Protein AF-A0A0J6TCC1-F1 (afdb_monomer_lite)

Foldseek 3Di:
DDDDLVVVLVCLVPDFLKEWEKEKDQFADDAPPDDVCNRNVPGIDIATAWMAALVRAIEGAFAFDCQVLLVQQLLLLLLCQQQQAPSVSYHYDYNKPSHHDRPFFPDLLCCQVPRSLLSSLSSLVLNVVLLVLFCVVQVHDSVQWDDHNQWIARVVGRVDIDHSSRSSPRGYHYHYRDNPRDTDDLVSGDQFLAADDRPPVVCVVVVHQQFQVSDDDPQEWAKEWQADLQFQALLQFFQFFDDKDQVQLPPQPQWQDWDAFFQTTMTIGRDHVSRVVSSVRIDTHTHDGFFADAQVQCVVVLVPFDWDKDWQDFFDDFVVLLVQFPFKDKDKFKAHKFFQPQVFFFKKKKAWAQDPVGIAIEIEWQDSTSLNLLVLLCLLVVHDSSRYIYHHTHGSGCQFFFLRSLNRSVQHSVNVVRNGMYMYTDDLLNRLRHTAIQWMKMKIWIWHAHPQLATSATAIEMRTADACFGRSSCRSNVSDPSDFDWDPQLQWCQPPQFADNGYIGMYITGGDSGRHHDGFLRNLQVSQLCRFLVLLVSQLVSQWFSLVSRLVGRPDVVLNVQSVVLCVVVVPDGGNAACPQDADDQKFKFKFKGKDFGFDDDPVGDTFKIKMKIWIWIAGLQQLDIARAEIRMEIEFARGRHPVSLVVLLLVLQQQLVFSQAFAHFDADRSGTPQRHCVSGPGDDPVRRHHYHYHYDYHNVGRGGRSNRNSNRGNNSRRQRRVCNRQVDGDRYDRSYSVVSNCRSPPPPDPPDPDPPPPDDDPPVVVVVVVVVVVVLVVLLFQFDAAAFFDAQDDLVVDDPVLLVLLVVLCVLLVVQVQQQDPVRRGQQWQDWDQDPFATDTGFRDALARPGHCVRPDLVQQLCCLQVQAHNNTHGHDCVSVNLQQLQPDPSNSSSNNSNRSNDDDDDHHYDHTDGDPPVVVRSCVSVVCVVARDRDHQDDPVDDPVVSVVCCSCRHSNVVQLVPFDADPVGHGPDDDDDD

Structure (mmCIF, N/CA/C/O backbone):
data_AF-A0A0J6TCC1-F1
#
_entry.id   AF-A0A0J6TCC1-F1
#
loop_
_atom_site.group_PDB
_atom_site.id
_atom_site.type_symbol
_atom_site.label_atom_id
_atom_site.label_alt_id
_atom_site.label_comp_id
_atom_site.label_asym_id
_atom_site.label_entity_id
_atom_site.label_seq_id
_atom_site.pdbx_PDB_ins_code
_atom_site.Cartn_x
_atom_site.Cartn_y
_atom_site.Cartn_z
_atom_site.occupancy
_atom_site.B_iso_or_equiv
_atom_site.auth_seq_id
_atom_site.auth_comp_id
_atom_site.auth_asym_id
_atom_site.auth_atom_id
_atom_site.pdbx_PDB_model_num
ATOM 1 N N . MET A 1 1 ? -27.637 1.706 13.430 1.00 41.28 1 MET A N 1
ATOM 2 C CA . MET A 1 1 ? -27.552 2.374 14.745 1.00 41.28 1 MET A CA 1
ATOM 3 C C . MET A 1 1 ? -26.106 2.303 15.192 1.00 41.28 1 MET A C 1
ATOM 5 O O . MET A 1 1 ? -25.616 1.206 15.419 1.00 41.28 1 MET A O 1
ATOM 9 N N . THR A 1 2 ? -25.408 3.433 15.210 1.00 54.50 2 THR A N 1
ATOM 10 C CA . THR A 1 2 ? -24.053 3.556 15.767 1.00 54.50 2 THR A CA 1
ATOM 11 C C . THR A 1 2 ? -24.119 3.305 17.270 1.00 54.50 2 THR A C 1
ATOM 13 O O . THR A 1 2 ? -24.909 3.953 17.958 1.00 54.50 2 THR A O 1
ATOM 16 N N . ARG A 1 3 ? -23.364 2.325 17.771 1.00 58.88 3 ARG A N 1
ATOM 17 C CA . ARG A 1 3 ? -23.286 2.043 19.210 1.00 58.88 3 ARG A CA 1
ATOM 18 C C . ARG A 1 3 ? -22.487 3.152 19.898 1.00 58.88 3 ARG A C 1
ATOM 20 O O . ARG A 1 3 ? -21.574 3.707 19.296 1.00 58.88 3 ARG A O 1
ATOM 27 N N . ASP A 1 4 ? -22.876 3.504 21.121 1.00 67.50 4 ASP A N 1
ATOM 28 C CA . ASP A 1 4 ? -22.172 4.499 21.936 1.00 67.50 4 ASP A CA 1
ATOM 29 C C . ASP A 1 4 ? -20.947 3.844 22.606 1.00 67.50 4 ASP A C 1
ATOM 31 O O . ASP A 1 4 ? -21.140 2.944 23.430 1.00 67.50 4 ASP A O 1
ATOM 35 N N . PRO A 1 5 ? -19.710 4.286 22.315 1.00 64.06 5 PRO A N 1
ATOM 36 C CA . PRO A 1 5 ? -18.477 3.679 22.841 1.00 64.06 5 PRO A CA 1
ATOM 37 C C . PRO A 1 5 ? -18.417 3.624 24.365 1.00 64.06 5 PRO A C 1
ATOM 39 O O . PRO A 1 5 ? -17.901 2.679 24.964 1.00 64.06 5 PRO A O 1
ATOM 42 N N . ALA A 1 6 ? -18.998 4.631 25.021 1.00 61.28 6 ALA A N 1
ATOM 43 C CA . ALA A 1 6 ? -19.055 4.680 26.473 1.00 61.28 6 ALA A CA 1
ATOM 44 C C . ALA A 1 6 ? -19.907 3.536 27.050 1.00 61.28 6 ALA A C 1
ATOM 46 O O . ALA A 1 6 ? -19.663 3.087 28.168 1.00 61.28 6 ALA A O 1
ATOM 47 N N . THR A 1 7 ? -20.891 3.047 26.295 1.00 65.44 7 THR A N 1
ATOM 48 C CA . THR A 1 7 ? -21.750 1.930 26.696 1.00 65.44 7 THR A CA 1
ATOM 49 C C . THR A 1 7 ? -21.034 0.585 26.544 1.00 65.44 7 THR A C 1
ATOM 51 O O . THR A 1 7 ? -21.161 -0.258 27.429 1.00 65.44 7 THR A O 1
ATOM 54 N N . GLU A 1 8 ? -20.214 0.398 25.504 1.00 68.19 8 GLU A N 1
ATOM 55 C CA . GLU A 1 8 ? -19.410 -0.826 25.338 1.00 68.19 8 GLU A CA 1
ATOM 56 C C . GLU A 1 8 ? -18.283 -0.919 26.377 1.00 68.19 8 GLU A C 1
ATOM 58 O O . GLU A 1 8 ? -18.103 -1.968 26.997 1.00 68.19 8 GLU A O 1
ATOM 63 N N . ARG A 1 9 ? -17.603 0.197 26.681 1.00 65.62 9 ARG A N 1
ATOM 64 C CA . ARG A 1 9 ? -16.607 0.242 27.767 1.00 65.62 9 ARG A CA 1
ATOM 65 C C . ARG A 1 9 ? -17.221 -0.123 29.127 1.00 65.62 9 ARG A C 1
ATOM 67 O O . ARG A 1 9 ? -16.615 -0.882 29.881 1.00 65.62 9 ARG A O 1
ATOM 74 N N . ARG A 1 10 ? -18.429 0.374 29.431 1.00 68.19 10 ARG A N 1
ATOM 75 C CA . ARG A 1 10 ? -19.148 0.052 30.681 1.00 68.19 10 ARG A CA 1
ATOM 76 C C . ARG A 1 10 ? -19.578 -1.412 30.761 1.00 68.19 10 ARG A C 1
ATOM 78 O O . ARG A 1 10 ? -19.518 -1.993 31.839 1.00 68.19 10 ARG A O 1
ATOM 85 N N . HIS A 1 11 ? -19.944 -2.033 29.638 1.00 80.94 11 HIS A N 1
ATOM 86 C CA . HIS A 1 11 ? -20.431 -3.414 29.620 1.00 80.94 11 HIS A CA 1
ATOM 87 C C . HIS A 1 11 ? -19.461 -4.399 30.294 1.00 80.94 11 HIS A C 1
ATOM 89 O O . HIS A 1 11 ? -19.846 -5.108 31.224 1.00 80.94 11 HIS A O 1
ATOM 95 N N . TRP A 1 12 ? -18.188 -4.407 29.886 1.00 84.25 12 TRP A N 1
ATOM 96 C CA . TRP A 1 12 ? -17.191 -5.329 30.450 1.00 84.25 12 TRP A CA 1
ATOM 97 C C . TRP A 1 12 ? -16.731 -4.939 31.860 1.00 84.25 12 TRP A C 1
ATOM 99 O O . TRP A 1 12 ? -16.284 -5.791 32.633 1.00 84.25 12 TRP A O 1
ATOM 109 N N . GLN A 1 13 ? -16.870 -3.665 32.230 1.00 77.38 13 GLN A N 1
ATOM 110 C CA . GLN A 1 13 ? -16.584 -3.183 33.583 1.00 77.38 13 GLN A CA 1
ATOM 111 C C . GLN A 1 13 ? -17.648 -3.634 34.594 1.00 77.38 13 GLN A C 1
ATOM 113 O O . GLN A 1 13 ? -17.307 -3.922 35.737 1.00 77.38 13 GLN A O 1
ATOM 118 N N . GLU A 1 14 ? -18.908 -3.746 34.173 1.00 83.31 14 GLU A N 1
ATOM 119 C CA . GLU A 1 14 ? -20.051 -4.021 35.057 1.00 83.31 14 GLU A CA 1
ATOM 120 C C . GLU A 1 14 ? -20.539 -5.484 35.009 1.00 83.31 14 GLU A C 1
ATOM 122 O O . GLU A 1 14 ? -21.315 -5.905 35.866 1.00 83.31 14 GLU A O 1
ATOM 127 N N . ALA A 1 15 ? -20.089 -6.285 34.036 1.00 83.19 15 ALA A N 1
ATOM 128 C CA . ALA A 1 15 ? -20.508 -7.681 33.887 1.00 83.19 15 ALA A CA 1
ATOM 129 C C . ALA A 1 15 ? -20.148 -8.556 35.113 1.00 83.19 15 ALA A C 1
ATOM 131 O O . ALA A 1 15 ? -18.995 -8.580 35.557 1.00 83.19 15 ALA A O 1
ATOM 132 N N . GLY A 1 16 ? -21.144 -9.287 35.640 1.00 83.50 16 GLY A N 1
ATOM 133 C CA . GLY A 1 16 ? -21.035 -10.108 36.857 1.00 83.50 16 GLY A CA 1
ATOM 134 C C . GLY A 1 16 ? -20.854 -11.619 36.646 1.00 83.50 16 GLY A C 1
ATOM 135 O O . GLY A 1 16 ? -20.278 -12.259 37.515 1.00 83.50 16 GLY A O 1
ATOM 136 N N . ASP A 1 17 ? -21.297 -12.178 35.513 1.00 92.06 17 ASP A N 1
ATOM 137 C CA . ASP A 1 17 ? -21.123 -13.596 35.146 1.00 92.06 17 ASP A CA 1
ATOM 138 C C . ASP A 1 17 ? -20.143 -13.704 33.966 1.00 92.06 17 ASP A C 1
ATOM 140 O O . ASP A 1 17 ? -20.551 -13.863 32.809 1.00 92.06 17 ASP A O 1
ATOM 144 N N . VAL A 1 18 ? -18.852 -13.500 34.234 1.00 95.38 18 VAL A N 1
ATOM 145 C CA . VAL A 1 18 ? -17.854 -13.323 33.172 1.00 95.38 18 VAL A CA 1
ATOM 146 C C . VAL A 1 18 ? -16.457 -13.753 33.608 1.00 95.38 18 VAL A C 1
ATOM 148 O O . VAL A 1 18 ? -16.025 -13.491 34.733 1.00 95.38 18 VAL A O 1
ATOM 151 N N . LEU A 1 19 ? -15.725 -14.366 32.681 1.00 97.38 19 LEU A N 1
ATOM 152 C CA . LEU A 1 19 ? -14.278 -14.545 32.763 1.00 97.38 19 LEU A CA 1
ATOM 153 C C . LEU A 1 19 ? -13.593 -13.510 31.869 1.00 97.38 19 LEU A C 1
ATOM 155 O O . LEU A 1 19 ? -13.881 -13.451 30.678 1.00 97.38 19 LEU A O 1
ATOM 159 N N . LEU A 1 20 ? -12.668 -12.734 32.426 1.00 97.12 20 LEU A N 1
ATOM 160 C CA . LEU A 1 20 ? -11.914 -11.692 31.731 1.00 97.12 20 LEU A CA 1
ATOM 161 C C . LEU A 1 20 ? -10.418 -11.979 31.835 1.00 97.12 20 LEU A C 1
ATOM 163 O O . LEU A 1 20 ? -9.921 -12.268 32.922 1.00 97.12 20 LEU A O 1
ATOM 167 N N . VAL A 1 21 ? -9.689 -11.858 30.726 1.00 97.69 21 VAL A N 1
ATOM 168 C CA . VAL A 1 21 ? -8.226 -11.987 30.705 1.00 97.69 21 VAL A CA 1
ATOM 169 C C . VAL A 1 21 ? -7.600 -10.657 30.316 1.00 97.69 21 VAL A C 1
ATOM 171 O O . VAL A 1 21 ? -7.777 -10.170 29.195 1.00 97.69 21 VAL A O 1
ATOM 174 N N . TYR A 1 22 ? -6.850 -10.087 31.252 1.00 96.12 22 TYR A N 1
ATOM 175 C CA . TYR A 1 22 ? -6.143 -8.825 31.100 1.00 96.12 22 TYR A CA 1
ATOM 176 C C . TYR A 1 22 ? -4.651 -9.048 30.916 1.00 96.12 22 TYR A C 1
ATOM 178 O O . TYR A 1 22 ? -4.068 -9.952 31.506 1.00 96.12 22 TYR A O 1
ATOM 186 N N . ARG A 1 23 ? -4.002 -8.170 30.160 1.00 94.00 23 ARG A N 1
ATOM 187 C CA . ARG A 1 23 ? -2.545 -8.067 30.127 1.00 94.00 23 ARG A CA 1
ATOM 188 C C . ARG A 1 23 ? -2.129 -6.733 30.719 1.00 94.00 23 ARG A C 1
ATOM 190 O O . ARG A 1 23 ? -2.688 -5.698 30.355 1.00 94.00 23 ARG A O 1
ATOM 197 N N . GLU A 1 24 ? -1.124 -6.774 31.581 1.00 89.19 24 GLU A N 1
ATOM 198 C CA . GLU A 1 24 ? -0.413 -5.583 32.028 1.00 89.19 24 GLU A CA 1
ATOM 199 C C . GLU A 1 24 ? 0.846 -5.405 31.176 1.00 89.19 24 GLU A C 1
ATOM 201 O O . GLU A 1 24 ? 1.632 -6.338 30.993 1.00 89.19 24 GLU A O 1
ATOM 206 N N . THR A 1 25 ? 1.020 -4.220 30.601 1.00 81.38 25 THR A N 1
ATOM 207 C CA . THR A 1 25 ? 2.207 -3.856 29.822 1.00 81.38 25 THR A CA 1
ATOM 208 C C . THR A 1 25 ? 2.820 -2.586 30.373 1.00 81.38 25 THR A C 1
ATOM 210 O O . THR A 1 25 ? 2.106 -1.657 30.724 1.00 81.38 25 THR A O 1
ATOM 213 N N . MET A 1 26 ? 4.148 -2.524 30.432 1.00 77.50 26 MET A N 1
ATOM 214 C CA . MET A 1 26 ? 4.849 -1.295 30.793 1.00 77.50 26 MET A CA 1
ATOM 215 C C . MET A 1 26 ? 4.997 -0.393 29.570 1.00 77.50 26 MET A C 1
ATOM 217 O O . MET A 1 26 ? 5.546 -0.816 28.552 1.00 77.50 26 MET A O 1
ATOM 221 N N . GLY A 1 27 ? 4.544 0.851 29.699 1.00 77.31 27 GLY A N 1
ATOM 222 C CA . GLY A 1 27 ? 4.609 1.850 28.643 1.00 77.31 27 GLY A CA 1
ATOM 223 C C . GLY A 1 27 ? 3.559 1.656 27.549 1.00 77.31 27 GLY A C 1
ATOM 224 O O . GLY A 1 27 ? 2.615 0.877 27.679 1.00 77.31 27 GLY A O 1
ATOM 225 N N . ARG A 1 28 ? 3.739 2.406 26.461 1.00 83.25 28 ARG A N 1
ATOM 226 C CA . ARG A 1 28 ? 2.866 2.438 25.281 1.00 83.25 28 ARG A CA 1
ATOM 227 C C . ARG A 1 28 ? 3.676 2.575 23.987 1.00 83.25 28 ARG A C 1
ATOM 229 O O . ARG A 1 28 ? 4.865 2.892 24.061 1.00 83.25 28 ARG A O 1
ATOM 236 N N . PRO A 1 29 ? 3.070 2.394 22.802 1.00 81.00 29 PRO A N 1
ATOM 237 C CA . PRO A 1 29 ? 3.702 2.764 21.541 1.00 81.00 29 PRO A CA 1
ATOM 238 C C . PRO A 1 29 ? 4.091 4.259 21.485 1.00 81.00 29 PRO A C 1
ATOM 240 O O . PRO A 1 29 ? 3.405 5.097 22.089 1.00 81.00 29 PRO A O 1
ATOM 243 N N . PRO A 1 30 ? 5.179 4.623 20.773 1.00 75.75 30 PRO A N 1
ATOM 244 C CA . PRO A 1 30 ? 5.575 6.018 20.586 1.00 75.75 30 PRO A CA 1
ATOM 245 C C . PRO A 1 30 ? 4.521 6.836 19.832 1.00 75.75 30 PRO A C 1
ATOM 247 O O . PRO A 1 30 ? 3.916 6.355 18.874 1.00 75.75 30 PRO A O 1
ATOM 250 N N . ARG A 1 31 ? 4.351 8.095 20.236 1.00 80.62 31 ARG A N 1
ATOM 251 C CA . ARG A 1 31 ? 3.450 9.085 19.630 1.00 80.62 31 ARG A CA 1
ATOM 252 C C . ARG A 1 31 ? 4.228 10.235 19.011 1.00 80.62 31 ARG A C 1
ATOM 254 O O . ARG A 1 31 ? 5.400 10.460 19.322 1.00 80.62 31 ARG A O 1
ATOM 261 N N . LEU A 1 32 ? 3.563 10.979 18.130 1.00 70.00 32 LEU A N 1
ATOM 262 C CA . LEU A 1 32 ? 4.126 12.186 17.539 1.00 70.00 32 LEU A CA 1
ATOM 263 C C . LEU A 1 32 ? 4.502 13.186 18.648 1.00 70.00 32 LEU A C 1
ATOM 265 O O . LEU A 1 32 ? 3.672 13.543 19.477 1.00 70.00 32 LEU A O 1
ATOM 269 N N . GLY A 1 33 ? 5.760 13.633 18.656 1.00 64.94 33 GLY A N 1
ATOM 270 C CA . GLY A 1 33 ? 6.278 14.580 19.651 1.00 64.94 33 GLY A CA 1
ATOM 271 C C . GLY A 1 33 ? 6.803 13.951 20.948 1.00 64.94 33 GLY A C 1
ATOM 272 O O . GLY A 1 33 ? 7.322 14.687 21.786 1.00 64.94 33 GLY A O 1
ATOM 273 N N . ASP A 1 34 ? 6.733 12.624 21.112 1.00 70.62 34 ASP A N 1
ATOM 274 C CA . ASP A 1 34 ? 7.340 11.954 22.265 1.00 70.62 34 ASP A CA 1
ATOM 275 C C . ASP A 1 34 ? 8.857 12.206 22.311 1.00 70.62 34 ASP A C 1
ATOM 277 O O . ASP A 1 34 ? 9.584 11.988 21.335 1.00 70.62 34 ASP A O 1
ATOM 281 N N . ALA A 1 35 ? 9.357 12.604 23.483 1.00 65.31 35 ALA A N 1
ATOM 282 C CA . ALA A 1 35 ? 10.787 12.576 23.758 1.00 65.31 35 ALA A CA 1
ATOM 283 C C . ALA A 1 35 ? 11.291 11.116 23.815 1.00 65.31 35 ALA A C 1
ATOM 285 O O . ALA A 1 35 ? 10.527 10.213 24.181 1.00 65.31 35 ALA A O 1
ATOM 286 N N . PRO A 1 36 ? 12.577 10.851 23.518 1.00 63.78 36 PRO A N 1
ATOM 287 C CA . PRO A 1 36 ? 13.152 9.518 23.676 1.00 63.78 36 PRO A CA 1
ATOM 288 C C . PRO A 1 36 ? 12.871 8.939 25.073 1.00 63.78 36 PRO A C 1
ATOM 290 O O . PRO A 1 36 ? 13.160 9.571 26.085 1.00 63.78 36 PRO A O 1
ATOM 293 N N . GLY A 1 37 ? 12.283 7.741 25.129 1.00 61.97 37 GLY A N 1
ATOM 294 C CA . GLY A 1 37 ? 11.936 7.056 26.382 1.00 61.97 37 GLY A CA 1
ATOM 295 C C . GLY A 1 37 ? 10.597 7.456 27.021 1.00 61.97 37 GLY A C 1
ATOM 296 O O . GLY A 1 37 ? 10.142 6.747 27.917 1.00 61.97 37 GLY A O 1
ATOM 297 N N . ALA A 1 38 ? 9.914 8.505 26.545 1.00 73.56 38 ALA A N 1
ATOM 298 C CA . ALA A 1 38 ? 8.627 8.946 27.103 1.00 73.56 38 ALA A CA 1
ATOM 299 C C . ALA A 1 38 ? 7.544 7.856 27.027 1.00 73.56 38 ALA A C 1
ATOM 301 O O . ALA A 1 38 ? 6.799 7.638 27.980 1.00 73.56 38 ALA A O 1
ATOM 302 N N . ALA A 1 39 ? 7.513 7.115 25.920 1.00 73.56 39 ALA A N 1
ATOM 303 C CA . ALA A 1 39 ? 6.567 6.028 25.707 1.00 73.56 39 ALA A CA 1
ATOM 304 C C . ALA A 1 39 ? 6.746 4.879 26.726 1.00 73.56 39 ALA A C 1
ATOM 306 O O . ALA A 1 39 ? 5.765 4.317 27.204 1.00 73.56 39 ALA A O 1
ATOM 307 N N . LEU A 1 40 ? 7.991 4.585 27.127 1.00 71.75 40 LEU A N 1
ATOM 308 C CA . LEU A 1 40 ? 8.317 3.605 28.176 1.00 71.75 40 LEU A CA 1
ATOM 309 C C . LEU A 1 40 ? 7.986 4.129 29.584 1.00 71.75 40 LEU A C 1
ATOM 311 O O . LEU A 1 40 ? 7.643 3.349 30.467 1.00 71.75 40 LEU A O 1
ATOM 315 N N . ALA A 1 41 ? 8.065 5.446 29.789 1.00 70.69 41 ALA A N 1
ATOM 316 C CA . ALA A 1 41 ? 7.792 6.105 31.065 1.00 70.69 41 ALA A CA 1
ATOM 317 C C . ALA A 1 41 ? 6.292 6.309 31.363 1.00 70.69 41 ALA A C 1
ATOM 319 O O . ALA A 1 41 ? 5.952 6.707 32.474 1.00 70.69 41 ALA A O 1
ATOM 320 N N . ALA A 1 42 ? 5.393 6.012 30.415 1.00 68.69 42 ALA A N 1
ATOM 321 C CA . ALA A 1 42 ? 3.944 6.217 30.543 1.00 68.69 42 ALA A CA 1
ATOM 322 C C . ALA A 1 42 ? 3.245 5.333 31.605 1.00 68.69 42 ALA A C 1
ATOM 324 O O . ALA A 1 42 ? 2.034 5.438 31.787 1.00 68.69 42 ALA A O 1
ATOM 325 N N . GLY A 1 43 ? 3.993 4.486 32.320 1.00 69.44 43 GLY A N 1
ATOM 326 C CA . GLY A 1 43 ? 3.471 3.620 33.376 1.00 69.44 43 GLY A CA 1
ATOM 327 C C . GLY A 1 43 ? 2.782 2.355 32.847 1.00 69.44 43 GLY A C 1
ATOM 328 O O . GLY A 1 43 ? 2.815 2.082 31.645 1.00 69.44 43 GLY A O 1
ATOM 329 N N . PRO A 1 44 ? 2.214 1.531 33.742 1.00 72.12 44 PRO A N 1
ATOM 330 C CA . PRO A 1 44 ? 1.549 0.293 33.362 1.00 72.12 44 PRO A CA 1
ATOM 331 C C . PRO A 1 44 ? 0.203 0.563 32.677 1.00 72.12 44 PRO A C 1
ATOM 333 O O . PRO A 1 44 ? -0.629 1.317 33.178 1.00 72.12 44 PRO A O 1
ATOM 336 N N . GLN A 1 45 ? -0.034 -0.106 31.553 1.00 79.50 45 GLN A N 1
ATOM 337 C CA . GLN A 1 45 ? -1.331 -0.202 30.897 1.00 79.50 45 GLN A CA 1
ATOM 338 C C . GLN A 1 45 ? -1.956 -1.560 31.195 1.00 79.50 45 GLN A C 1
ATOM 340 O O . GLN A 1 45 ? -1.313 -2.593 31.018 1.00 79.50 45 GLN A O 1
ATOM 345 N N . ARG A 1 46 ? -3.225 -1.563 31.608 1.00 88.25 46 ARG A N 1
ATOM 346 C CA . ARG A 1 46 ? -4.027 -2.776 31.787 1.00 88.25 46 ARG A CA 1
ATOM 347 C C . ARG A 1 46 ? -5.051 -2.855 30.662 1.00 88.25 46 ARG A C 1
ATOM 349 O O . ARG A 1 46 ? -5.936 -2.007 30.589 1.00 88.25 46 ARG A O 1
ATOM 356 N N . ALA A 1 47 ? -4.947 -3.867 29.807 1.00 91.00 47 ALA A N 1
ATOM 357 C CA . ALA A 1 47 ? -5.823 -4.012 28.647 1.00 91.00 47 ALA A CA 1
ATOM 358 C C . ALA A 1 47 ? -6.504 -5.381 28.605 1.00 91.00 47 ALA A C 1
ATOM 360 O O . ALA A 1 47 ? -5.893 -6.397 28.941 1.00 91.00 47 ALA A O 1
ATOM 361 N N . LEU A 1 48 ? -7.774 -5.401 28.199 1.00 93.19 48 LEU A N 1
ATOM 362 C CA . LEU A 1 48 ? -8.563 -6.620 28.034 1.00 93.19 48 LEU A CA 1
ATOM 363 C C . LEU A 1 48 ? -8.191 -7.297 26.709 1.00 93.19 48 LEU A C 1
ATOM 365 O O . LEU A 1 48 ? -8.091 -6.626 25.687 1.00 93.19 48 LEU A O 1
ATOM 369 N N . TYR A 1 49 ? -7.988 -8.615 26.725 1.00 96.31 49 TYR A N 1
ATOM 370 C CA . TYR A 1 49 ? -7.676 -9.407 25.525 1.00 96.31 49 TYR A CA 1
ATOM 371 C C . TYR A 1 49 ? -8.742 -10.458 25.215 1.00 96.31 49 TYR A C 1
ATOM 373 O O . TYR A 1 49 ? -8.952 -10.791 24.048 1.00 96.31 49 TYR A O 1
ATOM 381 N N . LEU A 1 50 ? -9.432 -10.965 26.238 1.00 97.75 50 LEU A N 1
ATOM 382 C CA . LEU A 1 50 ? -10.435 -12.013 26.091 1.00 97.75 50 LEU A CA 1
ATOM 383 C C . LEU A 1 50 ? -11.529 -11.875 27.152 1.00 97.75 50 LEU A C 1
ATOM 385 O O . LEU A 1 50 ? -11.229 -11.595 28.313 1.00 97.75 50 LEU A O 1
ATOM 389 N N . ALA A 1 51 ? -12.768 -12.145 26.760 1.00 97.12 51 ALA A N 1
ATOM 390 C CA . ALA A 1 51 ? -13.909 -12.307 27.643 1.00 97.12 51 ALA A CA 1
ATOM 391 C C . ALA A 1 51 ? -14.706 -13.571 27.277 1.00 97.12 51 ALA A C 1
ATOM 393 O O . ALA A 1 51 ? -14.892 -13.860 26.094 1.00 97.12 51 ALA A O 1
ATOM 394 N N . VAL A 1 52 ? -15.196 -14.300 28.283 1.00 97.19 52 VAL A N 1
ATOM 395 C CA . VAL A 1 52 ? -16.140 -15.419 28.126 1.00 97.19 52 VAL A CA 1
ATOM 396 C C . VAL A 1 52 ? -17.369 -15.150 28.990 1.00 97.19 52 VAL A C 1
ATOM 398 O O . VAL A 1 52 ? -17.234 -14.976 30.202 1.00 97.19 52 VAL A O 1
ATOM 401 N N . ASP A 1 53 ? -18.550 -15.087 28.369 1.00 94.12 53 ASP A N 1
ATOM 402 C CA . ASP A 1 53 ? -19.818 -14.793 29.054 1.00 94.12 53 ASP A CA 1
ATOM 403 C C . ASP A 1 53 ? -20.529 -16.054 29.589 1.00 94.12 53 ASP A C 1
ATOM 405 O O . ASP A 1 53 ? -20.133 -17.194 29.328 1.00 94.12 53 ASP A O 1
ATOM 409 N N . ARG A 1 54 ? -21.617 -15.852 30.342 1.00 93.25 54 ARG A N 1
ATOM 410 C CA . ARG A 1 54 ? -22.459 -16.917 30.926 1.00 93.25 54 ARG A CA 1
ATOM 411 C C . ARG A 1 54 ? -23.121 -17.854 29.910 1.00 93.25 54 ARG A C 1
ATOM 413 O O . ARG A 1 54 ? -23.616 -18.916 30.295 1.00 93.25 54 ARG A O 1
ATOM 420 N N . GLU A 1 55 ? -23.200 -17.458 28.642 1.00 91.62 55 GLU A N 1
ATOM 421 C CA . GLU A 1 55 ? -23.663 -18.297 27.538 1.00 91.62 55 GLU A CA 1
ATOM 422 C C . GLU A 1 55 ? -22.514 -19.085 26.890 1.00 91.62 55 GLU A C 1
ATOM 424 O O . GLU A 1 55 ? -22.759 -19.918 26.019 1.00 91.62 55 GLU A O 1
ATOM 429 N N . GLY A 1 56 ? -21.270 -18.862 27.324 1.00 91.75 56 GLY A N 1
ATOM 430 C CA . GLY A 1 56 ? -20.070 -19.453 26.743 1.00 91.75 56 GLY A CA 1
ATOM 431 C C . GLY A 1 56 ? -19.627 -18.772 25.448 1.00 91.75 56 GLY A C 1
ATOM 432 O O . GLY A 1 56 ? -18.806 -19.337 24.727 1.00 91.75 56 GLY A O 1
ATOM 433 N N . ARG A 1 57 ? -20.160 -17.584 25.125 1.00 93.50 57 ARG A N 1
ATOM 434 C CA . ARG A 1 57 ? -19.699 -16.799 23.975 1.00 93.50 57 ARG A CA 1
ATOM 435 C C . ARG A 1 57 ? -18.374 -16.140 24.307 1.00 93.50 57 ARG A C 1
ATOM 437 O O . ARG A 1 57 ? -18.172 -15.646 25.417 1.00 93.50 57 ARG A O 1
ATOM 444 N N . VAL A 1 58 ? -17.491 -16.115 23.317 1.00 97.81 58 VAL A N 1
ATOM 445 C CA . VAL A 1 58 ? -16.146 -15.568 23.452 1.00 97.81 58 VAL A CA 1
ATOM 446 C C . VAL A 1 58 ? -16.065 -14.245 22.704 1.00 97.81 58 VAL A C 1
ATOM 448 O O . VAL A 1 58 ? -16.359 -14.192 21.511 1.00 97.81 58 VAL A O 1
ATOM 451 N N . THR A 1 59 ? -15.599 -13.200 23.381 1.00 97.38 59 THR A N 1
ATOM 452 C CA . THR A 1 59 ? -15.216 -11.930 22.754 1.00 97.38 59 THR A CA 1
ATOM 453 C C . THR A 1 59 ? -13.719 -11.726 22.923 1.00 97.38 59 THR A C 1
ATOM 455 O O . THR A 1 59 ? -13.188 -11.835 24.026 1.00 97.38 59 THR A O 1
ATOM 458 N N . ALA A 1 60 ? -13.024 -11.441 21.831 1.00 97.62 60 ALA A N 1
ATOM 459 C CA . ALA A 1 60 ? -11.584 -11.229 21.798 1.00 97.62 60 ALA A CA 1
ATOM 460 C C . ALA A 1 60 ? -11.255 -9.831 21.268 1.00 97.62 60 ALA A C 1
ATOM 462 O O . ALA A 1 60 ? -11.889 -9.353 20.327 1.00 97.62 60 ALA A O 1
ATOM 463 N N . PHE A 1 61 ? -10.239 -9.195 21.849 1.00 96.19 61 PHE A N 1
ATOM 464 C CA . PHE A 1 61 ? -9.920 -7.784 21.617 1.00 96.19 61 PHE A CA 1
ATOM 465 C C . PHE A 1 61 ? -8.528 -7.641 21.009 1.00 96.19 61 PHE A C 1
ATOM 467 O O . PHE A 1 61 ? -7.562 -8.246 21.480 1.00 96.19 61 PHE A O 1
ATOM 474 N N . ASN A 1 62 ? -8.412 -6.833 19.958 1.00 95.25 62 ASN A N 1
ATOM 475 C CA . ASN A 1 62 ? -7.132 -6.544 19.317 1.00 95.25 62 ASN A CA 1
ATOM 476 C C . ASN A 1 62 ? -7.105 -5.095 18.810 1.00 95.25 62 ASN A C 1
ATOM 478 O O . ASN A 1 62 ? -8.078 -4.620 18.228 1.00 95.25 62 ASN A O 1
ATOM 482 N N . GLY A 1 63 ? -5.996 -4.393 19.041 1.00 92.94 63 GLY A N 1
ATOM 483 C CA . GLY A 1 63 ? -5.839 -2.992 18.641 1.00 92.94 63 GLY A CA 1
ATOM 484 C C . GLY A 1 63 ? -5.662 -2.806 17.134 1.00 92.94 63 GLY A C 1
ATOM 485 O O . GLY A 1 63 ? -5.966 -1.741 16.597 1.00 92.94 63 GLY A O 1
ATOM 486 N N . HIS A 1 64 ? -5.201 -3.843 16.424 1.00 94.25 64 HIS A N 1
ATOM 487 C CA . HIS A 1 64 ? -5.089 -3.806 14.969 1.00 94.25 64 HIS A CA 1
ATOM 488 C C . HIS A 1 64 ? -6.463 -3.957 14.305 1.00 94.25 64 HIS A C 1
ATOM 490 O O . HIS A 1 64 ? -7.384 -4.586 14.824 1.00 94.25 64 HIS A O 1
ATOM 496 N N . VAL A 1 65 ? -6.590 -3.406 13.101 1.00 93.81 65 VAL A N 1
ATOM 497 C CA . VAL A 1 65 ? -7.843 -3.292 12.355 1.00 93.81 65 VAL A CA 1
ATOM 498 C C . VAL A 1 65 ? -7.762 -3.993 11.011 1.00 93.81 65 VAL A C 1
ATOM 500 O O . VAL A 1 65 ? -6.710 -4.059 10.380 1.00 93.81 65 VAL A O 1
ATOM 503 N N . ASP A 1 66 ? -8.885 -4.546 10.552 1.00 92.19 66 ASP A N 1
ATOM 504 C CA . ASP A 1 66 ? -8.911 -5.289 9.294 1.00 92.19 66 ASP A CA 1
ATOM 505 C C . ASP A 1 66 ? -9.002 -4.350 8.092 1.00 92.19 66 ASP A C 1
ATOM 507 O O . ASP A 1 66 ? -10.050 -3.782 7.804 1.00 92.19 66 ASP A O 1
ATOM 511 N N . LEU A 1 67 ? -7.900 -4.206 7.363 1.00 90.19 67 LEU A N 1
ATOM 512 C CA . LEU A 1 67 ? -7.781 -3.320 6.201 1.00 90.19 67 LEU A CA 1
ATOM 513 C C . LEU A 1 67 ? -8.229 -3.990 4.890 1.00 90.19 67 LEU A C 1
ATOM 515 O O . LEU A 1 67 ? -7.806 -3.598 3.804 1.00 90.19 67 LEU A O 1
ATOM 519 N N . GLY A 1 68 ? -9.057 -5.033 4.987 1.00 88.19 68 GLY A N 1
ATOM 520 C CA . GLY A 1 68 ? -9.432 -5.888 3.866 1.00 88.19 68 GLY A CA 1
ATOM 521 C C . GLY A 1 68 ? -8.542 -7.124 3.722 1.00 88.19 68 GLY A C 1
ATOM 522 O O . GLY A 1 68 ? -8.702 -7.858 2.747 1.00 88.19 68 GLY A O 1
ATOM 523 N N . THR A 1 69 ? -7.667 -7.387 4.695 1.00 89.06 69 THR A N 1
ATOM 524 C CA . THR A 1 69 ? -6.703 -8.495 4.695 1.00 89.06 69 THR A CA 1
ATOM 525 C C . THR A 1 69 ? -7.266 -9.791 5.279 1.00 89.06 69 THR A C 1
ATOM 527 O O . THR A 1 69 ? -6.669 -10.854 5.115 1.00 89.06 69 THR A O 1
ATOM 530 N N . GLY A 1 70 ? -8.430 -9.730 5.936 1.00 93.12 70 GLY A N 1
ATOM 531 C CA . GLY A 1 70 ? -9.086 -10.889 6.544 1.00 93.12 70 GLY A CA 1
ATOM 532 C C . GLY A 1 70 ? -8.543 -11.249 7.928 1.00 93.12 70 GLY A C 1
ATOM 533 O O . GLY A 1 70 ? -8.837 -12.335 8.437 1.00 93.12 70 GLY A O 1
ATOM 534 N N . ILE A 1 71 ? -7.775 -10.358 8.565 1.00 94.00 71 ILE A N 1
ATOM 535 C CA . ILE A 1 71 ? -7.228 -10.594 9.906 1.00 94.00 71 ILE A CA 1
ATOM 536 C C . ILE A 1 71 ? -8.313 -10.787 10.964 1.00 94.00 71 ILE A C 1
ATOM 538 O O . ILE A 1 71 ? -8.074 -11.529 11.909 1.00 94.00 71 ILE A O 1
ATOM 542 N N . ARG A 1 72 ? -9.516 -10.211 10.807 1.00 95.81 72 ARG A N 1
ATOM 543 C CA . ARG A 1 72 ? -10.632 -10.469 11.733 1.00 95.81 72 ARG A CA 1
ATOM 544 C C . ARG A 1 72 ? -10.944 -11.963 11.800 1.00 95.81 72 ARG A C 1
ATOM 546 O O . ARG A 1 72 ? -11.158 -12.506 12.876 1.00 95.81 72 ARG A O 1
ATOM 553 N N . THR A 1 73 ? -10.927 -12.622 10.644 1.00 97.19 73 THR A N 1
ATOM 554 C CA . THR A 1 73 ? -11.174 -14.063 10.530 1.00 97.19 73 THR A CA 1
ATOM 555 C C . THR A 1 73 ? -9.997 -14.859 11.094 1.00 97.19 73 THR A C 1
ATOM 557 O O . THR A 1 73 ? -10.203 -15.770 11.887 1.00 97.19 73 THR A O 1
ATOM 560 N N . ALA A 1 74 ? -8.761 -14.487 10.747 1.00 97.62 74 ALA A N 1
ATOM 561 C CA . ALA A 1 74 ? -7.567 -15.186 11.225 1.00 97.62 74 ALA A CA 1
ATOM 562 C C . ALA A 1 74 ? -7.391 -15.091 12.755 1.00 97.62 74 ALA A C 1
ATOM 564 O O . ALA A 1 74 ? -7.108 -16.094 13.404 1.00 97.62 74 ALA A O 1
ATOM 565 N N . LEU A 1 75 ? -7.608 -13.915 13.352 1.00 98.12 75 LEU A N 1
ATOM 566 C CA . LEU A 1 75 ? -7.570 -13.733 14.808 1.00 98.12 75 LEU A CA 1
ATOM 567 C C . LEU A 1 75 ? -8.664 -14.559 15.501 1.00 98.12 75 LEU A C 1
ATOM 569 O O . LEU A 1 75 ? -8.382 -15.221 16.497 1.00 98.12 75 LEU A O 1
ATOM 573 N N . ALA A 1 76 ? -9.876 -14.598 14.933 1.00 98.31 76 ALA A N 1
ATOM 574 C CA . ALA A 1 76 ? -10.950 -15.447 15.441 1.00 98.31 76 ALA A CA 1
ATOM 575 C C . ALA A 1 76 ? -10.590 -16.942 15.373 1.00 98.31 76 ALA A C 1
ATOM 577 O O . ALA A 1 76 ? -10.875 -17.668 16.318 1.00 98.31 76 ALA A O 1
ATOM 578 N N . GLN A 1 77 ? -9.917 -17.403 14.309 1.00 98.31 77 GLN A N 1
ATOM 579 C CA . GLN A 1 77 ? -9.428 -18.788 14.218 1.00 98.31 77 GLN A CA 1
ATOM 580 C C . GLN A 1 77 ? -8.402 -19.113 15.302 1.00 98.31 77 GLN A C 1
ATOM 582 O O . GLN A 1 77 ? -8.490 -20.183 15.889 1.00 98.31 77 GLN A O 1
ATOM 587 N N . ILE A 1 78 ? -7.464 -18.205 15.595 1.00 98.50 78 ILE A N 1
ATOM 588 C CA . ILE A 1 78 ? -6.472 -18.399 16.667 1.00 98.50 78 ILE A CA 1
ATOM 589 C C . ILE A 1 78 ? -7.172 -18.582 18.017 1.00 98.50 78 ILE A C 1
ATOM 591 O O . ILE A 1 78 ? -6.853 -19.510 18.756 1.00 98.50 78 ILE A O 1
ATOM 595 N N . VAL A 1 79 ? -8.141 -17.719 18.326 1.00 98.62 79 VAL A N 1
ATOM 596 C CA . VAL A 1 79 ? -8.898 -17.784 19.584 1.00 98.62 79 VAL A CA 1
ATOM 597 C C . VAL A 1 79 ? -9.768 -19.041 19.640 1.00 98.62 79 VAL A C 1
ATOM 599 O O . VAL A 1 79 ? -9.770 -19.730 20.655 1.00 98.62 79 VAL A O 1
ATOM 602 N N . ALA A 1 80 ? -10.470 -19.365 18.552 1.00 98.38 80 ALA A N 1
ATOM 603 C CA . ALA A 1 80 ? -11.329 -20.542 18.464 1.00 98.38 80 ALA A CA 1
ATOM 604 C C . ALA A 1 80 ? -10.540 -21.847 18.626 1.00 98.38 80 ALA A C 1
ATOM 606 O O . ALA A 1 80 ? -10.953 -22.727 19.377 1.00 98.38 80 ALA A O 1
ATOM 607 N N . GLU A 1 81 ? -9.390 -21.943 17.954 1.00 98.19 81 GLU A N 1
ATOM 608 C CA . GLU A 1 81 ? -8.476 -23.078 18.050 1.00 98.19 81 GLU A CA 1
ATOM 609 C C . GLU A 1 81 ? -7.974 -23.264 19.477 1.00 98.19 81 GLU A C 1
ATOM 611 O O . GLU A 1 81 ? -8.028 -24.365 20.015 1.00 98.19 81 GLU A O 1
ATOM 616 N N . GLU A 1 82 ? -7.502 -22.188 20.103 1.00 98.19 82 GLU A N 1
ATOM 617 C CA . GLU A 1 82 ? -6.908 -22.257 21.433 1.00 98.19 82 GLU A CA 1
ATOM 618 C C . GLU A 1 82 ? -7.968 -22.457 22.535 1.00 98.19 82 GLU A C 1
ATOM 620 O O . GLU A 1 82 ? -7.648 -22.975 23.595 1.00 98.19 82 GLU A O 1
ATOM 625 N N . LEU A 1 83 ? -9.241 -22.128 22.321 1.00 97.94 83 LEU A N 1
ATOM 626 C CA . LEU A 1 83 ? -10.314 -22.403 23.294 1.00 97.94 83 LEU A CA 1
ATOM 627 C C . LEU A 1 83 ? -11.126 -23.668 22.988 1.00 97.94 83 LEU A C 1
ATOM 629 O O . LEU A 1 83 ? -12.035 -23.989 23.747 1.00 97.94 83 LEU A O 1
ATOM 633 N N . ASP A 1 84 ? -10.839 -24.365 21.885 1.00 97.50 84 ASP A N 1
ATOM 634 C CA . ASP A 1 84 ? -11.645 -25.491 21.392 1.00 97.50 84 ASP A CA 1
ATOM 635 C C . ASP A 1 84 ? -13.147 -25.147 21.280 1.00 97.50 84 ASP A C 1
ATOM 637 O O . ASP A 1 84 ? -14.026 -25.960 21.582 1.00 97.50 84 ASP A O 1
ATOM 641 N N . VAL A 1 85 ? -13.456 -23.929 20.822 1.00 97.50 85 VAL A N 1
ATOM 642 C CA . VAL A 1 85 ? -14.827 -23.450 20.569 1.00 97.50 85 VAL A CA 1
ATOM 643 C C . VAL A 1 85 ? -15.116 -23.388 19.066 1.00 97.50 85 VAL A C 1
ATOM 645 O O . VAL A 1 85 ? -14.197 -23.214 18.261 1.00 97.50 85 VAL A O 1
ATOM 648 N N . PRO A 1 86 ? -16.386 -23.488 18.633 1.00 96.12 86 PRO A N 1
ATOM 649 C CA . PRO A 1 86 ? -16.733 -23.241 17.238 1.00 96.12 86 PRO A CA 1
ATOM 650 C C . PRO A 1 86 ? -16.343 -21.816 16.826 1.00 96.12 86 PRO A C 1
ATOM 652 O O . PRO A 1 86 ? -16.579 -20.874 17.579 1.00 96.12 86 PRO A O 1
ATOM 655 N N . LEU A 1 87 ? -15.833 -21.632 15.602 1.00 95.81 87 LEU A N 1
ATOM 656 C CA . LEU A 1 87 ? -15.436 -20.308 15.094 1.00 95.81 87 LEU A CA 1
ATOM 657 C C . LEU A 1 87 ? -16.575 -19.274 15.178 1.00 95.81 87 LEU A C 1
ATOM 659 O O . LEU A 1 87 ? -16.338 -18.119 15.511 1.00 95.81 87 LEU A O 1
ATOM 663 N N . ALA A 1 88 ? -17.819 -19.699 14.933 1.00 94.12 88 ALA A N 1
ATOM 664 C CA . ALA A 1 88 ? -19.005 -18.847 15.044 1.00 94.12 88 ALA A CA 1
ATOM 665 C C . ALA A 1 88 ? -19.311 -18.382 16.485 1.00 94.12 88 ALA A C 1
ATOM 667 O O . ALA A 1 88 ? -20.089 -17.451 16.671 1.00 94.12 88 ALA A O 1
ATOM 668 N N . GLY A 1 89 ? -18.717 -19.025 17.495 1.00 93.75 89 GLY A N 1
ATOM 669 C CA . GLY A 1 89 ? -18.808 -18.639 18.904 1.00 93.75 89 GLY A CA 1
ATOM 670 C C . GLY A 1 89 ? -17.804 -17.561 19.324 1.00 93.75 89 GLY A C 1
ATOM 671 O O . GLY A 1 89 ? -17.831 -17.152 20.485 1.00 93.75 89 GLY A O 1
ATOM 672 N N . VAL A 1 90 ? -16.935 -17.105 18.410 1.00 97.56 90 VAL A N 1
ATOM 673 C CA . VAL A 1 90 ? -15.929 -16.065 18.664 1.00 97.56 90 VAL A CA 1
ATOM 674 C C . VAL A 1 90 ? -16.307 -14.767 17.955 1.00 97.56 90 VAL A C 1
ATOM 676 O O . VAL A 1 90 ? -16.371 -14.698 16.727 1.00 97.56 90 VAL A O 1
ATOM 679 N N . ALA A 1 91 ? -16.494 -13.706 18.734 1.00 96.12 91 ALA A N 1
ATOM 680 C CA . ALA A 1 91 ? -16.606 -12.339 18.252 1.00 96.12 91 ALA A CA 1
ATOM 681 C C . ALA A 1 91 ? -15.265 -11.611 18.416 1.00 96.12 91 ALA A C 1
ATOM 683 O O . ALA A 1 91 ? -14.630 -11.680 19.465 1.00 96.12 91 ALA A O 1
ATOM 684 N N . MET A 1 92 ? -14.844 -10.883 17.382 1.00 96.31 92 MET A N 1
ATOM 685 C CA . MET A 1 92 ? -13.655 -10.028 17.445 1.00 96.31 92 MET A CA 1
ATOM 686 C C . MET A 1 92 ? -14.057 -8.562 17.564 1.00 96.31 92 MET A C 1
ATOM 688 O O . MET A 1 92 ? -14.835 -8.067 16.744 1.00 96.31 92 MET A O 1
ATOM 692 N N . GLU A 1 93 ? -13.445 -7.850 18.497 1.00 93.81 93 GLU A N 1
ATOM 693 C CA . GLU A 1 93 ? -13.528 -6.401 18.633 1.00 93.81 93 GLU A CA 1
ATOM 694 C C . GLU A 1 93 ? -12.190 -5.778 18.230 1.00 93.81 93 GLU A C 1
ATOM 696 O O . GLU A 1 93 ? -11.142 -6.129 18.774 1.00 93.81 93 GLU A O 1
ATOM 701 N N . LEU A 1 94 ? -12.226 -4.913 17.209 1.00 93.75 94 LEU A N 1
ATOM 702 C CA . LEU A 1 94 ? -11.035 -4.380 16.547 1.00 93.75 94 LEU A CA 1
ATOM 703 C C . LEU A 1 94 ? -11.105 -2.856 16.462 1.00 93.75 94 LEU A C 1
ATOM 705 O O . LEU A 1 94 ? -12.067 -2.326 15.907 1.00 93.75 94 LEU A O 1
ATOM 709 N N . GLY A 1 95 ? -10.052 -2.177 16.914 1.00 86.50 95 GLY A N 1
ATOM 710 C CA . GLY A 1 95 ? -9.813 -0.762 16.625 1.00 86.50 95 GLY A CA 1
ATOM 711 C C . GLY A 1 95 ? -10.665 0.269 17.358 1.00 86.50 95 GLY A C 1
ATOM 712 O O . GLY A 1 95 ? -10.624 1.430 16.954 1.00 86.50 95 GLY A O 1
ATOM 713 N N . SER A 1 96 ? -11.418 -0.117 18.393 1.00 91.75 96 SER A N 1
ATOM 714 C CA . SER A 1 96 ? -11.998 0.858 19.322 1.00 91.75 96 SER A CA 1
ATOM 715 C C . SER A 1 96 ? -10.966 1.223 20.383 1.00 91.75 96 SER A C 1
ATOM 717 O O . SER A 1 96 ? -10.504 0.356 21.132 1.00 91.75 96 SER A O 1
ATOM 719 N N . THR A 1 97 ? -10.629 2.506 20.513 1.00 92.38 97 THR A N 1
ATOM 720 C CA . THR A 1 97 ? -9.734 2.959 21.597 1.00 92.38 97 THR A CA 1
ATOM 721 C C . THR A 1 97 ? -10.410 2.903 22.970 1.00 92.38 97 THR A C 1
ATOM 723 O O . THR A 1 97 ? -9.767 3.110 24.003 1.00 92.38 97 THR A O 1
ATOM 726 N N . ALA A 1 98 ? -11.718 2.620 23.008 1.00 88.06 98 ALA A N 1
ATOM 727 C CA . ALA A 1 98 ? -12.466 2.480 24.243 1.00 88.06 98 ALA A CA 1
ATOM 728 C C . ALA A 1 98 ? -12.227 1.133 24.939 1.00 88.06 98 ALA A C 1
ATOM 730 O O . ALA A 1 98 ? -12.270 1.082 26.172 1.00 88.06 98 ALA A O 1
ATOM 731 N N . THR A 1 99 ? -11.974 0.078 24.168 1.00 87.62 99 THR A N 1
ATOM 732 C CA . THR A 1 99 ? -12.054 -1.318 24.626 1.00 87.62 99 THR A CA 1
ATOM 733 C C . THR A 1 99 ? -10.862 -2.174 24.206 1.00 87.62 99 THR A C 1
ATOM 735 O O . THR A 1 99 ? -10.549 -3.145 24.895 1.00 87.62 99 THR A O 1
ATOM 738 N N . THR A 1 100 ? -10.186 -1.834 23.105 1.00 91.88 100 THR A N 1
ATOM 739 C CA . THR A 1 100 ? -9.085 -2.641 22.563 1.00 91.88 100 THR A CA 1
ATOM 740 C C . THR A 1 100 ? -7.719 -2.197 23.103 1.00 91.88 100 THR A C 1
ATOM 742 O O . THR A 1 100 ? -7.552 -1.038 23.492 1.00 91.88 100 THR A O 1
ATOM 745 N N . PRO A 1 101 ? -6.737 -3.118 23.196 1.00 92.00 101 PRO A N 1
ATOM 746 C CA . PRO A 1 101 ? -5.389 -2.785 23.652 1.00 92.00 101 PRO A CA 1
ATOM 747 C C . PRO A 1 101 ? -4.667 -1.847 22.677 1.00 92.00 101 PRO A C 1
ATOM 749 O O . PRO A 1 101 ? -4.734 -2.051 21.466 1.00 92.00 101 PRO A O 1
ATOM 752 N N . ASP A 1 102 ? -3.865 -0.916 23.203 1.00 91.00 102 ASP A N 1
ATOM 753 C CA . ASP A 1 102 ? -2.957 -0.106 22.383 1.00 91.00 102 ASP A CA 1
ATOM 754 C C . ASP A 1 102 ? -1.772 -0.961 21.906 1.00 91.00 102 ASP A C 1
ATOM 756 O O . ASP A 1 102 ? -0.794 -1.197 22.618 1.00 91.00 102 ASP A O 1
ATOM 760 N N . GLN A 1 103 ? -1.902 -1.486 20.689 1.00 89.69 103 GLN A N 1
ATOM 761 C CA . GLN A 1 103 ? -0.885 -2.302 20.021 1.00 89.69 103 GLN A CA 1
ATOM 762 C C . GLN A 1 103 ? -0.178 -1.533 18.893 1.00 89.69 103 GLN A C 1
ATOM 764 O O . GLN A 1 103 ? 0.635 -2.114 18.180 1.00 89.69 103 GLN A O 1
ATOM 769 N N . GLY A 1 104 ? -0.453 -0.231 18.751 1.00 89.25 104 GLY A N 1
ATOM 770 C CA . GLY A 1 104 ? -0.009 0.578 17.620 1.00 89.25 104 GLY A CA 1
ATOM 771 C C . GLY A 1 104 ? -0.869 0.395 16.362 1.00 89.25 104 GLY A C 1
ATOM 772 O O . GLY A 1 104 ? -1.978 -0.140 16.396 1.00 89.25 104 GLY A O 1
ATOM 773 N N . GLY A 1 105 ? -0.364 0.900 15.233 1.00 89.50 105 GLY A N 1
ATOM 774 C CA . GLY A 1 105 ? -1.063 0.846 13.949 1.00 89.50 105 GLY A CA 1
ATOM 775 C C . GLY A 1 105 ? -0.967 -0.520 13.270 1.00 89.50 105 GLY A C 1
ATOM 776 O O . GLY A 1 105 ? -0.008 -1.261 13.453 1.00 89.50 105 GLY A O 1
ATOM 777 N N . THR A 1 106 ? -1.924 -0.832 12.393 1.00 92.19 106 THR A N 1
ATOM 778 C CA . THR A 1 106 ? -1.838 -2.044 11.558 1.00 92.19 106 THR A CA 1
ATOM 779 C C . THR A 1 106 ? -0.832 -1.842 10.425 1.00 92.19 106 THR A C 1
ATOM 781 O O . THR A 1 106 ? -1.184 -1.344 9.357 1.00 92.19 106 THR A O 1
ATOM 784 N N . ILE A 1 107 ? 0.428 -2.208 10.662 1.00 88.00 107 ILE A N 1
ATOM 785 C CA . ILE A 1 107 ? 1.556 -1.963 9.748 1.00 88.00 107 ILE A CA 1
ATOM 786 C C . ILE A 1 107 ? 2.496 -3.172 9.664 1.00 88.00 107 ILE A C 1
ATOM 788 O O . ILE A 1 107 ? 2.354 -4.130 10.425 1.00 88.00 107 ILE A O 1
ATOM 792 N N . ALA A 1 108 ? 3.459 -3.127 8.732 1.00 81.31 108 ALA A N 1
ATOM 793 C CA . ALA A 1 108 ? 4.637 -4.005 8.696 1.00 81.31 108 ALA A CA 1
ATOM 794 C C . ALA A 1 108 ? 4.339 -5.519 8.664 1.00 81.31 108 ALA A C 1
ATOM 796 O O . ALA A 1 108 ? 5.202 -6.354 8.915 1.00 81.31 108 ALA A O 1
ATOM 797 N N . SER A 1 109 ? 3.103 -5.894 8.329 1.00 84.94 109 SER A N 1
ATOM 798 C CA . SER A 1 109 ? 2.598 -7.264 8.448 1.00 84.94 109 SER A CA 1
ATOM 799 C C . SER A 1 109 ? 2.688 -7.854 9.876 1.00 84.94 109 SER A C 1
ATOM 801 O O . SER A 1 109 ? 2.762 -9.072 10.042 1.00 84.94 109 SER A O 1
ATOM 803 N N . GLU A 1 110 ? 2.618 -7.010 10.913 1.00 90.44 110 GLU A N 1
ATOM 804 C CA . GLU A 1 110 ? 2.838 -7.390 12.317 1.00 90.44 110 GLU A CA 1
ATOM 805 C C . GLU A 1 110 ? 1.637 -8.053 13.008 1.00 90.44 110 GLU A C 1
ATOM 807 O O . GLU A 1 110 ? 1.825 -8.704 14.033 1.00 90.44 110 GLU A O 1
ATOM 812 N N . THR A 1 111 ? 0.408 -7.941 12.484 1.00 94.12 111 THR A N 1
ATOM 813 C CA . THR A 1 111 ? -0.794 -8.424 13.199 1.00 94.12 111 THR A CA 1
ATOM 814 C C . THR A 1 111 ? -0.674 -9.886 13.628 1.00 94.12 111 THR A C 1
ATOM 816 O O . THR A 1 111 ? -0.835 -10.196 14.803 1.00 94.12 111 THR A O 1
ATOM 819 N N . ILE A 1 112 ? -0.373 -10.792 12.694 1.00 95.06 112 ILE A N 1
ATOM 820 C CA . ILE A 1 112 ? -0.272 -12.226 13.000 1.00 95.06 112 ILE A CA 1
ATOM 821 C C . ILE A 1 112 ? 1.062 -12.557 13.678 1.00 95.06 112 ILE A C 1
ATOM 823 O O . ILE A 1 112 ? 1.089 -13.340 14.621 1.00 95.06 112 ILE A O 1
ATOM 827 N N . GLN A 1 113 ? 2.155 -11.939 13.228 1.00 93.12 113 GLN A N 1
ATOM 828 C CA . GLN A 1 113 ? 3.500 -12.255 13.708 1.00 93.12 113 GLN A CA 1
ATOM 829 C C . GLN A 1 113 ? 3.765 -11.746 15.138 1.00 93.12 113 GLN A C 1
ATOM 831 O O . GLN A 1 113 ? 4.544 -12.354 15.868 1.00 93.12 113 GLN A O 1
ATOM 836 N N . ILE A 1 114 ? 3.146 -10.629 15.535 1.00 91.88 114 ILE A N 1
ATOM 837 C CA . ILE A 1 114 ? 3.427 -9.908 16.785 1.00 91.88 114 ILE A CA 1
ATOM 838 C C . ILE A 1 114 ? 2.154 -9.741 17.625 1.00 91.88 114 ILE A C 1
ATOM 840 O O . ILE A 1 114 ? 2.097 -10.232 18.752 1.00 91.88 114 ILE A O 1
ATOM 844 N N . ALA A 1 115 ? 1.120 -9.076 17.096 1.00 92.19 115 ALA A N 1
ATOM 845 C CA . ALA A 1 115 ? -0.046 -8.668 17.893 1.00 92.19 115 ALA A CA 1
ATOM 846 C C . ALA A 1 115 ? -0.967 -9.838 18.294 1.00 92.19 115 ALA A C 1
ATOM 848 O O . ALA A 1 115 ? -1.673 -9.752 19.301 1.00 92.19 115 ALA A O 1
ATOM 849 N N . ALA A 1 116 ? -0.948 -10.938 17.536 1.00 95.62 116 ALA A N 1
ATOM 850 C CA . ALA A 1 116 ? -1.739 -12.136 17.807 1.00 95.62 116 ALA A CA 1
ATOM 851 C C . ALA A 1 116 ? -1.125 -13.050 18.882 1.00 95.62 116 ALA A C 1
ATOM 853 O O . ALA A 1 116 ? -1.848 -13.838 19.486 1.00 95.62 116 ALA A O 1
ATOM 854 N N . VAL A 1 117 ? 0.180 -12.940 19.158 1.00 95.31 117 VAL A N 1
ATOM 855 C CA . VAL A 1 117 ? 0.872 -13.758 20.171 1.00 95.31 117 VAL A CA 1
ATOM 856 C C . VAL A 1 117 ? 0.255 -13.597 21.570 1.00 95.31 117 VAL A C 1
ATOM 858 O O . VAL A 1 117 ? -0.159 -14.606 22.144 1.00 95.31 117 VAL A O 1
ATOM 861 N N . PRO A 1 118 ? 0.112 -12.375 22.131 1.00 95.50 118 PRO A N 1
ATOM 862 C CA . PRO A 1 118 ? -0.549 -12.206 23.425 1.00 95.50 118 PRO A CA 1
ATOM 863 C C . PRO A 1 118 ? -2.033 -12.595 23.386 1.00 95.50 118 PRO A C 1
ATOM 865 O O . PRO A 1 118 ? -2.547 -13.110 24.371 1.00 95.50 118 PRO A O 1
ATOM 868 N N . LEU A 1 119 ? -2.722 -12.418 22.253 1.00 97.19 119 LEU A N 1
ATOM 869 C CA . LEU A 1 119 ? -4.117 -12.846 22.118 1.00 97.19 119 LEU A CA 1
ATOM 870 C C . LEU A 1 119 ? -4.256 -14.371 22.244 1.00 97.19 119 LEU A C 1
ATOM 872 O O . LEU A 1 119 ? -5.117 -14.858 22.976 1.00 97.19 119 LEU A O 1
ATOM 876 N N . ARG A 1 120 ? -3.371 -15.123 21.580 1.00 97.75 120 ARG A N 1
ATOM 877 C CA . ARG A 1 120 ? -3.298 -16.580 21.712 1.00 97.75 120 ARG A CA 1
ATOM 878 C C . ARG A 1 120 ? -3.007 -16.993 23.154 1.00 97.75 120 ARG A C 1
ATOM 880 O O . ARG A 1 120 ? -3.665 -17.892 23.667 1.00 97.75 120 ARG A O 1
ATOM 887 N N . GLN A 1 121 ? -2.079 -16.313 23.830 1.00 97.88 121 GLN A N 1
ATOM 888 C CA . GLN A 1 121 ? -1.782 -16.629 25.229 1.00 97.88 121 GLN A CA 1
ATOM 889 C C . GLN A 1 121 ? -2.928 -16.311 26.191 1.00 97.88 121 GLN A C 1
ATOM 891 O O . GLN A 1 121 ? -3.164 -17.062 27.139 1.00 97.88 121 GLN A O 1
ATOM 896 N N . ALA A 1 122 ? -3.703 -15.256 25.932 1.00 98.19 122 ALA A N 1
ATOM 897 C CA . ALA A 1 122 ? -4.915 -14.981 26.697 1.00 98.19 122 ALA A CA 1
ATOM 898 C C . ALA A 1 122 ? -5.941 -16.122 26.561 1.00 98.19 122 ALA A C 1
ATOM 900 O O . ALA A 1 122 ? -6.521 -16.554 27.558 1.00 98.19 122 ALA A O 1
ATOM 901 N N . ALA A 1 123 ? -6.113 -16.655 25.347 1.00 98.50 123 ALA A N 1
ATOM 902 C CA . ALA A 1 123 ? -6.970 -17.809 25.086 1.00 98.50 123 ALA A CA 1
ATOM 903 C C . ALA A 1 123 ? -6.472 -19.083 25.801 1.00 98.50 123 ALA A C 1
ATOM 905 O O . ALA A 1 123 ? -7.263 -19.760 26.459 1.00 98.50 123 ALA A O 1
ATOM 906 N N . ALA A 1 124 ? -5.165 -19.365 25.778 1.00 98.44 124 ALA A N 1
ATOM 907 C CA . ALA A 1 124 ? -4.577 -20.496 26.504 1.00 98.44 124 ALA A CA 1
ATOM 908 C C . ALA A 1 124 ? -4.733 -20.362 28.033 1.00 98.44 124 ALA A C 1
ATOM 910 O O . ALA A 1 124 ? -5.098 -21.326 28.713 1.00 98.44 124 ALA A O 1
ATOM 911 N N . THR A 1 125 ? -4.532 -19.152 28.570 1.00 98.56 125 THR A N 1
ATOM 912 C CA . THR A 1 125 ? -4.741 -18.829 29.994 1.00 98.56 125 THR A CA 1
ATOM 913 C C . THR A 1 125 ? -6.187 -19.109 30.412 1.00 98.56 125 THR A C 1
ATOM 915 O O . THR A 1 125 ? -6.426 -19.778 31.421 1.00 98.56 125 THR A O 1
ATOM 918 N N . ALA A 1 126 ? -7.158 -18.649 29.614 1.00 98.38 126 ALA A N 1
ATOM 919 C CA . ALA A 1 126 ? -8.574 -18.900 29.863 1.00 98.38 126 ALA A CA 1
ATOM 920 C C . ALA A 1 126 ? -8.922 -20.391 29.775 1.00 98.38 126 ALA A C 1
ATOM 922 O O . ALA A 1 126 ? -9.585 -20.901 30.679 1.00 98.38 126 ALA A O 1
ATOM 923 N N . ARG A 1 127 ? -8.437 -21.115 28.751 1.00 98.00 127 ARG A N 1
ATOM 924 C CA . ARG A 1 127 ? -8.667 -22.566 28.625 1.00 98.00 127 ARG A CA 1
ATOM 925 C C . ARG A 1 127 ? -8.187 -23.301 29.871 1.00 98.00 127 ARG A C 1
ATOM 927 O O . ARG A 1 127 ? -8.942 -24.094 30.429 1.00 98.00 127 ARG A O 1
ATOM 934 N N . ARG A 1 128 ? -6.959 -23.029 30.328 1.00 97.56 128 ARG A N 1
ATOM 935 C CA . ARG A 1 128 ? -6.397 -23.666 31.528 1.00 97.56 128 ARG A CA 1
ATOM 936 C C . ARG A 1 128 ? -7.290 -23.435 32.747 1.00 97.56 128 ARG A C 1
ATOM 938 O O . ARG A 1 128 ? -7.663 -24.398 33.411 1.00 97.56 128 ARG A O 1
ATOM 945 N N . HIS A 1 129 ? -7.695 -22.188 32.988 1.00 97.56 129 HIS A N 1
ATOM 946 C CA . HIS A 1 129 ? -8.578 -21.849 34.104 1.00 97.56 129 HIS A CA 1
ATOM 947 C C . HIS A 1 129 ? -9.930 -22.578 34.033 1.00 97.56 129 HIS A C 1
ATOM 949 O O . HIS A 1 129 ? -10.405 -23.113 35.036 1.00 97.56 129 HIS A O 1
ATOM 955 N N . LEU A 1 130 ? -10.543 -22.635 32.847 1.00 97.62 130 LEU A N 1
ATOM 956 C CA . LEU A 1 130 ? -11.824 -23.313 32.634 1.00 97.62 130 LEU A CA 1
ATOM 957 C C . LEU A 1 130 ? -11.701 -24.832 32.838 1.00 97.62 130 LEU A C 1
ATOM 959 O O . LEU A 1 130 ? -12.552 -25.432 33.492 1.00 97.62 130 LEU A O 1
ATOM 963 N N . VAL A 1 131 ? -10.624 -25.457 32.359 1.00 97.62 131 VAL A N 1
ATOM 964 C CA . VAL A 1 131 ? -10.358 -26.890 32.582 1.00 97.62 131 VAL A CA 1
ATOM 965 C C . VAL A 1 131 ? -10.130 -27.190 34.067 1.00 97.62 131 VAL A C 1
ATOM 967 O O . VAL A 1 131 ? -10.665 -28.168 34.585 1.00 97.62 131 VAL A O 1
ATOM 970 N N . GLU A 1 132 ? -9.410 -26.334 34.792 1.00 97.00 132 GLU A N 1
ATOM 971 C CA . GLU A 1 132 ? -9.232 -26.466 36.244 1.00 97.00 132 GLU A CA 1
ATOM 972 C C . GLU A 1 132 ? -10.551 -26.295 37.015 1.00 97.00 132 GLU A C 1
ATOM 974 O O . GLU A 1 132 ? -10.819 -27.026 37.973 1.00 97.00 132 GLU A O 1
ATOM 979 N N . ALA A 1 133 ? -11.402 -25.350 36.603 1.00 96.62 133 ALA A N 1
ATOM 980 C CA . ALA A 1 133 ? -12.732 -25.172 37.181 1.00 96.62 133 ALA A CA 1
ATOM 981 C C . ALA A 1 133 ? -13.625 -26.400 36.936 1.00 96.62 133 ALA A C 1
ATOM 983 O O . ALA A 1 133 ? -14.288 -26.878 37.861 1.00 96.62 133 ALA A O 1
ATOM 984 N N . ALA A 1 134 ? -13.593 -26.958 35.724 1.00 97.31 134 ALA A N 1
ATOM 985 C CA . ALA A 1 134 ? -14.309 -28.183 35.387 1.00 97.31 134 ALA A CA 1
ATOM 986 C C . ALA A 1 134 ? -13.777 -29.401 36.154 1.00 97.31 134 ALA A C 1
ATOM 988 O O . ALA A 1 134 ? -14.578 -30.186 36.652 1.00 97.31 134 ALA A O 1
ATOM 989 N N . SER A 1 135 ? -12.459 -29.525 36.331 1.00 97.75 135 SER A N 1
ATOM 990 C CA . SER A 1 135 ? -11.827 -30.579 37.139 1.00 97.75 135 SER A CA 1
ATOM 991 C C . SER A 1 135 ? -12.367 -30.607 38.567 1.00 97.75 135 SER A C 1
ATOM 993 O O . SER A 1 135 ? -12.775 -31.667 39.048 1.00 97.75 135 SER A O 1
ATOM 995 N N . ARG A 1 136 ? -12.489 -29.437 39.211 1.00 96.31 136 ARG A N 1
ATOM 996 C CA . ARG A 1 136 ? -13.103 -29.322 40.545 1.00 96.31 136 ARG A CA 1
ATOM 997 C C . ARG A 1 136 ? -14.584 -29.706 40.545 1.00 96.31 136 ARG A C 1
ATOM 999 O O . ARG A 1 136 ? -15.036 -30.363 41.476 1.00 96.31 136 ARG A O 1
ATOM 1006 N N . ARG A 1 137 ? -15.341 -29.314 39.515 1.00 95.19 137 ARG A N 1
ATOM 1007 C CA . ARG A 1 137 ? -16.789 -29.577 39.426 1.00 95.19 137 ARG A CA 1
ATOM 1008 C C . ARG A 1 137 ? -17.124 -31.035 39.093 1.00 95.19 137 ARG A C 1
ATOM 1010 O O . ARG A 1 137 ? -18.122 -31.549 39.586 1.00 95.19 137 ARG A O 1
ATOM 1017 N N . LEU A 1 138 ? -16.305 -31.686 38.271 1.00 95.38 138 LEU A N 1
ATOM 1018 C CA . LEU A 1 138 ? -16.473 -33.076 37.832 1.00 95.38 138 LEU A CA 1
ATOM 1019 C C . LEU A 1 138 ? -15.762 -34.086 38.745 1.00 95.38 138 LEU A C 1
ATOM 1021 O O . LEU A 1 138 ? -15.981 -35.287 38.607 1.00 95.38 138 LEU A O 1
ATOM 1025 N N . ASN A 1 139 ? -14.922 -33.611 39.674 1.00 95.19 139 ASN A N 1
ATOM 1026 C CA . ASN A 1 139 ? -14.081 -34.437 40.539 1.00 95.19 139 ASN A CA 1
ATOM 1027 C C . ASN A 1 139 ? -13.245 -35.452 39.727 1.00 95.19 139 ASN A C 1
ATOM 1029 O O . ASN A 1 139 ? -13.320 -36.667 39.935 1.00 95.19 139 ASN A O 1
ATOM 1033 N N . ARG A 1 140 ? -12.501 -34.933 38.742 1.00 96.62 140 ARG A N 1
ATOM 1034 C CA . ARG A 1 140 ? -11.581 -35.666 37.848 1.00 96.62 140 ARG A CA 1
ATOM 1035 C C . ARG A 1 140 ? -10.286 -34.881 37.676 1.00 96.62 140 ARG A C 1
ATOM 1037 O O . ARG A 1 140 ? -10.317 -33.652 37.757 1.00 96.62 140 ARG A O 1
ATOM 1044 N N . GLY A 1 141 ? -9.161 -35.550 37.433 1.00 96.19 141 GLY A N 1
ATOM 1045 C CA . GLY A 1 141 ? -7.891 -34.876 37.155 1.00 96.19 141 GLY A CA 1
ATOM 1046 C C . GLY A 1 141 ? -7.930 -34.117 35.826 1.00 96.19 141 GLY A C 1
ATOM 1047 O O . GLY A 1 141 ? -8.599 -34.536 34.888 1.00 96.19 141 GLY A O 1
ATOM 1048 N N . THR A 1 142 ? -7.192 -33.010 35.706 1.00 95.25 142 THR A N 1
ATOM 1049 C CA . THR A 1 142 ? -7.150 -32.210 34.463 1.00 95.25 142 THR A CA 1
ATOM 1050 C C . THR A 1 142 ? -6.648 -33.004 33.253 1.00 95.25 142 THR A C 1
ATOM 1052 O O . THR A 1 142 ? -7.082 -32.736 32.140 1.00 95.25 142 THR A O 1
ATOM 1055 N N . ALA A 1 143 ? -5.796 -34.014 33.464 1.00 95.25 143 ALA A N 1
ATOM 1056 C CA . ALA A 1 143 ? -5.314 -34.920 32.418 1.00 95.25 143 ALA A CA 1
ATOM 1057 C C . ALA A 1 143 ? -6.391 -35.888 31.880 1.00 95.25 143 ALA A C 1
ATOM 1059 O O . ALA A 1 143 ? -6.205 -36.474 30.819 1.00 95.25 143 ALA A O 1
ATOM 1060 N N . GLU A 1 144 ? -7.505 -36.064 32.598 1.00 95.94 144 GLU A N 1
ATOM 1061 C CA . GLU A 1 144 ? -8.647 -36.885 32.164 1.00 95.94 144 GLU A CA 1
ATOM 1062 C C . GLU A 1 144 ? -9.674 -36.072 31.361 1.00 95.94 144 GLU A C 1
ATOM 1064 O O . GLU A 1 144 ? -10.660 -36.627 30.869 1.00 95.94 144 GLU A O 1
ATOM 1069 N N . LEU A 1 145 ? -9.476 -34.753 31.261 1.00 96.81 145 LEU A N 1
ATOM 1070 C CA . LEU A 1 145 ? -10.418 -33.831 30.646 1.00 96.81 145 LEU A CA 1
ATOM 1071 C C . LEU A 1 145 ? -9.977 -33.436 29.241 1.00 96.81 145 LEU A C 1
ATOM 1073 O O . LEU A 1 145 ? -8.810 -33.146 28.987 1.00 96.81 145 LEU A O 1
ATOM 1077 N N . ILE A 1 146 ? -10.952 -33.348 28.347 1.00 95.44 146 ILE A N 1
ATOM 1078 C CA . ILE A 1 146 ? -10.802 -32.809 26.996 1.00 95.44 146 ILE A CA 1
ATOM 1079 C C . ILE A 1 146 ? -11.795 -31.670 26.797 1.00 95.44 146 ILE A C 1
ATOM 1081 O O . ILE A 1 146 ? -12.828 -31.613 27.465 1.00 95.44 146 ILE A O 1
ATOM 1085 N N . VAL A 1 147 ? -11.495 -30.755 25.879 1.00 96.25 147 VAL A N 1
ATOM 1086 C CA . VAL A 1 147 ? -12.427 -29.691 25.499 1.00 96.25 147 VAL A CA 1
ATOM 1087 C C . VAL A 1 147 ? -12.918 -29.946 24.085 1.00 96.25 147 VAL A C 1
ATOM 1089 O O . VAL A 1 147 ? -12.129 -30.113 23.156 1.00 96.25 147 VAL A O 1
ATOM 1092 N N . GLU A 1 148 ? -14.235 -29.960 23.917 1.00 94.19 148 GLU A N 1
ATOM 1093 C CA . GLU A 1 148 ? -14.872 -30.102 22.614 1.00 94.19 148 GLU A CA 1
ATOM 1094 C C . GLU A 1 148 ? -16.029 -29.117 22.484 1.00 94.19 148 GLU A C 1
ATOM 1096 O O . GLU A 1 148 ? -16.990 -29.158 23.253 1.00 94.19 148 GLU A O 1
ATOM 1101 N N . ALA A 1 149 ? -15.935 -28.227 21.495 1.00 94.56 149 ALA A N 1
ATOM 1102 C CA . ALA A 1 149 ? -16.944 -27.216 21.187 1.00 94.56 149 ALA A CA 1
ATOM 1103 C C . ALA A 1 149 ? -17.347 -26.348 22.402 1.00 94.56 149 ALA A C 1
ATOM 1105 O O . ALA A 1 149 ? -18.525 -26.053 22.599 1.00 94.56 149 ALA A O 1
ATOM 1106 N N . GLY A 1 150 ? -16.371 -25.938 23.219 1.00 96.06 150 GLY A N 1
ATOM 1107 C CA . GLY A 1 150 ? -16.595 -25.139 24.431 1.00 96.06 150 GLY A CA 1
ATOM 1108 C C . GLY A 1 150 ? -17.196 -25.911 25.609 1.00 96.06 150 GLY A C 1
ATOM 1109 O O . GLY A 1 150 ? -17.717 -25.300 26.545 1.00 96.06 150 GLY A O 1
ATOM 1110 N N . ILE A 1 151 ? -17.152 -27.246 25.571 1.00 97.38 151 ILE A N 1
ATOM 1111 C CA . ILE A 1 151 ? -17.605 -28.132 26.646 1.00 97.38 151 ILE A CA 1
ATOM 1112 C C . ILE A 1 151 ? -16.404 -28.920 27.160 1.00 97.38 151 ILE A C 1
ATOM 1114 O O . ILE A 1 151 ? -15.762 -29.636 26.393 1.00 97.38 151 ILE A O 1
ATOM 1118 N N . VAL A 1 152 ? -16.110 -28.811 28.457 1.00 97.69 152 VAL A N 1
ATOM 1119 C CA . VAL A 1 152 ? -15.091 -29.648 29.101 1.00 97.69 152 VAL A CA 1
ATOM 1120 C C . VAL A 1 152 ? -15.722 -30.993 29.442 1.00 97.69 152 VAL A C 1
ATOM 1122 O O . VAL A 1 152 ? -16.690 -31.027 30.201 1.00 97.69 152 VAL A O 1
ATOM 1125 N N . ARG A 1 153 ? -15.203 -32.085 28.883 1.00 97.38 153 ARG A N 1
ATOM 1126 C CA . ARG A 1 153 ? -15.715 -33.456 29.030 1.00 97.38 153 ARG A CA 1
ATOM 1127 C C . ARG A 1 153 ? -14.677 -34.364 29.668 1.00 97.38 153 ARG A C 1
ATOM 1129 O O . ARG A 1 153 ? -13.480 -34.119 29.536 1.00 97.38 153 ARG A O 1
ATOM 1136 N N . VAL A 1 154 ? -15.130 -35.437 30.305 1.00 96.38 154 VAL A N 1
ATOM 1137 C CA . VAL A 1 154 ? -14.255 -36.535 30.735 1.00 96.38 154 VAL A CA 1
ATOM 1138 C C . VAL A 1 154 ? -13.998 -37.452 29.540 1.00 96.38 154 VAL A C 1
ATOM 1140 O O . VAL A 1 154 ? -14.942 -37.974 28.955 1.00 96.38 154 VAL A O 1
ATOM 1143 N N . ALA A 1 155 ? -12.736 -37.677 29.173 1.00 93.56 155 ALA A N 1
ATOM 1144 C CA . ALA A 1 155 ? -12.383 -38.428 27.962 1.00 93.56 155 ALA A CA 1
ATOM 1145 C C . ALA A 1 155 ? -12.945 -39.864 27.954 1.00 93.56 155 ALA A C 1
ATOM 1147 O O . ALA A 1 155 ? -13.381 -40.358 26.917 1.00 93.56 155 ALA A O 1
ATOM 1148 N N . ALA A 1 156 ? -12.958 -40.521 29.117 1.00 94.06 156 ALA A N 1
ATOM 1149 C CA . ALA A 1 156 ? -13.495 -41.872 29.283 1.00 94.06 156 ALA A CA 1
ATOM 1150 C C . ALA A 1 156 ? -15.031 -41.917 29.421 1.00 94.06 156 ALA A C 1
ATOM 1152 O O . ALA A 1 156 ? -15.624 -42.978 29.239 1.00 94.06 156 ALA A O 1
ATOM 1153 N N . GLU A 1 157 ? -15.674 -40.786 29.730 1.00 93.25 157 GLU A N 1
ATOM 1154 C CA . GLU A 1 157 ? -17.121 -40.668 29.961 1.00 93.25 157 GLU A CA 1
ATOM 1155 C C . GLU A 1 157 ? -17.672 -39.442 29.198 1.00 93.25 157 GLU A C 1
ATOM 1157 O O . GLU A 1 157 ? -17.990 -38.425 29.818 1.00 93.25 157 GLU A O 1
ATOM 1162 N N . PRO A 1 158 ? -17.783 -39.488 27.854 1.00 84.00 158 PRO A N 1
ATOM 1163 C CA . PRO A 1 158 ? -18.044 -38.296 27.039 1.00 84.00 158 PRO A CA 1
ATOM 1164 C C . PRO A 1 158 ? -19.362 -37.579 27.352 1.00 84.00 158 PRO A C 1
ATOM 1166 O O . PRO A 1 158 ? -19.460 -36.371 27.136 1.00 84.00 158 PRO A O 1
ATOM 1169 N N . ASP A 1 159 ? -20.365 -38.288 27.878 1.00 91.12 159 ASP A N 1
ATOM 1170 C CA . ASP A 1 159 ? -21.652 -37.712 28.296 1.00 91.12 159 ASP A CA 1
ATOM 1171 C C . ASP A 1 159 ? -21.526 -36.812 29.537 1.00 91.12 159 ASP A C 1
ATOM 1173 O O . ASP A 1 159 ? -22.364 -35.936 29.765 1.00 91.12 159 ASP A O 1
ATOM 1177 N N . LEU A 1 160 ? -20.456 -36.982 30.320 1.00 93.62 160 LEU A N 1
ATOM 1178 C CA . LEU A 1 160 ? -20.158 -36.173 31.492 1.00 93.62 160 LEU A CA 1
ATOM 1179 C C . LEU A 1 160 ? -19.314 -34.956 31.089 1.00 93.62 160 LEU A C 1
ATOM 1181 O O . LEU A 1 160 ? -18.101 -35.048 30.886 1.00 93.62 160 LEU A O 1
ATOM 1185 N N . GLY A 1 161 ? -19.954 -33.788 30.999 1.00 94.50 161 GLY A N 1
ATOM 1186 C CA . GLY A 1 161 ? -19.266 -32.542 30.676 1.00 94.50 161 GLY A CA 1
ATOM 1187 C C . GLY A 1 161 ? -19.962 -31.280 31.172 1.00 94.50 161 GLY A C 1
ATOM 1188 O O . GLY A 1 161 ? -21.137 -31.292 31.537 1.00 94.50 161 GLY A O 1
ATOM 1189 N N . VAL A 1 162 ? -19.215 -30.176 31.187 1.00 97.00 162 VAL A N 1
ATOM 1190 C CA . VAL A 1 162 ? -19.679 -28.857 31.635 1.00 97.00 162 VAL A CA 1
ATOM 1191 C C . VAL A 1 162 ? -19.329 -27.807 30.573 1.00 97.00 162 VAL A C 1
ATOM 1193 O O . VAL A 1 162 ? -18.152 -27.671 30.226 1.00 97.00 162 VAL A O 1
ATOM 1196 N N . PRO A 1 163 ? -20.308 -27.057 30.032 1.00 97.06 163 PRO A N 1
ATOM 1197 C CA . PRO A 1 163 ? -20.038 -25.978 29.085 1.00 97.06 163 PRO A CA 1
ATOM 1198 C C . PRO A 1 163 ? -19.352 -24.794 29.775 1.00 97.06 163 PRO A C 1
ATOM 1200 O O . PRO A 1 163 ? -19.606 -24.518 30.947 1.00 97.06 163 PRO A O 1
ATOM 1203 N N . TYR A 1 164 ? -18.543 -24.035 29.034 1.00 97.38 164 TYR A N 1
ATOM 1204 C CA . TYR A 1 164 ? -17.849 -22.850 29.554 1.00 97.38 164 TYR A CA 1
ATOM 1205 C C . TYR A 1 164 ? -18.774 -21.852 30.258 1.00 97.38 164 TYR A C 1
ATOM 1207 O O . TYR A 1 164 ? -18.440 -21.374 31.339 1.00 97.38 164 TYR A O 1
ATOM 1215 N N . GLY A 1 165 ? -19.972 -21.615 29.716 1.00 95.50 165 GLY A N 1
ATOM 1216 C CA . GLY A 1 165 ? -20.960 -20.719 30.325 1.00 95.50 165 GLY A CA 1
ATOM 1217 C C . GLY A 1 165 ? -21.397 -21.128 31.743 1.00 95.50 165 GLY A C 1
ATOM 1218 O O . GLY A 1 165 ? -21.627 -20.271 32.592 1.00 95.50 165 GLY A O 1
ATOM 1219 N N . GLU A 1 166 ? -21.464 -22.432 32.041 1.00 96.00 166 GLU A N 1
ATOM 1220 C CA . GLU A 1 166 ? -21.771 -22.940 33.391 1.00 96.00 166 GLU A CA 1
ATOM 1221 C C . GLU A 1 166 ? -20.592 -22.757 34.361 1.00 96.00 166 GLU A C 1
ATOM 1223 O O . GLU A 1 166 ? -20.810 -22.625 35.564 1.00 96.00 166 GLU A O 1
ATOM 1228 N N . LEU A 1 167 ? -19.352 -22.744 33.856 1.00 95.69 167 LEU A N 1
ATOM 1229 C CA . LEU A 1 167 ? -18.138 -22.583 34.665 1.00 95.69 167 LEU A CA 1
ATOM 1230 C C . LEU A 1 167 ? -17.898 -21.131 35.095 1.00 95.69 167 LEU A C 1
ATOM 1232 O O . LEU A 1 167 ? -17.246 -20.911 36.112 1.00 95.69 167 LEU A O 1
ATOM 1236 N N . VAL A 1 168 ? -18.426 -20.160 34.345 1.00 95.00 168 VAL A N 1
ATOM 1237 C CA . VAL A 1 168 ? -18.300 -18.721 34.650 1.00 95.00 168 VAL A CA 1
ATOM 1238 C C . VAL A 1 168 ? -19.533 -18.136 35.350 1.00 95.00 168 VAL A C 1
ATOM 1240 O O . VAL A 1 168 ? -19.527 -16.979 35.759 1.00 95.00 168 VAL A O 1
ATOM 1243 N N . ARG A 1 169 ? -20.613 -18.913 35.489 1.00 92.50 169 ARG A N 1
ATOM 1244 C CA . ARG A 1 169 ? -21.868 -18.439 36.085 1.00 92.50 169 ARG A CA 1
ATOM 1245 C C . ARG A 1 169 ? -21.710 -18.176 37.586 1.00 92.50 169 ARG A C 1
ATOM 1247 O O . ARG A 1 169 ? -21.208 -19.023 38.319 1.00 92.50 169 ARG A O 1
ATOM 1254 N N . GLY A 1 170 ? -22.232 -17.043 38.050 1.00 87.00 170 GLY A N 1
ATOM 1255 C CA . GLY A 1 170 ? -22.271 -16.647 39.456 1.00 87.00 170 GLY A CA 1
ATOM 1256 C C . GLY A 1 170 ? -21.006 -15.950 39.960 1.00 87.00 170 GLY A C 1
ATOM 1257 O O . GLY A 1 170 ? -20.914 -15.706 41.163 1.00 87.00 170 GLY A O 1
ATOM 1258 N N . ALA A 1 171 ? -20.034 -15.648 39.090 1.00 87.62 171 ALA A N 1
ATOM 1259 C CA . ALA A 1 171 ? -18.791 -14.990 39.480 1.00 87.62 171 ALA A CA 1
ATOM 1260 C C . ALA A 1 171 ? -18.191 -14.117 38.366 1.00 87.62 171 ALA A C 1
ATOM 1262 O O . ALA A 1 171 ? -18.141 -14.500 37.196 1.00 87.62 171 ALA A O 1
ATOM 1263 N N . ARG A 1 172 ? -17.626 -12.972 38.770 1.00 94.69 172 ARG A N 1
ATOM 1264 C CA . ARG A 1 172 ? -16.718 -12.167 37.949 1.00 94.69 172 ARG A CA 1
ATOM 1265 C C . ARG A 1 172 ? -15.295 -12.630 38.229 1.00 94.69 172 ARG A C 1
ATOM 1267 O O . ARG A 1 172 ? -14.777 -12.398 39.320 1.00 94.69 172 ARG A O 1
ATOM 1274 N N . THR A 1 173 ? -14.669 -13.268 37.248 1.00 96.25 173 THR A N 1
ATOM 1275 C CA . THR A 1 173 ? -13.283 -13.735 37.350 1.00 96.25 173 THR A CA 1
ATOM 1276 C C . THR A 1 173 ? -12.389 -12.897 36.451 1.00 96.25 173 THR A C 1
ATOM 1278 O O . THR A 1 173 ? -12.586 -12.859 35.240 1.00 96.25 173 THR A O 1
ATOM 1281 N N . GLU A 1 174 ? -11.384 -12.246 37.032 1.00 96.31 174 GLU A N 1
ATOM 1282 C CA . GLU A 1 174 ? -10.358 -11.515 36.288 1.00 96.31 174 GLU A CA 1
ATOM 1283 C C . GLU A 1 174 ? -9.022 -12.246 36.415 1.00 96.31 174 GLU A C 1
ATOM 1285 O O . GLU A 1 174 ? -8.518 -12.451 37.518 1.00 96.31 174 GLU A O 1
ATOM 1290 N N . LEU A 1 175 ? -8.451 -12.639 35.281 1.00 97.06 175 LEU A N 1
ATOM 1291 C CA . LEU A 1 175 ? -7.134 -13.252 35.196 1.00 97.06 175 LEU A CA 1
ATOM 1292 C C . LEU A 1 175 ? -6.135 -12.261 34.613 1.00 97.06 175 LEU A C 1
ATOM 1294 O O . LEU A 1 175 ? -6.450 -11.512 33.685 1.00 97.06 175 LEU A O 1
ATOM 1298 N N . THR A 1 176 ? -4.905 -12.324 35.105 1.00 97.00 176 THR A N 1
ATOM 1299 C CA . THR A 1 176 ? -3.751 -11.784 34.388 1.00 97.00 176 THR A CA 1
ATOM 1300 C C . THR A 1 176 ? -3.278 -12.833 33.388 1.00 97.00 176 THR A C 1
ATOM 1302 O O . THR A 1 176 ? -3.179 -14.013 33.724 1.00 97.00 176 THR A O 1
ATOM 1305 N N . LEU A 1 177 ? -3.014 -12.405 32.154 1.00 96.06 177 LEU A N 1
ATOM 1306 C CA . LEU A 1 177 ? -2.450 -13.222 31.086 1.00 96.06 177 LEU A CA 1
ATOM 1307 C C . LEU A 1 177 ? -1.169 -13.885 31.589 1.00 96.06 177 LEU A C 1
ATOM 1309 O O . LEU A 1 177 ? -0.224 -13.196 31.976 1.00 96.06 177 LEU A O 1
ATOM 1313 N N . ASP A 1 178 ? -1.142 -15.213 31.538 1.00 95.00 178 ASP A N 1
ATOM 1314 C CA . ASP A 1 178 ? 0.046 -15.991 31.848 1.00 95.00 178 ASP A CA 1
ATOM 1315 C C . ASP A 1 178 ? 0.839 -16.244 30.562 1.00 95.00 178 ASP A C 1
ATOM 1317 O O . ASP A 1 178 ? 0.363 -16.903 29.635 1.00 95.00 178 ASP A O 1
ATOM 1321 N N . ALA A 1 179 ? 2.044 -15.678 30.490 1.00 91.50 179 ALA A N 1
ATOM 1322 C CA . ALA A 1 179 ? 2.920 -15.823 29.332 1.00 91.50 179 ALA A CA 1
ATOM 1323 C C . ALA A 1 179 ? 3.434 -17.264 29.158 1.00 91.50 179 ALA A C 1
ATOM 1325 O O . ALA A 1 179 ? 3.806 -17.629 28.041 1.00 91.50 179 ALA A O 1
ATOM 1326 N N . ASP A 1 180 ? 3.394 -18.063 30.229 1.00 93.81 180 ASP A N 1
ATOM 1327 C CA . ASP A 1 180 ? 3.849 -19.451 30.291 1.00 93.81 180 ASP A CA 1
ATOM 1328 C C . ASP A 1 180 ? 2.687 -20.456 30.182 1.00 93.81 180 ASP A C 1
ATOM 1330 O O . ASP A 1 180 ? 2.889 -21.670 30.288 1.00 93.81 180 ASP A O 1
ATOM 1334 N N . ALA A 1 181 ? 1.454 -19.985 29.944 1.00 94.56 181 ALA A N 1
ATOM 1335 C CA . ALA A 1 181 ? 0.338 -20.871 29.642 1.00 94.56 181 ALA A CA 1
ATOM 1336 C C . ALA A 1 181 ? 0.679 -21.748 28.423 1.00 94.56 181 ALA A C 1
ATOM 1338 O O . ALA A 1 181 ? 1.073 -21.260 27.362 1.00 94.56 181 ALA A O 1
ATOM 1339 N N . ALA A 1 182 ? 0.538 -23.067 28.582 1.00 94.88 182 ALA A N 1
ATOM 1340 C CA . ALA A 1 182 ? 0.838 -24.011 27.517 1.00 94.88 182 ALA A CA 1
ATOM 1341 C C . ALA A 1 182 ? -0.157 -23.837 26.362 1.00 94.88 182 ALA A C 1
ATOM 1343 O O . ALA A 1 182 ? -1.362 -24.055 26.526 1.00 94.88 182 ALA A O 1
ATOM 1344 N N . VAL A 1 183 ? 0.358 -23.463 25.193 1.00 96.06 183 VAL A N 1
ATOM 1345 C CA . VAL A 1 183 ? -0.431 -23.349 23.966 1.00 96.06 183 VAL A CA 1
ATOM 1346 C C . VAL A 1 183 ? -0.579 -24.706 23.275 1.00 96.06 183 VAL A C 1
ATOM 1348 O O . VAL A 1 183 ? 0.282 -25.576 23.420 1.00 96.06 183 VAL A O 1
ATOM 1351 N N . LYS A 1 184 ? -1.650 -24.899 22.499 1.00 95.31 184 LYS A N 1
ATOM 1352 C CA . LYS A 1 184 ? -1.874 -26.157 21.766 1.00 95.31 184 LYS A CA 1
ATOM 1353 C C . LYS A 1 184 ? -0.735 -26.456 20.781 1.00 95.31 184 LYS A C 1
ATOM 1355 O O . LYS A 1 184 ? -0.308 -25.546 20.057 1.00 95.31 184 LYS A O 1
ATOM 1360 N N . PRO A 1 185 ? -0.260 -27.712 20.701 1.00 95.12 185 PRO A N 1
ATOM 1361 C CA . PRO A 1 185 ? 0.661 -28.112 19.650 1.00 95.12 185 PRO A CA 1
ATOM 1362 C C . PRO A 1 185 ? -0.060 -28.102 18.296 1.00 95.12 185 PRO A C 1
ATOM 1364 O O . PRO A 1 185 ? -1.259 -28.356 18.207 1.00 95.12 185 PRO A O 1
ATOM 1367 N N . VAL A 1 186 ? 0.685 -27.833 17.222 1.00 94.75 186 VAL A N 1
ATOM 1368 C CA . VAL A 1 186 ? 0.128 -27.717 15.860 1.00 94.75 186 VAL A CA 1
ATOM 1369 C C . VAL A 1 186 ? -0.555 -29.010 15.399 1.00 94.75 186 VAL A C 1
ATOM 1371 O O . VAL A 1 186 ? -1.534 -28.955 14.660 1.00 94.75 186 VAL A O 1
ATOM 1374 N N . ALA A 1 187 ? -0.088 -30.169 15.875 1.00 95.19 187 ALA A N 1
ATOM 1375 C CA . ALA A 1 187 ? -0.686 -31.473 15.582 1.00 95.19 187 ALA A CA 1
ATOM 1376 C C . ALA A 1 187 ? -2.155 -31.594 16.034 1.00 95.19 187 ALA A C 1
ATOM 1378 O O . ALA A 1 187 ? -2.910 -32.362 15.440 1.00 95.19 187 ALA A O 1
ATOM 1379 N N . ASP A 1 188 ? -2.567 -30.800 17.028 1.00 94.75 188 ASP A N 1
ATOM 1380 C CA . ASP A 1 188 ? -3.924 -30.815 17.578 1.00 94.75 188 ASP A CA 1
ATOM 1381 C C . ASP A 1 188 ? -4.839 -29.770 16.919 1.00 94.75 188 ASP A C 1
ATOM 1383 O O . ASP A 1 188 ? -5.997 -29.617 17.320 1.00 94.75 188 ASP A O 1
ATOM 1387 N N . TYR A 1 189 ? -4.341 -29.023 15.925 1.00 96.50 189 TYR A N 1
ATOM 1388 C CA . TYR A 1 189 ? -5.125 -27.975 15.283 1.00 96.50 189 TYR A CA 1
ATOM 1389 C C . TYR A 1 189 ? -6.258 -28.523 14.416 1.00 96.50 189 TYR A C 1
ATOM 1391 O O . TYR A 1 189 ? -6.078 -29.413 13.580 1.00 96.50 189 TYR A O 1
ATOM 1399 N N . ARG A 1 190 ? -7.443 -27.930 14.572 1.00 95.56 190 ARG A N 1
ATOM 1400 C CA . ARG A 1 190 ? -8.670 -28.305 13.849 1.00 95.56 190 ARG A CA 1
ATOM 1401 C C . ARG A 1 190 ? -9.184 -27.192 12.930 1.00 95.56 190 ARG A C 1
ATOM 1403 O O . ARG A 1 190 ? -9.785 -27.481 11.896 1.00 95.56 190 ARG A O 1
ATOM 1410 N N . VAL A 1 191 ? -8.936 -25.935 13.285 1.00 96.25 191 VAL A N 1
ATOM 1411 C CA . VAL A 1 191 ? -9.436 -24.708 12.650 1.00 96.25 191 VAL A CA 1
ATOM 1412 C C . VAL A 1 191 ? -8.298 -23.886 12.036 1.00 96.25 191 VAL A C 1
ATOM 1414 O O . VAL A 1 191 ? -8.433 -23.405 10.909 1.00 96.25 191 VAL A O 1
ATOM 1417 N N . VAL A 1 192 ? -7.179 -23.707 12.742 1.00 97.69 192 VAL A N 1
ATOM 1418 C CA . VAL A 1 192 ? -5.979 -23.031 12.217 1.00 97.69 192 VAL A CA 1
ATOM 1419 C C . VAL A 1 192 ? -5.336 -23.899 11.131 1.00 97.69 192 VAL A C 1
ATOM 1421 O O . VAL A 1 192 ? -5.276 -25.120 11.247 1.00 97.69 192 VAL A O 1
ATOM 1424 N N . GLY A 1 193 ? -4.880 -23.280 10.039 1.00 96.19 193 GLY A N 1
ATOM 1425 C CA . GLY A 1 193 ? -4.341 -24.005 8.881 1.00 96.19 193 GLY A CA 1
ATOM 1426 C C . GLY A 1 193 ? -5.405 -24.502 7.902 1.00 96.19 193 GLY A C 1
ATOM 1427 O O . GLY A 1 193 ? -5.061 -25.081 6.871 1.00 96.19 193 GLY A O 1
ATOM 1428 N N . ARG A 1 194 ? -6.694 -24.255 8.174 1.00 96.25 194 ARG A N 1
ATOM 1429 C CA . ARG A 1 194 ? -7.805 -24.584 7.270 1.00 96.25 194 ARG A CA 1
ATOM 1430 C C . ARG A 1 194 ? -8.351 -23.332 6.576 1.00 96.25 194 ARG A C 1
ATOM 1432 O O . ARG A 1 194 ? -8.414 -22.268 7.201 1.00 96.25 194 ARG A O 1
ATOM 1439 N N . PRO A 1 195 ? -8.746 -23.434 5.293 1.00 96.25 195 PRO A N 1
ATOM 1440 C CA . PRO A 1 195 ? -9.447 -22.352 4.618 1.00 96.25 195 PRO A CA 1
ATOM 1441 C C . PRO A 1 195 ? -10.834 -22.189 5.243 1.00 96.25 195 PRO A C 1
ATOM 1443 O O . PRO A 1 195 ? -11.617 -23.138 5.293 1.00 96.25 195 PRO A O 1
ATOM 1446 N N . VAL A 1 196 ? -11.135 -20.985 5.728 1.00 95.81 196 VAL A N 1
ATOM 1447 C CA . VAL A 1 196 ? -12.476 -20.628 6.208 1.00 95.81 196 VAL A CA 1
ATOM 1448 C C . VAL A 1 196 ? -12.943 -19.341 5.528 1.00 95.81 196 VAL A C 1
ATOM 1450 O O . VAL A 1 196 ? -12.129 -18.423 5.349 1.00 95.81 196 VAL A O 1
ATOM 1453 N N . PRO A 1 197 ? -14.236 -19.236 5.161 1.00 95.25 197 PRO A N 1
ATOM 1454 C CA . PRO A 1 197 ? -14.785 -18.016 4.592 1.00 95.25 197 PRO A CA 1
ATOM 1455 C C . PRO A 1 197 ? -14.603 -16.827 5.530 1.00 95.25 197 PRO A C 1
ATOM 1457 O O . PRO A 1 197 ? -14.757 -16.931 6.748 1.00 95.25 197 PRO A O 1
ATOM 1460 N N . ARG A 1 198 ? -14.306 -15.672 4.945 1.00 94.50 198 ARG A N 1
ATOM 1461 C CA . ARG A 1 198 ? -14.145 -14.433 5.697 1.00 94.50 198 ARG A CA 1
ATOM 1462 C C . ARG A 1 198 ? -15.468 -13.966 6.291 1.00 94.50 198 ARG A C 1
ATOM 1464 O O . ARG A 1 198 ? -16.450 -13.796 5.570 1.00 94.50 198 ARG A O 1
ATOM 1471 N N . VAL A 1 199 ? -15.453 -13.672 7.589 1.00 92.56 199 VAL A N 1
ATOM 1472 C CA . VAL A 1 199 ? -16.650 -13.257 8.340 1.00 92.56 199 VAL A CA 1
ATOM 1473 C C . VAL A 1 199 ? -17.179 -11.879 7.924 1.00 92.56 199 VAL A C 1
ATOM 1475 O O . VAL A 1 199 ? -18.342 -11.571 8.156 1.00 92.56 199 VAL A O 1
ATOM 1478 N N . ASP A 1 200 ? -16.345 -11.048 7.293 1.00 90.50 200 ASP A N 1
ATOM 1479 C CA . ASP A 1 200 ? -16.695 -9.687 6.879 1.00 90.50 200 ASP A CA 1
ATOM 1480 C C . ASP A 1 200 ? -17.265 -9.590 5.450 1.00 90.50 200 ASP A C 1
ATOM 1482 O O . ASP A 1 200 ? -17.881 -8.582 5.106 1.00 90.50 200 ASP A O 1
ATOM 1486 N N . ILE A 1 201 ? -17.097 -10.622 4.610 1.00 92.81 201 ILE A N 1
ATOM 1487 C CA . ILE A 1 201 ? -17.544 -10.594 3.205 1.00 92.81 201 ILE A CA 1
ATOM 1488 C C . ILE A 1 201 ? -19.072 -10.556 3.052 1.00 92.81 201 ILE A C 1
ATOM 1490 O O . ILE A 1 201 ? -19.530 -9.749 2.244 1.00 92.81 201 ILE A O 1
ATOM 1494 N N . PRO A 1 202 ? -19.883 -11.365 3.770 1.00 92.94 202 PRO A N 1
ATOM 1495 C CA . PRO A 1 202 ? -21.327 -11.404 3.534 1.00 92.94 202 PRO A CA 1
ATOM 1496 C C . PRO A 1 202 ? -21.994 -10.027 3.624 1.00 92.94 202 PRO A C 1
ATOM 1498 O O . PRO A 1 202 ? -22.712 -9.638 2.708 1.00 92.94 202 PRO A O 1
ATOM 1501 N N . ALA A 1 203 ? -21.677 -9.249 4.664 1.00 90.69 203 ALA A N 1
ATOM 1502 C CA . ALA A 1 203 ? -22.208 -7.897 4.842 1.00 90.69 203 ALA A CA 1
ATOM 1503 C C . ALA A 1 203 ? -21.798 -6.950 3.696 1.00 90.69 203 ALA A C 1
ATOM 1505 O O . ALA A 1 203 ? -22.624 -6.183 3.204 1.00 90.69 203 ALA A O 1
ATOM 1506 N N . LYS A 1 204 ? -20.547 -7.044 3.223 1.00 90.94 204 LYS A N 1
ATOM 1507 C CA . LYS A 1 204 ? -20.043 -6.255 2.086 1.00 90.94 204 LYS A CA 1
ATOM 1508 C C . LYS A 1 204 ? -20.746 -6.632 0.781 1.00 90.94 204 LYS A C 1
ATOM 1510 O O . LYS A 1 204 ? -21.157 -5.754 0.030 1.00 90.94 204 LYS A O 1
ATOM 1515 N N . ALA A 1 205 ? -20.925 -7.928 0.533 1.00 91.88 205 ALA A N 1
ATOM 1516 C CA . ALA A 1 205 ? -21.556 -8.444 -0.679 1.00 91.88 205 ALA A CA 1
ATOM 1517 C C . ALA A 1 205 ? -23.042 -8.064 -0.788 1.00 91.88 205 ALA A C 1
ATOM 1519 O O . ALA A 1 205 ? -23.532 -7.836 -1.891 1.00 91.88 205 ALA A O 1
ATOM 152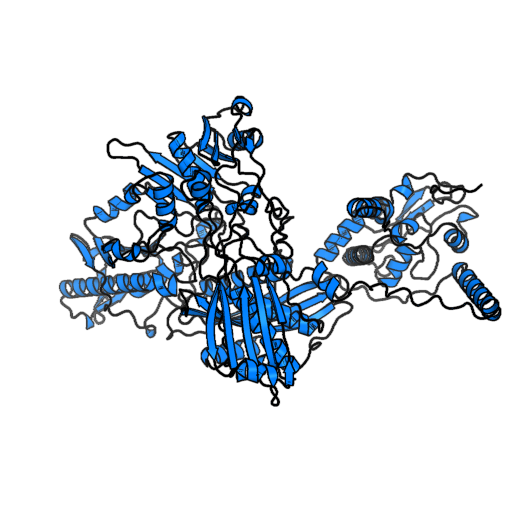0 N N . THR A 1 206 ? -23.756 -7.956 0.337 1.00 93.50 206 THR A N 1
ATOM 1521 C CA . THR A 1 206 ? -25.169 -7.538 0.357 1.00 93.50 206 THR A CA 1
ATOM 1522 C C . THR A 1 206 ? -25.368 -6.023 0.446 1.00 93.50 206 THR A C 1
ATOM 1524 O O . THR A 1 206 ? -26.508 -5.576 0.537 1.00 93.50 206 THR A O 1
ATOM 1527 N N . GLY A 1 207 ? -24.293 -5.225 0.474 1.00 88.81 207 GLY A N 1
ATOM 1528 C CA . GLY A 1 207 ? -24.384 -3.772 0.645 1.00 88.81 207 GLY A CA 1
ATOM 1529 C C . GLY A 1 207 ? -24.908 -3.346 2.021 1.00 88.81 207 GLY A C 1
ATOM 1530 O O . GLY A 1 207 ? -25.577 -2.319 2.138 1.00 88.81 207 GLY A O 1
ATOM 1531 N N . ALA A 1 208 ? -24.645 -4.137 3.066 1.00 88.12 208 ALA A N 1
ATOM 1532 C CA . ALA A 1 208 ? -24.945 -3.720 4.430 1.00 88.12 208 ALA A CA 1
ATOM 1533 C C . ALA A 1 208 ? -24.066 -2.517 4.822 1.00 88.12 208 ALA A C 1
ATOM 1535 O O . ALA A 1 208 ? -22.915 -2.410 4.401 1.00 88.12 208 ALA A O 1
ATOM 1536 N N . TRP A 1 209 ? -24.606 -1.618 5.649 1.00 83.38 209 TRP A N 1
ATOM 1537 C CA . TRP A 1 209 ? -23.958 -0.366 6.060 1.00 83.38 209 TRP A CA 1
ATOM 1538 C C . TRP A 1 209 ? -22.795 -0.602 7.035 1.00 83.38 209 TRP A C 1
ATOM 1540 O O . TRP A 1 209 ? -22.940 -0.439 8.248 1.00 83.38 209 TRP A O 1
ATOM 1550 N N . THR A 1 210 ? -21.646 -1.031 6.509 1.00 86.69 210 THR A N 1
ATOM 1551 C CA . THR A 1 210 ? -20.430 -1.321 7.290 1.00 86.69 210 THR A CA 1
ATOM 1552 C C . THR A 1 210 ? -19.318 -0.292 7.100 1.00 86.69 210 THR A C 1
ATOM 1554 O O . THR A 1 210 ? -18.388 -0.253 7.910 1.00 86.69 210 THR A O 1
ATOM 1557 N N . TYR A 1 211 ? -19.383 0.523 6.042 1.00 92.94 211 TYR A N 1
ATOM 1558 C CA . TYR A 1 211 ? -18.341 1.493 5.712 1.00 92.94 211 TYR A CA 1
ATOM 1559 C C . TYR A 1 211 ? -18.527 2.800 6.478 1.00 92.94 211 TYR A C 1
ATOM 1561 O O . TYR A 1 211 ? -19.645 3.197 6.808 1.00 92.94 211 TYR A O 1
ATOM 1569 N N . ILE A 1 212 ? -17.426 3.516 6.719 1.00 94.75 212 ILE A N 1
ATOM 1570 C CA . ILE A 1 212 ? -17.463 4.824 7.390 1.00 94.75 212 ILE A CA 1
ATOM 1571 C C . ILE A 1 212 ? -18.387 5.832 6.675 1.00 94.75 212 ILE A C 1
ATOM 1573 O O . ILE A 1 212 ? -19.024 6.671 7.309 1.00 94.75 212 ILE A O 1
ATOM 1577 N N . HIS A 1 213 ? -18.547 5.714 5.354 1.00 94.06 213 HIS A N 1
ATOM 1578 C CA . HIS A 1 213 ? -19.441 6.560 4.557 1.00 94.06 213 HIS A CA 1
ATOM 1579 C C . HIS A 1 213 ? -20.922 6.412 4.926 1.00 94.06 213 HIS A C 1
ATOM 1581 O O . HIS A 1 213 ? -21.691 7.361 4.724 1.00 94.06 213 HIS A O 1
ATOM 1587 N N . ASP A 1 214 ? -21.307 5.268 5.494 1.00 92.88 214 ASP A N 1
ATOM 1588 C CA . ASP A 1 214 ? -22.687 4.922 5.846 1.00 92.88 214 ASP A CA 1
ATOM 1589 C C . ASP A 1 214 ? -23.066 5.345 7.269 1.00 92.88 214 ASP A C 1
ATOM 1591 O O . ASP A 1 214 ? -24.239 5.311 7.638 1.00 92.88 214 ASP A O 1
ATOM 1595 N N . VAL A 1 215 ? -22.097 5.785 8.076 1.00 93.62 215 VAL A N 1
ATOM 1596 C CA . VAL A 1 215 ? -22.335 6.224 9.455 1.00 93.62 215 VAL A CA 1
ATOM 1597 C C . VAL A 1 215 ? -23.323 7.395 9.475 1.00 93.62 215 VAL A C 1
ATOM 1599 O O . VAL A 1 215 ? -23.177 8.381 8.746 1.00 93.62 215 VAL A O 1
ATOM 1602 N N . ARG A 1 216 ? -24.366 7.274 10.302 1.00 92.38 216 ARG A N 1
ATOM 1603 C CA . ARG A 1 216 ? -25.398 8.295 10.532 1.00 92.38 216 ARG A CA 1
ATOM 1604 C C . ARG A 1 216 ? -25.642 8.426 12.029 1.00 92.38 216 ARG A C 1
ATOM 1606 O O . ARG A 1 216 ? -25.905 7.422 12.689 1.00 92.38 216 ARG A O 1
ATOM 1613 N N . VAL A 1 217 ? -25.611 9.660 12.526 1.00 94.44 217 VAL A N 1
ATOM 1614 C CA . VAL A 1 217 ? -25.881 10.001 13.929 1.00 94.44 217 VAL A CA 1
ATOM 1615 C C . VAL A 1 217 ? -26.966 11.087 14.023 1.00 94.44 217 VAL A C 1
ATOM 1617 O O . VAL A 1 217 ? -27.124 11.867 13.078 1.00 94.44 217 VAL A O 1
ATOM 1620 N N . PRO A 1 218 ? -27.761 11.147 15.107 1.00 94.31 218 PRO A N 1
ATOM 1621 C CA . PRO A 1 218 ? -28.805 12.163 15.257 1.00 94.31 218 PRO A CA 1
ATOM 1622 C C . PRO A 1 218 ? -28.257 13.595 15.189 1.00 94.31 218 PRO A C 1
ATOM 1624 O O . PRO A 1 218 ? -27.225 13.901 15.774 1.00 94.31 218 PRO A O 1
ATOM 1627 N N . GLY A 1 219 ? -28.954 14.488 14.479 1.00 95.56 219 GLY A N 1
ATOM 1628 C CA . GLY A 1 219 ? -28.579 15.908 14.381 1.00 95.56 219 GLY A CA 1
ATOM 1629 C C . GLY A 1 219 ? -27.345 16.216 13.518 1.00 95.56 219 GLY A C 1
ATOM 1630 O O . GLY A 1 219 ? -26.924 17.378 13.482 1.00 95.56 219 GLY A O 1
ATOM 1631 N N . MET A 1 220 ? -26.800 15.207 12.825 1.00 97.88 220 MET A N 1
ATOM 1632 C CA . MET A 1 220 ? -25.607 15.305 11.980 1.00 97.88 220 MET A CA 1
ATOM 1633 C C . MET A 1 220 ? -25.739 16.374 10.890 1.00 97.88 220 MET A C 1
ATOM 1635 O O . MET A 1 220 ? -26.745 16.436 10.186 1.00 97.88 220 MET A O 1
ATOM 1639 N N . VAL A 1 221 ? -24.689 17.177 10.735 1.00 98.69 221 VAL A N 1
ATOM 1640 C CA . VAL A 1 221 ? -24.496 18.131 9.632 1.00 98.69 221 VAL A CA 1
ATOM 1641 C C . VAL A 1 221 ? -23.284 17.740 8.793 1.00 98.69 221 VAL A C 1
ATOM 1643 O O . VAL A 1 221 ? -22.528 16.831 9.143 1.00 98.69 221 VAL A O 1
ATOM 1646 N N . HIS A 1 222 ? -23.089 18.420 7.669 1.00 98.75 222 HIS A N 1
ATOM 1647 C CA . HIS A 1 222 ? -22.084 18.070 6.677 1.00 98.75 222 HIS A CA 1
ATOM 1648 C C . HIS A 1 222 ? -21.018 19.153 6.560 1.00 98.75 222 HIS A C 1
ATOM 1650 O O . HIS A 1 222 ? -21.328 20.326 6.362 1.00 98.75 222 HIS A O 1
ATOM 1656 N N . GLY A 1 223 ? -19.759 18.741 6.672 1.00 98.56 223 GLY A N 1
ATOM 1657 C CA . GLY A 1 223 ? -18.590 19.596 6.549 1.00 98.56 223 GLY A CA 1
ATOM 1658 C C . GLY A 1 223 ? -17.821 19.366 5.247 1.00 98.56 223 GLY A C 1
ATOM 1659 O O . GLY A 1 223 ? -17.740 18.245 4.737 1.00 98.56 223 GLY A O 1
ATOM 1660 N N . ARG A 1 224 ? -17.215 20.433 4.727 1.00 98.44 224 ARG A N 1
ATOM 1661 C CA . ARG A 1 224 ? -16.217 20.400 3.649 1.00 98.44 224 ARG A CA 1
ATOM 1662 C C . ARG A 1 224 ? -15.052 21.307 4.010 1.00 98.44 224 ARG A C 1
ATOM 1664 O O . ARG A 1 224 ? -15.241 22.317 4.678 1.00 98.44 224 ARG A O 1
ATOM 1671 N N . VAL A 1 225 ? -13.859 20.962 3.547 1.00 98.12 225 VAL A N 1
ATOM 1672 C CA . VAL A 1 225 ? -12.637 21.738 3.796 1.00 98.12 225 VAL A CA 1
ATOM 1673 C C . VAL A 1 225 ? -12.156 22.402 2.516 1.00 98.12 225 VAL A C 1
ATOM 1675 O O . VAL A 1 225 ? -12.213 21.798 1.444 1.00 98.12 225 VAL A O 1
ATOM 1678 N N . VAL A 1 226 ? -11.678 23.638 2.624 1.00 98.12 226 VAL A N 1
ATOM 1679 C CA . VAL A 1 226 ? -10.999 24.361 1.544 1.00 98.12 226 VAL A CA 1
ATOM 1680 C C . VAL A 1 226 ? -9.506 24.288 1.832 1.00 98.12 226 VAL A C 1
ATOM 1682 O O . VAL A 1 226 ? -9.035 24.786 2.850 1.00 98.12 226 VAL A O 1
ATOM 1685 N N . ARG A 1 227 ? -8.765 23.593 0.967 1.00 96.56 227 ARG A N 1
ATOM 1686 C CA . ARG A 1 227 ? -7.341 23.314 1.182 1.00 96.56 227 ARG A CA 1
ATOM 1687 C C . ARG A 1 227 ? -6.447 24.441 0.628 1.00 96.56 227 ARG A C 1
ATOM 1689 O O . ARG A 1 227 ? -6.848 25.084 -0.345 1.00 96.56 227 ARG A O 1
ATOM 1696 N N . PRO A 1 228 ? -5.241 24.647 1.193 1.00 95.81 228 PRO A N 1
ATOM 1697 C CA . PRO A 1 228 ? -4.247 25.583 0.656 1.00 95.81 228 PRO A CA 1
ATOM 1698 C C . PRO A 1 228 ? -3.811 25.258 -0.791 1.00 95.81 228 PRO A C 1
ATOM 1700 O O . PRO A 1 228 ? -3.978 24.125 -1.246 1.00 95.81 228 PRO A O 1
ATOM 1703 N N . PRO A 1 229 ? -3.208 26.206 -1.535 1.00 93.31 229 PRO A N 1
ATOM 1704 C CA . PRO A 1 229 ? -2.793 26.026 -2.930 1.00 93.31 229 PRO A CA 1
ATOM 1705 C C . PRO A 1 229 ? -1.406 25.362 -3.073 1.00 93.31 229 PRO A C 1
ATOM 1707 O O . PRO A 1 229 ? -0.675 25.646 -4.019 1.00 93.31 229 PRO A O 1
ATOM 1710 N N . SER A 1 230 ? -1.035 24.496 -2.129 1.00 93.31 230 SER A N 1
ATOM 1711 C CA . SER A 1 230 ? 0.233 23.749 -2.074 1.00 93.31 230 SER A CA 1
ATOM 1712 C C . SER A 1 230 ? -0.017 22.240 -1.887 1.00 93.31 230 SER A C 1
ATOM 1714 O O . SER A 1 230 ? 0.434 21.638 -0.907 1.00 93.31 230 SER A O 1
ATOM 1716 N N . PRO A 1 231 ? -0.809 21.604 -2.774 1.00 94.94 231 PRO A N 1
ATOM 1717 C CA . PRO A 1 231 ? -1.274 20.236 -2.576 1.00 94.94 231 PRO A CA 1
ATOM 1718 C C . PRO A 1 231 ? -0.120 19.249 -2.410 1.00 94.94 231 PRO A C 1
ATOM 1720 O O . PRO A 1 231 ? 0.716 19.099 -3.303 1.00 94.94 231 PRO A O 1
ATOM 1723 N N . GLY A 1 232 ? -0.118 18.553 -1.271 1.00 94.06 232 GLY A N 1
ATOM 1724 C CA . GLY A 1 232 ? 0.856 17.510 -0.967 1.00 94.06 232 GLY A CA 1
ATOM 1725 C C . GLY A 1 232 ? 2.230 18.030 -0.540 1.00 94.06 232 GLY A C 1
ATOM 1726 O O . GLY A 1 232 ? 3.204 17.295 -0.689 1.00 94.06 232 GLY A O 1
ATOM 1727 N N . VAL A 1 233 ? 2.336 19.259 -0.017 1.00 94.06 233 VAL A N 1
ATOM 1728 C CA . VAL A 1 233 ? 3.612 19.836 0.444 1.00 94.06 233 VAL A CA 1
ATOM 1729 C C . VAL A 1 233 ? 3.494 20.400 1.859 1.00 94.06 233 VAL A C 1
ATOM 1731 O O . VAL A 1 233 ? 3.071 21.534 2.061 1.00 94.06 233 VAL A O 1
ATOM 1734 N N . ASP A 1 234 ? 3.910 19.615 2.854 1.00 93.69 234 ASP A N 1
ATOM 1735 C CA . ASP A 1 234 ? 3.776 19.986 4.272 1.00 93.69 234 ASP A CA 1
ATOM 1736 C C . ASP A 1 234 ? 4.632 21.201 4.666 1.00 93.69 234 ASP A C 1
ATOM 1738 O O . ASP A 1 234 ? 4.205 22.022 5.473 1.00 93.69 2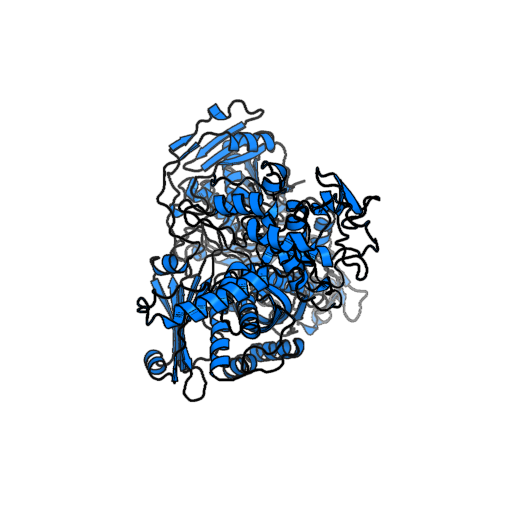34 ASP A O 1
ATOM 1742 N N . SER A 1 235 ? 5.827 21.344 4.083 1.00 91.06 235 SER A N 1
ATOM 1743 C CA . SER A 1 235 ? 6.766 22.439 4.378 1.00 91.06 235 SER A CA 1
ATOM 1744 C C . SER A 1 235 ? 6.310 23.809 3.874 1.00 91.06 235 SER A C 1
ATOM 1746 O O . SER A 1 235 ? 6.858 24.826 4.295 1.00 91.06 235 SER A O 1
ATOM 1748 N N . ALA A 1 236 ? 5.323 23.843 2.976 1.00 90.69 236 ALA A N 1
ATOM 1749 C CA . ALA A 1 236 ? 4.739 25.071 2.447 1.00 90.69 236 ALA A CA 1
ATOM 1750 C C . ALA A 1 236 ? 3.727 25.716 3.405 1.00 90.69 236 ALA A C 1
ATOM 1752 O O . ALA A 1 236 ? 3.386 26.886 3.245 1.00 90.69 236 ALA A O 1
ATOM 1753 N N . LEU A 1 237 ? 3.199 24.929 4.345 1.00 93.00 237 LEU A N 1
ATOM 1754 C CA . LEU A 1 237 ? 2.079 25.289 5.212 1.00 93.00 237 LEU A CA 1
ATOM 1755 C C . LEU A 1 237 ? 2.540 26.110 6.424 1.00 93.00 237 LEU A C 1
ATOM 1757 O O . LEU A 1 237 ? 3.733 26.294 6.640 1.00 93.00 237 LEU A O 1
ATOM 1761 N N . GLY A 1 238 ? 1.595 26.568 7.250 1.00 86.62 238 GLY A N 1
ATOM 1762 C CA . GLY A 1 238 ? 1.878 27.207 8.537 1.00 86.62 238 GLY A CA 1
ATOM 1763 C C . GLY A 1 238 ? 1.936 28.733 8.455 1.00 86.62 238 GLY A C 1
ATOM 1764 O O . GLY A 1 238 ? 2.949 29.343 8.792 1.00 86.62 238 GLY A O 1
ATOM 1765 N N . GLY A 1 239 ? 0.834 29.351 8.027 1.00 91.00 239 GLY A N 1
ATOM 1766 C CA . GLY A 1 239 ? 0.670 30.802 7.892 1.00 91.00 239 GLY A CA 1
ATOM 1767 C C . GLY A 1 239 ? 0.439 31.264 6.452 1.00 91.00 239 GLY A C 1
ATOM 1768 O O . GLY A 1 239 ? 0.724 32.418 6.120 1.00 91.00 239 GLY A O 1
ATOM 1769 N N . MET A 1 240 ? -0.045 30.373 5.585 1.00 94.25 240 MET A N 1
ATOM 1770 C CA . MET A 1 240 ? -0.412 30.693 4.209 1.00 94.25 240 MET A CA 1
ATOM 1771 C C . MET A 1 240 ? -1.703 31.506 4.115 1.00 94.25 240 MET A C 1
ATOM 1773 O O . MET A 1 240 ? -1.868 32.256 3.153 1.00 94.25 240 MET A O 1
ATOM 1777 N N . LEU A 1 241 ? -2.643 31.354 5.046 1.00 97.25 241 LEU A N 1
ATOM 1778 C CA . LEU A 1 241 ? -3.937 32.020 4.952 1.00 97.25 241 LEU A CA 1
ATOM 1779 C C . LEU A 1 241 ? -3.783 33.535 5.127 1.00 97.25 241 LEU A C 1
ATOM 1781 O O . LEU A 1 241 ? -3.242 34.017 6.123 1.00 97.25 241 LEU A O 1
ATOM 1785 N N . ALA A 1 242 ? -4.259 34.302 4.145 1.00 97.69 242 ALA A N 1
ATOM 1786 C CA . ALA A 1 242 ? -4.251 35.762 4.194 1.00 97.69 242 ALA A CA 1
ATOM 1787 C C . ALA A 1 242 ? -5.634 36.334 4.527 1.00 97.69 242 ALA A C 1
ATOM 1789 O O . ALA A 1 242 ? -5.727 37.254 5.335 1.00 97.69 242 ALA A O 1
ATOM 1790 N N . ALA A 1 243 ? -6.697 35.810 3.907 1.00 97.88 243 ALA A N 1
ATOM 1791 C CA . ALA A 1 243 ? -8.068 36.258 4.150 1.00 97.88 243 ALA A CA 1
ATOM 1792 C C . ALA A 1 243 ? -9.105 35.198 3.749 1.00 97.88 243 ALA A C 1
ATOM 1794 O O . ALA A 1 243 ? -8.882 34.428 2.814 1.00 97.88 243 ALA A O 1
ATOM 1795 N N . VAL A 1 244 ? -10.264 35.226 4.411 1.00 98.44 244 VAL A N 1
ATOM 1796 C CA . VAL A 1 244 ? -11.470 34.460 4.063 1.00 98.44 244 VAL A CA 1
ATOM 1797 C C . VAL A 1 244 ? -12.633 35.444 3.938 1.00 98.44 244 VAL A C 1
ATOM 1799 O O . VAL A 1 244 ? -12.896 36.203 4.867 1.00 98.44 244 VAL A O 1
ATOM 1802 N N . ASP A 1 245 ? -13.321 35.453 2.797 1.00 98.12 245 ASP A N 1
ATOM 1803 C CA . ASP A 1 245 ? -14.534 36.253 2.582 1.00 98.12 245 ASP A CA 1
ATOM 1804 C C . ASP A 1 245 ? -15.771 35.376 2.817 1.00 98.12 245 ASP A C 1
ATOM 1806 O O . ASP A 1 245 ? -16.292 34.738 1.900 1.00 98.12 245 ASP A O 1
ATOM 1810 N N . GLU A 1 246 ? -16.239 35.322 4.064 1.00 97.38 246 GLU A N 1
ATOM 1811 C CA . GLU A 1 246 ? -17.410 34.522 4.455 1.00 97.38 246 GLU A CA 1
ATOM 1812 C C . GLU A 1 246 ? -18.709 34.993 3.779 1.00 97.38 246 GLU A C 1
ATOM 1814 O O . GLU A 1 246 ? -19.604 34.188 3.508 1.00 97.38 246 GLU A O 1
ATOM 1819 N N . ALA A 1 247 ? -18.810 36.281 3.428 1.00 97.38 247 ALA A N 1
ATOM 1820 C CA . ALA A 1 247 ? -19.991 36.826 2.763 1.00 97.38 247 ALA A CA 1
ATOM 1821 C C . ALA A 1 247 ? -20.199 36.215 1.366 1.00 97.38 247 ALA A C 1
ATOM 1823 O O . ALA A 1 247 ? -21.337 36.121 0.899 1.00 97.38 247 ALA A O 1
ATOM 1824 N N . SER A 1 248 ? -19.131 35.714 0.731 1.00 98.31 248 SER A N 1
ATOM 1825 C CA . SER A 1 248 ? -19.197 35.025 -0.566 1.00 98.31 248 SER A CA 1
ATOM 1826 C C . SER A 1 248 ? -20.071 33.760 -0.573 1.00 98.31 248 SER A C 1
ATOM 1828 O O . SER A 1 248 ? -20.498 33.320 -1.644 1.00 98.31 248 SER A O 1
ATOM 1830 N N . VAL A 1 249 ? -20.389 33.198 0.602 1.00 98.25 249 VAL A N 1
ATOM 1831 C CA . VAL A 1 249 ? -21.233 31.997 0.750 1.00 98.25 249 VAL A CA 1
ATOM 1832 C C . VAL A 1 249 ? -22.499 32.219 1.577 1.00 98.25 249 VAL A C 1
ATOM 1834 O O . VAL A 1 249 ? -23.291 31.291 1.713 1.00 98.25 249 VAL A O 1
ATOM 1837 N N . ALA A 1 250 ? -22.758 33.436 2.064 1.00 94.88 250 ALA A N 1
ATOM 1838 C CA . ALA A 1 250 ? -23.900 33.733 2.939 1.00 94.88 250 ALA A CA 1
ATOM 1839 C C . ALA A 1 250 ? -25.275 33.395 2.320 1.00 94.88 250 ALA A C 1
ATOM 1841 O O . ALA A 1 250 ? -26.237 33.145 3.039 1.00 94.88 250 ALA A O 1
ATOM 1842 N N . GLY A 1 251 ? -25.374 33.360 0.986 1.00 96.31 251 GLY A N 1
ATOM 1843 C CA . GLY A 1 251 ? -26.593 32.979 0.264 1.00 96.31 251 GLY A CA 1
ATOM 1844 C C . GLY A 1 251 ? -26.831 31.469 0.118 1.00 96.31 251 GLY A C 1
ATOM 1845 O O . GLY A 1 251 ? -27.809 31.082 -0.520 1.00 96.31 251 GLY A O 1
ATOM 1846 N N . ILE A 1 252 ? -25.948 30.605 0.634 1.00 98.06 252 ILE A N 1
ATOM 1847 C CA . ILE A 1 252 ? -26.112 29.147 0.551 1.00 98.06 252 ILE A CA 1
ATOM 1848 C C . ILE A 1 252 ? -27.157 28.670 1.578 1.00 98.06 252 ILE A C 1
ATOM 1850 O O . ILE A 1 252 ? -26.978 28.899 2.776 1.00 98.06 252 ILE A O 1
ATOM 1854 N N . PRO A 1 253 ? -28.232 27.971 1.158 1.00 97.94 253 PRO A N 1
ATOM 1855 C CA . PRO A 1 253 ? -29.256 27.487 2.081 1.00 97.94 253 PRO A CA 1
ATOM 1856 C C . PRO A 1 253 ? -28.699 26.532 3.142 1.00 97.94 253 PRO A C 1
ATOM 1858 O O . PRO A 1 253 ? -27.934 25.618 2.830 1.00 97.94 253 PRO A O 1
ATOM 1861 N N . GLY A 1 254 ? -29.124 26.701 4.395 1.00 97.81 254 GLY A N 1
ATOM 1862 C CA . GLY A 1 254 ? -28.715 25.821 5.494 1.00 97.81 254 GLY A CA 1
ATOM 1863 C C . GLY A 1 254 ? -27.215 25.865 5.804 1.00 97.81 254 GLY A C 1
ATOM 1864 O O . GLY A 1 254 ? -26.696 24.906 6.373 1.00 97.81 254 GLY A O 1
ATOM 1865 N N . LEU A 1 255 ? -26.502 26.929 5.408 1.00 98.50 255 LEU A N 1
ATOM 1866 C CA . LEU A 1 255 ? -25.142 27.189 5.879 1.00 98.50 255 LEU A CA 1
ATOM 1867 C C . LEU A 1 255 ? -25.170 27.380 7.403 1.00 98.50 255 LEU A C 1
ATOM 1869 O O . LEU A 1 255 ? -25.920 28.206 7.914 1.00 98.50 255 LEU A O 1
ATOM 1873 N N . VAL A 1 256 ? -24.355 26.607 8.116 1.00 98.44 256 VAL A N 1
ATOM 1874 C CA . VAL A 1 256 ? -24.249 26.639 9.581 1.00 98.44 256 VAL A CA 1
ATOM 1875 C C . VAL A 1 256 ? -23.078 27.514 10.014 1.00 98.44 256 VAL A C 1
ATOM 1877 O O . VAL A 1 256 ? -23.244 28.356 10.889 1.00 98.44 256 VAL A O 1
ATOM 1880 N N . ALA A 1 257 ? -21.895 27.311 9.424 1.00 98.44 257 ALA A N 1
ATOM 1881 C CA . ALA A 1 257 ? -20.693 28.064 9.777 1.00 98.44 257 ALA A CA 1
ATOM 1882 C C . ALA A 1 257 ? -19.622 28.002 8.680 1.00 98.44 257 ALA A C 1
ATOM 1884 O O . ALA A 1 257 ? -19.507 27.000 7.968 1.00 98.44 257 ALA A O 1
ATOM 1885 N N . VAL A 1 258 ? -18.790 29.042 8.616 1.00 98.69 258 VAL A N 1
ATOM 1886 C CA . VAL A 1 258 ? -17.426 28.976 8.077 1.00 98.69 258 VAL A CA 1
ATOM 1887 C C . VAL A 1 258 ? -16.483 28.971 9.282 1.00 98.69 258 VAL A C 1
ATOM 1889 O O . VAL A 1 258 ? -16.653 29.755 10.209 1.00 98.69 258 VAL A O 1
ATOM 1892 N N . VAL A 1 259 ? -15.537 28.039 9.320 1.00 98.62 259 VAL A N 1
ATOM 1893 C CA . VAL A 1 259 ? -14.632 27.818 10.453 1.00 98.62 259 VAL A CA 1
ATOM 1894 C C . VAL A 1 259 ? -13.203 28.006 9.973 1.00 98.62 259 VAL A C 1
ATOM 1896 O O . VAL A 1 259 ? -12.771 27.316 9.050 1.00 98.62 259 VAL A O 1
ATOM 1899 N N . THR A 1 260 ? -12.471 28.904 10.630 1.00 98.25 260 THR A N 1
ATOM 1900 C CA . THR A 1 260 ? -11.078 29.220 10.299 1.00 98.25 260 THR A CA 1
ATOM 1901 C C . THR A 1 260 ? -10.191 29.083 11.534 1.00 98.25 260 THR A C 1
ATOM 1903 O O . THR A 1 260 ? -10.472 29.696 12.563 1.00 98.25 260 THR A O 1
ATOM 1906 N N . VAL A 1 261 ? -9.116 28.293 11.445 1.00 97.69 261 VAL A N 1
ATOM 1907 C CA . VAL A 1 261 ? -8.103 28.130 12.505 1.00 97.69 261 VAL A CA 1
ATOM 1908 C C . VAL A 1 261 ? -6.718 28.022 11.866 1.00 97.69 261 VAL A C 1
ATOM 1910 O O . VAL A 1 261 ? -6.370 26.983 11.313 1.00 97.69 261 VAL A O 1
ATOM 1913 N N . GLY A 1 262 ? -5.908 29.081 11.937 1.00 96.50 262 GLY A N 1
ATOM 1914 C CA . GLY A 1 262 ? -4.648 29.128 11.186 1.00 96.50 262 GLY A CA 1
ATOM 1915 C C . GLY A 1 262 ? -4.916 29.024 9.681 1.00 96.50 262 GLY A C 1
ATOM 1916 O O . GLY A 1 262 ? -5.724 29.780 9.155 1.00 96.50 262 GLY A O 1
ATOM 1917 N N . ASP A 1 263 ? -4.290 28.059 9.015 1.00 97.44 263 ASP A N 1
ATOM 1918 C CA . ASP A 1 263 ? -4.517 27.722 7.605 1.00 97.44 263 ASP A CA 1
ATOM 1919 C C . ASP A 1 263 ? -5.679 26.739 7.388 1.00 97.44 263 ASP A C 1
ATOM 1921 O O . ASP A 1 263 ? -6.013 26.416 6.248 1.00 97.44 263 ASP A O 1
ATOM 1925 N N . PHE A 1 264 ? -6.301 26.223 8.451 1.00 98.56 264 PHE A N 1
ATOM 1926 C CA . PHE A 1 264 ? -7.485 25.381 8.315 1.00 98.56 264 PHE A CA 1
ATOM 1927 C C . PHE A 1 264 ? -8.702 26.248 7.989 1.00 98.56 264 PHE A C 1
ATOM 1929 O O . PHE A 1 264 ? -9.061 27.122 8.777 1.00 98.56 264 PHE A O 1
ATOM 1936 N N . VAL A 1 265 ? -9.364 25.961 6.865 1.00 98.75 265 VAL A N 1
ATOM 1937 C CA . VAL A 1 265 ? -10.635 26.578 6.469 1.00 98.75 265 VAL A CA 1
ATOM 1938 C C . VAL A 1 265 ? -11.642 25.477 6.156 1.00 98.75 265 VAL A C 1
ATOM 1940 O O . VAL A 1 265 ? -11.410 24.628 5.292 1.00 98.75 265 VAL A O 1
ATOM 1943 N N . GLY A 1 266 ? -12.786 25.496 6.832 1.00 98.50 266 GLY A N 1
ATOM 1944 C CA . GLY A 1 266 ? -13.885 24.576 6.569 1.00 98.50 266 GLY A CA 1
ATOM 1945 C C . GLY A 1 266 ? -15.241 25.262 6.570 1.00 98.50 266 GLY A C 1
ATOM 1946 O O . GLY A 1 266 ? -15.418 26.343 7.119 1.00 98.50 266 GLY A O 1
ATOM 1947 N N . VAL A 1 267 ? -16.212 24.624 5.933 1.00 98.62 267 VAL A N 1
ATOM 1948 C CA . VAL A 1 267 ? -17.606 25.063 5.869 1.00 98.62 267 VAL A CA 1
ATOM 1949 C C . VAL A 1 267 ? -18.497 23.945 6.376 1.00 98.62 267 VAL A C 1
ATOM 1951 O O . VAL A 1 267 ? -18.224 22.771 6.124 1.00 98.62 267 VAL A O 1
ATOM 1954 N N . VAL A 1 268 ? -19.566 24.301 7.078 1.00 98.81 268 VAL A N 1
ATOM 1955 C CA . VAL A 1 268 ? -20.550 23.361 7.615 1.00 98.81 268 VAL A CA 1
ATOM 1956 C C . VAL A 1 268 ? -21.933 23.776 7.140 1.00 98.81 268 VAL A C 1
ATOM 1958 O O . VAL A 1 268 ? -22.294 24.946 7.248 1.00 98.81 268 VAL A O 1
ATOM 1961 N N . ALA A 1 269 ? -22.716 22.828 6.636 1.00 98.75 269 ALA A N 1
ATOM 1962 C CA . ALA A 1 269 ? -24.102 23.041 6.234 1.00 98.75 269 ALA A CA 1
ATOM 1963 C C . ALA A 1 269 ? -24.989 21.857 6.640 1.00 98.75 269 ALA A C 1
ATOM 1965 O O . ALA A 1 269 ? -24.516 20.743 6.854 1.00 98.75 269 ALA A O 1
ATOM 1966 N N . GLU A 1 270 ? -26.298 22.082 6.713 1.00 98.38 270 GLU A N 1
ATOM 1967 C CA . GLU A 1 270 ? -27.281 21.044 7.055 1.00 98.38 270 GLU A CA 1
ATOM 1968 C C . GLU A 1 270 ? -27.361 19.920 6.015 1.00 98.38 270 GLU A C 1
ATOM 1970 O O . GLU A 1 270 ? -27.711 18.792 6.351 1.00 98.38 270 GLU A O 1
ATOM 1975 N N . ARG A 1 271 ? -27.017 20.220 4.758 1.00 97.62 271 ARG A N 1
ATOM 1976 C CA . ARG A 1 271 ? -27.026 19.284 3.627 1.00 97.62 271 ARG A CA 1
ATOM 1977 C C . ARG A 1 271 ? -25.649 19.191 2.981 1.00 97.62 271 ARG A C 1
ATOM 1979 O O . ARG A 1 271 ? -24.928 20.186 2.883 1.00 97.62 271 ARG A O 1
ATOM 1986 N N . GLU A 1 272 ? -25.305 18.003 2.498 1.00 96.75 272 GLU A N 1
ATOM 1987 C CA . GLU A 1 272 ? -23.986 17.701 1.938 1.00 96.75 272 GLU A CA 1
ATOM 1988 C C . GLU A 1 272 ? -23.665 18.508 0.674 1.00 96.75 272 GLU A C 1
ATOM 1990 O O . GLU A 1 272 ? -22.575 19.066 0.538 1.00 96.75 272 GLU A O 1
ATOM 1995 N N . GLU A 1 273 ? -24.621 18.606 -0.240 1.00 97.88 273 GLU A N 1
ATOM 1996 C CA . GLU A 1 273 ? -24.521 19.366 -1.481 1.00 97.88 273 GLU A CA 1
ATOM 1997 C C . GLU A 1 273 ? -24.352 20.871 -1.233 1.00 97.88 273 GLU A C 1
ATOM 1999 O O . GLU A 1 273 ? -23.626 21.531 -1.973 1.00 97.88 273 GLU A O 1
ATOM 2004 N N . ASN A 1 274 ? -24.934 21.404 -0.154 1.00 98.62 274 ASN A N 1
ATOM 2005 C CA . ASN A 1 274 ? -24.797 22.813 0.213 1.00 98.62 274 ASN A CA 1
ATOM 2006 C C . ASN A 1 274 ? -23.412 23.090 0.808 1.00 98.62 274 ASN A C 1
ATOM 2008 O O . ASN A 1 274 ? -22.796 24.096 0.465 1.00 98.62 274 ASN A O 1
ATOM 2012 N N . ALA A 1 275 ? -22.877 22.177 1.627 1.00 98.38 275 ALA A N 1
ATOM 2013 C CA . ALA A 1 275 ? -21.495 22.269 2.101 1.00 98.38 275 ALA A CA 1
ATOM 2014 C C . ALA A 1 275 ? -20.497 22.190 0.930 1.00 98.38 275 ALA A C 1
ATOM 2016 O O . ALA A 1 275 ? -19.527 22.946 0.885 1.00 98.38 275 ALA A O 1
ATOM 2017 N N . ALA A 1 276 ? -20.748 21.313 -0.051 1.00 97.88 276 ALA A N 1
ATOM 2018 C CA . ALA A 1 276 ? -19.936 21.213 -1.267 1.00 97.88 276 ALA A CA 1
ATOM 2019 C C . ALA A 1 276 ? -20.007 22.483 -2.129 1.00 97.88 276 ALA A C 1
ATOM 2021 O O . ALA A 1 276 ? -18.980 22.951 -2.621 1.00 97.88 276 ALA A O 1
ATOM 2022 N N . GLU A 1 277 ? -21.198 23.063 -2.288 1.00 98.38 277 GLU A N 1
ATOM 2023 C CA . GLU A 1 277 ? -21.382 24.333 -2.990 1.00 98.38 277 GLU A CA 1
ATOM 2024 C C . GLU A 1 277 ? -20.660 25.484 -2.284 1.00 98.38 277 GLU A C 1
ATOM 2026 O O . GLU A 1 277 ? -19.933 26.239 -2.931 1.00 98.38 277 GLU A O 1
ATOM 2031 N N . ALA A 1 278 ? -20.815 25.591 -0.961 1.00 98.50 278 ALA A N 1
ATOM 2032 C CA . ALA A 1 278 ? -20.158 26.609 -0.152 1.00 98.50 278 ALA A CA 1
ATOM 2033 C C . ALA A 1 278 ? -18.631 26.507 -0.266 1.00 98.50 278 ALA A C 1
ATOM 2035 O O . ALA A 1 278 ? -17.985 27.505 -0.562 1.00 98.50 278 ALA A O 1
ATOM 2036 N N . ALA A 1 279 ? -18.051 25.309 -0.140 1.00 98.12 279 ALA A N 1
ATOM 2037 C CA . ALA A 1 279 ? -16.603 25.123 -0.248 1.00 98.12 279 ALA A CA 1
ATOM 2038 C C . ALA A 1 279 ? -16.045 25.552 -1.615 1.00 98.12 279 ALA A C 1
ATOM 2040 O O . ALA A 1 279 ? -14.939 26.077 -1.691 1.00 98.12 279 ALA A O 1
ATOM 2041 N N . ARG A 1 280 ? -16.811 25.361 -2.698 1.00 97.31 280 ARG A N 1
ATOM 2042 C CA . ARG A 1 280 ? -16.401 25.772 -4.049 1.00 97.31 280 ARG A CA 1
ATOM 2043 C C . ARG A 1 280 ? -16.530 27.279 -4.283 1.00 97.31 280 ARG A C 1
ATOM 2045 O O . ARG A 1 280 ? -15.774 27.832 -5.074 1.00 97.31 280 ARG A O 1
ATOM 2052 N N . ARG A 1 281 ? -17.523 27.926 -3.661 1.00 98.25 281 ARG A N 1
ATOM 2053 C CA . ARG A 1 281 ? -17.787 29.369 -3.817 1.00 98.25 281 ARG A CA 1
ATOM 2054 C C . ARG A 1 281 ? -16.985 30.242 -2.861 1.00 98.25 281 ARG A C 1
ATOM 2056 O O . ARG A 1 281 ? -16.775 31.410 -3.186 1.00 98.25 281 ARG A O 1
ATOM 2063 N N . LEU A 1 282 ? -16.577 29.700 -1.712 1.00 98.69 282 LEU A N 1
ATOM 2064 C CA . LEU A 1 282 ? -15.866 30.445 -0.682 1.00 98.69 282 LEU A CA 1
ATOM 2065 C C . LEU A 1 282 ? -14.594 31.057 -1.264 1.00 98.69 282 LEU A C 1
ATOM 2067 O O . LEU A 1 282 ? -13.708 30.360 -1.759 1.00 98.69 282 LEU A O 1
ATOM 2071 N N . ARG A 1 283 ? -14.506 32.381 -1.191 1.00 98.56 283 ARG A N 1
ATOM 2072 C CA . ARG A 1 283 ? -13.325 33.117 -1.629 1.00 98.56 283 ARG A CA 1
ATOM 2073 C C . ARG A 1 283 ? -12.297 33.120 -0.509 1.00 98.56 283 ARG A C 1
ATOM 2075 O O . ARG A 1 283 ? -12.515 33.713 0.547 1.00 98.56 283 ARG A O 1
ATOM 2082 N N . VAL A 1 284 ? -11.174 32.458 -0.762 1.00 98.44 284 VAL A N 1
ATOM 2083 C CA . VAL A 1 284 ? -10.046 32.369 0.165 1.00 98.44 284 VAL A CA 1
ATOM 2084 C C . VAL A 1 284 ? -8.793 32.892 -0.522 1.00 98.44 284 VAL A C 1
ATOM 2086 O O . VAL A 1 284 ? -8.450 32.458 -1.622 1.00 98.44 284 VAL A O 1
ATOM 2089 N N . THR A 1 285 ? -8.110 33.823 0.135 1.00 98.19 285 THR A N 1
ATOM 2090 C CA . THR A 1 285 ? -6.850 34.393 -0.337 1.00 98.19 285 THR A CA 1
ATOM 2091 C C . THR A 1 285 ? -5.704 33.750 0.424 1.00 98.19 285 THR A C 1
ATOM 2093 O O . THR A 1 285 ? -5.635 33.832 1.653 1.00 98.19 285 THR A O 1
ATOM 2096 N N . TRP A 1 286 ? -4.776 33.159 -0.320 1.00 96.81 286 TRP A N 1
ATOM 2097 C CA . TRP A 1 286 ? -3.576 32.520 0.207 1.00 96.81 286 TRP A CA 1
ATOM 2098 C C . TRP A 1 286 ? -2.333 33.307 -0.196 1.00 96.81 286 TRP A C 1
ATOM 2100 O O . TRP A 1 286 ? -2.284 33.923 -1.262 1.00 96.81 286 TRP A O 1
ATOM 2110 N N . ARG A 1 287 ? -1.310 33.267 0.651 1.00 94.75 287 ARG A N 1
ATOM 2111 C CA . ARG A 1 287 ? 0.020 33.780 0.336 1.00 94.75 287 ARG A CA 1
ATOM 2112 C C . ARG A 1 287 ? 0.696 32.864 -0.694 1.00 94.75 287 ARG A C 1
ATOM 2114 O O . ARG A 1 287 ? 0.477 31.651 -0.660 1.00 94.75 287 ARG A O 1
ATOM 2121 N N . PRO A 1 288 ? 1.517 33.419 -1.601 1.00 88.50 288 PRO A N 1
ATOM 2122 C CA . PRO A 1 288 ? 2.334 32.609 -2.495 1.00 88.50 288 PRO A CA 1
ATOM 2123 C C . PRO A 1 288 ? 3.383 31.834 -1.692 1.00 88.50 288 PRO A C 1
ATOM 2125 O O . PRO A 1 288 ? 3.801 32.270 -0.618 1.00 88.50 288 PRO A O 1
ATOM 2128 N N . TRP A 1 289 ? 3.842 30.711 -2.236 1.00 88.81 289 TRP A N 1
ATOM 2129 C CA . TRP A 1 289 ? 4.889 29.894 -1.632 1.00 88.81 289 TRP A CA 1
ATOM 2130 C C . TRP A 1 289 ? 5.955 29.528 -2.673 1.00 88.81 289 TRP A C 1
ATOM 2132 O O . TRP A 1 289 ? 5.709 29.608 -3.880 1.00 88.81 289 TRP A O 1
ATOM 2142 N N . ALA A 1 290 ? 7.161 29.208 -2.204 1.00 76.50 290 ALA A N 1
ATOM 2143 C CA . ALA A 1 290 ? 8.289 28.863 -3.064 1.00 76.50 290 ALA A CA 1
ATOM 2144 C C . ALA A 1 290 ? 8.096 27.454 -3.629 1.00 76.50 290 ALA A C 1
ATOM 2146 O O . ALA A 1 290 ? 7.979 26.519 -2.856 1.00 76.50 290 ALA A O 1
ATOM 2147 N N . GLY A 1 291 ? 8.048 27.310 -4.950 1.00 82.62 291 GLY A N 1
ATOM 2148 C CA . GLY A 1 291 ? 7.637 26.055 -5.574 1.00 82.62 291 GLY A CA 1
ATOM 2149 C C . GLY A 1 291 ? 8.541 24.836 -5.335 1.00 82.62 291 GLY A C 1
ATOM 2150 O O . GLY A 1 291 ? 9.650 24.946 -4.814 1.00 82.62 291 GLY A O 1
ATOM 2151 N N . LEU A 1 292 ? 8.060 23.662 -5.753 1.00 90.00 292 LEU A N 1
ATOM 2152 C CA . LEU A 1 292 ? 8.793 22.393 -5.694 1.00 90.00 292 LEU A CA 1
ATOM 2153 C C . LEU A 1 292 ? 9.906 22.291 -6.755 1.00 90.00 292 LEU A C 1
ATOM 2155 O O . LEU A 1 292 ? 9.762 22.846 -7.849 1.00 90.00 292 LEU A O 1
ATOM 2159 N N . PRO A 1 293 ? 10.974 21.510 -6.488 1.00 93.44 293 PRO A N 1
ATOM 2160 C CA . PRO A 1 293 ? 11.829 20.986 -7.552 1.00 93.44 293 PRO A CA 1
ATOM 2161 C C . PRO A 1 293 ? 11.043 20.026 -8.467 1.00 93.44 293 PRO A C 1
ATOM 2163 O O . PRO A 1 293 ? 9.945 19.584 -8.126 1.00 93.44 293 PRO A O 1
ATOM 2166 N N . ASP A 1 294 ? 11.607 19.663 -9.623 1.00 94.06 294 ASP A N 1
ATOM 2167 C CA . ASP A 1 294 ? 10.968 18.685 -10.514 1.00 94.06 294 ASP A CA 1
ATOM 2168 C C . ASP A 1 294 ? 10.975 17.281 -9.888 1.00 94.06 294 ASP A C 1
ATOM 2170 O O . ASP A 1 294 ? 12.002 16.605 -9.830 1.00 94.06 294 ASP A O 1
ATOM 2174 N N . LEU A 1 295 ? 9.806 16.840 -9.424 1.00 96.44 295 LEU A N 1
ATOM 2175 C CA . LEU A 1 295 ? 9.603 15.508 -8.852 1.00 96.44 295 LEU A CA 1
ATOM 2176 C C . LEU A 1 295 ? 9.068 14.487 -9.863 1.00 96.44 295 LEU A C 1
ATOM 2178 O O . LEU A 1 295 ? 8.948 13.312 -9.516 1.00 96.44 295 LEU A O 1
ATOM 2182 N N . ASN A 1 296 ? 8.793 14.894 -11.109 1.00 94.44 296 ASN A N 1
ATOM 2183 C CA . ASN A 1 296 ? 8.475 13.949 -12.184 1.00 94.44 296 ASN A CA 1
ATOM 2184 C C . ASN A 1 296 ? 9.730 13.182 -12.630 1.00 94.44 296 ASN A C 1
ATOM 2186 O O . ASN A 1 296 ? 9.621 12.083 -13.167 1.00 94.44 296 ASN A O 1
ATOM 2190 N N . ARG A 1 297 ? 10.920 13.753 -12.389 1.00 94.88 297 ARG A N 1
ATOM 2191 C CA . ARG A 1 297 ? 12.236 13.121 -12.577 1.00 94.88 297 ARG A CA 1
ATOM 2192 C C . ARG A 1 297 ? 13.038 13.237 -11.277 1.00 94.88 297 ARG A C 1
ATOM 2194 O O . ARG A 1 297 ? 13.930 14.078 -11.168 1.00 94.88 297 ARG A O 1
ATOM 2201 N N . PRO A 1 298 ? 12.710 12.424 -10.259 1.00 96.56 298 PRO A N 1
ATOM 2202 C CA . PRO A 1 298 ? 13.083 12.706 -8.876 1.00 96.56 298 PRO A CA 1
ATOM 2203 C C . PRO A 1 298 ? 14.581 12.562 -8.579 1.00 96.56 298 PRO A C 1
ATOM 2205 O O . PRO A 1 298 ? 15.010 12.966 -7.504 1.00 96.56 298 PRO A O 1
ATOM 2208 N N . GLU A 1 299 ? 15.389 12.006 -9.489 1.00 97.31 299 GLU A N 1
ATOM 2209 C CA . GLU A 1 299 ? 16.793 11.692 -9.212 1.00 97.31 299 GLU A CA 1
ATOM 2210 C C . GLU A 1 299 ? 17.600 12.903 -8.728 1.00 97.31 299 GLU A C 1
ATOM 2212 O O . GLU A 1 299 ? 18.208 12.842 -7.659 1.00 97.31 299 GLU A O 1
ATOM 2217 N N . ALA A 1 300 ? 17.587 14.006 -9.482 1.00 97.38 300 ALA A N 1
ATOM 2218 C CA . ALA A 1 300 ? 18.343 15.204 -9.119 1.00 97.38 300 ALA A CA 1
ATOM 2219 C C . ALA A 1 300 ? 17.855 15.781 -7.782 1.00 97.38 300 ALA A C 1
ATOM 2221 O O . ALA A 1 300 ? 18.651 15.993 -6.871 1.00 97.38 300 ALA A O 1
ATOM 2222 N N . ALA A 1 301 ? 16.534 15.915 -7.616 1.00 96.94 301 ALA A N 1
ATOM 2223 C CA . ALA A 1 301 ? 15.931 16.424 -6.387 1.00 96.94 301 ALA A CA 1
ATOM 2224 C C . ALA A 1 301 ? 16.296 15.582 -5.150 1.00 96.94 301 ALA A C 1
ATOM 2226 O O . ALA A 1 301 ? 16.506 16.130 -4.072 1.00 96.94 301 ALA A O 1
ATOM 2227 N N . LEU A 1 302 ? 16.395 14.256 -5.295 1.00 97.75 302 LEU A N 1
ATOM 2228 C CA . LEU A 1 302 ? 16.779 13.344 -4.216 1.00 97.75 302 LEU A CA 1
ATOM 2229 C C . LEU A 1 302 ? 18.273 13.403 -3.884 1.00 97.75 302 LEU A C 1
ATOM 2231 O O . LEU A 1 302 ? 18.644 13.242 -2.722 1.00 97.75 302 LEU A O 1
ATOM 2235 N N . ARG A 1 303 ? 19.134 13.613 -4.884 1.00 97.69 303 ARG A N 1
ATOM 2236 C CA . ARG A 1 303 ? 20.582 13.767 -4.680 1.00 97.69 303 ARG A CA 1
ATOM 2237 C C . ARG A 1 303 ? 20.932 15.109 -4.039 1.00 97.69 303 ARG A C 1
ATOM 2239 O O . ARG A 1 303 ? 21.828 15.142 -3.199 1.00 97.69 303 ARG A O 1
ATOM 2246 N N . ASP A 1 304 ? 20.204 16.162 -4.399 1.00 96.88 304 ASP A N 1
ATOM 2247 C CA . ASP A 1 304 ? 20.403 17.521 -3.885 1.00 96.88 304 ASP A CA 1
ATOM 2248 C C . ASP A 1 304 ? 19.776 17.733 -2.493 1.00 96.88 304 ASP A C 1
ATOM 2250 O O . ASP A 1 304 ? 20.087 18.711 -1.808 1.00 96.88 304 ASP A O 1
ATOM 2254 N N . ASN A 1 305 ? 18.897 16.826 -2.050 1.00 96.38 305 ASN A N 1
ATOM 2255 C CA . ASN A 1 305 ? 18.250 16.913 -0.743 1.00 96.38 305 ASN A CA 1
ATOM 2256 C C . ASN A 1 305 ? 19.274 16.711 0.396 1.00 96.38 305 ASN A C 1
ATOM 2258 O O . ASN A 1 305 ? 20.036 15.738 0.363 1.00 96.38 305 ASN A O 1
ATOM 2262 N N . PRO A 1 306 ? 19.286 17.561 1.443 1.00 95.69 306 PRO A N 1
ATOM 2263 C CA . PRO A 1 306 ? 20.182 17.383 2.581 1.00 95.69 306 PRO A CA 1
ATOM 2264 C C . PRO A 1 306 ? 19.995 16.019 3.247 1.00 95.69 306 PRO A C 1
ATOM 2266 O O . PRO A 1 306 ? 18.878 15.645 3.602 1.00 95.69 306 PRO A O 1
ATOM 2269 N N . ALA A 1 307 ? 21.088 15.289 3.461 1.00 97.19 307 ALA A N 1
ATOM 2270 C CA . ALA A 1 307 ? 21.029 13.934 3.992 1.00 97.19 307 ALA A CA 1
ATOM 2271 C C . ALA A 1 307 ? 22.185 13.621 4.944 1.00 97.19 307 ALA A C 1
ATOM 2273 O O . ALA A 1 307 ? 23.273 14.188 4.840 1.00 97.19 307 ALA A O 1
ATOM 2274 N N . THR A 1 308 ? 21.947 12.677 5.853 1.00 97.25 308 THR A N 1
ATOM 2275 C CA . THR A 1 308 ? 22.978 12.090 6.714 1.00 97.25 308 THR A CA 1
ATOM 2276 C C . THR A 1 308 ? 23.232 10.650 6.286 1.00 97.25 308 THR A C 1
ATOM 2278 O O . THR A 1 308 ? 22.317 9.827 6.285 1.00 97.25 308 THR A O 1
ATOM 2281 N N . ALA A 1 309 ? 24.477 10.335 5.928 1.00 97.38 309 ALA A N 1
ATOM 2282 C CA . ALA A 1 309 ? 24.868 8.980 5.562 1.00 97.38 309 ALA A CA 1
ATOM 2283 C C . ALA A 1 309 ? 24.973 8.085 6.807 1.00 97.38 309 ALA A C 1
ATOM 2285 O O . ALA A 1 309 ? 25.687 8.402 7.760 1.00 97.38 309 ALA A O 1
ATOM 2286 N N . ARG A 1 310 ? 24.310 6.931 6.768 1.00 96.81 310 ARG A N 1
ATOM 2287 C CA . ARG A 1 310 ? 24.345 5.893 7.796 1.00 96.81 310 ARG A CA 1
ATOM 2288 C C . ARG A 1 310 ? 24.785 4.573 7.174 1.00 96.81 310 ARG A C 1
ATOM 2290 O O . ARG A 1 310 ? 24.124 4.015 6.298 1.00 96.81 310 ARG A O 1
ATOM 2297 N N . ARG A 1 311 ? 25.932 4.072 7.633 1.00 97.19 311 ARG A N 1
ATOM 2298 C CA . ARG A 1 311 ? 26.518 2.799 7.194 1.00 97.19 311 ARG A CA 1
ATOM 2299 C C . ARG A 1 311 ? 25.833 1.643 7.927 1.00 97.19 311 ARG A C 1
ATOM 2301 O O . ARG A 1 311 ? 25.871 1.596 9.152 1.00 97.19 311 ARG A O 1
ATOM 2308 N N . LEU A 1 312 ? 25.209 0.731 7.180 1.00 96.94 312 LEU A N 1
ATOM 2309 C CA . LEU A 1 312 ? 24.491 -0.435 7.724 1.00 96.94 312 LEU A CA 1
ATOM 2310 C C . LEU A 1 312 ? 25.310 -1.723 7.665 1.00 96.94 312 LEU A C 1
ATOM 2312 O O . LEU A 1 312 ? 25.177 -2.586 8.529 1.00 96.94 312 LEU A O 1
ATOM 2316 N N . LEU A 1 313 ? 26.138 -1.855 6.631 1.00 97.50 313 LEU A N 1
ATOM 2317 C CA . LEU A 1 313 ? 27.019 -2.996 6.412 1.00 97.50 313 LEU A CA 1
ATOM 2318 C C . LEU A 1 313 ? 28.345 -2.495 5.852 1.00 97.50 313 LEU A C 1
ATOM 2320 O O . LEU A 1 313 ? 28.345 -1.676 4.934 1.00 97.50 313 LEU A O 1
ATOM 2324 N N . ASP A 1 314 ? 29.448 -3.014 6.382 1.00 97.38 314 ASP A N 1
ATOM 2325 C CA . ASP A 1 314 ? 30.796 -2.813 5.854 1.00 97.38 314 ASP A CA 1
ATOM 2326 C C . ASP A 1 314 ? 31.587 -4.114 6.038 1.00 97.38 314 ASP A C 1
ATOM 2328 O O . ASP A 1 314 ? 31.812 -4.562 7.165 1.00 97.38 314 ASP A O 1
ATOM 2332 N N . ARG A 1 315 ? 31.902 -4.794 4.936 1.00 97.62 315 ARG A N 1
ATOM 2333 C CA . ARG A 1 315 ? 32.504 -6.130 4.923 1.00 97.62 315 ARG A CA 1
ATOM 2334 C C . ARG A 1 315 ? 33.541 -6.224 3.811 1.00 97.62 315 ARG A C 1
ATOM 2336 O O . ARG A 1 315 ? 33.255 -5.872 2.670 1.00 97.62 315 ARG A O 1
ATOM 2343 N N . GLY A 1 316 ? 34.695 -6.808 4.127 1.00 97.31 316 GLY A N 1
ATOM 2344 C CA . GLY A 1 316 ? 35.780 -6.997 3.164 1.00 97.31 316 GLY A CA 1
ATOM 2345 C C . GLY A 1 316 ? 36.469 -5.681 2.793 1.00 97.31 316 GLY A C 1
ATOM 2346 O O . GLY A 1 316 ? 36.383 -4.702 3.529 1.00 97.31 316 GLY A O 1
ATOM 2347 N N . ASP A 1 317 ? 37.165 -5.669 1.656 1.00 96.94 317 ASP A N 1
ATOM 2348 C CA . ASP A 1 317 ? 37.846 -4.483 1.120 1.00 96.94 317 ASP A CA 1
ATOM 2349 C C . ASP A 1 317 ? 37.191 -4.079 -0.205 1.00 96.94 317 ASP A C 1
ATOM 2351 O O . ASP A 1 317 ? 37.580 -4.522 -1.289 1.00 96.94 317 ASP A O 1
ATOM 2355 N N . VAL A 1 318 ? 36.134 -3.271 -0.092 1.00 97.56 318 VAL A N 1
ATOM 2356 C CA . VAL A 1 318 ? 35.273 -2.871 -1.214 1.00 97.56 318 VAL A CA 1
ATOM 2357 C C . VAL A 1 318 ? 36.038 -2.057 -2.257 1.00 97.56 318 VAL A C 1
ATOM 2359 O O . VAL A 1 318 ? 35.902 -2.328 -3.445 1.00 97.56 318 VAL A O 1
ATOM 2362 N N . GLU A 1 319 ? 36.876 -1.101 -1.848 1.00 97.56 319 GLU A N 1
ATOM 2363 C CA . GLU A 1 319 ? 37.618 -0.249 -2.791 1.00 97.56 319 GLU A CA 1
ATOM 2364 C C . GLU A 1 319 ? 38.672 -1.049 -3.562 1.00 97.56 319 GLU A C 1
ATOM 2366 O O . GLU A 1 319 ? 38.797 -0.916 -4.786 1.00 97.56 319 GLU A O 1
ATOM 2371 N N . ARG A 1 320 ? 39.401 -1.938 -2.873 1.00 97.12 320 ARG A N 1
ATOM 2372 C CA . ARG A 1 320 ? 40.356 -2.826 -3.539 1.00 97.12 320 ARG A CA 1
ATOM 2373 C C . ARG A 1 320 ? 39.644 -3.772 -4.495 1.00 97.12 320 ARG A C 1
ATOM 2375 O O . ARG A 1 320 ? 40.114 -3.936 -5.617 1.00 97.12 320 ARG A O 1
ATOM 2382 N N . ALA A 1 321 ? 38.527 -4.366 -4.083 1.00 96.75 321 ALA A N 1
ATOM 2383 C CA . ALA A 1 321 ? 37.761 -5.274 -4.929 1.00 96.75 321 ALA A CA 1
ATOM 2384 C C . ALA A 1 321 ? 37.171 -4.572 -6.165 1.00 96.75 321 ALA A C 1
ATOM 2386 O O . ALA A 1 321 ? 37.260 -5.114 -7.260 1.00 96.75 321 ALA A O 1
ATOM 2387 N N . LEU A 1 322 ? 36.665 -3.340 -6.030 1.00 96.44 322 LEU A N 1
ATOM 2388 C CA . LEU A 1 322 ? 36.214 -2.522 -7.165 1.00 96.44 322 LEU A CA 1
ATOM 2389 C C . LEU A 1 322 ? 37.355 -2.186 -8.134 1.00 96.44 322 LEU A C 1
ATOM 2391 O O . LEU A 1 322 ? 37.150 -2.175 -9.345 1.00 96.44 322 LEU A O 1
ATOM 2395 N N . THR A 1 323 ? 38.556 -1.923 -7.611 1.00 95.88 323 THR A N 1
ATOM 2396 C CA . THR A 1 323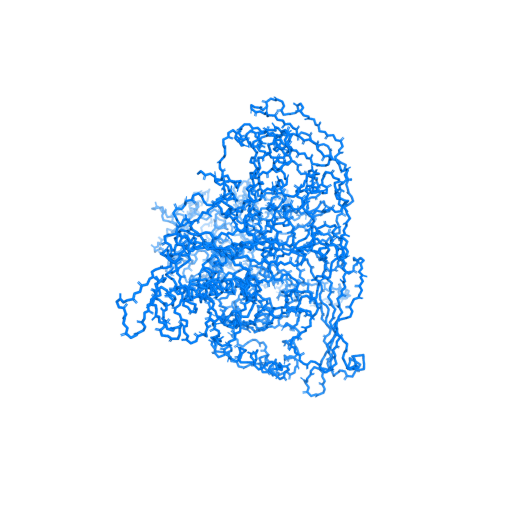 ? 39.745 -1.616 -8.427 1.00 95.88 323 THR A CA 1
ATOM 2397 C C . THR A 1 323 ? 40.220 -2.825 -9.240 1.00 95.88 323 THR A C 1
ATOM 2399 O O . THR A 1 323 ? 40.746 -2.648 -10.335 1.00 95.88 323 THR A O 1
ATOM 2402 N N . HIS A 1 324 ? 40.032 -4.040 -8.717 1.00 94.38 324 HIS A N 1
ATOM 2403 C CA . HIS A 1 324 ? 40.476 -5.293 -9.342 1.00 94.38 324 HIS A CA 1
ATOM 2404 C C . HIS A 1 324 ? 39.338 -6.080 -10.014 1.00 94.38 324 HIS A C 1
ATOM 2406 O O . HIS A 1 324 ? 39.559 -7.218 -10.422 1.00 94.38 324 HIS A O 1
ATOM 2412 N N . ALA A 1 325 ? 38.133 -5.512 -10.118 1.00 94.81 325 ALA A N 1
ATOM 2413 C CA . ALA A 1 325 ? 37.025 -6.153 -10.820 1.00 94.81 325 ALA A CA 1
ATOM 2414 C C . ALA A 1 325 ? 37.363 -6.298 -12.314 1.00 94.81 325 ALA A C 1
ATOM 2416 O O . ALA A 1 325 ? 37.780 -5.328 -12.949 1.00 94.81 325 ALA A O 1
ATOM 2417 N N . GLU A 1 326 ? 37.154 -7.487 -12.882 1.00 93.75 326 GLU A N 1
ATOM 2418 C CA . GLU A 1 326 ? 37.402 -7.743 -14.306 1.00 93.75 326 GLU A CA 1
ATOM 2419 C C . GLU A 1 326 ? 36.399 -6.978 -15.178 1.00 93.75 326 GLU A C 1
ATOM 2421 O O . GLU A 1 326 ? 36.763 -6.355 -16.177 1.00 93.75 326 GLU A O 1
ATOM 2426 N N . ALA A 1 327 ? 35.133 -6.967 -14.758 1.00 93.44 327 ALA A N 1
ATOM 2427 C CA . ALA A 1 327 ? 34.071 -6.214 -15.405 1.00 93.44 327 ALA A CA 1
ATOM 2428 C C . ALA A 1 327 ? 33.360 -5.335 -14.379 1.00 93.44 327 ALA A C 1
ATOM 2430 O O . ALA A 1 327 ? 32.709 -5.846 -13.470 1.00 93.44 327 ALA A O 1
ATOM 2431 N N . ARG A 1 328 ? 33.446 -4.009 -14.536 1.00 95.50 328 ARG A N 1
ATOM 2432 C CA . ARG A 1 328 ? 32.745 -3.045 -13.676 1.00 95.50 328 ARG A CA 1
ATOM 2433 C C . ARG A 1 328 ? 31.325 -2.783 -14.177 1.00 95.50 328 ARG A C 1
ATOM 2435 O O . ARG A 1 328 ? 31.115 -2.473 -15.350 1.00 95.50 328 ARG A O 1
ATOM 2442 N N . LEU A 1 329 ? 30.350 -2.874 -13.276 1.00 96.38 329 LEU A N 1
ATOM 2443 C CA . LEU A 1 329 ? 28.929 -2.677 -13.547 1.00 96.38 329 LEU A CA 1
ATOM 2444 C C . LEU A 1 329 ? 28.344 -1.631 -12.589 1.00 96.38 329 LEU A C 1
ATOM 2446 O O . LEU A 1 329 ? 27.549 -1.960 -11.730 1.00 96.38 329 LEU A O 1
ATOM 2450 N N . ASP A 1 330 ? 28.674 -0.352 -12.735 1.00 97.75 330 ASP A N 1
ATOM 2451 C CA . ASP A 1 330 ? 28.024 0.680 -11.911 1.00 97.75 330 ASP A CA 1
ATOM 2452 C C . ASP A 1 330 ? 26.613 0.974 -12.446 1.00 97.75 330 ASP A C 1
ATOM 2454 O O . ASP A 1 330 ? 26.441 1.154 -13.658 1.00 97.75 330 ASP A O 1
ATOM 2458 N N . ARG A 1 331 ? 25.600 0.984 -11.570 1.00 98.06 331 ARG A N 1
ATOM 2459 C CA . ARG A 1 331 ? 24.179 1.128 -11.922 1.00 98.06 331 ARG A CA 1
ATOM 2460 C C . ARG A 1 331 ? 23.449 2.089 -10.999 1.00 98.06 331 ARG A C 1
ATOM 2462 O O . ARG A 1 331 ? 23.659 2.072 -9.793 1.00 98.06 331 ARG A O 1
ATOM 2469 N N . THR A 1 332 ? 22.513 2.826 -11.582 1.00 98.69 332 THR A N 1
ATOM 2470 C CA . THR A 1 332 ? 21.533 3.641 -10.864 1.00 98.69 332 THR A CA 1
ATOM 2471 C C . THR A 1 332 ? 20.138 3.142 -11.212 1.00 98.69 332 THR A C 1
ATOM 2473 O O . THR A 1 332 ? 19.846 2.866 -12.379 1.00 98.69 332 THR A O 1
ATOM 2476 N N . TYR A 1 333 ? 19.296 3.022 -10.191 1.00 98.75 333 TYR A N 1
ATOM 2477 C CA . TYR A 1 333 ? 17.896 2.635 -10.281 1.00 98.75 333 TYR A CA 1
ATOM 2478 C C . TYR A 1 333 ? 17.025 3.734 -9.671 1.00 98.75 333 TYR A C 1
ATOM 2480 O O . TYR A 1 333 ? 17.358 4.272 -8.612 1.00 98.75 333 TYR A O 1
ATOM 2488 N N . VAL A 1 334 ? 15.906 4.055 -10.322 1.00 98.62 334 VAL A N 1
ATOM 2489 C CA . VAL A 1 334 ? 15.032 5.178 -9.952 1.00 98.62 334 VAL A CA 1
ATOM 2490 C C . VAL A 1 334 ? 13.594 4.699 -9.765 1.00 98.62 334 VAL A C 1
ATOM 2492 O O . VAL A 1 334 ? 13.010 4.062 -10.644 1.00 98.62 334 VAL A O 1
ATOM 2495 N N . TRP A 1 335 ? 13.022 5.027 -8.607 1.00 98.50 335 TRP A N 1
ATOM 2496 C CA . TRP A 1 335 ? 11.643 4.729 -8.227 1.00 98.50 335 TRP A CA 1
ATOM 2497 C C . TRP A 1 335 ? 10.818 6.022 -8.120 1.00 98.50 335 TRP A C 1
ATOM 2499 O O . TRP A 1 335 ? 11.265 6.955 -7.445 1.00 98.50 335 TRP A O 1
ATOM 2509 N N . PRO A 1 336 ? 9.627 6.108 -8.742 1.00 98.00 336 PRO A N 1
ATOM 2510 C CA . PRO A 1 336 ? 8.826 7.330 -8.775 1.00 98.00 336 PRO A CA 1
ATOM 2511 C C . PRO A 1 336 ? 8.018 7.537 -7.486 1.00 98.00 336 PRO A C 1
ATOM 2513 O O . PRO A 1 336 ? 7.808 6.613 -6.700 1.00 98.00 336 PRO A O 1
ATOM 2516 N N . TYR A 1 337 ? 7.482 8.746 -7.297 1.00 98.19 337 TYR A N 1
ATOM 2517 C CA . TYR A 1 337 ? 6.427 8.967 -6.304 1.00 98.19 337 TYR A CA 1
ATOM 2518 C C . TYR A 1 337 ? 5.135 8.271 -6.739 1.00 98.19 337 TYR A C 1
ATOM 2520 O O . TYR A 1 337 ? 4.732 8.350 -7.901 1.00 98.19 337 TYR A O 1
ATOM 2528 N N . GLN A 1 338 ? 4.458 7.630 -5.793 1.00 97.75 338 GLN A N 1
ATOM 2529 C CA . GLN A 1 338 ? 3.198 6.910 -6.008 1.00 97.75 338 GLN A CA 1
ATOM 2530 C C . GLN A 1 338 ? 2.172 7.324 -4.944 1.00 97.75 338 GLN A C 1
ATOM 2532 O O . GLN A 1 338 ? 2.526 7.974 -3.964 1.00 97.75 338 GLN A O 1
ATOM 2537 N N . MET A 1 339 ? 0.895 7.004 -5.122 1.00 96.31 339 MET A N 1
ATOM 2538 C CA . MET A 1 339 ? -0.154 7.304 -4.141 1.00 96.31 339 MET A CA 1
ATOM 2539 C C . MET A 1 339 ? -0.925 6.036 -3.789 1.00 96.31 339 MET A C 1
ATOM 2541 O O . MET A 1 339 ? -0.951 5.088 -4.571 1.00 96.31 339 MET A O 1
ATOM 2545 N N . HIS A 1 340 ? -1.554 5.992 -2.615 1.00 95.69 340 HIS A N 1
ATOM 2546 C CA . HIS A 1 340 ? -2.300 4.807 -2.201 1.00 95.69 340 HIS A CA 1
ATOM 2547 C C . HIS A 1 340 ? -3.499 4.560 -3.111 1.00 95.69 340 HIS A C 1
ATOM 2549 O O . HIS A 1 340 ? -3.816 3.398 -3.369 1.00 95.69 340 HIS A O 1
ATOM 2555 N N . GLY A 1 341 ? -4.146 5.626 -3.604 1.00 93.81 341 GLY A N 1
ATOM 2556 C CA . GLY A 1 341 ? -5.213 5.515 -4.596 1.00 93.81 341 GLY A CA 1
ATOM 2557 C C . GLY A 1 341 ? -6.401 4.726 -4.044 1.00 93.81 341 GLY A C 1
ATOM 2558 O O . GLY A 1 341 ? -6.852 3.740 -4.626 1.00 93.81 341 GLY A O 1
ATOM 2559 N N . SER A 1 342 ? -6.903 5.106 -2.868 1.00 92.56 342 SER A N 1
ATOM 2560 C CA . SER A 1 342 ? -8.060 4.418 -2.268 1.00 92.56 342 SER A CA 1
ATOM 2561 C C . SER A 1 342 ? -9.300 4.595 -3.155 1.00 92.56 342 SER A C 1
ATOM 2563 O O . SER A 1 342 ? -9.538 5.691 -3.666 1.00 92.56 342 SER A O 1
ATOM 2565 N N . ILE A 1 343 ? -10.103 3.543 -3.370 1.00 92.12 343 ILE A N 1
ATOM 2566 C CA . ILE A 1 343 ? -11.225 3.568 -4.336 1.00 92.12 343 ILE A CA 1
ATOM 2567 C C . ILE A 1 343 ? -12.329 4.532 -3.892 1.00 92.12 343 ILE A C 1
ATOM 2569 O O . ILE A 1 343 ? -12.865 5.285 -4.709 1.00 92.12 343 ILE A O 1
ATOM 2573 N N . GLY A 1 344 ? -12.642 4.555 -2.598 1.00 91.50 344 GLY A N 1
ATOM 2574 C CA . GLY A 1 344 ? -13.503 5.572 -1.998 1.00 91.50 344 GLY A CA 1
ATOM 2575 C C . GLY A 1 344 ? -12.658 6.672 -1.346 1.00 91.50 344 GLY A C 1
ATOM 2576 O O . GLY A 1 344 ? -11.695 6.331 -0.661 1.00 91.50 344 GLY A O 1
ATOM 2577 N N . PRO A 1 345 ? -12.995 7.965 -1.521 1.00 95.12 345 PRO A N 1
ATOM 2578 C CA . PRO A 1 345 ? -12.344 9.052 -0.790 1.00 95.12 345 PRO A CA 1
ATOM 2579 C C . PRO A 1 345 ? -12.527 8.909 0.721 1.00 95.12 345 PRO A C 1
ATOM 2581 O O . PRO A 1 345 ? -13.552 8.393 1.173 1.00 95.12 345 PRO A O 1
ATOM 2584 N N . SER A 1 346 ? -11.583 9.416 1.503 1.00 97.38 346 SER A N 1
ATOM 2585 C CA . SER A 1 346 ? -11.624 9.353 2.961 1.00 97.38 346 SER A CA 1
ATOM 2586 C C . SER A 1 346 ? -12.848 10.092 3.527 1.00 97.38 346 SER A C 1
ATOM 2588 O O . SER A 1 346 ? -13.255 11.151 3.037 1.00 97.38 346 SER A O 1
ATOM 2590 N N . CYS A 1 347 ? -13.456 9.515 4.565 1.00 97.56 347 CYS A N 1
ATOM 2591 C CA . CYS A 1 347 ? -14.625 10.047 5.264 1.00 97.56 347 CYS A CA 1
ATOM 2592 C C . CYS A 1 347 ? -14.482 9.809 6.771 1.00 97.56 347 CYS A C 1
ATOM 2594 O O . CYS A 1 347 ? -13.928 8.789 7.179 1.00 97.56 347 CYS A O 1
ATOM 2596 N N . ALA A 1 348 ? -15.015 10.720 7.581 1.00 98.38 348 ALA A N 1
ATOM 2597 C CA . ALA A 1 348 ? -15.134 10.571 9.027 1.00 98.38 348 ALA A CA 1
ATOM 2598 C C . ALA A 1 348 ? -16.377 11.295 9.559 1.00 98.38 348 ALA A C 1
ATOM 2600 O O . ALA A 1 348 ? -16.911 12.211 8.924 1.00 98.38 348 ALA A O 1
ATOM 2601 N N . VAL A 1 349 ? -16.825 10.884 10.742 1.00 98.62 349 VAL A N 1
ATOM 2602 C CA . VAL A 1 349 ? -17.873 11.566 11.509 1.00 98.62 349 VAL A CA 1
ATOM 2603 C C . VAL A 1 349 ? -17.323 11.839 12.898 1.00 98.62 349 VAL A C 1
ATOM 2605 O O . VAL A 1 349 ? -16.761 10.939 13.512 1.00 98.62 349 VAL A O 1
ATOM 2608 N N . ALA A 1 350 ? -17.489 13.056 13.401 1.00 98.62 350 ALA A N 1
ATOM 2609 C CA . ALA A 1 350 ? -17.088 13.411 14.756 1.00 98.62 350 ALA A CA 1
ATOM 2610 C C . ALA A 1 350 ? -18.258 14.022 15.522 1.00 98.62 350 ALA A C 1
ATOM 2612 O O . ALA A 1 350 ? -19.032 14.802 14.969 1.00 98.62 350 ALA A O 1
ATOM 2613 N N . GLU A 1 351 ? -18.364 13.691 16.803 1.00 97.75 351 GLU A N 1
ATOM 2614 C CA . GLU A 1 351 ? -19.314 14.270 17.742 1.00 97.75 351 GLU A CA 1
ATOM 2615 C C . GLU A 1 351 ? -18.557 14.809 18.956 1.00 97.75 351 GLU A C 1
ATOM 2617 O O . GLU A 1 351 ? -17.953 14.052 19.715 1.00 97.75 351 GLU A O 1
ATOM 2622 N N . PHE A 1 352 ? -18.612 16.128 19.136 1.00 97.06 352 PHE A N 1
ATOM 2623 C CA . PHE A 1 352 ? -18.016 16.820 20.270 1.00 97.06 352 PHE A CA 1
ATOM 2624 C C . PHE A 1 352 ? -19.102 17.173 21.287 1.00 97.06 352 PHE A C 1
ATOM 2626 O O . PHE A 1 352 ? -20.063 17.871 20.953 1.00 97.06 352 PHE A O 1
ATOM 2633 N N . ARG A 1 353 ? -18.951 16.712 22.528 1.00 93.88 353 ARG A N 1
ATOM 2634 C CA . ARG A 1 353 ? -19.913 16.919 23.615 1.00 93.88 353 ARG A CA 1
ATOM 2635 C C . ARG A 1 353 ? -19.266 17.772 24.697 1.00 93.88 353 ARG A C 1
ATOM 2637 O O . ARG A 1 353 ? -18.243 17.393 25.259 1.00 93.88 353 ARG A O 1
ATOM 2644 N N . ARG A 1 354 ? -19.884 18.910 25.011 1.00 92.00 354 ARG A N 1
ATOM 2645 C CA . ARG A 1 354 ? -19.492 19.722 26.171 1.00 92.00 354 ARG A CA 1
ATOM 2646 C C . ARG A 1 354 ? -20.130 19.158 27.431 1.00 92.00 354 ARG A C 1
ATOM 2648 O O . ARG A 1 354 ? -21.320 18.841 27.416 1.00 92.00 354 ARG A O 1
ATOM 2655 N N . GLY A 1 355 ? -19.362 19.056 28.509 1.00 85.25 355 GLY A N 1
ATOM 2656 C CA . GLY A 1 355 ? -19.833 18.483 29.768 1.00 85.25 355 GLY A CA 1
ATOM 2657 C C . GLY A 1 355 ? -19.305 19.222 30.992 1.00 85.25 355 GLY A C 1
ATOM 2658 O O . GLY A 1 355 ? -18.198 19.749 30.990 1.00 85.25 355 GLY A O 1
ATOM 2659 N N . GLU A 1 356 ? -20.081 19.210 32.080 1.00 80.75 356 GLU A N 1
ATOM 2660 C CA . GLU A 1 356 ? -19.681 19.812 33.367 1.00 80.75 356 GLU A CA 1
ATOM 2661 C C . GLU A 1 356 ? -18.411 19.171 33.952 1.00 80.75 356 GLU A C 1
ATOM 2663 O O . GLU A 1 356 ? -17.657 19.814 34.676 1.00 80.75 356 GLU A O 1
ATOM 2668 N N . ARG A 1 357 ? -18.160 17.897 33.617 1.00 78.31 357 ARG A N 1
ATOM 2669 C CA . ARG A 1 357 ? -16.986 17.117 34.048 1.00 78.31 357 ARG A CA 1
ATOM 2670 C C . ARG A 1 357 ? -15.843 17.119 33.023 1.00 78.31 357 ARG A C 1
ATOM 2672 O O . ARG A 1 357 ? -14.923 16.317 33.147 1.00 78.31 357 ARG A O 1
ATOM 2679 N N . GLY A 1 358 ? -15.917 17.995 32.022 1.00 84.81 358 GLY A N 1
ATOM 2680 C CA . GLY A 1 358 ? -14.981 18.086 30.905 1.00 84.81 358 GLY A CA 1
ATOM 2681 C C . GLY A 1 358 ? -15.625 17.711 29.574 1.00 84.81 358 GLY A C 1
ATOM 2682 O O . GLY A 1 358 ? -16.680 17.077 29.524 1.00 84.81 358 GLY A O 1
ATOM 2683 N N . ASP A 1 359 ? -14.963 18.081 28.487 1.00 93.50 359 ASP A N 1
ATOM 2684 C CA . ASP A 1 359 ? -15.422 17.784 27.133 1.00 93.50 359 ASP A CA 1
ATOM 2685 C C . ASP A 1 359 ? -15.127 16.323 26.754 1.00 93.50 359 ASP A C 1
ATOM 2687 O O . ASP A 1 359 ? -14.186 15.719 27.273 1.00 93.50 359 ASP A O 1
ATOM 2691 N N . ASP A 1 360 ? -15.946 15.753 25.872 1.00 94.44 360 ASP A N 1
ATOM 2692 C CA . ASP A 1 360 ? -15.791 14.409 25.305 1.00 94.44 360 ASP A CA 1
ATOM 2693 C C . ASP A 1 360 ? -15.849 14.475 23.774 1.00 94.44 360 ASP A C 1
ATOM 2695 O O . ASP A 1 360 ? -16.627 15.242 23.198 1.00 94.44 360 ASP A O 1
ATOM 2699 N N . LEU A 1 361 ? -15.063 13.632 23.106 1.00 96.50 361 LEU A N 1
ATOM 2700 C CA . LEU A 1 361 ? -15.066 13.496 21.652 1.00 96.50 361 LEU A CA 1
ATOM 2701 C C . LEU A 1 361 ? -15.220 12.029 21.254 1.00 96.50 361 LEU A C 1
ATOM 2703 O O . LEU A 1 361 ? -14.453 11.173 21.689 1.00 96.50 361 LEU A O 1
ATOM 2707 N N . VAL A 1 362 ? -16.167 11.756 20.361 1.00 96.69 362 VAL A N 1
ATOM 2708 C CA . VAL A 1 362 ? -16.270 10.473 19.658 1.00 96.69 362 VAL A CA 1
ATOM 2709 C C . VAL A 1 362 ? -16.005 10.707 18.178 1.00 96.69 362 VAL A C 1
ATOM 2711 O O . VAL A 1 362 ? -16.604 11.601 17.578 1.00 96.69 362 VAL A O 1
ATOM 2714 N N . VAL A 1 363 ? -15.122 9.909 17.579 1.00 97.94 363 VAL A N 1
ATOM 2715 C CA . VAL A 1 363 ? -14.828 9.962 16.143 1.00 97.94 363 VAL A CA 1
ATOM 2716 C C . VAL A 1 363 ? -14.995 8.585 15.523 1.00 97.94 363 VAL A C 1
ATOM 2718 O O . VAL A 1 363 ? -14.268 7.653 15.852 1.00 97.94 363 VAL A O 1
ATOM 2721 N N . TRP A 1 364 ? -15.911 8.473 14.566 1.00 97.44 364 TRP A N 1
ATOM 2722 C CA . TRP A 1 364 ? -15.991 7.327 13.670 1.00 97.44 364 TRP A CA 1
ATOM 2723 C C . TRP A 1 364 ? -15.046 7.563 12.494 1.00 97.44 364 TRP A C 1
ATOM 2725 O O . TRP A 1 364 ? -15.135 8.592 11.815 1.00 97.44 364 TRP A O 1
ATOM 2735 N N . SER A 1 365 ? -14.132 6.626 12.249 1.00 95.94 365 SER A N 1
ATOM 2736 C CA . SER A 1 365 ? -13.053 6.798 11.271 1.00 95.94 365 SER A CA 1
ATOM 2737 C C . SER A 1 365 ? -12.747 5.516 10.496 1.00 95.94 365 SER A C 1
ATOM 2739 O O . SER A 1 365 ? -12.945 4.405 10.985 1.00 95.94 365 SER A O 1
ATOM 2741 N N . GLY A 1 366 ? -12.228 5.677 9.277 1.00 94.75 366 GLY A N 1
ATOM 2742 C CA . GLY A 1 366 ? -11.618 4.604 8.486 1.00 94.75 366 GLY A CA 1
ATOM 2743 C C . GLY A 1 366 ? -10.125 4.384 8.777 1.00 94.75 366 GLY A C 1
ATOM 2744 O O . GLY A 1 366 ? -9.463 3.692 8.006 1.00 94.75 366 GLY A O 1
ATOM 2745 N N . THR A 1 367 ? -9.581 5.006 9.830 1.00 95.19 367 THR A N 1
ATOM 2746 C CA . THR A 1 367 ? -8.152 4.962 10.175 1.00 95.19 367 THR A CA 1
ATOM 2747 C C . THR A 1 367 ? -7.607 3.539 10.316 1.00 95.19 367 THR A C 1
ATOM 2749 O O . THR A 1 367 ? -8.283 2.620 10.782 1.00 95.19 367 THR A O 1
ATOM 2752 N N . GLN A 1 368 ? -6.339 3.374 9.941 1.00 93.06 368 GLN A N 1
ATOM 2753 C CA . GLN A 1 368 ? -5.563 2.158 10.196 1.00 93.06 368 GLN A CA 1
ATOM 2754 C C . GLN A 1 368 ? -4.807 2.179 11.538 1.00 93.06 368 GLN A C 1
ATOM 2756 O O . GLN A 1 368 ? -4.197 1.173 11.908 1.00 93.06 368 GLN A O 1
ATOM 2761 N N . ASN A 1 369 ? -4.788 3.322 12.236 1.00 93.00 369 ASN A N 1
ATOM 2762 C CA . ASN A 1 369 ? -4.077 3.519 13.500 1.00 93.00 369 ASN A CA 1
ATOM 2763 C C . ASN A 1 369 ? -4.947 4.293 14.515 1.00 93.00 369 ASN A C 1
ATOM 2765 O O . ASN A 1 369 ? -4.690 5.472 14.768 1.00 93.00 369 ASN A O 1
ATOM 2769 N N . PRO A 1 370 ? -5.973 3.648 15.105 1.00 95.00 370 PRO A N 1
ATOM 2770 C CA . PRO A 1 370 ? -6.929 4.319 15.988 1.00 95.00 370 PRO A CA 1
ATOM 2771 C C . PRO A 1 370 ? -6.290 5.019 17.194 1.00 95.00 370 PRO A C 1
ATOM 2773 O O . PRO A 1 370 ? -6.602 6.177 17.457 1.00 95.00 370 PRO A O 1
ATOM 2776 N N . HIS A 1 371 ? -5.361 4.361 17.896 1.00 93.06 371 HIS A N 1
ATOM 2777 C CA . HIS A 1 371 ? -4.689 4.950 19.060 1.00 93.06 371 HIS A CA 1
ATOM 2778 C C . HIS A 1 371 ? -3.740 6.092 18.672 1.00 93.06 371 HIS A C 1
ATOM 2780 O O . HIS A 1 371 ? -3.688 7.103 19.364 1.00 93.06 371 HIS A O 1
ATOM 2786 N N . GLY A 1 372 ? -3.044 5.991 17.533 1.00 93.06 372 GLY A N 1
ATOM 2787 C CA . GLY A 1 372 ? -2.258 7.113 17.012 1.00 93.06 372 GLY A CA 1
ATOM 2788 C C . GLY A 1 372 ? -3.127 8.325 16.664 1.00 93.06 372 GLY A C 1
ATOM 2789 O O . GLY A 1 372 ? -2.789 9.448 17.030 1.00 93.06 372 GLY A O 1
ATOM 2790 N N . LEU A 1 373 ? -4.282 8.101 16.027 1.00 96.19 373 LEU A N 1
ATOM 2791 C CA . LEU A 1 373 ? -5.244 9.165 15.736 1.00 96.19 373 LEU A CA 1
ATOM 2792 C C . LEU A 1 373 ? -5.805 9.796 17.021 1.00 96.19 373 LEU A C 1
ATOM 2794 O O . LEU A 1 373 ? -5.920 11.015 17.093 1.00 96.19 373 LEU A O 1
ATOM 2798 N N . GLN A 1 374 ? -6.124 8.997 18.044 1.00 96.19 374 GLN A N 1
ATOM 2799 C CA . GLN A 1 374 ? -6.569 9.495 19.354 1.00 96.19 374 GLN A CA 1
ATOM 2800 C C . GLN A 1 374 ? -5.572 10.506 19.936 1.00 96.19 374 GLN A C 1
ATOM 2802 O O . GLN A 1 374 ? -5.971 11.577 20.393 1.00 96.19 374 GLN A O 1
ATOM 2807 N N . SER A 1 375 ? -4.281 10.190 19.863 1.00 94.50 375 SER A N 1
ATOM 2808 C CA . SER A 1 375 ? -3.197 11.051 20.333 1.00 94.50 375 SER A CA 1
ATOM 2809 C C . SER A 1 375 ? -3.025 12.322 19.513 1.00 94.50 375 SER A C 1
ATOM 2811 O O . SER A 1 375 ? -2.881 13.407 20.078 1.00 94.50 375 SER A O 1
ATOM 2813 N N . ASP A 1 376 ? -3.092 12.217 18.187 1.00 96.50 376 ASP A N 1
ATOM 2814 C CA . ASP A 1 376 ? -3.035 13.386 17.310 1.00 96.50 376 ASP A CA 1
ATOM 2815 C C . ASP A 1 376 ? -4.222 14.331 17.568 1.00 96.50 376 ASP A C 1
ATOM 2817 O O . ASP A 1 376 ? -4.053 15.551 17.579 1.00 96.50 376 ASP A O 1
ATOM 2821 N N . LEU A 1 377 ? -5.417 13.793 17.837 1.00 98.12 377 LEU A N 1
ATOM 2822 C CA . LEU A 1 377 ? -6.600 14.592 18.172 1.00 98.12 377 LEU A CA 1
ATOM 2823 C C . LEU A 1 377 ? -6.519 15.217 19.569 1.00 98.12 377 LEU A C 1
ATOM 2825 O O . LEU A 1 377 ? -6.948 16.360 19.736 1.00 98.12 377 LEU A O 1
ATOM 2829 N N . ALA A 1 378 ? -5.941 14.517 20.548 1.00 96.19 378 ALA A N 1
ATOM 2830 C CA . ALA A 1 378 ? -5.659 15.071 21.872 1.00 96.19 378 ALA A CA 1
ATOM 2831 C C . ALA A 1 378 ? -4.757 16.305 21.773 1.00 96.19 378 ALA A C 1
ATOM 2833 O O . ALA A 1 378 ? -5.088 17.361 22.315 1.00 96.19 378 ALA A O 1
ATOM 2834 N N . LEU A 1 379 ? -3.670 16.203 21.001 1.00 96.56 379 LEU A N 1
ATOM 2835 C CA . LEU A 1 379 ? -2.769 17.322 20.729 1.00 96.56 379 LEU A CA 1
ATOM 2836 C C . LEU A 1 379 ? -3.463 18.450 19.949 1.00 96.56 379 LEU A C 1
ATOM 2838 O O . LEU A 1 379 ? -3.291 19.626 20.264 1.00 96.56 379 LEU A O 1
ATOM 2842 N N . LEU A 1 380 ? -4.253 18.107 18.928 1.00 98.00 380 LEU A N 1
ATOM 2843 C CA . LEU A 1 380 ? -4.950 19.086 18.091 1.00 98.00 380 LEU A CA 1
ATOM 2844 C C . LEU A 1 380 ? -5.949 19.928 18.891 1.00 98.00 380 LEU A C 1
ATOM 2846 O O . LEU A 1 380 ? -6.089 21.131 18.648 1.00 98.00 380 LEU A O 1
ATOM 2850 N N . LEU A 1 381 ? -6.666 19.289 19.817 1.00 97.06 381 LEU A N 1
ATOM 2851 C CA . LEU A 1 381 ? -7.781 19.891 20.541 1.00 97.06 381 LEU A CA 1
ATOM 2852 C C . LEU A 1 381 ? -7.431 20.349 21.961 1.00 97.06 381 LEU A C 1
ATOM 2854 O O . LEU A 1 381 ? -8.297 20.953 22.591 1.00 97.06 381 LEU A O 1
ATOM 2858 N N . ASP A 1 382 ? -6.200 20.106 22.422 1.00 95.25 382 ASP A N 1
ATOM 2859 C CA . ASP A 1 382 ? -5.750 20.301 23.808 1.00 95.25 382 ASP A CA 1
ATOM 2860 C C . ASP A 1 382 ? -6.623 19.538 24.818 1.00 95.25 382 ASP A C 1
ATOM 2862 O O . ASP A 1 382 ? -7.064 20.080 25.832 1.00 95.25 382 ASP A O 1
ATOM 2866 N N . MET A 1 383 ? -6.909 18.270 24.518 1.00 93.75 383 MET A N 1
ATOM 2867 C CA . MET A 1 383 ? -7.778 17.410 25.326 1.00 93.75 383 MET A CA 1
ATOM 2868 C C . MET A 1 383 ? -7.021 16.200 25.880 1.00 93.75 383 MET A C 1
ATOM 2870 O O . MET A 1 383 ? -6.116 15.699 25.215 1.00 93.75 383 MET A O 1
ATOM 2874 N N . PRO A 1 384 ? -7.414 15.668 27.051 1.00 91.69 384 PRO A N 1
ATOM 2875 C CA . PRO A 1 384 ? -6.923 14.375 27.514 1.00 91.69 384 PRO A CA 1
ATOM 2876 C C . PRO A 1 384 ? -7.374 13.249 26.573 1.00 91.69 384 PRO A C 1
ATOM 2878 O O . PRO A 1 384 ? -8.528 13.214 26.141 1.00 91.69 384 PRO A O 1
ATOM 2881 N N . GLU A 1 385 ? -6.487 12.303 26.274 1.00 90.31 385 GLU A N 1
ATOM 2882 C CA . GLU A 1 385 ? -6.781 11.201 25.349 1.00 90.31 385 GLU A CA 1
ATOM 2883 C C . GLU A 1 385 ? -7.904 10.290 25.837 1.00 90.31 385 GLU A C 1
ATOM 2885 O O . GLU A 1 385 ? -8.698 9.796 25.040 1.00 90.31 385 GLU A O 1
ATOM 2890 N N . GLU A 1 386 ? -8.014 10.086 27.147 1.00 88.12 386 GLU A N 1
ATOM 2891 C CA . GLU A 1 386 ? -9.048 9.263 27.768 1.00 88.12 386 GLU A CA 1
ATOM 2892 C C . GLU A 1 386 ? -10.473 9.803 27.553 1.00 88.12 386 GLU A C 1
ATOM 2894 O O . GLU A 1 386 ? -11.438 9.051 27.724 1.00 88.12 386 GLU A O 1
ATOM 2899 N N . ARG A 1 387 ? -10.594 11.079 27.152 1.00 92.38 387 ARG A N 1
ATOM 2900 C CA . ARG A 1 387 ? -11.840 11.768 26.770 1.00 92.38 387 ARG A CA 1
ATOM 2901 C C . ARG A 1 387 ? -12.130 11.693 25.266 1.00 92.38 387 ARG A C 1
ATOM 2903 O O . ARG A 1 387 ? -13.122 12.252 24.800 1.00 92.38 387 ARG A O 1
ATOM 2910 N N . ILE A 1 388 ? -11.270 11.025 24.498 1.00 94.94 388 ILE A N 1
ATOM 2911 C CA . ILE A 1 388 ? -11.399 10.844 23.052 1.00 94.94 388 ILE A CA 1
ATOM 2912 C C . ILE A 1 388 ? -11.571 9.354 22.757 1.00 94.94 388 ILE A C 1
ATOM 2914 O O . ILE A 1 388 ? -10.699 8.547 23.067 1.00 94.94 388 ILE A O 1
ATOM 2918 N N . ALA A 1 389 ? -12.678 8.983 22.120 1.00 95.12 389 ALA A N 1
ATOM 2919 C CA . ALA A 1 389 ? -12.921 7.629 21.631 1.00 95.12 389 ALA A CA 1
ATOM 2920 C C . ALA A 1 389 ? -12.866 7.602 20.101 1.00 95.12 389 ALA A C 1
ATOM 2922 O O . ALA A 1 389 ? -13.567 8.370 19.437 1.00 95.12 389 ALA A O 1
ATOM 2923 N N . ILE A 1 390 ? -12.051 6.705 19.545 1.00 96.38 390 ILE A N 1
ATOM 2924 C CA . ILE A 1 390 ? -12.012 6.429 18.109 1.00 96.38 390 ILE A CA 1
ATOM 2925 C C . ILE A 1 390 ? -12.703 5.099 17.865 1.00 96.38 390 ILE A C 1
ATOM 2927 O O . ILE A 1 390 ? -12.288 4.081 18.412 1.00 96.38 390 ILE A O 1
ATOM 2931 N N . GLU A 1 391 ? -13.722 5.123 17.014 1.00 94.06 391 GLU A N 1
ATOM 2932 C CA . GLU A 1 391 ? -14.448 3.946 16.559 1.00 94.06 391 GLU A CA 1
ATOM 2933 C C . GLU A 1 391 ? -14.119 3.658 15.104 1.00 94.06 391 GLU A C 1
ATOM 2935 O O . GLU A 1 391 ? -14.486 4.407 14.187 1.00 94.06 391 GLU A O 1
ATOM 2940 N N . ARG A 1 392 ? -13.407 2.556 14.874 1.00 92.62 392 ARG A N 1
ATOM 2941 C CA . ARG A 1 392 ? -12.991 2.188 13.528 1.00 92.62 392 ARG A CA 1
ATOM 2942 C C . ARG A 1 392 ? -14.118 1.489 12.763 1.00 92.62 392 ARG A C 1
ATOM 2944 O O . ARG A 1 392 ? -14.628 0.451 13.177 1.00 92.62 392 ARG A O 1
ATOM 2951 N N . HIS A 1 393 ? -14.397 1.981 11.559 1.00 93.12 393 HIS A N 1
ATOM 2952 C CA . HIS A 1 393 ? -15.280 1.360 10.565 1.00 93.12 393 HIS A CA 1
ATOM 2953 C C . HIS A 1 393 ? -14.511 0.894 9.323 1.00 93.12 393 HIS A C 1
ATOM 2955 O O . HIS A 1 393 ? -13.355 1.263 9.116 1.00 93.12 393 HIS A O 1
ATOM 2961 N N . GLU A 1 394 ? -15.147 0.076 8.478 1.00 92.12 394 GLU A N 1
ATOM 2962 C CA . GLU A 1 394 ? -14.544 -0.339 7.207 1.00 92.12 394 GLU A CA 1
ATOM 2963 C C . GLU A 1 394 ? -14.230 0.883 6.325 1.00 92.12 394 GLU A C 1
ATOM 2965 O O . GLU A 1 394 ? -15.046 1.798 6.178 1.00 92.12 394 GLU A O 1
ATOM 2970 N N . ALA A 1 395 ? -13.043 0.877 5.718 1.00 90.69 395 ALA A N 1
ATOM 2971 C CA . ALA A 1 395 ? -12.584 1.894 4.776 1.00 90.69 395 ALA A CA 1
ATOM 2972 C C . ALA A 1 395 ? -12.507 1.318 3.356 1.00 90.69 395 ALA A C 1
ATOM 2974 O O . ALA A 1 395 ? -12.298 0.119 3.162 1.00 90.69 395 ALA A O 1
ATOM 2975 N N . ALA A 1 396 ? -12.645 2.174 2.344 1.00 87.94 396 ALA A N 1
ATOM 2976 C CA . ALA A 1 396 ? -12.628 1.789 0.930 1.00 87.94 396 ALA A CA 1
ATOM 2977 C C . ALA A 1 396 ? -11.195 1.644 0.365 1.00 87.94 396 ALA A C 1
ATOM 2979 O O . ALA A 1 396 ? -10.871 2.172 -0.703 1.00 87.94 396 ALA A O 1
ATOM 2980 N N . GLY A 1 397 ? -10.349 0.919 1.102 1.00 84.94 397 GLY A N 1
ATOM 2981 C CA . GLY A 1 397 ? -8.909 0.804 0.874 1.00 84.94 397 GLY A CA 1
ATOM 2982 C C . GLY A 1 397 ? -8.099 1.806 1.701 1.00 84.94 397 GLY A C 1
ATOM 2983 O O . GLY A 1 397 ? -8.598 2.863 2.082 1.00 84.94 397 GLY A O 1
ATOM 2984 N N . CYS A 1 398 ? -6.853 1.442 1.999 1.00 85.94 398 CYS A N 1
ATOM 2985 C CA . CYS A 1 398 ? -5.869 2.343 2.606 1.00 85.94 398 CYS A CA 1
ATOM 2986 C C . CYS A 1 398 ? -4.451 2.059 2.095 1.00 85.94 398 CYS A C 1
ATOM 2988 O O . CYS A 1 398 ? -3.736 2.988 1.758 1.00 85.94 398 CYS A O 1
ATOM 2990 N N . TYR A 1 399 ? -4.060 0.782 1.963 1.00 89.75 399 TYR A N 1
ATOM 2991 C CA . TYR A 1 399 ? -2.766 0.331 1.419 1.00 89.75 399 TYR A CA 1
ATOM 2992 C C . TYR A 1 399 ? -1.536 0.975 2.085 1.00 89.75 399 TYR A C 1
ATOM 2994 O O . TYR A 1 399 ? -0.484 1.113 1.455 1.00 89.75 399 TYR A O 1
ATOM 3002 N N . GLY A 1 400 ? -1.690 1.402 3.339 1.00 90.12 400 GLY A N 1
ATOM 3003 C CA . GLY A 1 400 ? -0.818 2.356 4.010 1.00 90.12 400 GLY A CA 1
ATOM 3004 C C . GLY A 1 400 ? -1.619 3.531 4.582 1.00 90.12 400 GLY A C 1
ATOM 3005 O O . GLY A 1 400 ? -2.845 3.466 4.683 1.00 90.12 400 GLY A O 1
ATOM 3006 N N . ARG A 1 401 ? -0.936 4.603 5.003 1.00 92.44 401 ARG A N 1
ATOM 3007 C CA . ARG A 1 401 ? -1.608 5.778 5.588 1.00 92.44 401 ARG A CA 1
ATOM 3008 C C . ARG A 1 401 ? -2.041 6.781 4.513 1.00 92.44 401 ARG A C 1
ATOM 3010 O O . ARG A 1 401 ? -1.226 7.584 4.064 1.00 92.44 401 ARG A O 1
ATOM 3017 N N . ASN A 1 402 ? -3.323 6.737 4.157 1.00 94.44 402 ASN A N 1
ATOM 3018 C CA . ASN A 1 402 ? -4.009 7.719 3.310 1.00 94.44 402 ASN A CA 1
ATOM 3019 C C . ASN A 1 402 ? -4.599 8.881 4.153 1.00 94.44 402 ASN A C 1
ATOM 3021 O O . ASN A 1 402 ? -4.213 9.078 5.307 1.00 94.44 402 ASN A O 1
ATOM 3025 N N . CYS A 1 403 ? -5.559 9.639 3.608 1.00 96.69 403 CYS A N 1
ATOM 3026 C CA . CYS A 1 403 ? -6.196 10.776 4.288 1.00 96.69 403 CYS A CA 1
ATOM 3027 C C . CYS A 1 403 ? -7.200 10.420 5.406 1.00 96.69 403 CYS A C 1
ATOM 3029 O O . CYS A 1 403 ? -7.869 11.324 5.912 1.00 96.69 403 CYS A O 1
ATOM 3031 N N . ALA A 1 404 ? -7.340 9.154 5.817 1.00 97.00 404 ALA A N 1
ATOM 3032 C CA . ALA A 1 404 ? -8.318 8.764 6.838 1.00 97.00 404 ALA A CA 1
ATOM 3033 C C . ALA A 1 404 ? -8.127 9.500 8.180 1.00 97.00 404 ALA A C 1
ATOM 3035 O O . ALA A 1 404 ? -9.108 9.880 8.820 1.00 97.00 404 ALA A O 1
ATOM 3036 N N . ASP A 1 405 ? -6.878 9.747 8.580 1.00 97.31 405 ASP A N 1
ATOM 3037 C CA . ASP A 1 405 ? -6.564 10.502 9.801 1.00 97.31 405 ASP A CA 1
ATOM 3038 C C . ASP A 1 405 ? -6.797 12.008 9.601 1.00 97.31 405 ASP A C 1
ATOM 3040 O O . ASP A 1 405 ? -7.345 12.685 10.472 1.00 97.31 405 ASP A O 1
ATOM 3044 N N . ASP A 1 406 ? -6.451 12.523 8.417 1.00 98.06 406 ASP A N 1
ATOM 3045 C CA . ASP A 1 406 ? -6.603 13.936 8.059 1.00 98.06 406 ASP A CA 1
ATOM 3046 C C . ASP A 1 406 ? -8.082 14.355 8.081 1.00 98.06 406 ASP A C 1
ATOM 3048 O O . ASP A 1 406 ? -8.440 15.352 8.708 1.00 98.06 406 ASP A O 1
ATOM 3052 N N . VAL A 1 407 ? -8.964 13.559 7.465 1.00 98.44 407 VAL A N 1
ATOM 3053 C CA . VAL A 1 407 ? -10.408 13.847 7.425 1.00 98.44 407 VAL A CA 1
ATOM 3054 C C . VAL A 1 407 ? -11.081 13.671 8.791 1.00 98.44 407 VAL A C 1
ATOM 3056 O O . VAL A 1 407 ? -12.065 14.349 9.090 1.00 98.44 407 VAL A O 1
ATOM 3059 N N . ALA A 1 408 ? -10.552 12.787 9.642 1.00 98.69 408 ALA A N 1
ATOM 3060 C CA . ALA A 1 408 ? -11.024 12.625 11.013 1.00 98.69 408 ALA A CA 1
ATOM 3061 C C . ALA A 1 408 ? -10.718 13.864 11.863 1.00 98.69 408 ALA A C 1
ATOM 3063 O O . ALA A 1 408 ? -11.588 14.342 12.595 1.00 98.69 408 ALA A O 1
ATOM 3064 N N . ALA A 1 409 ? -9.524 14.435 11.704 1.00 98.75 409 ALA A N 1
ATOM 3065 C CA . ALA A 1 409 ? -9.162 15.696 12.335 1.00 98.75 409 ALA A CA 1
ATOM 3066 C C . ALA A 1 409 ? -9.975 16.884 11.803 1.00 98.75 409 ALA A C 1
ATOM 3068 O O . ALA A 1 409 ? -10.426 17.716 12.594 1.00 98.75 409 ALA A O 1
ATOM 3069 N N . ASP A 1 410 ? -10.242 16.927 10.493 1.00 98.81 410 ASP A N 1
ATOM 3070 C CA . ASP A 1 410 ? -11.139 17.926 9.906 1.00 98.81 410 ASP A CA 1
ATOM 3071 C C . ASP A 1 410 ? -12.541 17.852 10.544 1.00 98.81 410 ASP A C 1
ATOM 3073 O O . ASP A 1 410 ? -13.095 18.869 10.967 1.00 98.81 410 ASP A O 1
ATOM 3077 N N . ALA A 1 411 ? -13.112 16.645 10.661 1.00 98.88 411 ALA A N 1
ATOM 3078 C CA . ALA A 1 411 ? -14.421 16.438 11.279 1.00 98.88 411 ALA A CA 1
ATOM 3079 C C . ALA A 1 411 ? -14.437 16.863 12.754 1.00 98.88 411 ALA A C 1
ATOM 3081 O O . ALA A 1 411 ? -15.379 17.531 13.180 1.00 98.88 411 ALA A O 1
ATOM 3082 N N . ALA A 1 412 ? -13.393 16.532 13.518 1.00 98.81 412 ALA A N 1
ATOM 3083 C CA . ALA A 1 412 ? -13.288 16.885 14.930 1.00 98.81 412 ALA A CA 1
ATOM 3084 C C . ALA A 1 412 ? -13.227 18.407 15.157 1.00 98.81 412 ALA A C 1
ATOM 3086 O O . ALA A 1 412 ? -13.941 18.929 16.019 1.00 98.81 412 ALA A O 1
ATOM 3087 N N . LEU A 1 413 ? -12.441 19.137 14.353 1.00 98.81 413 LEU A N 1
ATOM 3088 C CA . LEU A 1 413 ? -12.370 20.602 14.416 1.00 98.81 413 LEU A CA 1
ATOM 3089 C C . LEU A 1 413 ? -13.725 21.251 14.121 1.00 98.81 413 LEU A C 1
ATOM 3091 O O . LEU A 1 413 ? -14.159 22.138 14.862 1.00 98.81 413 LEU A O 1
ATOM 3095 N N . LEU A 1 414 ? -14.406 20.793 13.067 1.00 98.88 414 LEU A N 1
ATOM 3096 C CA . LEU A 1 414 ? -15.714 21.326 12.690 1.00 98.88 414 LEU A CA 1
ATOM 3097 C C . LEU A 1 414 ? -16.782 20.990 13.736 1.00 98.88 414 LEU A C 1
ATOM 3099 O O . LEU A 1 414 ? -17.543 21.878 14.115 1.00 98.88 414 LEU A O 1
ATOM 3103 N N . ALA A 1 415 ? -16.810 19.757 14.253 1.00 98.75 415 ALA A N 1
ATOM 3104 C CA . ALA A 1 415 ? -17.756 19.340 15.288 1.00 98.75 415 ALA A CA 1
ATOM 3105 C C . ALA A 1 415 ? -17.595 20.154 16.576 1.00 98.75 415 ALA A C 1
ATOM 3107 O O . ALA A 1 415 ? -18.591 20.619 17.134 1.00 98.75 415 ALA A O 1
ATOM 3108 N N . ARG A 1 416 ? -16.352 20.412 17.007 1.00 98.25 416 ARG A N 1
ATOM 3109 C CA . ARG A 1 416 ? -16.071 21.289 18.154 1.00 98.25 416 ARG A CA 1
ATOM 3110 C C . ARG A 1 416 ? -16.567 22.717 17.925 1.00 98.25 416 ARG A C 1
ATOM 3112 O O . ARG A 1 416 ? -17.103 23.328 18.850 1.00 98.25 416 ARG A O 1
ATOM 3119 N N . ALA A 1 417 ? -16.385 23.246 16.715 1.00 98.25 417 ALA A N 1
ATOM 3120 C CA . ALA A 1 417 ? -16.778 24.611 16.378 1.00 98.25 417 ALA A CA 1
ATOM 3121 C C . ALA A 1 417 ? -18.303 24.806 16.395 1.00 98.25 417 ALA A C 1
ATOM 3123 O O . ALA A 1 417 ? -18.776 25.814 16.917 1.00 98.25 417 ALA A O 1
ATOM 3124 N N . VAL A 1 418 ? -19.073 23.844 15.869 1.00 98.06 418 VAL A N 1
ATOM 3125 C CA . VAL A 1 418 ? -20.539 23.980 15.751 1.00 98.06 418 VAL A CA 1
ATOM 3126 C C . VAL A 1 418 ? -21.331 23.330 16.889 1.00 98.06 418 VAL A C 1
ATOM 3128 O O . VAL A 1 418 ? -22.535 23.555 16.985 1.00 98.06 418 VAL A O 1
ATOM 3131 N N . GLY A 1 419 ? -20.699 22.512 17.739 1.00 96.75 419 GLY A N 1
ATOM 3132 C CA . GLY A 1 419 ? -21.373 21.811 18.842 1.00 96.75 419 GLY A CA 1
ATOM 3133 C C . GLY A 1 419 ? -22.426 20.793 18.383 1.00 96.75 419 GLY A C 1
ATOM 3134 O O . GLY A 1 419 ? -23.382 20.517 19.104 1.00 96.75 419 GLY A O 1
ATOM 3135 N N . ARG A 1 420 ? -22.284 20.271 17.161 1.00 97.69 420 ARG A N 1
ATOM 3136 C CA . ARG A 1 420 ? -23.158 19.269 16.530 1.00 97.69 420 ARG A CA 1
ATOM 3137 C C . ARG A 1 420 ? -22.284 18.178 15.910 1.00 97.69 420 ARG A C 1
ATOM 3139 O O . ARG A 1 420 ? -21.145 18.478 15.552 1.00 97.69 420 ARG A O 1
ATOM 3146 N N . PRO A 1 421 ? -22.788 16.948 15.719 1.00 98.38 421 PRO A N 1
ATOM 3147 C CA . PRO A 1 421 ? -22.039 15.948 14.974 1.00 98.38 421 PRO A CA 1
ATOM 3148 C C . PRO A 1 421 ? -21.801 16.394 13.527 1.00 98.38 421 PRO A C 1
ATOM 3150 O O . PRO A 1 421 ? -22.738 16.827 12.853 1.00 98.38 421 PRO A O 1
ATOM 3153 N N . VAL A 1 422 ? -20.569 16.272 13.033 1.00 98.88 422 VAL A N 1
ATOM 3154 C CA . VAL A 1 422 ? -20.193 16.679 11.671 1.00 98.88 422 VAL A CA 1
ATOM 3155 C C . VAL A 1 422 ? -19.633 15.488 10.911 1.00 98.88 422 VAL A C 1
ATOM 3157 O O . VAL A 1 422 ? -18.691 14.839 11.360 1.00 98.88 422 VAL A O 1
ATOM 3160 N N . ARG A 1 423 ? -20.187 15.234 9.724 1.00 98.75 423 ARG A N 1
ATOM 3161 C CA . ARG A 1 423 ? -19.622 14.319 8.729 1.00 98.75 423 ARG A CA 1
ATOM 3162 C C . ARG A 1 423 ? -18.777 15.091 7.729 1.00 98.75 423 ARG A C 1
ATOM 3164 O O . ARG A 1 423 ? -19.293 15.997 7.076 1.00 98.75 423 ARG A O 1
ATOM 3171 N N . VAL A 1 424 ? -17.529 14.679 7.536 1.00 98.69 424 VAL A N 1
ATOM 3172 C CA . VAL A 1 424 ? -16.640 15.210 6.494 1.00 98.69 424 VAL A CA 1
ATOM 3173 C C . VAL A 1 424 ? -16.245 14.079 5.559 1.00 98.69 424 VAL A C 1
ATOM 3175 O O . VAL A 1 424 ? -15.854 13.002 5.997 1.00 98.69 424 VAL A O 1
ATOM 3178 N N . GLN A 1 425 ? -16.346 14.331 4.259 1.00 97.19 425 GLN A N 1
ATOM 3179 C CA . GLN A 1 425 ? -15.830 13.450 3.214 1.00 97.19 425 GLN A CA 1
ATOM 3180 C C . GLN A 1 425 ? -15.021 14.292 2.228 1.00 97.19 425 GLN A C 1
ATOM 3182 O O . GLN A 1 425 ? -15.472 15.370 1.826 1.00 97.19 425 GLN A O 1
ATOM 3187 N N . LEU A 1 426 ? -13.847 13.803 1.839 1.00 97.12 426 LEU A N 1
ATOM 3188 C CA . LEU A 1 426 ? -13.020 14.449 0.824 1.00 97.12 426 LEU A CA 1
ATOM 3189 C C . LEU A 1 426 ? -13.589 14.212 -0.580 1.00 97.12 426 LEU A C 1
ATOM 3191 O O . LEU A 1 426 ? -14.239 13.197 -0.847 1.00 97.12 426 LEU A O 1
ATOM 3195 N N . THR A 1 427 ? -13.341 15.143 -1.500 1.00 96.62 427 THR A N 1
ATOM 3196 C CA . THR A 1 427 ? -13.540 14.860 -2.930 1.00 96.62 427 THR A CA 1
ATOM 3197 C C . THR A 1 427 ? -12.411 13.969 -3.456 1.00 96.62 427 THR A C 1
ATOM 3199 O O . THR A 1 427 ? -11.373 13.828 -2.807 1.00 96.62 427 THR A O 1
ATOM 3202 N N . ARG A 1 428 ? -12.577 13.372 -4.644 1.00 95.94 428 ARG A N 1
ATOM 3203 C CA . ARG A 1 428 ? -11.500 12.603 -5.297 1.00 95.94 428 ARG A CA 1
ATOM 3204 C C . ARG A 1 428 ? -10.257 13.469 -5.515 1.00 95.94 428 ARG A C 1
ATOM 3206 O O . ARG A 1 428 ? -9.150 13.030 -5.224 1.00 95.94 428 ARG A O 1
ATOM 3213 N N . GLU A 1 429 ? -10.462 14.706 -5.951 1.00 96.38 429 GLU A N 1
ATOM 3214 C CA . GLU A 1 429 ? -9.398 15.681 -6.182 1.00 96.38 429 GLU A CA 1
ATOM 3215 C C . GLU A 1 429 ? -8.649 16.007 -4.898 1.00 96.38 429 GLU A C 1
ATOM 3217 O O . GLU A 1 429 ? -7.427 16.109 -4.920 1.00 96.38 429 GLU A O 1
ATOM 3222 N N . GLN A 1 430 ? -9.360 16.138 -3.776 1.00 96.88 430 GLN A N 1
ATOM 3223 C CA . GLN A 1 430 ? -8.738 16.375 -2.477 1.00 96.88 430 GLN A CA 1
ATOM 3224 C C . GLN A 1 430 ? -7.986 15.151 -1.961 1.00 96.88 430 GLN A C 1
ATOM 3226 O O . GLN A 1 430 ? -6.871 15.322 -1.478 1.00 96.88 430 GLN A O 1
ATOM 3231 N N . GLU A 1 431 ? -8.555 13.948 -2.090 1.00 96.94 431 GLU A N 1
ATOM 3232 C CA . GLU A 1 431 ? -7.889 12.699 -1.702 1.00 96.94 431 GLU A CA 1
ATOM 3233 C C . GLU A 1 431 ? -6.560 12.550 -2.450 1.00 96.94 431 GLU A C 1
ATOM 3235 O O . GLU A 1 431 ? -5.506 12.514 -1.826 1.00 96.94 431 GLU A O 1
ATOM 3240 N N . HIS A 1 432 ? -6.580 12.571 -3.786 1.00 97.31 432 HIS A N 1
ATOM 3241 C CA . HIS A 1 432 ? -5.359 12.414 -4.581 1.00 97.31 432 HIS A CA 1
ATOM 3242 C C . HIS A 1 432 ? -4.376 13.572 -4.393 1.00 97.31 432 HIS A C 1
ATOM 3244 O O . HIS A 1 432 ? -3.166 13.359 -4.403 1.00 97.31 432 HIS A O 1
ATOM 3250 N N . ALA A 1 433 ? -4.852 14.804 -4.197 1.00 96.94 433 ALA A N 1
ATOM 3251 C CA . ALA A 1 433 ? -3.965 15.936 -3.950 1.00 96.94 433 ALA A CA 1
ATOM 3252 C C . ALA A 1 433 ? -3.241 15.824 -2.597 1.00 96.94 433 ALA A C 1
ATOM 3254 O O . ALA A 1 433 ? -2.043 16.097 -2.531 1.00 96.94 433 ALA A O 1
ATOM 3255 N N . TRP A 1 434 ? -3.939 15.402 -1.537 1.00 96.88 434 TRP A N 1
ATOM 3256 C CA . TRP A 1 434 ? -3.467 15.538 -0.153 1.00 96.88 434 TRP A CA 1
ATOM 3257 C C . TRP A 1 434 ? -3.104 14.240 0.557 1.00 96.88 434 TRP A C 1
ATOM 3259 O O . TRP A 1 434 ? -2.450 14.318 1.600 1.00 96.88 434 TRP A O 1
ATOM 3269 N N . GLU A 1 435 ? -3.447 13.070 0.010 1.00 96.25 435 GLU A N 1
ATOM 3270 C CA . GLU A 1 435 ? -2.991 11.817 0.610 1.00 96.25 435 GLU A CA 1
ATOM 3271 C C . GLU A 1 435 ? -1.460 11.811 0.657 1.00 96.25 435 GLU A C 1
ATOM 3273 O O . GLU A 1 435 ? -0.813 12.242 -0.305 1.00 96.25 435 GLU A O 1
ATOM 3278 N N . PRO A 1 436 ? -0.837 11.392 1.763 1.00 96.25 436 PRO A N 1
ATOM 3279 C CA . PRO A 1 436 ? 0.605 11.229 1.775 1.00 96.25 436 PRO A CA 1
ATOM 3280 C C . PRO A 1 436 ? 1.043 10.263 0.666 1.00 96.25 436 PRO A C 1
ATOM 3282 O O . PRO A 1 436 ? 0.423 9.232 0.456 1.00 96.25 436 PRO A O 1
ATOM 3285 N N . LYS A 1 437 ? 2.107 10.584 -0.066 1.00 96.88 437 LYS A N 1
ATOM 3286 C CA . LYS A 1 437 ? 2.611 9.767 -1.178 1.00 96.88 437 LYS A CA 1
ATOM 3287 C C . LYS A 1 437 ? 3.513 8.632 -0.688 1.00 96.88 437 LYS A C 1
ATOM 3289 O O . LYS A 1 437 ? 4.178 8.755 0.341 1.00 96.88 437 LYS A O 1
ATOM 3294 N N . GLY A 1 438 ? 3.597 7.549 -1.453 1.00 96.75 438 GLY A N 1
ATOM 3295 C CA . GLY A 1 438 ? 4.753 6.659 -1.417 1.00 96.75 438 GLY A CA 1
ATOM 3296 C C . GLY A 1 438 ? 5.964 7.401 -1.981 1.00 96.75 438 GLY A C 1
ATOM 3297 O O . GLY A 1 438 ? 5.903 7.910 -3.102 1.00 96.75 438 GLY A O 1
ATOM 3298 N N . ALA A 1 439 ? 7.030 7.521 -1.188 1.00 96.62 439 ALA A N 1
ATOM 3299 C CA . ALA A 1 439 ? 8.191 8.327 -1.555 1.00 96.62 439 ALA A CA 1
ATOM 3300 C C . ALA A 1 439 ? 8.969 7.736 -2.744 1.00 96.62 439 ALA A C 1
ATOM 3302 O O . ALA A 1 439 ? 9.116 6.518 -2.857 1.00 96.62 439 ALA A O 1
ATOM 3303 N N . ALA A 1 440 ? 9.485 8.621 -3.600 1.00 97.69 440 ALA A N 1
ATOM 3304 C CA . ALA A 1 440 ? 10.464 8.268 -4.622 1.00 97.69 440 ALA A CA 1
ATOM 3305 C C . ALA A 1 440 ? 11.792 7.821 -3.996 1.00 97.69 440 ALA A C 1
ATOM 3307 O O . ALA A 1 440 ? 12.089 8.136 -2.841 1.00 97.69 440 ALA A O 1
ATOM 3308 N N . GLN A 1 441 ? 12.611 7.117 -4.774 1.00 98.38 441 GLN A N 1
ATOM 3309 C CA . GLN A 1 441 ? 13.886 6.597 -4.297 1.00 98.38 441 GLN A CA 1
ATOM 3310 C C . GLN A 1 441 ? 14.928 6.536 -5.415 1.00 98.38 441 GLN A C 1
ATOM 3312 O O . GLN A 1 441 ? 14.599 6.215 -6.556 1.00 98.38 441 GLN A O 1
ATOM 3317 N N . VAL A 1 442 ? 16.187 6.808 -5.072 1.00 98.62 442 VAL A N 1
ATOM 3318 C CA . VAL A 1 442 ? 17.347 6.530 -5.932 1.00 98.62 442 VAL A CA 1
ATOM 3319 C C . VAL A 1 442 ? 18.221 5.504 -5.236 1.00 98.62 442 VAL A C 1
ATOM 3321 O O . VAL A 1 442 ? 18.573 5.684 -4.067 1.00 98.62 442 VAL A O 1
ATOM 3324 N N . MET A 1 443 ? 18.574 4.448 -5.961 1.00 98.75 443 MET A N 1
ATOM 3325 C CA . MET A 1 443 ? 19.500 3.421 -5.505 1.00 98.75 443 MET A CA 1
ATOM 3326 C C . MET A 1 443 ? 20.688 3.332 -6.457 1.00 98.75 443 MET A C 1
ATOM 3328 O O . MET A 1 443 ? 20.508 3.103 -7.652 1.00 98.75 443 MET A O 1
ATOM 3332 N N . ASP A 1 444 ? 21.894 3.451 -5.920 1.00 98.75 444 ASP A N 1
ATOM 3333 C CA . ASP A 1 444 ? 23.139 3.265 -6.656 1.00 98.75 444 ASP A CA 1
ATOM 3334 C C . ASP A 1 444 ? 23.790 1.947 -6.229 1.00 98.75 444 ASP A C 1
ATOM 3336 O O . ASP A 1 444 ? 23.857 1.631 -5.041 1.00 98.75 444 ASP A O 1
ATOM 3340 N N . VAL A 1 445 ? 24.282 1.177 -7.196 1.00 98.69 445 VAL A N 1
ATOM 3341 C CA . VAL A 1 445 ? 25.098 -0.017 -6.965 1.00 98.69 445 VAL A CA 1
ATOM 3342 C C . VAL A 1 445 ? 26.405 0.152 -7.727 1.00 98.69 445 VAL A C 1
ATOM 3344 O O . VAL A 1 445 ? 26.397 0.255 -8.953 1.00 98.69 445 VAL A O 1
ATOM 3347 N N . ARG A 1 446 ? 27.533 0.153 -7.018 1.00 98.50 446 ARG A N 1
ATOM 3348 C CA . ARG A 1 446 ? 28.867 0.001 -7.609 1.00 98.50 446 ARG A CA 1
ATOM 3349 C C . ARG A 1 446 ? 29.361 -1.411 -7.355 1.00 98.50 446 ARG A C 1
ATOM 3351 O O . ARG A 1 446 ? 29.254 -1.930 -6.244 1.00 98.50 446 ARG A O 1
ATOM 3358 N N . GLY A 1 447 ? 29.913 -2.039 -8.378 1.00 97.69 447 GLY A N 1
ATOM 3359 C CA . GLY A 1 447 ? 30.334 -3.426 -8.281 1.00 97.69 447 GLY A CA 1
ATOM 3360 C C . GLY A 1 447 ? 30.771 -3.985 -9.619 1.00 97.69 447 GLY A C 1
ATOM 3361 O O . GLY A 1 447 ? 31.070 -3.246 -10.559 1.00 97.69 447 GLY A O 1
ATOM 3362 N N . GLY A 1 448 ? 30.821 -5.307 -9.700 1.00 96.44 448 GLY A N 1
ATOM 3363 C CA . GLY A 1 448 ? 31.291 -5.979 -10.896 1.00 96.44 448 GLY A CA 1
ATOM 3364 C C . GLY A 1 448 ? 31.500 -7.471 -10.706 1.00 96.44 448 GLY A C 1
ATOM 3365 O O . GLY A 1 448 ? 31.152 -8.019 -9.656 1.00 96.44 448 GLY A O 1
ATOM 3366 N N . LEU A 1 449 ? 32.095 -8.094 -11.718 1.00 97.69 449 LEU A N 1
ATOM 3367 C CA . LEU A 1 449 ? 32.531 -9.486 -11.678 1.00 97.69 449 LEU A CA 1
ATOM 3368 C C . LEU A 1 449 ? 34.021 -9.604 -11.338 1.00 97.69 449 LEU A C 1
ATOM 3370 O O . LEU A 1 449 ? 34.819 -8.741 -11.714 1.00 97.69 449 LEU A O 1
ATOM 3374 N N . ASP A 1 450 ? 34.370 -10.662 -10.614 1.00 96.25 450 ASP A N 1
ATOM 3375 C CA . ASP A 1 450 ? 35.739 -11.155 -10.459 1.00 96.25 450 ASP A CA 1
ATOM 3376 C C . ASP A 1 450 ? 36.139 -12.061 -11.641 1.00 96.25 450 ASP A C 1
ATOM 3378 O O . ASP A 1 450 ? 35.347 -12.279 -12.562 1.00 96.25 450 ASP A O 1
ATOM 3382 N N . ALA A 1 451 ? 37.374 -12.572 -11.608 1.00 94.12 451 ALA A N 1
ATOM 3383 C CA . ALA A 1 451 ? 37.945 -13.400 -12.671 1.00 94.12 451 ALA A CA 1
ATOM 3384 C C . ALA A 1 451 ? 37.256 -14.766 -12.834 1.00 94.12 451 ALA A C 1
ATOM 3386 O O . ALA A 1 451 ? 37.356 -15.415 -13.876 1.00 94.12 451 ALA A O 1
ATOM 3387 N N . GLU A 1 452 ? 36.552 -15.221 -11.800 1.00 93.88 452 GLU A N 1
ATOM 3388 C CA . GLU A 1 452 ? 35.810 -16.475 -11.775 1.00 93.88 452 GLU A CA 1
ATOM 3389 C C . GLU A 1 452 ? 34.332 -16.284 -12.168 1.00 93.88 452 GLU A C 1
ATOM 3391 O O . GLU A 1 452 ? 33.550 -17.242 -12.158 1.00 93.88 452 GLU A O 1
ATOM 3396 N N . GLY A 1 453 ? 33.937 -15.057 -12.527 1.00 94.94 453 GLY A N 1
ATOM 3397 C CA . GLY A 1 453 ? 32.563 -14.698 -12.859 1.00 94.94 453 GLY A CA 1
ATOM 3398 C C . GLY A 1 453 ? 31.642 -14.610 -11.640 1.00 94.94 453 GLY A C 1
ATOM 3399 O O . GLY A 1 453 ? 30.426 -14.684 -11.805 1.00 94.94 453 GLY A O 1
ATOM 3400 N N . GLY A 1 454 ? 32.186 -14.490 -10.428 1.00 96.75 454 GLY A N 1
ATOM 3401 C CA . GLY A 1 454 ? 31.455 -14.174 -9.203 1.00 96.75 454 GLY A CA 1
ATOM 3402 C C . GLY A 1 454 ? 31.409 -12.668 -8.906 1.00 96.75 454 GLY A C 1
ATOM 3403 O O . GLY A 1 454 ? 32.046 -11.874 -9.593 1.00 96.75 454 GLY A O 1
ATOM 3404 N N . PRO A 1 455 ? 30.634 -12.211 -7.904 1.00 97.12 455 PRO A N 1
ATOM 3405 C CA . PRO A 1 455 ? 30.583 -10.799 -7.544 1.00 97.12 455 PRO A CA 1
ATOM 3406 C C . PRO A 1 455 ? 31.884 -10.335 -6.869 1.00 97.12 455 PRO A C 1
ATOM 3408 O O . PRO A 1 455 ? 32.160 -10.707 -5.726 1.00 97.12 455 PRO A O 1
ATOM 3411 N N . ALA A 1 456 ? 32.629 -9.435 -7.515 1.00 97.12 456 ALA A N 1
ATOM 3412 C CA . ALA A 1 456 ? 33.851 -8.865 -6.940 1.00 97.12 456 ALA A CA 1
ATOM 3413 C C . ALA A 1 456 ? 33.552 -7.984 -5.714 1.00 97.12 456 ALA A C 1
ATOM 3415 O O . ALA A 1 456 ? 34.156 -8.131 -4.646 1.00 97.12 456 ALA A O 1
ATOM 3416 N N . ALA A 1 457 ? 32.600 -7.061 -5.871 1.00 97.44 457 ALA A N 1
ATOM 3417 C CA . ALA A 1 457 ? 32.168 -6.120 -4.845 1.00 97.44 457 ALA A CA 1
ATOM 3418 C C . ALA A 1 457 ? 30.690 -5.747 -5.014 1.00 97.44 457 ALA A C 1
ATOM 3420 O O . ALA A 1 457 ? 30.162 -5.750 -6.129 1.00 97.44 457 ALA A O 1
ATOM 3421 N N . TYR A 1 458 ? 30.052 -5.386 -3.901 1.00 98.44 458 TYR A N 1
ATOM 3422 C CA . TYR A 1 458 ? 28.688 -4.874 -3.854 1.00 98.44 458 TYR A CA 1
ATOM 3423 C C . TYR A 1 458 ? 28.616 -3.648 -2.937 1.00 98.44 458 TYR A C 1
ATOM 3425 O O . TYR A 1 458 ? 28.540 -3.773 -1.716 1.00 98.44 458 TYR A O 1
ATOM 3433 N N . ASP A 1 459 ? 28.667 -2.456 -3.519 1.00 98.69 459 ASP A N 1
ATOM 3434 C CA . ASP A 1 459 ? 28.586 -1.188 -2.800 1.00 98.69 459 ASP A CA 1
ATOM 3435 C C . ASP A 1 459 ? 27.289 -0.465 -3.146 1.00 98.69 459 ASP A C 1
ATOM 3437 O O . ASP A 1 459 ? 27.139 0.093 -4.233 1.00 98.69 459 ASP A O 1
ATOM 3441 N N . PHE A 1 460 ? 26.338 -0.524 -2.223 1.00 98.75 460 PHE A N 1
ATOM 3442 C CA . PHE A 1 460 ? 24.986 -0.024 -2.391 1.00 98.75 460 PHE A CA 1
ATOM 3443 C C . PHE A 1 460 ? 24.757 1.249 -1.592 1.00 98.75 460 PHE A C 1
ATOM 3445 O O . PHE A 1 460 ? 25.008 1.301 -0.384 1.00 98.75 460 PHE A O 1
ATOM 3452 N N . GLU A 1 461 ? 24.189 2.247 -2.257 1.00 98.56 461 GLU A N 1
ATOM 3453 C CA . GLU A 1 461 ? 23.678 3.449 -1.620 1.00 98.56 461 GLU A CA 1
ATOM 3454 C C . GLU A 1 461 ? 22.206 3.662 -1.951 1.00 98.56 461 GLU A C 1
ATOM 3456 O O . GLU A 1 461 ? 21.787 3.477 -3.089 1.00 98.56 461 GLU A O 1
ATOM 3461 N N . THR A 1 462 ? 21.423 4.112 -0.973 1.00 98.38 462 THR A N 1
ATOM 3462 C CA . THR A 1 462 ? 20.013 4.449 -1.191 1.00 98.38 462 THR A CA 1
ATOM 3463 C C . THR A 1 462 ? 19.631 5.794 -0.584 1.00 98.38 462 THR A C 1
ATOM 3465 O O . THR A 1 462 ? 20.066 6.151 0.514 1.00 98.38 462 THR A O 1
ATOM 3468 N N . ARG A 1 463 ? 18.817 6.547 -1.329 1.00 98.38 463 ARG A N 1
ATOM 3469 C CA . ARG A 1 463 ? 18.283 7.871 -0.991 1.00 98.38 463 ARG A CA 1
ATOM 3470 C C . ARG A 1 463 ? 16.764 7.807 -0.994 1.00 98.38 463 ARG A C 1
ATOM 3472 O O . ARG A 1 463 ? 16.144 7.861 -2.055 1.00 98.38 463 ARG A O 1
ATOM 3479 N N . TYR A 1 464 ? 16.192 7.671 0.199 1.00 96.56 464 TYR A N 1
ATOM 3480 C CA . TYR A 1 464 ? 14.755 7.546 0.430 1.00 96.56 464 TYR A CA 1
ATOM 3481 C C . TYR A 1 464 ? 14.293 8.640 1.401 1.00 96.56 464 TYR A C 1
ATOM 3483 O O . TYR A 1 464 ? 14.662 8.591 2.579 1.00 96.56 464 TYR A O 1
ATOM 3491 N N . PRO A 1 465 ? 13.503 9.629 0.948 1.00 95.56 465 PRO A N 1
ATOM 3492 C CA . PRO A 1 465 ? 12.953 10.648 1.822 1.00 95.56 465 PRO A CA 1
ATOM 3493 C C . PRO A 1 465 ? 12.055 10.067 2.898 1.00 95.56 465 PRO A C 1
ATOM 3495 O O . PRO A 1 465 ? 11.319 9.101 2.692 1.00 95.56 465 PRO A O 1
ATOM 3498 N N . SER A 1 466 ? 12.098 10.710 4.056 1.00 94.12 466 SER A N 1
ATOM 3499 C CA . SER A 1 466 ? 11.282 10.329 5.198 1.00 94.12 466 SER A CA 1
ATOM 3500 C C . SER A 1 466 ? 9.788 10.372 4.871 1.00 94.12 466 SER A C 1
ATOM 3502 O O . SER A 1 466 ? 9.314 11.223 4.125 1.00 94.12 466 SER A O 1
ATOM 3504 N N . ASN A 1 467 ? 9.030 9.458 5.468 1.00 90.88 467 ASN A N 1
ATOM 3505 C CA . ASN A 1 467 ? 7.619 9.213 5.168 1.00 90.88 467 ASN A CA 1
ATOM 3506 C C . ASN A 1 467 ? 6.772 9.180 6.458 1.00 90.88 467 ASN A C 1
ATOM 3508 O O . ASN A 1 467 ? 5.960 8.285 6.695 1.00 90.88 467 ASN A O 1
ATOM 3512 N N . GLY A 1 468 ? 6.997 10.167 7.322 1.00 87.75 468 GLY A N 1
ATOM 3513 C CA . GLY A 1 468 ? 6.293 10.347 8.593 1.00 87.75 468 GLY A CA 1
ATOM 3514 C C . GLY A 1 468 ? 5.434 11.606 8.608 1.00 87.75 468 GLY A C 1
ATOM 3515 O O . GLY A 1 468 ? 5.514 12.364 9.569 1.00 87.75 468 GLY A O 1
ATOM 3516 N N . ALA A 1 469 ? 4.674 11.876 7.536 1.00 92.38 469 ALA A N 1
ATOM 3517 C CA . ALA A 1 469 ? 3.784 13.038 7.486 1.00 92.38 469 ALA A CA 1
ATOM 3518 C C . ALA A 1 469 ? 2.896 13.092 8.747 1.00 92.38 469 ALA A C 1
ATOM 3520 O O . ALA A 1 469 ? 2.322 12.068 9.107 1.00 92.38 469 ALA A O 1
ATOM 3521 N N . PRO A 1 470 ? 2.733 14.229 9.437 1.00 92.88 470 PRO A N 1
ATOM 3522 C CA . PRO A 1 470 ? 1.797 14.326 10.555 1.00 92.88 470 PRO A CA 1
ATOM 3523 C C . PRO A 1 470 ? 0.354 14.417 10.045 1.00 92.88 470 PRO A C 1
ATOM 3525 O O . PRO A 1 470 ? 0.104 14.629 8.851 1.00 92.88 470 PRO A O 1
ATOM 3528 N N . THR A 1 471 ? -0.623 14.257 10.937 1.00 96.06 471 THR A N 1
ATOM 3529 C CA . THR A 1 471 ? -2.028 14.559 10.619 1.00 96.06 471 THR A CA 1
ATOM 3530 C C . THR A 1 471 ? -2.152 16.026 10.197 1.00 96.06 471 THR A C 1
ATOM 3532 O O . THR A 1 471 ? -1.719 16.926 10.914 1.00 96.06 471 THR A O 1
ATOM 3535 N N . LEU A 1 472 ? -2.697 16.274 9.004 1.00 96.94 472 LEU A N 1
ATOM 3536 C CA . LEU A 1 472 ? -2.590 17.547 8.283 1.00 96.94 472 LEU A CA 1
ATOM 3537 C C . LEU A 1 472 ? -3.126 18.731 9.095 1.00 96.94 472 LEU A C 1
ATOM 3539 O O . LEU A 1 472 ? -2.513 19.798 9.120 1.00 96.94 472 LEU A O 1
ATOM 3543 N N . ALA A 1 473 ? -4.237 18.528 9.804 1.00 97.75 473 ALA A N 1
ATOM 3544 C CA . ALA A 1 473 ? -4.848 19.549 10.645 1.00 97.75 473 ALA A CA 1
ATOM 3545 C C . ALA A 1 473 ? -3.891 20.091 11.722 1.00 97.75 473 ALA A C 1
ATOM 3547 O O . ALA A 1 473 ? -3.948 21.279 12.012 1.00 97.75 473 ALA A O 1
ATOM 3548 N N . LEU A 1 474 ? -2.969 19.276 12.257 1.00 97.62 474 LEU A N 1
ATOM 3549 C CA . LEU A 1 474 ? -1.979 19.735 13.240 1.00 97.62 474 LEU A CA 1
ATOM 3550 C C . LEU A 1 474 ? -1.066 20.825 12.669 1.00 97.62 474 LEU A C 1
ATOM 3552 O O . LEU A 1 474 ? -0.751 21.788 13.370 1.00 97.62 474 LEU A O 1
ATOM 3556 N N . ILE A 1 475 ? -0.657 20.688 11.403 1.00 97.06 475 ILE A N 1
ATOM 3557 C CA . ILE A 1 475 ? 0.133 21.716 10.719 1.00 97.06 475 ILE A CA 1
ATOM 3558 C C . ILE A 1 475 ? -0.752 22.920 10.397 1.00 97.06 475 ILE A C 1
ATOM 3560 O O . ILE A 1 475 ? -0.378 24.054 10.694 1.00 97.06 475 ILE A O 1
ATOM 3564 N N . LEU A 1 476 ? -1.936 22.683 9.819 1.00 97.75 476 LEU A N 1
ATOM 3565 C CA . LEU A 1 476 ? -2.829 23.757 9.381 1.00 97.75 476 LEU A CA 1
ATOM 3566 C C . LEU A 1 476 ? -3.240 24.677 10.539 1.00 97.75 476 LEU A C 1
ATOM 3568 O O . LEU A 1 476 ? -3.286 25.888 10.362 1.00 97.75 476 LEU A O 1
ATOM 3572 N N . THR A 1 477 ? -3.478 24.144 11.738 1.00 97.69 477 THR A N 1
ATOM 3573 C CA . THR A 1 477 ? -3.822 24.960 12.913 1.00 97.69 477 THR A CA 1
ATOM 3574 C C . THR A 1 477 ? -2.603 25.538 13.640 1.00 97.69 477 THR A C 1
ATOM 3576 O O . THR A 1 477 ? -2.773 26.220 14.649 1.00 97.69 477 THR A O 1
ATOM 3579 N N . GLY A 1 478 ? -1.378 25.239 13.192 1.00 96.12 478 GLY A N 1
ATOM 3580 C CA . GLY A 1 478 ? -0.132 25.664 13.838 1.00 96.12 478 GLY A CA 1
ATOM 3581 C C . GLY A 1 478 ? 0.204 24.929 15.142 1.00 96.12 478 GLY A C 1
ATOM 3582 O O . GLY A 1 478 ? 1.065 25.388 15.889 1.00 96.12 478 GLY A O 1
ATOM 3583 N N . LYS A 1 479 ? -0.456 23.797 15.434 1.00 95.31 479 LYS A N 1
ATOM 3584 C CA . LYS A 1 479 ? -0.162 22.953 16.611 1.00 95.31 479 LYS A CA 1
ATOM 3585 C C . LYS A 1 479 ? 1.174 22.237 16.478 1.00 95.31 479 LYS A C 1
ATOM 3587 O O . LYS A 1 479 ? 1.886 22.054 17.461 1.00 95.31 479 LYS A O 1
ATOM 3592 N N . VAL A 1 480 ? 1.515 21.868 15.250 1.00 94.19 480 VAL A N 1
ATOM 3593 C CA . VAL A 1 480 ? 2.815 21.329 14.873 1.00 94.19 480 VAL A CA 1
ATOM 3594 C C . VAL A 1 480 ? 3.421 22.260 13.833 1.00 94.19 480 VAL A C 1
ATOM 3596 O O . VAL A 1 480 ? 2.753 22.679 12.890 1.00 94.19 480 VAL A O 1
ATOM 3599 N N . ALA A 1 481 ? 4.696 22.604 14.009 1.00 93.06 481 ALA A N 1
ATOM 3600 C CA . ALA A 1 481 ? 5.403 23.412 13.026 1.00 93.06 481 ALA A CA 1
ATOM 3601 C C . ALA A 1 481 ? 5.542 22.637 11.696 1.00 93.06 481 ALA A C 1
ATOM 3603 O O . ALA A 1 481 ? 5.807 21.434 11.735 1.00 93.06 481 ALA A O 1
ATOM 3604 N N . PRO A 1 482 ? 5.458 23.306 10.533 1.00 92.19 482 PRO A N 1
ATOM 3605 C CA . PRO A 1 482 ? 5.619 22.718 9.194 1.00 92.19 482 PRO A CA 1
ATOM 3606 C C . PRO A 1 482 ? 7.092 22.362 8.897 1.00 92.19 482 PRO A C 1
ATOM 3608 O O . PRO A 1 482 ? 7.676 22.787 7.904 1.00 92.19 482 PRO A O 1
ATOM 3611 N N . ARG A 1 483 ? 7.754 21.639 9.807 1.00 90.12 483 ARG A N 1
ATOM 3612 C CA . ARG A 1 483 ? 9.170 21.276 9.702 1.00 90.12 483 ARG A CA 1
ATOM 3613 C C . ARG A 1 483 ? 9.308 19.848 9.171 1.00 90.12 483 ARG A C 1
ATOM 3615 O O . ARG A 1 483 ? 8.831 18.926 9.832 1.00 90.12 483 ARG A O 1
ATOM 3622 N N . PRO A 1 484 ? 9.994 19.645 8.033 1.00 86.69 484 PRO A N 1
ATOM 3623 C CA . PRO A 1 484 ? 10.314 18.314 7.530 1.00 86.69 484 PRO A CA 1
ATOM 3624 C C . PRO A 1 484 ? 11.137 17.517 8.551 1.00 86.69 484 PRO A C 1
ATOM 3626 O O . PRO A 1 484 ? 12.282 17.863 8.842 1.00 86.69 484 PRO A O 1
ATOM 3629 N N . ALA A 1 485 ? 10.551 16.459 9.111 1.00 88.94 485 ALA A N 1
ATOM 3630 C CA . ALA A 1 485 ? 11.226 15.577 10.059 1.00 88.94 485 ALA A CA 1
ATOM 3631 C C . ALA A 1 485 ? 11.971 14.448 9.331 1.00 88.94 485 ALA A C 1
ATOM 3633 O O . ALA A 1 485 ? 11.492 13.925 8.323 1.00 88.94 485 ALA A O 1
ATOM 3634 N N . VAL A 1 486 ? 13.136 14.067 9.860 1.00 92.31 486 VAL A N 1
ATOM 3635 C CA . VAL A 1 486 ? 13.956 12.969 9.332 1.00 92.31 486 VAL A CA 1
ATOM 3636 C C . VAL A 1 486 ? 13.712 11.704 10.153 1.00 92.31 486 VAL A C 1
ATOM 3638 O O . VAL A 1 486 ? 13.841 11.724 11.376 1.00 92.31 486 VAL A O 1
ATOM 3641 N N . TYR A 1 487 ? 13.395 10.604 9.476 1.00 88.31 487 TYR A N 1
ATOM 3642 C CA . TYR A 1 487 ? 13.194 9.275 10.042 1.00 88.31 487 TYR A CA 1
ATOM 3643 C C . TYR A 1 487 ? 14.058 8.245 9.293 1.00 88.31 487 TYR A C 1
ATOM 3645 O O . TYR A 1 487 ? 14.171 8.324 8.067 1.00 88.31 487 TYR A O 1
ATOM 3653 N N . PRO A 1 488 ? 14.626 7.243 9.990 1.00 88.69 488 PRO A N 1
ATOM 3654 C CA . PRO A 1 488 ? 15.438 6.196 9.374 1.00 88.69 488 PRO A CA 1
ATOM 3655 C C . PRO A 1 488 ? 14.552 5.177 8.643 1.00 88.69 488 PRO A C 1
ATOM 3657 O O . PRO A 1 488 ? 14.243 4.116 9.174 1.00 88.69 488 PRO A O 1
ATOM 3660 N N . MET A 1 489 ? 14.079 5.528 7.445 1.00 86.00 489 MET A N 1
ATOM 3661 C CA . MET A 1 489 ? 13.070 4.741 6.715 1.00 86.00 489 MET A CA 1
ATOM 3662 C C . MET A 1 489 ? 13.584 4.128 5.409 1.00 86.00 489 MET A C 1
ATOM 3664 O O . MET A 1 489 ? 12.897 3.293 4.823 1.00 86.00 489 MET A O 1
ATOM 3668 N N . GLY A 1 490 ? 14.787 4.490 4.954 1.00 90.94 490 GLY A N 1
ATOM 3669 C CA . GLY A 1 490 ? 15.407 3.931 3.744 1.00 90.94 490 GLY A CA 1
ATOM 3670 C C . GLY A 1 490 ? 16.042 2.546 3.919 1.00 90.94 490 GLY A C 1
ATOM 3671 O O . GLY A 1 490 ? 16.527 1.972 2.949 1.00 90.94 490 GLY A O 1
ATOM 3672 N N . ASP A 1 491 ? 16.050 2.000 5.139 1.00 93.19 491 ASP A N 1
ATOM 3673 C CA . ASP A 1 491 ? 16.796 0.787 5.500 1.00 93.19 491 ASP A CA 1
ATOM 3674 C C . ASP A 1 491 ? 16.000 -0.528 5.404 1.00 93.19 491 ASP A C 1
ATOM 3676 O O . ASP A 1 491 ? 16.555 -1.604 5.650 1.00 93.19 491 ASP A O 1
ATOM 3680 N N . ARG A 1 492 ? 14.726 -0.485 4.990 1.00 92.00 492 ARG A N 1
ATOM 3681 C CA . ARG A 1 492 ? 13.895 -1.689 4.810 1.00 92.00 492 ARG A CA 1
ATOM 3682 C C . ARG A 1 492 ? 14.448 -2.546 3.682 1.00 92.00 492 ARG A C 1
ATOM 3684 O O . ARG A 1 492 ? 14.503 -2.091 2.544 1.00 92.00 492 ARG A O 1
ATOM 3691 N N . THR A 1 493 ? 14.854 -3.777 3.986 1.00 93.25 493 THR A N 1
ATOM 3692 C CA . THR A 1 493 ? 15.462 -4.694 3.001 1.00 93.25 493 THR A CA 1
ATOM 3693 C C . THR A 1 493 ? 16.640 -4.041 2.239 1.00 93.25 493 THR A C 1
ATOM 3695 O O . THR A 1 493 ? 16.892 -4.372 1.092 1.00 93.25 493 THR A O 1
ATOM 3698 N N . ALA A 1 494 ? 17.371 -3.097 2.856 1.00 95.44 494 ALA A N 1
ATOM 3699 C CA . ALA A 1 494 ? 18.512 -2.420 2.215 1.00 95.44 494 ALA A CA 1
ATOM 3700 C C . ALA A 1 494 ? 19.790 -3.276 2.176 1.00 95.44 494 ALA A C 1
ATOM 3702 O O . ALA A 1 494 ? 20.710 -3.009 1.404 1.00 95.44 494 ALA A O 1
ATOM 3703 N N . VAL A 1 495 ? 19.872 -4.287 3.046 1.00 96.12 495 VAL A N 1
ATOM 3704 C CA . VAL A 1 495 ? 20.918 -5.309 2.986 1.00 96.12 495 VAL A CA 1
ATOM 3705 C C . VAL A 1 495 ? 20.415 -6.426 2.067 1.00 96.12 495 VAL A C 1
ATOM 3707 O O . VAL A 1 495 ? 19.374 -7.016 2.374 1.00 96.12 495 VAL A O 1
ATOM 3710 N N . PRO A 1 496 ? 21.118 -6.736 0.961 1.00 95.25 496 PRO A N 1
ATOM 3711 C CA . PRO A 1 496 ? 20.677 -7.771 0.035 1.00 95.25 496 PRO A CA 1
ATOM 3712 C C . PRO A 1 496 ? 20.741 -9.158 0.696 1.00 95.25 496 PRO A C 1
ATOM 3714 O O . PRO A 1 496 ? 21.595 -9.393 1.554 1.00 95.25 496 PRO A O 1
ATOM 3717 N N . PRO A 1 497 ? 19.904 -10.118 0.266 1.00 94.88 497 PRO A N 1
ATOM 3718 C CA . PRO A 1 497 ? 19.884 -11.462 0.845 1.00 94.88 497 PRO A CA 1
ATOM 3719 C C . PRO A 1 497 ? 21.071 -12.343 0.411 1.00 94.88 497 PRO A C 1
ATOM 3721 O O . PRO A 1 497 ? 21.152 -13.501 0.817 1.00 94.88 497 PRO A O 1
ATOM 3724 N N . TYR A 1 498 ? 21.981 -11.820 -0.417 1.00 97.25 498 TYR A N 1
ATOM 3725 C CA . TYR A 1 498 ? 23.089 -12.569 -1.003 1.00 97.25 498 TYR A CA 1
ATOM 3726 C C . TYR A 1 498 ? 24.407 -12.367 -0.252 1.00 97.25 498 TYR A C 1
ATOM 3728 O O . TYR A 1 498 ? 24.742 -11.273 0.208 1.00 97.25 498 TYR A O 1
ATOM 3736 N N . ALA A 1 499 ? 25.192 -13.435 -0.167 1.00 95.81 499 ALA A N 1
ATOM 3737 C CA . ALA A 1 499 ? 26.502 -13.469 0.455 1.00 95.81 499 ALA A CA 1
ATOM 3738 C C . ALA A 1 499 ? 27.572 -12.854 -0.463 1.00 95.81 499 ALA A C 1
ATOM 3740 O O . ALA A 1 499 ? 28.336 -13.556 -1.120 1.00 95.81 499 ALA A O 1
ATOM 3741 N N . PHE A 1 500 ? 27.645 -11.525 -0.478 1.00 96.81 500 PHE A N 1
ATOM 3742 C CA . PHE A 1 500 ? 28.748 -10.789 -1.093 1.00 96.81 500 PHE A CA 1
ATOM 3743 C C . PHE A 1 500 ? 29.973 -10.764 -0.162 1.00 96.81 500 PHE A C 1
ATOM 3745 O O . PHE A 1 500 ? 29.857 -10.438 1.027 1.00 96.81 500 PHE A O 1
ATOM 3752 N N . GLY A 1 501 ? 31.148 -11.117 -0.698 1.00 95.44 501 GLY A N 1
ATOM 3753 C CA . GLY A 1 501 ? 32.408 -11.159 0.057 1.00 95.44 501 GLY A CA 1
ATOM 3754 C C . GLY A 1 501 ? 32.930 -9.769 0.432 1.00 95.44 501 GLY A C 1
ATOM 3755 O O . GLY A 1 501 ? 33.309 -9.546 1.581 1.00 95.44 501 GLY A O 1
ATOM 3756 N N . ASN A 1 502 ? 32.875 -8.826 -0.515 1.00 98.00 502 ASN A N 1
ATOM 3757 C CA . ASN A 1 502 ? 33.176 -7.409 -0.300 1.00 98.00 502 ASN A CA 1
ATOM 3758 C C . ASN A 1 502 ? 31.883 -6.607 -0.479 1.00 98.00 502 ASN A C 1
ATOM 3760 O O . ASN A 1 502 ? 31.387 -6.477 -1.598 1.00 98.00 502 ASN A O 1
ATOM 3764 N N . ALA A 1 503 ? 31.308 -6.118 0.616 1.00 98.25 503 ALA A N 1
ATOM 3765 C CA . ALA A 1 503 ? 29.973 -5.538 0.614 1.00 98.25 503 ALA A CA 1
ATOM 3766 C C . ALA A 1 503 ? 29.882 -4.305 1.503 1.00 98.25 503 ALA A C 1
ATOM 3768 O O . ALA A 1 503 ? 30.341 -4.308 2.645 1.00 98.25 503 ALA A O 1
ATOM 3769 N N . ARG A 1 504 ? 29.219 -3.271 0.996 1.00 98.62 504 ARG A N 1
ATOM 3770 C CA . ARG A 1 504 ? 29.013 -2.010 1.695 1.00 98.62 504 ARG A CA 1
ATOM 3771 C C . ARG A 1 504 ? 27.607 -1.502 1.416 1.00 98.62 504 ARG A C 1
ATOM 3773 O O . ARG A 1 504 ? 27.161 -1.519 0.277 1.00 98.62 504 ARG A O 1
ATOM 3780 N N . VAL A 1 505 ? 26.885 -1.105 2.460 1.00 98.62 505 VAL A N 1
ATOM 3781 C CA . VAL A 1 505 ? 25.490 -0.638 2.365 1.00 98.62 505 VAL A CA 1
ATOM 3782 C C . VAL A 1 505 ? 25.362 0.670 3.127 1.00 98.62 505 VAL A C 1
ATOM 3784 O O . VAL A 1 505 ? 25.563 0.701 4.344 1.00 98.62 505 VAL A O 1
ATOM 3787 N N . THR A 1 506 ? 25.012 1.744 2.426 1.00 98.50 506 THR A N 1
ATOM 3788 C CA . THR A 1 506 ? 24.831 3.083 3.001 1.00 98.50 506 THR A CA 1
ATOM 3789 C C . THR A 1 506 ? 23.426 3.601 2.711 1.00 98.50 506 THR A C 1
ATOM 3791 O O . THR A 1 506 ? 22.989 3.637 1.565 1.00 98.50 506 THR A O 1
ATOM 3794 N N . VAL A 1 507 ? 22.719 4.041 3.746 1.00 98.06 507 VAL A N 1
ATOM 3795 C CA . VAL A 1 507 ? 21.440 4.750 3.611 1.00 98.06 507 VAL A CA 1
ATOM 3796 C C . VAL A 1 507 ? 21.678 6.232 3.853 1.00 98.06 507 VAL A C 1
ATOM 3798 O O . VAL A 1 507 ? 22.448 6.599 4.737 1.00 98.06 507 VAL A O 1
ATOM 3801 N N . HIS A 1 508 ? 21.022 7.084 3.077 1.00 98.06 508 HIS A N 1
ATOM 3802 C CA . HIS A 1 508 ? 21.047 8.534 3.250 1.00 98.06 508 HIS A CA 1
ATOM 3803 C C . HIS A 1 508 ? 19.719 8.987 3.854 1.00 98.06 508 HIS A C 1
ATOM 3805 O O . HIS A 1 508 ? 18.728 9.143 3.140 1.00 98.06 508 HIS A O 1
ATOM 3811 N N . ASP A 1 509 ? 19.697 9.160 5.177 1.00 96.56 509 ASP A N 1
ATOM 3812 C CA . ASP A 1 509 ? 18.507 9.592 5.914 1.00 96.56 509 ASP A CA 1
ATOM 3813 C C . ASP A 1 509 ? 18.265 11.090 5.647 1.00 96.56 509 ASP A C 1
ATOM 3815 O O . ASP A 1 509 ? 19.152 11.920 5.873 1.00 96.56 509 ASP A O 1
ATOM 3819 N N . MET A 1 510 ? 17.079 11.442 5.138 1.00 96.50 510 MET A N 1
ATOM 3820 C CA . MET A 1 510 ? 16.787 12.784 4.612 1.00 96.50 510 MET A CA 1
ATOM 3821 C C . MET A 1 510 ? 15.323 13.209 4.842 1.00 96.50 510 MET A C 1
ATOM 3823 O O . MET A 1 510 ? 14.446 12.344 4.966 1.00 96.50 510 MET A O 1
ATOM 3827 N N . PRO A 1 511 ? 15.023 14.520 4.912 1.00 95.38 511 PRO A N 1
ATOM 3828 C CA . PRO A 1 511 ? 13.666 15.015 5.139 1.00 95.38 511 PRO A CA 1
ATOM 3829 C C . PRO A 1 511 ? 12.745 14.739 3.937 1.00 95.38 511 PRO A C 1
ATOM 3831 O O . PRO A 1 511 ? 13.244 14.555 2.821 1.00 95.38 511 PRO A O 1
ATOM 3834 N N . PRO A 1 512 ? 11.409 14.725 4.127 1.00 95.00 512 PRO A N 1
ATOM 3835 C CA . PRO A 1 512 ? 10.467 14.643 3.013 1.00 95.00 512 PRO A CA 1
ATOM 3836 C C . PRO A 1 512 ? 10.600 15.855 2.081 1.00 95.00 512 PRO A C 1
ATOM 3838 O O . PRO A 1 512 ? 10.786 16.978 2.551 1.00 95.00 512 PRO A O 1
ATOM 3841 N N . ILE A 1 513 ? 10.430 15.630 0.773 1.00 95.06 513 ILE A N 1
ATOM 3842 C CA . ILE A 1 513 ? 10.282 16.705 -0.225 1.00 95.06 513 ILE A CA 1
ATOM 3843 C C . ILE A 1 513 ? 8.791 16.944 -0.507 1.00 95.06 513 ILE A C 1
ATOM 3845 O O . ILE A 1 513 ? 8.294 18.056 -0.349 1.00 95.06 513 ILE A O 1
ATOM 3849 N N . ALA A 1 514 ? 8.062 15.880 -0.860 1.00 95.81 514 ALA A N 1
ATOM 3850 C CA . ALA A 1 514 ? 6.600 15.855 -0.885 1.00 95.81 514 ALA A CA 1
ATOM 3851 C C . ALA A 1 514 ? 6.050 15.206 0.397 1.00 95.81 514 ALA A C 1
ATOM 3853 O O . ALA A 1 514 ? 6.727 14.390 1.028 1.00 95.81 514 ALA A O 1
ATOM 3854 N N . ARG A 1 515 ? 4.802 15.529 0.762 1.00 95.94 515 ARG A N 1
ATOM 3855 C CA . ARG A 1 515 ? 4.059 14.873 1.849 1.00 95.94 515 ARG A CA 1
ATOM 3856 C C . ARG A 1 515 ? 4.028 13.372 1.580 1.00 95.94 515 ARG A C 1
ATOM 3858 O O . ARG A 1 515 ? 3.451 12.944 0.583 1.00 95.94 515 ARG A O 1
ATOM 3865 N N . ALA A 1 516 ? 4.636 12.581 2.461 1.00 95.50 516 ALA A N 1
ATOM 3866 C CA . ALA A 1 516 ? 4.821 11.149 2.258 1.00 95.50 516 ALA A CA 1
ATOM 3867 C C . ALA A 1 516 ? 4.472 10.328 3.502 1.00 95.50 516 ALA A C 1
ATOM 3869 O O . ALA A 1 516 ? 4.714 10.750 4.637 1.00 95.50 516 ALA A O 1
ATOM 3870 N N . SER A 1 517 ? 3.917 9.135 3.283 1.00 94.25 517 SER A N 1
ATOM 3871 C CA . SER A 1 517 ? 3.712 8.142 4.338 1.00 94.25 517 SER A CA 1
ATOM 3872 C C . SER A 1 517 ? 3.986 6.723 3.853 1.00 94.25 517 SER A C 1
ATOM 3874 O O . SER A 1 517 ? 4.261 6.498 2.674 1.00 94.25 517 SER A O 1
ATOM 3876 N N . TRP A 1 518 ? 3.968 5.753 4.767 1.00 89.50 518 TRP A N 1
ATOM 3877 C CA . TRP A 1 518 ? 4.134 4.354 4.401 1.00 89.50 518 TRP A CA 1
ATOM 3878 C C . TRP A 1 518 ? 3.009 3.939 3.450 1.00 89.50 518 TRP A C 1
ATOM 3880 O O . TRP A 1 518 ? 1.818 4.021 3.760 1.00 89.50 518 TRP A O 1
ATOM 3890 N N . MET A 1 519 ? 3.427 3.506 2.270 1.00 93.31 519 MET A N 1
ATOM 3891 C CA . MET A 1 519 ? 2.629 2.879 1.228 1.00 93.31 519 MET A CA 1
ATOM 3892 C C . MET A 1 519 ? 3.137 1.452 1.084 1.00 93.31 519 MET A C 1
ATOM 3894 O O . MET A 1 519 ? 4.339 1.226 1.226 1.00 93.31 519 MET A O 1
ATOM 3898 N N . ARG A 1 520 ? 2.232 0.504 0.829 1.00 92.31 520 ARG A N 1
ATOM 3899 C CA . ARG A 1 520 ? 2.511 -0.937 0.882 1.00 92.31 520 ARG A CA 1
ATOM 3900 C C . ARG A 1 520 ? 3.878 -1.312 0.288 1.00 92.31 520 ARG A C 1
ATOM 3902 O O . ARG A 1 520 ? 4.088 -1.056 -0.896 1.00 92.31 520 ARG A O 1
ATOM 3909 N N . GLY A 1 521 ? 4.765 -1.892 1.096 1.00 88.06 521 GLY A N 1
ATOM 3910 C CA . GLY A 1 521 ? 6.146 -2.278 0.767 1.00 88.06 521 GLY A CA 1
ATOM 3911 C C . GLY A 1 521 ? 7.230 -1.240 1.108 1.00 88.06 521 GLY A C 1
ATOM 3912 O O . GLY A 1 521 ? 8.373 -1.622 1.350 1.00 88.06 521 GLY A O 1
ATOM 3913 N N . VAL A 1 522 ? 6.886 0.044 1.247 1.00 91.31 522 VAL A N 1
ATOM 3914 C CA . VAL A 1 522 ? 7.790 1.131 1.683 1.00 91.31 522 VAL A CA 1
ATOM 3915 C C . VAL A 1 522 ? 9.088 1.146 0.846 1.00 91.31 522 VAL A C 1
ATOM 3917 O O . VAL A 1 522 ? 9.012 1.010 -0.371 1.00 91.31 522 VAL A O 1
ATOM 3920 N N . SER A 1 523 ? 10.269 1.288 1.457 1.00 94.88 523 SER A N 1
ATOM 3921 C CA . SER A 1 523 ? 11.573 1.256 0.777 1.00 94.88 523 SER A CA 1
ATOM 3922 C C . SER A 1 523 ? 12.048 -0.162 0.431 1.00 94.88 523 SER A C 1
ATOM 3924 O O . SER A 1 523 ? 13.010 -0.305 -0.321 1.00 94.88 523 SER A O 1
ATOM 3926 N N . ALA A 1 524 ? 11.356 -1.219 0.887 1.00 95.69 524 ALA A N 1
ATOM 3927 C CA . ALA A 1 524 ? 11.734 -2.597 0.565 1.00 95.69 524 ALA A CA 1
ATOM 3928 C C . ALA A 1 524 ? 11.519 -2.917 -0.921 1.00 95.69 524 ALA A C 1
ATOM 3930 O O . ALA A 1 524 ? 12.388 -3.515 -1.541 1.00 95.69 524 ALA A O 1
ATOM 3931 N N . LEU A 1 525 ? 10.400 -2.473 -1.506 1.00 95.69 525 LEU A N 1
ATOM 3932 C CA . LEU A 1 525 ? 10.106 -2.631 -2.939 1.00 95.69 525 LEU A CA 1
ATOM 3933 C C . LEU A 1 525 ? 11.202 -1.995 -3.826 1.00 95.69 525 LEU A C 1
ATOM 3935 O O . LEU A 1 525 ? 11.782 -2.713 -4.643 1.00 95.69 525 LEU A O 1
ATOM 3939 N N . PRO A 1 526 ? 11.553 -0.700 -3.660 1.00 97.62 526 PRO A N 1
ATOM 3940 C CA . PRO A 1 526 ? 12.645 -0.087 -4.417 1.00 97.62 526 PRO A CA 1
ATOM 3941 C C . PRO A 1 526 ? 14.026 -0.700 -4.133 1.00 97.62 526 PRO A C 1
ATOM 3943 O O . PRO A 1 526 ? 14.787 -0.938 -5.069 1.00 97.62 526 PRO A O 1
ATOM 3946 N N . ASN A 1 527 ? 14.366 -1.001 -2.871 1.00 98.12 527 ASN A N 1
ATOM 3947 C CA . ASN A 1 527 ? 15.654 -1.629 -2.543 1.00 98.12 527 ASN A CA 1
ATOM 3948 C C . ASN A 1 527 ? 15.785 -2.999 -3.230 1.00 98.12 527 ASN A C 1
ATOM 3950 O O . ASN A 1 527 ? 16.786 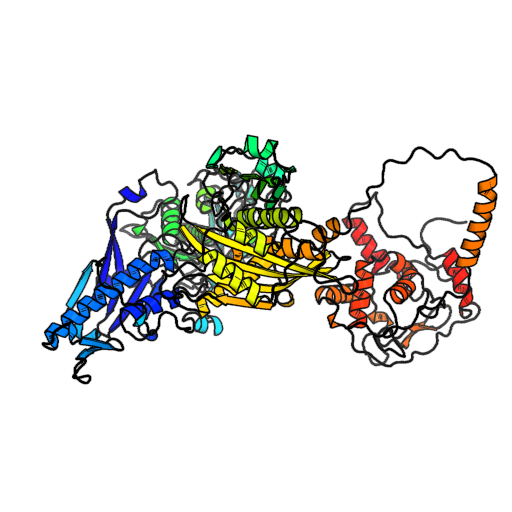-3.267 -3.897 1.00 98.12 527 ASN A O 1
ATOM 3954 N N . THR A 1 528 ? 14.743 -3.834 -3.167 1.00 98.12 528 THR A N 1
ATOM 3955 C CA . THR A 1 528 ? 14.701 -5.114 -3.881 1.00 98.12 528 THR A CA 1
ATOM 3956 C C . THR A 1 528 ? 14.745 -4.933 -5.392 1.00 98.12 528 THR A C 1
ATOM 3958 O O . THR A 1 528 ? 15.444 -5.701 -6.047 1.00 98.12 528 THR A O 1
ATOM 3961 N N . PHE A 1 529 ? 14.076 -3.923 -5.960 1.00 98.69 529 PHE A N 1
ATOM 3962 C CA . PHE A 1 529 ? 14.179 -3.629 -7.392 1.00 98.69 529 PHE A CA 1
ATOM 3963 C C . PHE A 1 529 ? 15.642 -3.476 -7.832 1.00 98.69 529 PHE A C 1
ATOM 3965 O O . PHE A 1 529 ? 16.049 -4.115 -8.804 1.00 98.69 529 PHE A O 1
ATOM 3972 N N . ALA A 1 530 ? 16.448 -2.715 -7.087 1.00 98.69 530 ALA A N 1
ATOM 3973 C CA . ALA A 1 530 ? 17.876 -2.586 -7.366 1.00 98.69 530 ALA A CA 1
ATOM 3974 C C . ALA A 1 530 ? 18.642 -3.897 -7.133 1.00 98.69 530 ALA A C 1
ATOM 3976 O O . ALA A 1 530 ? 19.378 -4.325 -8.018 1.00 98.69 530 ALA A O 1
ATOM 3977 N N . HIS A 1 531 ? 18.465 -4.553 -5.979 1.00 98.50 531 HIS A N 1
ATOM 3978 C CA . HIS A 1 531 ? 19.184 -5.790 -5.636 1.00 98.50 531 HIS A CA 1
ATOM 3979 C C . HIS A 1 531 ? 18.959 -6.901 -6.669 1.00 98.50 531 HIS A C 1
ATOM 3981 O O . HIS A 1 531 ? 19.912 -7.491 -7.181 1.00 98.50 531 HIS A O 1
ATOM 3987 N N . GLU A 1 532 ? 17.694 -7.159 -6.994 1.00 98.75 532 GLU A N 1
ATOM 3988 C CA . GLU A 1 532 ? 17.288 -8.264 -7.855 1.00 98.75 532 GLU A CA 1
ATOM 3989 C C . GLU A 1 532 ? 17.512 -7.979 -9.337 1.00 98.75 532 GLU A C 1
ATOM 3991 O O . GLU A 1 532 ? 17.773 -8.914 -10.088 1.00 98.75 532 GLU A O 1
ATOM 3996 N N . SER A 1 533 ? 17.457 -6.720 -9.776 1.00 98.75 533 SER A N 1
ATOM 3997 C CA . SER A 1 533 ? 17.871 -6.376 -11.143 1.00 98.75 533 SER A CA 1
ATOM 3998 C C . SER A 1 533 ? 19.390 -6.464 -11.284 1.00 98.75 533 SER A C 1
ATOM 4000 O O . SER A 1 533 ? 19.899 -6.978 -12.277 1.00 98.75 533 SER A O 1
ATOM 4002 N N . TYR A 1 534 ? 20.136 -6.023 -10.267 1.00 98.69 534 TYR A N 1
ATOM 4003 C CA . TYR A 1 534 ? 21.594 -6.009 -10.308 1.00 98.69 534 TYR A CA 1
ATOM 4004 C C . TYR A 1 534 ? 22.202 -7.410 -10.331 1.00 98.69 534 TYR A C 1
ATOM 4006 O O . TYR A 1 534 ? 23.087 -7.682 -11.141 1.00 98.69 534 TYR A O 1
ATOM 4014 N N . ILE A 1 535 ? 21.725 -8.322 -9.478 1.00 98.44 535 ILE A N 1
ATOM 4015 C CA . ILE A 1 535 ? 22.234 -9.699 -9.483 1.00 98.44 535 ILE A CA 1
ATOM 4016 C C . ILE A 1 535 ? 21.881 -10.444 -10.780 1.00 98.44 535 ILE A C 1
ATOM 4018 O O . ILE A 1 535 ? 22.640 -11.307 -11.213 1.00 98.44 535 ILE A O 1
ATOM 4022 N N . ASP A 1 536 ? 20.780 -10.073 -11.438 1.00 98.56 536 ASP A N 1
ATOM 4023 C CA . ASP A 1 536 ? 20.419 -10.579 -12.764 1.00 98.56 536 ASP A CA 1
ATOM 4024 C C . ASP A 1 536 ? 21.380 -10.094 -13.860 1.00 98.56 536 ASP A C 1
ATOM 4026 O O . ASP A 1 536 ? 21.790 -10.856 -14.740 1.00 98.56 536 ASP A O 1
ATOM 4030 N N . GLU A 1 537 ? 21.790 -8.825 -13.781 1.00 98.00 537 GLU A N 1
ATOM 4031 C CA . GLU A 1 537 ? 22.815 -8.259 -14.658 1.00 98.00 537 GLU A CA 1
ATOM 4032 C C . GLU A 1 537 ? 24.181 -8.922 -14.452 1.00 98.00 537 GLU A C 1
ATOM 4034 O O . GLU A 1 537 ? 24.861 -9.205 -15.440 1.00 98.00 537 GLU A O 1
ATOM 4039 N N . LEU A 1 538 ? 24.562 -9.221 -13.204 1.00 98.12 538 LEU A N 1
ATOM 4040 C CA . LEU A 1 538 ? 25.773 -9.995 -12.912 1.00 98.12 538 LEU A CA 1
ATOM 4041 C C . LEU A 1 538 ? 25.688 -11.407 -13.499 1.00 98.12 538 LEU A C 1
ATOM 4043 O O . LEU A 1 538 ? 26.631 -11.839 -14.154 1.00 98.12 538 LEU A O 1
ATOM 4047 N N . ALA A 1 539 ? 24.558 -12.100 -13.322 1.00 98.06 539 ALA A N 1
ATOM 4048 C CA . ALA A 1 539 ? 24.354 -13.438 -13.876 1.00 98.06 539 ALA A CA 1
ATOM 4049 C C . ALA A 1 539 ? 24.498 -13.448 -15.406 1.00 98.06 539 ALA A C 1
ATOM 4051 O O . ALA A 1 539 ? 25.218 -14.277 -15.962 1.00 98.06 539 ALA A O 1
ATOM 4052 N N . THR A 1 540 ? 23.888 -12.464 -16.074 1.00 97.19 540 THR A N 1
ATOM 4053 C CA . THR A 1 540 ? 23.996 -12.293 -17.530 1.00 97.19 540 THR A CA 1
ATOM 4054 C C . THR A 1 540 ? 25.439 -12.024 -17.955 1.00 97.19 540 THR A C 1
ATOM 4056 O O . THR A 1 540 ? 25.930 -12.649 -18.890 1.00 97.19 540 THR A O 1
ATOM 4059 N N . ALA A 1 541 ? 26.137 -11.111 -17.272 1.00 96.56 541 ALA A N 1
ATOM 4060 C CA . ALA A 1 541 ? 27.529 -10.784 -17.581 1.00 96.56 541 ALA A CA 1
ATOM 4061 C C . ALA A 1 541 ? 28.477 -11.975 -17.344 1.00 96.56 541 ALA A C 1
ATOM 4063 O O . ALA A 1 541 ? 29.441 -12.137 -18.086 1.00 96.56 541 ALA A O 1
ATOM 4064 N N . ALA A 1 542 ? 28.170 -12.832 -16.367 1.00 97.50 542 ALA A N 1
ATOM 4065 C CA . ALA A 1 542 ? 28.905 -14.062 -16.085 1.00 97.50 542 ALA A CA 1
ATOM 4066 C C . ALA A 1 542 ? 28.534 -15.221 -17.033 1.00 97.50 542 ALA A C 1
ATOM 4068 O O . ALA A 1 542 ? 29.157 -16.281 -16.978 1.00 97.50 542 ALA A O 1
ATOM 4069 N N . GLY A 1 543 ? 27.507 -15.060 -17.879 1.00 96.75 543 GLY A N 1
ATOM 4070 C CA . GLY A 1 543 ? 27.004 -16.123 -18.751 1.00 96.75 543 GLY A CA 1
ATOM 4071 C C . GLY A 1 543 ? 26.388 -17.296 -17.982 1.00 96.75 543 GLY A C 1
ATOM 4072 O O . GLY A 1 543 ? 26.519 -18.445 -18.403 1.00 96.75 543 GLY A O 1
ATOM 4073 N N . VAL A 1 544 ? 25.740 -17.026 -16.846 1.00 98.12 544 VAL A N 1
ATOM 4074 C CA . VAL A 1 544 ? 25.124 -18.028 -15.964 1.00 98.12 544 VAL A CA 1
ATOM 4075 C C . VAL A 1 544 ? 23.621 -17.789 -15.879 1.00 98.12 544 VAL A C 1
ATOM 4077 O O . VAL A 1 544 ? 23.166 -16.649 -15.871 1.00 98.12 544 VAL A O 1
ATOM 4080 N N . ASP A 1 545 ? 22.851 -18.871 -15.758 1.00 98.50 545 ASP A N 1
ATOM 4081 C CA . ASP A 1 545 ? 21.416 -18.778 -15.500 1.00 98.50 545 ASP A CA 1
ATOM 4082 C C . ASP A 1 545 ? 21.094 -17.918 -14.263 1.00 98.50 545 ASP A C 1
ATOM 4084 O O . ASP A 1 545 ? 21.699 -18.123 -13.205 1.00 98.50 545 ASP A O 1
ATOM 4088 N N . PRO A 1 546 ? 20.147 -16.966 -14.361 1.00 98.19 546 PRO A N 1
ATOM 4089 C CA . PRO A 1 546 ? 19.868 -16.016 -13.288 1.00 98.19 546 PRO A CA 1
ATOM 4090 C C . PRO A 1 546 ? 19.391 -16.668 -11.985 1.00 98.19 546 PRO A C 1
ATOM 4092 O O . PRO A 1 546 ? 19.670 -16.130 -10.908 1.00 98.19 546 PRO A O 1
ATOM 4095 N N . ILE A 1 547 ? 18.712 -17.819 -12.036 1.00 98.69 547 ILE A N 1
ATOM 4096 C CA . ILE A 1 547 ? 18.302 -18.557 -10.833 1.00 98.69 547 ILE A CA 1
ATOM 4097 C C . ILE A 1 547 ? 19.499 -19.312 -10.253 1.00 98.69 547 ILE A C 1
ATOM 4099 O O . ILE A 1 547 ? 19.783 -19.203 -9.056 1.00 98.69 547 ILE A O 1
ATOM 4103 N N . ALA A 1 548 ? 20.247 -20.029 -11.093 1.00 98.62 548 ALA A N 1
ATOM 4104 C CA . ALA A 1 548 ? 21.445 -20.751 -10.679 1.00 98.62 548 ALA A CA 1
ATOM 4105 C C . ALA A 1 548 ? 22.493 -19.816 -10.058 1.00 98.62 548 ALA A C 1
ATOM 4107 O O . ALA A 1 548 ? 23.117 -20.172 -9.060 1.00 98.62 548 ALA A O 1
ATOM 4108 N N . TYR A 1 549 ? 22.667 -18.614 -10.613 1.00 98.56 549 TYR A N 1
ATOM 4109 C CA . TYR A 1 549 ? 23.586 -17.607 -10.093 1.00 98.56 549 TYR A CA 1
ATOM 4110 C C . TYR A 1 549 ? 23.178 -17.139 -8.693 1.00 98.56 549 TYR A C 1
ATOM 4112 O O . TYR A 1 549 ? 23.997 -17.169 -7.778 1.00 98.56 549 TYR A O 1
ATOM 4120 N N . ARG A 1 550 ? 21.897 -16.799 -8.482 1.00 98.50 550 ARG A N 1
ATOM 4121 C CA . ARG A 1 550 ? 21.364 -16.427 -7.158 1.00 98.50 550 ARG A CA 1
ATOM 4122 C C . ARG A 1 550 ? 21.574 -17.534 -6.125 1.00 98.50 550 ARG A C 1
ATOM 4124 O O . ARG A 1 550 ? 22.032 -17.253 -5.021 1.00 98.50 550 ARG A O 1
ATOM 4131 N N . LEU A 1 551 ? 21.309 -18.791 -6.490 1.00 98.62 551 LEU A N 1
ATOM 4132 C CA . LEU A 1 551 ? 21.466 -19.947 -5.598 1.00 98.62 551 LEU A CA 1
ATOM 4133 C C . LEU A 1 551 ? 22.916 -20.183 -5.135 1.00 98.62 551 LEU A C 1
ATOM 4135 O O . LEU A 1 551 ? 23.105 -20.761 -4.069 1.00 98.62 551 LEU A O 1
ATOM 4139 N N . ARG A 1 552 ? 23.936 -19.720 -5.876 1.00 97.94 552 ARG A N 1
ATOM 4140 C CA . ARG A 1 552 ? 25.345 -19.782 -5.428 1.00 97.94 552 ARG A CA 1
ATOM 4141 C C . ARG A 1 552 ? 25.622 -18.869 -4.235 1.00 97.94 552 ARG A C 1
ATOM 4143 O O . ARG A 1 552 ? 26.496 -19.174 -3.430 1.00 97.94 552 ARG A O 1
ATOM 4150 N N . TYR A 1 553 ? 24.891 -17.759 -4.138 1.00 97.69 553 TYR A N 1
ATOM 4151 C CA . TYR A 1 553 ? 25.125 -16.706 -3.149 1.00 97.69 553 TYR A CA 1
ATOM 4152 C C . TYR A 1 553 ? 23.985 -16.567 -2.142 1.00 97.69 553 TYR A C 1
ATOM 4154 O O . TYR A 1 553 ? 24.019 -15.643 -1.341 1.00 97.69 553 TYR A O 1
ATOM 4162 N N . LEU A 1 554 ? 22.978 -17.440 -2.157 1.00 97.69 554 LEU A N 1
ATOM 4163 C CA . LEU A 1 554 ? 21.841 -17.394 -1.238 1.00 97.69 554 LEU A CA 1
ATOM 4164 C C . LEU A 1 554 ? 22.055 -18.404 -0.093 1.00 97.69 554 LEU A C 1
ATOM 4166 O O . LEU A 1 554 ? 21.817 -19.595 -0.292 1.00 97.69 554 LEU A O 1
ATOM 4170 N N . PRO A 1 555 ? 22.522 -17.970 1.095 1.00 96.25 555 PRO A N 1
ATOM 4171 C CA . PRO A 1 555 ? 22.923 -18.889 2.164 1.00 96.25 555 PRO A CA 1
ATOM 4172 C C . PRO A 1 555 ? 21.742 -19.486 2.942 1.00 96.25 555 PRO A C 1
ATOM 4174 O O . PRO A 1 555 ? 21.921 -20.470 3.654 1.00 96.25 555 PRO A O 1
ATOM 4177 N N . ASP A 1 556 ? 20.557 -18.881 2.853 1.00 96.06 556 ASP A N 1
ATOM 4178 C CA . ASP A 1 556 ? 19.362 -19.336 3.562 1.00 96.06 556 ASP A CA 1
ATOM 4179 C C . ASP A 1 556 ? 18.738 -20.545 2.832 1.00 96.06 556 ASP A C 1
ATOM 4181 O O . ASP A 1 556 ? 18.238 -20.385 1.712 1.00 96.06 556 ASP A O 1
ATOM 4185 N N . PRO A 1 557 ? 18.730 -21.751 3.437 1.00 95.31 557 PRO A N 1
ATOM 4186 C CA . PRO A 1 557 ? 18.187 -22.945 2.796 1.00 95.31 557 PRO A CA 1
ATOM 4187 C C . PRO A 1 557 ? 16.681 -22.836 2.535 1.00 95.31 557 PRO A C 1
ATOM 4189 O O . PRO A 1 557 ? 16.220 -23.286 1.490 1.00 95.31 557 PRO A O 1
ATOM 4192 N N . ARG A 1 558 ? 15.921 -22.173 3.417 1.00 94.25 558 ARG A N 1
ATOM 4193 C CA . ARG A 1 558 ? 14.472 -21.982 3.251 1.00 94.25 558 ARG A CA 1
ATOM 4194 C C . ARG A 1 558 ? 14.179 -21.074 2.061 1.00 94.25 558 ARG A C 1
ATOM 4196 O O . ARG A 1 558 ? 13.274 -21.342 1.273 1.00 94.25 558 ARG A O 1
ATOM 4203 N N . ALA A 1 559 ? 14.990 -20.030 1.897 1.00 96.31 559 ALA A N 1
ATOM 4204 C CA . ALA A 1 559 ? 14.942 -19.182 0.716 1.00 96.31 559 ALA A CA 1
ATOM 4205 C C . ALA A 1 559 ? 15.302 -19.966 -0.555 1.00 96.31 559 ALA A C 1
ATOM 4207 O O . ALA A 1 559 ? 14.575 -19.895 -1.543 1.00 96.31 559 ALA A O 1
ATOM 4208 N N . ALA A 1 560 ? 16.388 -20.745 -0.530 1.00 98.06 560 ALA A N 1
ATOM 4209 C CA . ALA A 1 560 ? 16.815 -21.552 -1.671 1.00 98.06 560 ALA A CA 1
ATOM 4210 C C . ALA A 1 560 ? 15.751 -22.581 -2.094 1.00 98.06 560 ALA A C 1
ATOM 4212 O O . ALA A 1 560 ? 15.519 -22.765 -3.290 1.00 98.06 560 ALA A O 1
ATOM 4213 N N . ASP A 1 561 ? 15.069 -23.211 -1.138 1.00 97.56 561 ASP A N 1
ATOM 4214 C CA . ASP A 1 561 ? 13.987 -24.161 -1.406 1.00 97.56 561 ASP A CA 1
ATOM 4215 C C . ASP A 1 561 ? 12.769 -23.479 -2.035 1.00 97.56 561 ASP A C 1
ATOM 4217 O O . ASP A 1 561 ? 12.230 -23.984 -3.021 1.00 97.56 561 ASP A O 1
ATOM 4221 N N . LEU A 1 562 ? 12.388 -22.290 -1.551 1.00 98.44 562 LEU A N 1
ATOM 4222 C CA . LEU A 1 562 ? 11.343 -21.483 -2.186 1.00 98.44 562 LEU A CA 1
ATOM 4223 C C . LEU A 1 562 ? 11.711 -21.127 -3.634 1.00 98.44 562 LEU A C 1
ATOM 4225 O O . LEU A 1 562 ? 10.881 -21.280 -4.530 1.00 98.44 562 LEU A O 1
ATOM 4229 N N . VAL A 1 563 ? 12.946 -20.674 -3.871 1.00 98.69 563 VAL A N 1
ATOM 4230 C CA . VAL A 1 563 ? 13.438 -20.328 -5.214 1.00 98.69 563 VAL A CA 1
ATOM 4231 C C . VAL A 1 563 ? 13.325 -21.526 -6.161 1.00 98.69 563 VAL A C 1
ATOM 4233 O O . VAL A 1 563 ? 12.779 -21.387 -7.256 1.00 98.69 563 VAL A O 1
ATOM 4236 N N . ARG A 1 564 ? 13.776 -22.714 -5.733 1.00 98.56 564 ARG A N 1
ATOM 4237 C CA . ARG A 1 564 ? 13.675 -23.947 -6.533 1.00 98.56 564 ARG A CA 1
ATOM 4238 C C . ARG A 1 564 ? 12.224 -24.329 -6.811 1.00 98.56 564 ARG A C 1
ATOM 4240 O O . ARG A 1 564 ? 11.888 -24.603 -7.958 1.00 98.56 564 ARG A O 1
ATOM 4247 N N . ALA A 1 565 ? 11.363 -24.295 -5.795 1.00 98.56 565 ALA A N 1
ATOM 4248 C CA . ALA A 1 565 ? 9.962 -24.682 -5.934 1.00 98.56 565 ALA A CA 1
ATOM 4249 C C . ALA A 1 565 ? 9.183 -23.742 -6.873 1.00 98.56 565 ALA A C 1
ATOM 4251 O O . ALA A 1 565 ? 8.339 -24.190 -7.650 1.00 98.56 565 ALA A O 1
ATOM 4252 N N . VAL A 1 566 ? 9.482 -22.437 -6.848 1.00 98.81 566 VAL A N 1
ATOM 4253 C CA . VAL A 1 566 ? 8.895 -21.468 -7.789 1.00 98.81 566 VAL A CA 1
ATOM 4254 C C . VAL A 1 566 ? 9.409 -21.690 -9.206 1.00 98.81 566 VAL A C 1
ATOM 4256 O O . VAL A 1 566 ? 8.605 -21.694 -10.137 1.00 98.81 566 VAL A O 1
ATOM 4259 N N . ALA A 1 567 ? 10.714 -21.912 -9.377 1.00 98.62 567 ALA A N 1
ATOM 4260 C CA . ALA A 1 567 ? 11.303 -22.205 -10.682 1.00 98.62 567 ALA A CA 1
ATOM 4261 C C . ALA A 1 567 ? 10.693 -23.471 -11.308 1.00 98.62 567 ALA A C 1
ATOM 4263 O O . ALA A 1 567 ? 10.321 -23.464 -12.481 1.00 98.62 567 ALA A O 1
ATOM 4264 N N . GLU A 1 568 ? 10.522 -24.529 -10.512 1.00 98.50 568 GLU A N 1
ATOM 4265 C CA . GLU A 1 568 ? 9.871 -25.772 -10.931 1.00 98.50 568 GLU A CA 1
ATOM 4266 C C . GLU A 1 568 ? 8.410 -25.533 -11.331 1.00 98.50 568 GLU A C 1
ATOM 4268 O O . GLU A 1 568 ? 8.009 -25.891 -12.439 1.00 98.50 568 GLU A O 1
ATOM 4273 N N . ARG A 1 569 ? 7.621 -24.853 -10.484 1.00 98.38 569 ARG A N 1
ATOM 4274 C CA . ARG A 1 569 ? 6.210 -24.545 -10.781 1.00 98.38 569 ARG A CA 1
ATOM 4275 C C . ARG A 1 569 ? 6.044 -23.689 -12.037 1.00 98.38 569 ARG A C 1
ATOM 4277 O O . ARG A 1 569 ? 5.079 -23.858 -12.781 1.00 98.38 569 ARG A O 1
ATOM 4284 N N . ALA A 1 570 ? 6.980 -22.777 -12.280 1.00 98.06 570 ALA A N 1
ATOM 4285 C CA . ALA A 1 570 ? 6.986 -21.934 -13.467 1.00 98.06 570 ALA A CA 1
ATOM 4286 C C . ALA A 1 570 ? 7.483 -22.646 -14.734 1.00 98.06 570 ALA A C 1
ATOM 4288 O O . ALA A 1 570 ? 7.423 -22.057 -15.817 1.00 98.06 570 ALA A O 1
ATOM 4289 N N . ALA A 1 571 ? 7.960 -23.891 -14.613 1.00 97.25 571 ALA A N 1
ATOM 4290 C CA . ALA A 1 571 ? 8.677 -24.598 -15.667 1.00 97.25 571 ALA A CA 1
A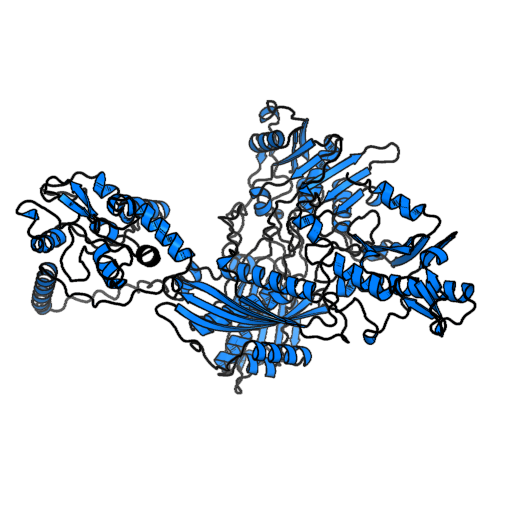TOM 4291 C C . ALA A 1 571 ? 9.806 -23.724 -16.240 1.00 97.25 571 ALA A C 1
ATOM 4293 O O . ALA A 1 571 ? 9.873 -23.466 -17.445 1.00 97.25 571 ALA A O 1
ATOM 4294 N N . TRP A 1 572 ? 10.645 -23.189 -15.348 1.00 97.75 572 TRP A N 1
ATOM 4295 C CA . TRP A 1 572 ? 11.790 -22.369 -15.722 1.00 97.75 572 TRP A CA 1
ATOM 4296 C C . TRP A 1 572 ? 12.752 -23.165 -16.606 1.00 97.75 572 TRP A C 1
ATOM 4298 O O . TRP A 1 572 ? 13.161 -24.274 -16.256 1.00 97.75 572 TRP A O 1
ATOM 4308 N N . VAL A 1 573 ? 13.126 -22.584 -17.744 1.00 95.19 573 VAL A N 1
ATOM 4309 C CA . VAL A 1 573 ? 14.126 -23.152 -18.647 1.00 95.19 573 VAL A CA 1
ATOM 4310 C C . VAL A 1 573 ? 15.406 -22.343 -18.469 1.00 95.19 573 VAL A C 1
ATOM 4312 O O . VAL A 1 573 ? 15.379 -21.143 -18.741 1.00 95.19 573 VAL A O 1
ATOM 4315 N N . PRO A 1 574 ? 16.513 -22.963 -18.023 1.00 95.94 574 PRO A N 1
ATOM 4316 C CA . PRO A 1 574 ? 17.753 -22.237 -17.815 1.00 95.94 574 PRO A CA 1
ATOM 4317 C C . PRO A 1 574 ? 18.256 -21.546 -19.083 1.00 95.94 574 PRO A C 1
ATOM 4319 O O . PRO A 1 574 ? 18.272 -22.150 -20.158 1.00 95.94 574 PRO A O 1
ATOM 4322 N N . HIS A 1 575 ? 18.713 -20.302 -18.949 1.00 94.56 575 HIS A N 1
ATOM 4323 C CA . HIS A 1 575 ? 19.229 -19.514 -20.068 1.00 94.56 575 HIS A CA 1
ATOM 4324 C C . HIS A 1 575 ? 20.326 -18.547 -19.626 1.00 94.56 575 HIS A C 1
ATOM 4326 O O . HIS A 1 575 ? 20.388 -18.164 -18.470 1.00 94.56 575 HIS A O 1
ATOM 4332 N N . THR A 1 576 ? 21.202 -18.135 -20.541 1.00 93.06 576 THR A N 1
ATOM 4333 C CA . THR A 1 576 ? 22.373 -17.293 -20.216 1.00 93.06 576 THR A CA 1
ATOM 4334 C C . THR A 1 576 ? 22.349 -15.919 -20.886 1.00 93.06 576 THR A C 1
ATOM 4336 O O . THR A 1 576 ? 23.237 -15.102 -20.658 1.00 93.06 576 THR A O 1
ATOM 4339 N N . GLY A 1 577 ? 21.338 -15.646 -21.711 1.00 89.12 577 GLY A N 1
ATOM 4340 C CA . GLY A 1 577 ? 21.165 -14.380 -22.415 1.00 89.12 577 GLY A CA 1
ATOM 4341 C C . GLY A 1 577 ? 19.697 -14.115 -22.756 1.00 89.12 577 GLY A C 1
ATOM 4342 O O . GLY A 1 577 ? 18.860 -14.984 -22.500 1.00 89.12 577 GLY A O 1
ATOM 4343 N N . PRO A 1 578 ? 19.385 -12.926 -23.302 1.00 92.44 578 PRO A N 1
ATOM 4344 C CA . PRO A 1 578 ? 18.031 -12.552 -23.696 1.00 92.44 578 PRO A CA 1
ATOM 4345 C C . PRO A 1 578 ? 17.597 -13.223 -25.012 1.00 92.44 578 PRO A C 1
ATOM 4347 O O . PRO A 1 578 ? 18.420 -13.722 -25.781 1.00 92.44 578 PRO A O 1
ATOM 4350 N N . GLY A 1 579 ? 16.299 -13.163 -25.304 1.00 83.25 579 GLY A N 1
ATOM 4351 C CA . GLY A 1 579 ? 15.667 -13.615 -26.545 1.00 83.25 579 GLY A CA 1
ATOM 4352 C C . GLY A 1 579 ? 15.167 -15.058 -26.493 1.00 83.25 579 GLY A C 1
ATOM 4353 O O . GLY A 1 579 ? 15.014 -15.691 -27.537 1.00 83.25 579 GLY A O 1
ATOM 4354 N N . THR A 1 580 ? 14.936 -15.596 -25.297 1.00 76.69 580 THR A N 1
ATOM 4355 C CA . THR A 1 580 ? 14.706 -17.033 -25.074 1.00 76.69 580 THR A CA 1
ATOM 4356 C C . THR A 1 580 ? 13.312 -17.510 -25.474 1.00 76.69 580 THR A C 1
ATOM 4358 O O . THR A 1 580 ? 13.148 -18.662 -25.876 1.00 76.69 580 THR A O 1
ATOM 4361 N N . HIS A 1 581 ? 12.317 -16.622 -25.435 1.00 80.94 581 HIS A N 1
ATOM 4362 C CA . HIS A 1 581 ? 10.915 -16.953 -25.707 1.00 80.94 581 HIS A CA 1
ATOM 4363 C C . HIS A 1 581 ? 10.421 -16.517 -27.102 1.00 80.94 581 HIS A C 1
ATOM 4365 O O . HIS A 1 581 ? 9.236 -16.642 -27.412 1.00 80.94 581 HIS A O 1
ATOM 4371 N N . GLY A 1 582 ? 11.329 -16.071 -27.979 1.00 76.56 582 GLY A N 1
ATOM 4372 C CA . GLY A 1 582 ? 11.033 -15.738 -29.376 1.00 76.56 582 GLY A CA 1
ATOM 4373 C C . GLY A 1 582 ? 10.141 -14.501 -29.566 1.00 76.56 582 GLY A C 1
ATOM 4374 O O . GLY A 1 582 ? 10.031 -13.631 -28.703 1.00 76.56 582 GLY A O 1
ATOM 4375 N N . GLY A 1 583 ? 9.511 -14.400 -30.740 1.00 74.19 583 GLY A N 1
ATOM 4376 C CA . GLY A 1 583 ? 8.609 -13.299 -31.080 1.00 74.19 583 GLY A CA 1
ATOM 4377 C C . GLY A 1 583 ? 7.603 -13.672 -32.167 1.00 74.19 583 GLY A C 1
ATOM 4378 O O . GLY A 1 583 ? 7.864 -14.539 -33.001 1.00 74.19 583 GLY A O 1
ATOM 4379 N N . SER A 1 584 ? 6.450 -13.002 -32.159 1.00 67.62 584 SER A N 1
ATOM 4380 C CA . SER A 1 584 ? 5.385 -13.154 -33.154 1.00 67.62 584 SER A CA 1
ATOM 4381 C C . SER A 1 584 ? 5.025 -11.788 -33.729 1.00 67.62 584 SER A C 1
ATOM 4383 O O . SER A 1 584 ? 4.505 -10.917 -33.030 1.00 67.62 584 SER A O 1
ATOM 4385 N N . GLY A 1 585 ? 5.340 -11.575 -35.009 1.00 81.81 585 GLY A N 1
ATOM 4386 C CA . GLY A 1 585 ? 5.161 -10.279 -35.661 1.00 81.81 585 GLY A CA 1
ATOM 4387 C C . GLY A 1 585 ? 5.951 -9.175 -34.953 1.00 81.81 585 GLY A C 1
ATOM 4388 O O . GLY A 1 585 ? 7.182 -9.177 -34.978 1.00 81.81 585 GLY A O 1
ATOM 4389 N N . ASP A 1 586 ? 5.233 -8.235 -34.336 1.00 85.62 586 ASP A N 1
ATOM 4390 C CA . ASP A 1 586 ? 5.796 -7.112 -33.577 1.00 85.62 586 ASP A CA 1
ATOM 4391 C C . ASP A 1 586 ? 5.847 -7.342 -32.060 1.00 85.62 586 ASP A C 1
ATOM 4393 O O . ASP A 1 586 ? 6.267 -6.449 -31.323 1.00 85.62 586 ASP A O 1
ATOM 4397 N N . ILE A 1 587 ? 5.439 -8.518 -31.582 1.00 84.25 587 ILE A N 1
ATOM 4398 C CA . ILE A 1 587 ? 5.454 -8.864 -30.160 1.00 84.25 587 ILE A CA 1
ATOM 4399 C C . ILE A 1 587 ? 6.685 -9.709 -29.840 1.00 84.25 587 ILE A C 1
ATOM 4401 O O . ILE A 1 587 ? 6.944 -10.713 -30.504 1.00 84.25 587 ILE A O 1
ATOM 4405 N N . LEU A 1 588 ? 7.423 -9.309 -28.808 1.00 90.44 588 LEU A N 1
ATOM 4406 C CA . LEU A 1 588 ? 8.492 -10.091 -28.192 1.00 90.44 588 LEU A CA 1
ATOM 4407 C C . LEU A 1 588 ? 7.989 -10.662 -26.869 1.00 90.44 588 LEU A C 1
ATOM 4409 O O . LEU A 1 588 ? 7.225 -10.000 -26.162 1.00 90.44 588 LEU A O 1
ATOM 4413 N N . TYR A 1 589 ? 8.434 -11.868 -26.540 1.00 94.12 589 TYR A N 1
ATOM 4414 C CA . TYR A 1 589 ? 8.104 -12.529 -25.284 1.00 94.12 589 TYR A CA 1
ATOM 4415 C C . TYR A 1 589 ? 9.354 -12.681 -24.439 1.00 94.12 589 TYR A C 1
ATOM 4417 O O . TYR A 1 589 ? 10.434 -12.932 -24.973 1.00 94.12 589 TYR A O 1
ATOM 4425 N N . GLY A 1 590 ? 9.197 -12.550 -23.128 1.00 96.38 590 GLY A N 1
ATOM 4426 C CA . GLY A 1 590 ? 10.294 -12.786 -22.205 1.00 96.38 590 GLY A CA 1
ATOM 4427 C C . GLY A 1 590 ? 9.821 -13.216 -20.836 1.00 96.38 590 GLY A C 1
ATOM 4428 O O . GLY A 1 590 ? 8.647 -13.065 -20.484 1.00 96.38 590 GLY A O 1
ATOM 4429 N N . ARG A 1 591 ? 10.760 -13.766 -20.079 1.00 97.81 591 ARG A N 1
ATOM 4430 C CA . ARG A 1 591 ? 10.527 -14.333 -18.760 1.00 97.81 591 ARG A CA 1
ATOM 4431 C C . ARG A 1 591 ? 11.609 -13.880 -17.795 1.00 97.81 591 ARG A C 1
ATOM 4433 O O . ARG A 1 591 ? 12.789 -13.863 -18.121 1.00 97.81 591 ARG A O 1
ATOM 4440 N N . GLY A 1 592 ? 11.198 -13.484 -16.597 1.00 98.31 592 GLY A N 1
ATOM 4441 C CA . GLY A 1 592 ? 12.095 -12.906 -15.602 1.00 98.31 592 GLY A CA 1
ATOM 4442 C C . GLY A 1 592 ? 11.850 -13.462 -14.219 1.00 98.31 592 GLY A C 1
ATOM 4443 O O . GLY A 1 592 ? 10.715 -13.764 -13.855 1.00 98.31 592 GLY A O 1
ATOM 4444 N N . PHE A 1 593 ? 12.925 -13.573 -13.446 1.00 98.81 593 PHE A N 1
ATOM 4445 C CA . PHE A 1 593 ? 12.902 -14.067 -12.077 1.00 98.81 593 PHE A CA 1
ATOM 4446 C C . PHE A 1 593 ? 13.356 -12.987 -11.090 1.00 98.81 593 PHE A C 1
ATOM 4448 O O . PHE A 1 593 ? 14.262 -12.202 -11.390 1.00 98.81 593 PHE A O 1
ATOM 4455 N N . ALA A 1 594 ? 12.753 -12.976 -9.901 1.00 98.75 594 ALA A N 1
ATOM 4456 C CA . ALA A 1 594 ? 13.267 -12.248 -8.745 1.00 98.75 594 ALA A CA 1
ATOM 4457 C C . ALA A 1 594 ? 12.829 -12.897 -7.427 1.00 98.75 594 ALA A C 1
ATOM 4459 O O . ALA A 1 594 ? 11.763 -13.511 -7.336 1.00 98.75 594 ALA A O 1
ATOM 4460 N N . TYR A 1 595 ? 13.636 -12.709 -6.389 1.00 98.31 595 TYR A N 1
ATOM 4461 C CA . TYR A 1 595 ? 13.401 -13.201 -5.035 1.00 98.31 595 TYR A CA 1
ATOM 4462 C C . TYR A 1 595 ? 13.571 -12.083 -3.996 1.00 98.31 595 TYR A C 1
ATOM 4464 O O . TYR A 1 595 ? 14.357 -11.160 -4.175 1.00 98.31 595 TYR A O 1
ATOM 4472 N N . ALA A 1 596 ? 12.837 -12.156 -2.886 1.00 96.81 596 ALA A N 1
ATOM 4473 C CA . ALA A 1 596 ? 13.006 -11.231 -1.777 1.00 96.81 596 ALA A CA 1
ATOM 4474 C C . ALA A 1 596 ? 12.595 -11.828 -0.429 1.00 96.81 596 ALA A C 1
ATOM 4476 O O . ALA A 1 596 ? 11.728 -12.698 -0.338 1.00 96.81 596 ALA A O 1
ATOM 4477 N N . VAL A 1 597 ? 13.155 -11.252 0.635 1.00 94.38 597 VAL A N 1
ATOM 4478 C CA . VAL A 1 597 ? 12.636 -11.363 2.000 1.00 94.38 597 VAL A CA 1
ATOM 4479 C C . VAL A 1 597 ? 12.214 -9.976 2.475 1.00 94.38 597 VAL A C 1
ATOM 4481 O O . VAL A 1 597 ? 12.995 -9.020 2.445 1.00 94.38 597 VAL A O 1
ATOM 4484 N N . TYR A 1 598 ? 10.953 -9.840 2.884 1.00 93.19 598 TYR A N 1
ATOM 4485 C CA . TYR A 1 598 ? 10.465 -8.581 3.440 1.00 93.19 598 TYR A CA 1
ATOM 4486 C C . TYR A 1 598 ? 10.942 -8.440 4.889 1.00 93.19 598 TYR A C 1
ATOM 4488 O O . TYR A 1 598 ? 10.661 -9.313 5.711 1.00 93.19 598 TYR A O 1
ATOM 4496 N N . VAL A 1 599 ? 11.653 -7.354 5.204 1.00 91.12 599 VAL A N 1
ATOM 4497 C CA . VAL A 1 599 ? 12.178 -7.075 6.550 1.00 91.12 599 VAL A CA 1
ATOM 4498 C C . VAL A 1 599 ? 11.539 -5.807 7.107 1.00 91.12 599 VAL A C 1
ATOM 4500 O O . VAL A 1 599 ? 11.587 -4.742 6.486 1.00 91.12 599 VAL A O 1
ATOM 4503 N N . HIS A 1 600 ? 10.964 -5.911 8.306 1.00 87.12 600 HIS A N 1
ATOM 4504 C CA . HIS A 1 600 ? 10.279 -4.815 8.993 1.00 87.12 600 HIS A CA 1
ATOM 4505 C C . HIS A 1 600 ? 10.826 -4.565 10.419 1.00 87.12 600 HIS A C 1
ATOM 4507 O O . HIS A 1 600 ? 11.838 -5.141 10.790 1.00 87.12 600 HIS A O 1
ATOM 4513 N N . GLY A 1 601 ? 10.235 -3.653 11.204 1.00 82.94 601 GLY A N 1
ATOM 4514 C CA . GLY A 1 601 ? 10.792 -3.147 12.475 1.00 82.94 601 GLY A CA 1
ATOM 4515 C C . GLY A 1 601 ? 12.085 -2.300 12.361 1.00 82.94 601 GLY A C 1
ATOM 4516 O O . GLY A 1 601 ? 12.633 -2.157 11.270 1.00 82.94 601 GLY A O 1
ATOM 4517 N N . PRO A 1 602 ? 12.571 -1.677 13.448 1.00 85.00 602 PRO A N 1
ATOM 4518 C CA . PRO A 1 602 ? 13.833 -0.924 13.442 1.00 85.00 602 PRO A CA 1
ATOM 4519 C C . PRO A 1 602 ? 15.021 -1.790 13.000 1.00 85.00 602 PRO A C 1
ATOM 4521 O O . PRO A 1 602 ? 15.075 -2.963 13.368 1.00 85.00 602 PRO A O 1
ATOM 4524 N N . PHE A 1 603 ? 15.979 -1.223 12.256 1.00 89.00 603 PHE A N 1
ATOM 4525 C CA . PHE A 1 603 ? 17.181 -1.936 11.797 1.00 89.00 603 PHE A CA 1
ATOM 4526 C C . PHE A 1 603 ? 17.916 -2.649 12.961 1.00 89.00 603 PHE A C 1
ATOM 4528 O O . PHE A 1 603 ? 18.079 -2.036 14.020 1.00 89.00 603 PHE A O 1
ATOM 4535 N N . PRO A 1 604 ? 18.373 -3.915 12.808 1.00 89.50 604 PRO A N 1
ATOM 4536 C CA . PRO A 1 604 ? 18.434 -4.722 11.576 1.00 89.50 604 PRO A CA 1
ATOM 4537 C C . PRO A 1 604 ? 17.099 -5.344 11.131 1.00 89.50 604 PRO A C 1
ATOM 4539 O O . PRO A 1 604 ? 17.037 -5.978 10.082 1.00 89.50 604 PRO A O 1
ATOM 4542 N N . GLY A 1 605 ? 16.027 -5.130 11.891 1.00 88.44 605 GLY A N 1
ATOM 4543 C CA . GLY A 1 605 ? 14.677 -5.558 11.555 1.00 88.44 605 GLY A CA 1
ATOM 4544 C C . GLY A 1 605 ? 14.388 -7.034 11.828 1.00 88.44 605 GLY A C 1
ATOM 4545 O O . GLY A 1 605 ? 15.197 -7.771 12.391 1.00 88.44 605 GLY A O 1
ATOM 4546 N N . LYS A 1 606 ? 13.180 -7.457 11.454 1.00 88.50 606 LYS A N 1
ATOM 4547 C CA . LYS A 1 606 ? 12.661 -8.825 11.546 1.00 88.50 606 LYS A CA 1
ATOM 4548 C C . LYS A 1 606 ? 12.133 -9.245 10.182 1.00 88.50 606 LYS A C 1
ATOM 4550 O O . LYS A 1 606 ? 11.407 -8.486 9.542 1.00 88.50 606 LYS A O 1
ATOM 4555 N N . ALA A 1 607 ? 12.468 -10.455 9.748 1.00 88.69 607 ALA A N 1
ATOM 4556 C CA . ALA A 1 607 ? 11.878 -11.022 8.544 1.00 88.69 607 ALA A CA 1
ATOM 4557 C C . ALA A 1 607 ? 10.371 -11.247 8.760 1.00 88.69 607 ALA A C 1
ATOM 4559 O O . ALA A 1 607 ? 9.967 -11.871 9.743 1.00 88.69 607 ALA A O 1
ATOM 4560 N N . ALA A 1 608 ? 9.550 -10.731 7.847 1.00 89.12 608 ALA A N 1
ATOM 4561 C CA . ALA A 1 608 ? 8.151 -11.108 7.717 1.00 89.12 608 ALA A CA 1
ATOM 4562 C C . ALA A 1 608 ? 8.067 -12.381 6.883 1.00 89.12 608 ALA A C 1
ATOM 4564 O O . ALA A 1 608 ? 7.986 -13.441 7.466 1.00 89.12 608 ALA A O 1
ATOM 4565 N N . ALA A 1 609 ? 8.135 -12.335 5.554 1.00 93.50 609 ALA A N 1
ATOM 4566 C CA . ALA A 1 609 ? 8.017 -13.546 4.738 1.00 93.50 609 ALA A CA 1
ATOM 4567 C C . ALA A 1 609 ? 8.896 -13.485 3.487 1.00 93.50 609 ALA A C 1
ATOM 4569 O O . ALA A 1 609 ? 9.253 -12.400 3.015 1.00 93.50 609 ALA A O 1
ATOM 4570 N N . TRP A 1 610 ? 9.215 -14.666 2.962 1.00 96.75 610 TRP A N 1
ATOM 4571 C CA . TRP A 1 610 ? 9.959 -14.857 1.721 1.00 96.75 610 TRP A CA 1
ATOM 4572 C C . TRP A 1 610 ? 8.991 -14.922 0.547 1.00 96.75 610 TRP A C 1
ATOM 4574 O O . TRP A 1 610 ? 7.939 -15.555 0.655 1.00 96.75 610 TRP A O 1
ATOM 4584 N N . ALA A 1 611 ? 9.356 -14.310 -0.575 1.00 98.06 611 ALA A N 1
ATOM 4585 C CA . ALA A 1 611 ? 8.600 -14.392 -1.814 1.00 98.06 611 ALA A CA 1
ATOM 4586 C C . ALA A 1 611 ? 9.526 -14.490 -3.029 1.00 98.06 611 ALA A C 1
ATOM 4588 O O . ALA A 1 611 ? 10.612 -13.915 -3.043 1.00 98.06 611 ALA A O 1
ATOM 4589 N N . ALA A 1 612 ? 9.079 -15.189 -4.068 1.00 98.69 612 ALA A N 1
ATOM 4590 C CA . ALA A 1 612 ? 9.761 -15.241 -5.357 1.00 98.69 612 ALA A CA 1
ATOM 4591 C C . ALA A 1 612 ? 8.747 -15.197 -6.499 1.00 98.69 612 ALA A C 1
ATOM 4593 O O . ALA A 1 612 ? 7.639 -15.723 -6.372 1.00 98.69 612 ALA A O 1
ATOM 4594 N N . TRP A 1 613 ? 9.116 -14.539 -7.593 1.00 98.75 613 TRP A N 1
ATOM 4595 C CA . TRP A 1 613 ? 8.297 -14.381 -8.790 1.00 98.75 613 TRP A CA 1
ATOM 4596 C C . TRP A 1 613 ? 9.023 -14.938 -10.006 1.00 98.75 613 TRP A C 1
ATOM 4598 O O . TRP A 1 613 ? 10.210 -14.674 -10.192 1.00 98.75 613 TRP A O 1
ATOM 4608 N N . VAL A 1 614 ? 8.267 -15.610 -10.870 1.00 98.88 614 VAL A N 1
ATOM 4609 C CA . VAL A 1 614 ? 8.554 -15.695 -12.303 1.00 98.88 614 VAL A CA 1
ATOM 4610 C C . VAL A 1 614 ? 7.466 -14.920 -13.037 1.00 98.88 614 VAL A C 1
ATOM 4612 O O . VAL A 1 614 ? 6.285 -15.243 -12.901 1.00 98.88 614 VAL A O 1
ATOM 4615 N N . ALA A 1 615 ? 7.853 -13.890 -13.783 1.00 98.81 615 ALA A N 1
ATOM 4616 C CA . ALA A 1 615 ? 6.949 -13.076 -14.587 1.00 98.81 615 ALA A CA 1
ATOM 4617 C C . ALA A 1 615 ? 7.149 -13.374 -16.075 1.00 98.81 615 ALA A C 1
ATOM 4619 O O . ALA A 1 615 ? 8.278 -13.329 -16.560 1.00 98.81 615 ALA A O 1
ATOM 4620 N N . ASP A 1 616 ? 6.051 -13.623 -16.785 1.00 98.25 616 ASP A N 1
ATOM 4621 C CA . ASP A 1 616 ? 5.995 -13.704 -18.242 1.00 98.25 616 ASP A CA 1
ATOM 4622 C C . ASP A 1 616 ? 5.478 -12.371 -18.792 1.00 98.25 616 ASP A C 1
ATOM 4624 O O . ASP A 1 616 ? 4.467 -11.837 -18.319 1.00 98.25 616 ASP A O 1
ATOM 4628 N N . VAL A 1 617 ? 6.159 -11.830 -19.801 1.00 97.62 617 VAL A N 1
ATOM 4629 C CA . VAL A 1 617 ? 5.774 -10.573 -20.447 1.00 97.62 617 VAL A CA 1
ATOM 4630 C C . VAL A 1 617 ? 5.662 -10.720 -21.956 1.00 97.62 617 VAL A C 1
ATOM 4632 O O . VAL A 1 617 ? 6.395 -11.476 -22.591 1.00 97.62 617 VAL A O 1
ATOM 4635 N N . ALA A 1 618 ? 4.757 -9.936 -22.528 1.00 93.12 618 ALA A N 1
ATOM 4636 C CA . ALA A 1 618 ? 4.663 -9.666 -23.951 1.00 93.12 618 ALA A CA 1
ATOM 4637 C C . ALA A 1 618 ? 4.859 -8.163 -24.173 1.00 93.12 618 ALA A C 1
ATOM 4639 O O . ALA A 1 618 ? 4.166 -7.350 -23.558 1.00 93.12 618 ALA A O 1
ATOM 4640 N N . VAL A 1 619 ? 5.789 -7.785 -25.047 1.00 93.38 619 VAL A N 1
ATOM 4641 C CA . VAL A 1 619 ? 6.064 -6.383 -25.380 1.00 93.38 619 VAL A CA 1
ATOM 4642 C C . VAL A 1 619 ? 5.919 -6.141 -26.870 1.00 93.38 619 VAL A C 1
ATOM 4644 O O . VAL A 1 619 ? 6.507 -6.837 -27.696 1.00 93.38 619 VAL A O 1
ATOM 4647 N N . ASN A 1 620 ? 5.149 -5.119 -27.225 1.00 88.00 620 ASN A N 1
ATOM 4648 C CA . ASN A 1 620 ? 5.040 -4.671 -28.602 1.00 88.00 620 ASN A CA 1
ATOM 4649 C C . ASN A 1 620 ? 6.202 -3.733 -28.946 1.00 88.00 620 ASN A C 1
ATOM 4651 O O . ASN A 1 620 ? 6.299 -2.626 -28.414 1.00 88.00 620 ASN A O 1
ATOM 4655 N N . ARG A 1 621 ? 7.061 -4.134 -29.887 1.00 85.50 621 ARG A N 1
ATOM 4656 C CA . ARG A 1 621 ? 8.256 -3.362 -30.261 1.00 85.50 621 ARG A CA 1
ATOM 4657 C C . ARG A 1 621 ? 7.969 -2.039 -30.973 1.00 85.50 621 ARG A C 1
ATOM 4659 O O . ARG A 1 621 ? 8.846 -1.183 -31.045 1.00 85.50 621 ARG A O 1
ATOM 4666 N N . VAL A 1 622 ? 6.760 -1.866 -31.506 1.00 80.69 622 VAL A N 1
ATOM 4667 C CA . VAL A 1 622 ? 6.333 -0.661 -32.231 1.00 80.69 622 VAL A CA 1
ATOM 4668 C C . VAL A 1 622 ? 5.662 0.330 -31.284 1.00 80.69 622 VAL A C 1
ATOM 4670 O O . VAL A 1 622 ? 5.975 1.523 -31.298 1.00 80.69 622 VAL A O 1
ATOM 4673 N N . THR A 1 623 ? 4.733 -0.143 -30.452 1.00 79.62 623 THR A N 1
ATOM 4674 C CA . THR A 1 623 ? 3.959 0.726 -29.553 1.00 79.62 623 THR A CA 1
ATOM 4675 C C . THR A 1 623 ? 4.628 0.932 -28.199 1.00 79.62 623 THR A C 1
ATOM 4677 O O . THR A 1 623 ? 4.345 1.940 -27.558 1.00 79.62 623 THR A O 1
ATOM 4680 N N . GLY A 1 624 ? 5.504 0.011 -27.787 1.00 85.00 624 GLY A N 1
ATOM 4681 C CA . GLY A 1 624 ? 6.072 -0.082 -26.443 1.00 85.00 624 GLY A CA 1
ATOM 4682 C C . GLY A 1 624 ? 5.110 -0.649 -25.398 1.00 85.00 624 GLY A C 1
ATOM 4683 O O . GLY A 1 624 ? 5.471 -0.714 -24.231 1.00 85.00 624 GLY A O 1
ATOM 4684 N N . GLU A 1 625 ? 3.890 -1.047 -25.774 1.00 87.25 625 GLU A N 1
ATOM 4685 C CA . GLU A 1 625 ? 2.928 -1.620 -24.826 1.00 87.25 625 GLU A CA 1
ATOM 4686 C C . GLU A 1 625 ? 3.483 -2.917 -24.220 1.00 87.25 625 GLU A C 1
ATOM 4688 O O . GLU A 1 625 ? 3.865 -3.831 -24.953 1.00 87.25 625 GLU A O 1
ATOM 4693 N N . VAL A 1 626 ? 3.509 -2.984 -22.887 1.00 91.88 626 VAL A N 1
ATOM 4694 C CA . VAL A 1 626 ? 3.910 -4.164 -22.114 1.00 91.88 626 VAL A CA 1
ATOM 4695 C C . VAL A 1 626 ? 2.675 -4.770 -21.460 1.00 91.88 626 VAL A C 1
ATOM 4697 O O . VAL A 1 626 ? 1.926 -4.081 -20.764 1.00 91.88 626 VAL A O 1
ATOM 4700 N N . ALA A 1 627 ? 2.487 -6.071 -21.653 1.00 92.88 627 ALA A N 1
ATOM 4701 C CA . ALA A 1 627 ? 1.539 -6.885 -20.912 1.00 92.88 627 ALA A CA 1
ATOM 4702 C C . ALA A 1 627 ? 2.316 -7.893 -20.063 1.00 92.88 627 ALA A C 1
ATOM 4704 O O . ALA A 1 627 ? 3.090 -8.682 -20.598 1.00 92.88 627 ALA A O 1
ATOM 4705 N N . VAL A 1 628 ? 2.092 -7.889 -18.749 1.00 97.38 628 VAL A N 1
ATOM 4706 C CA . VAL A 1 628 ? 2.474 -9.023 -17.901 1.00 97.38 628 VAL A CA 1
ATOM 4707 C C . VAL A 1 628 ? 1.381 -10.065 -18.095 1.00 97.38 628 VAL A C 1
ATOM 4709 O O . VAL A 1 628 ? 0.232 -9.823 -17.736 1.00 97.38 628 VAL A O 1
ATOM 4712 N N . THR A 1 629 ? 1.703 -11.171 -18.756 1.00 95.12 629 THR A N 1
ATOM 4713 C CA . THR A 1 629 ? 0.709 -12.166 -19.182 1.00 95.12 629 THR A CA 1
ATOM 4714 C C . THR A 1 629 ? 0.454 -13.201 -18.098 1.00 95.12 629 THR A C 1
ATOM 4716 O O . THR A 1 629 ? -0.687 -13.619 -17.907 1.00 95.12 629 THR A O 1
ATOM 4719 N N . ARG A 1 630 ? 1.497 -13.578 -17.352 1.00 97.81 630 ARG A N 1
ATOM 4720 C CA . ARG A 1 630 ? 1.420 -14.534 -16.246 1.00 97.81 630 ARG A CA 1
ATOM 4721 C C . ARG A 1 630 ? 2.436 -14.191 -15.162 1.00 97.81 630 ARG A C 1
ATOM 4723 O O . ARG A 1 630 ? 3.544 -13.749 -15.454 1.00 97.81 630 ARG A O 1
ATOM 4730 N N . VAL A 1 631 ? 2.069 -14.430 -13.908 1.00 98.81 631 VAL A N 1
ATOM 4731 C CA . VAL A 1 631 ? 2.965 -14.377 -12.752 1.00 98.81 631 VAL A CA 1
ATOM 4732 C C . VAL A 1 631 ? 2.817 -15.670 -11.960 1.00 98.81 631 VAL A C 1
ATOM 4734 O O . VAL A 1 631 ? 1.751 -15.950 -11.414 1.00 98.81 631 VAL A O 1
ATOM 4737 N N . VAL A 1 632 ? 3.900 -16.438 -11.859 1.00 98.88 632 VAL A N 1
ATOM 4738 C CA . VAL A 1 632 ? 4.017 -17.532 -10.890 1.00 98.88 632 VAL A CA 1
ATOM 4739 C C . VAL A 1 632 ? 4.666 -16.965 -9.639 1.00 98.88 632 VAL A C 1
ATOM 4741 O O . VAL A 1 632 ? 5.817 -16.534 -9.672 1.00 98.88 632 VAL A O 1
ATOM 4744 N N . VAL A 1 633 ? 3.924 -16.938 -8.538 1.00 98.69 633 VAL A N 1
ATOM 4745 C CA . VAL A 1 633 ? 4.356 -16.326 -7.279 1.00 98.69 633 VAL A CA 1
ATOM 4746 C C . VAL A 1 633 ? 4.400 -17.370 -6.177 1.00 98.69 633 VAL A C 1
ATOM 4748 O O . VAL A 1 633 ? 3.390 -17.987 -5.840 1.00 98.69 633 VAL A O 1
ATOM 4751 N N . GLY A 1 634 ? 5.580 -17.552 -5.593 1.00 98.25 634 GLY A N 1
ATOM 4752 C CA . GLY A 1 634 ? 5.758 -18.325 -4.374 1.00 98.25 634 GLY A CA 1
ATOM 4753 C C . GLY A 1 634 ? 5.860 -17.440 -3.151 1.00 98.25 634 GLY A C 1
ATOM 4754 O O . GLY A 1 634 ? 6.512 -16.398 -3.201 1.00 98.25 634 GLY A O 1
ATOM 4755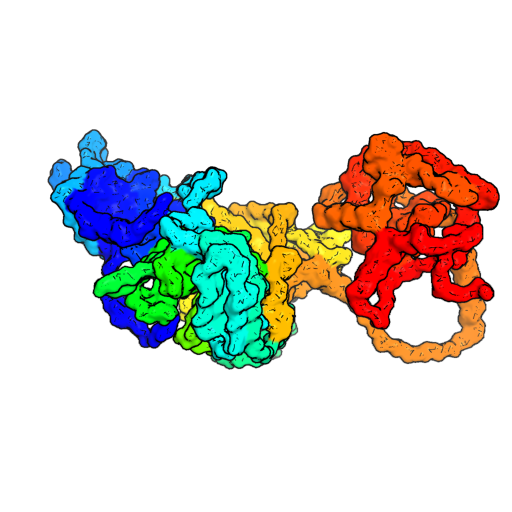 N N . GLN A 1 635 ? 5.270 -17.878 -2.042 1.00 97.94 635 GLN A N 1
ATOM 4756 C CA . GLN A 1 635 ? 5.466 -17.259 -0.737 1.00 97.94 635 GLN A CA 1
ATOM 4757 C C . GLN A 1 635 ? 5.617 -18.325 0.350 1.00 97.94 635 GLN A C 1
ATOM 4759 O O . GLN A 1 635 ? 4.837 -19.278 0.419 1.00 97.94 635 GLN A O 1
ATOM 4764 N N . ASP A 1 636 ? 6.594 -18.122 1.229 1.00 96.69 636 ASP A N 1
ATOM 4765 C CA . ASP A 1 636 ? 6.739 -18.877 2.469 1.00 96.69 636 ASP A CA 1
ATOM 4766 C C . ASP A 1 636 ? 6.438 -17.961 3.664 1.00 96.69 636 ASP A C 1
ATOM 4768 O O . ASP A 1 636 ? 7.119 -16.960 3.897 1.00 96.69 636 ASP A O 1
ATOM 4772 N N . SER A 1 637 ? 5.380 -18.290 4.411 1.00 95.12 637 SER A N 1
ATOM 4773 C CA . SER A 1 637 ? 4.888 -17.524 5.567 1.00 95.12 637 SER A CA 1
ATOM 4774 C C . SER A 1 637 ? 4.832 -18.333 6.861 1.00 95.12 637 SER A C 1
ATOM 4776 O O . SER A 1 637 ? 4.159 -17.923 7.805 1.00 95.12 637 SER A O 1
ATOM 4778 N N . GLY A 1 638 ? 5.532 -19.467 6.922 1.00 95.31 638 GLY A N 1
ATOM 4779 C CA . GLY A 1 638 ? 5.454 -20.350 8.083 1.00 95.31 638 GLY A CA 1
ATOM 4780 C C . GLY A 1 638 ? 4.064 -20.977 8.218 1.00 95.31 638 GLY A C 1
ATOM 4781 O O . GLY A 1 638 ? 3.399 -21.272 7.219 1.00 95.31 638 GLY A O 1
ATOM 4782 N N . LEU A 1 639 ? 3.599 -21.139 9.457 1.00 96.19 639 LEU A N 1
ATOM 4783 C CA . LEU A 1 639 ? 2.230 -21.552 9.735 1.00 96.19 639 LEU A CA 1
ATOM 4784 C C . LEU A 1 639 ? 1.233 -20.535 9.154 1.00 96.19 639 LEU A C 1
ATOM 4786 O O . LEU A 1 639 ? 1.147 -19.385 9.583 1.00 96.19 639 LEU A O 1
ATOM 4790 N N . MET A 1 640 ? 0.411 -20.976 8.207 1.00 96.62 640 MET A N 1
ATOM 4791 C CA . MET A 1 640 ? -0.688 -20.165 7.689 1.00 96.62 640 MET A CA 1
ATOM 4792 C C . MET A 1 640 ? -1.909 -20.307 8.592 1.00 96.62 640 MET A C 1
ATOM 4794 O O . MET A 1 640 ? -2.433 -21.403 8.751 1.00 96.62 640 MET A O 1
ATOM 4798 N N . ILE A 1 641 ? -2.410 -19.198 9.138 1.00 97.38 641 ILE A N 1
ATOM 4799 C CA . ILE A 1 641 ? -3.632 -19.232 9.954 1.00 97.38 641 ILE A CA 1
ATOM 4800 C C . ILE A 1 641 ? -4.860 -19.539 9.089 1.00 97.38 641 ILE A C 1
ATOM 4802 O O . ILE A 1 641 ? -5.592 -20.487 9.365 1.00 97.38 641 ILE A O 1
ATOM 4806 N N . ASN A 1 642 ? -5.033 -18.773 8.008 1.00 97.31 642 ASN A N 1
ATOM 4807 C CA . ASN A 1 642 ? -6.052 -18.983 6.984 1.00 97.31 642 ASN A CA 1
ATOM 4808 C C . ASN A 1 642 ? -5.378 -19.034 5.600 1.00 97.31 642 ASN A C 1
ATOM 4810 O O . ASN A 1 642 ? -4.989 -17.977 5.089 1.00 97.31 642 ASN A O 1
ATOM 4814 N N . PRO A 1 643 ? -5.228 -20.219 4.982 1.00 96.94 643 PRO A N 1
ATOM 4815 C CA . PRO A 1 643 ? -4.611 -20.356 3.662 1.00 96.94 643 PRO A CA 1
ATOM 4816 C C . PRO A 1 643 ? -5.284 -19.519 2.562 1.00 96.94 643 PRO A C 1
ATOM 4818 O O . PRO A 1 643 ? -4.588 -18.933 1.735 1.00 96.94 643 PRO A O 1
ATOM 4821 N N . ASP A 1 644 ? -6.615 -19.385 2.569 1.00 95.88 644 ASP A N 1
ATOM 4822 C CA . ASP A 1 644 ? -7.321 -18.546 1.588 1.00 95.88 644 ASP A CA 1
ATOM 4823 C C . ASP A 1 644 ? -7.048 -17.060 1.827 1.00 95.88 644 ASP A C 1
ATOM 4825 O O . ASP A 1 644 ? -6.860 -16.299 0.880 1.00 95.88 644 ASP A O 1
ATOM 4829 N N . GLY A 1 645 ? -6.956 -16.635 3.091 1.00 95.50 645 GLY A N 1
ATOM 4830 C CA . GLY A 1 645 ? -6.535 -15.277 3.443 1.00 95.50 645 GLY A CA 1
ATOM 4831 C C . GLY A 1 645 ? -5.154 -14.932 2.874 1.00 95.50 645 GLY A C 1
ATOM 4832 O O . GLY A 1 645 ? -4.989 -13.890 2.239 1.00 95.50 645 GLY A O 1
ATOM 4833 N N . VAL A 1 646 ? -4.181 -15.836 3.029 1.00 96.69 646 VAL A N 1
ATOM 4834 C CA . VAL A 1 646 ? -2.828 -15.673 2.468 1.00 96.69 646 VAL A CA 1
ATOM 4835 C C . VAL A 1 646 ? -2.867 -15.642 0.937 1.00 96.69 646 VAL A C 1
ATOM 4837 O O . VAL A 1 646 ? -2.292 -14.735 0.335 1.00 96.69 646 VAL A O 1
ATOM 4840 N N . ARG A 1 647 ? -3.606 -16.553 0.292 1.00 97.31 647 ARG A N 1
ATOM 4841 C CA . ARG A 1 647 ? -3.778 -16.567 -1.170 1.00 97.31 647 ARG A CA 1
ATOM 4842 C C . ARG A 1 647 ? -4.356 -15.252 -1.701 1.00 97.31 647 ARG A C 1
ATOM 4844 O O . ARG A 1 647 ? -3.820 -14.690 -2.655 1.00 97.31 647 ARG A O 1
ATOM 4851 N N . HIS A 1 648 ? -5.412 -14.730 -1.077 1.00 95.50 648 HIS A N 1
ATOM 4852 C CA . HIS A 1 648 ? -6.020 -13.456 -1.473 1.00 95.50 648 HIS A CA 1
ATOM 4853 C C . HIS A 1 648 ? -5.050 -12.280 -1.309 1.00 95.50 648 HIS A C 1
ATOM 4855 O O . HIS A 1 648 ? -4.995 -11.396 -2.167 1.00 95.50 648 HIS A O 1
ATOM 4861 N N . GLN A 1 649 ? -4.241 -12.284 -0.246 1.00 95.38 649 GLN A N 1
ATOM 4862 C CA . GLN A 1 649 ? -3.187 -11.292 -0.058 1.00 95.38 649 GLN A CA 1
ATOM 4863 C C . GLN A 1 649 ? -2.133 -11.357 -1.164 1.00 95.38 649 GLN A C 1
ATOM 4865 O O . GLN A 1 649 ? -1.721 -10.306 -1.659 1.00 95.38 649 GLN A O 1
ATOM 4870 N N . ILE A 1 650 ? -1.720 -12.556 -1.580 1.00 97.69 650 ILE A N 1
ATOM 4871 C CA . ILE A 1 650 ? -0.781 -12.749 -2.691 1.00 97.69 650 ILE A CA 1
ATOM 4872 C C . ILE A 1 650 ? -1.367 -12.183 -3.992 1.00 97.69 650 ILE A C 1
ATOM 4874 O O . ILE A 1 650 ? -0.702 -11.381 -4.644 1.00 97.69 650 ILE A O 1
ATOM 4878 N N . HIS A 1 651 ? -2.629 -12.486 -4.323 1.00 97.44 651 HIS A N 1
ATOM 4879 C CA . HIS A 1 651 ? -3.297 -11.903 -5.498 1.00 97.44 651 HIS A CA 1
ATOM 4880 C C . HIS A 1 651 ? -3.307 -10.369 -5.449 1.00 97.44 651 HIS A C 1
ATOM 4882 O O . HIS A 1 651 ? -2.916 -9.710 -6.411 1.00 97.44 651 HIS A O 1
ATOM 4888 N N . GLY A 1 652 ? -3.703 -9.787 -4.312 1.00 95.75 652 GLY A N 1
ATOM 4889 C CA . GLY A 1 652 ? -3.725 -8.335 -4.141 1.00 95.75 652 GLY A CA 1
ATOM 4890 C C . GLY A 1 652 ? -2.340 -7.690 -4.273 1.00 95.75 652 GLY A C 1
ATOM 4891 O O . GLY A 1 652 ? -2.225 -6.612 -4.851 1.00 95.75 652 GLY A O 1
ATOM 4892 N N . ASN A 1 653 ? -1.289 -8.348 -3.770 1.00 96.94 653 ASN A N 1
ATOM 4893 C CA . ASN A 1 653 ? 0.096 -7.908 -3.946 1.00 96.94 653 ASN A CA 1
ATOM 4894 C C . ASN A 1 653 ? 0.508 -7.931 -5.427 1.00 96.94 653 ASN A C 1
ATOM 4896 O O . ASN A 1 653 ? 1.049 -6.940 -5.909 1.00 96.94 653 ASN A O 1
ATOM 4900 N N . VAL A 1 654 ? 0.219 -9.017 -6.154 1.00 98.25 654 VAL A N 1
ATOM 4901 C CA . VAL A 1 654 ? 0.578 -9.147 -7.577 1.00 98.25 654 VAL A CA 1
ATOM 4902 C C . VAL A 1 654 ? -0.101 -8.075 -8.425 1.00 98.25 654 VAL A C 1
ATOM 4904 O O . VAL A 1 654 ? 0.569 -7.395 -9.202 1.00 98.25 654 VAL A O 1
ATOM 4907 N N . ILE A 1 655 ? -1.409 -7.871 -8.242 1.00 97.31 655 ILE A N 1
ATOM 4908 C CA . ILE A 1 655 ? -2.190 -6.880 -8.999 1.00 97.31 655 ILE A CA 1
ATOM 4909 C C . ILE A 1 655 ? -1.655 -5.467 -8.747 1.00 97.31 655 ILE A C 1
ATOM 4911 O O . ILE A 1 655 ? -1.341 -4.740 -9.691 1.00 97.31 655 ILE A O 1
ATOM 4915 N N . GLN A 1 656 ? -1.516 -5.087 -7.475 1.00 96.19 656 GLN A N 1
ATOM 4916 C CA . GLN A 1 656 ? -1.091 -3.741 -7.101 1.00 96.19 656 GLN A CA 1
ATOM 4917 C C . GLN A 1 656 ? 0.347 -3.457 -7.547 1.00 96.19 656 GLN A C 1
ATOM 4919 O O . GLN A 1 656 ? 0.633 -2.387 -8.075 1.00 96.19 656 GLN A O 1
ATOM 4924 N N . ALA A 1 657 ? 1.257 -4.414 -7.373 1.00 97.25 657 ALA A N 1
ATOM 4925 C CA . ALA A 1 657 ? 2.653 -4.214 -7.727 1.00 97.25 657 ALA A CA 1
ATOM 4926 C C . ALA A 1 657 ? 2.872 -4.210 -9.252 1.00 97.25 657 ALA A C 1
ATOM 4928 O O . ALA A 1 657 ? 3.654 -3.405 -9.750 1.00 97.25 657 ALA A O 1
ATOM 4929 N N . THR A 1 658 ? 2.119 -5.019 -10.007 1.00 98.44 658 THR A N 1
ATOM 4930 C CA . THR A 1 658 ? 2.115 -4.965 -11.482 1.00 98.44 658 THR A CA 1
ATOM 4931 C C . THR A 1 658 ? 1.623 -3.605 -11.980 1.00 98.44 658 THR A C 1
ATOM 4933 O O . THR A 1 658 ? 2.258 -2.991 -12.835 1.00 98.44 658 THR A O 1
ATOM 4936 N N . SER A 1 659 ? 0.532 -3.089 -11.405 1.00 97.38 659 SER A N 1
ATOM 4937 C CA . SER A 1 659 ? 0.009 -1.753 -11.717 1.00 97.38 659 SER A CA 1
ATOM 4938 C C . SER A 1 659 ? 1.057 -0.657 -11.479 1.00 97.38 659 SER A C 1
ATOM 4940 O O . SER A 1 659 ? 1.340 0.147 -12.373 1.00 97.38 659 SER A O 1
ATOM 4942 N N . ARG A 1 660 ? 1.726 -0.703 -10.320 1.00 97.12 660 ARG A N 1
ATOM 4943 C CA . ARG A 1 660 ? 2.789 0.237 -9.945 1.00 97.12 660 ARG A CA 1
ATOM 4944 C C . ARG A 1 660 ? 3.979 0.237 -10.889 1.00 97.12 660 ARG A C 1
ATOM 4946 O O . ARG A 1 660 ? 4.500 1.297 -11.215 1.00 97.12 660 ARG A O 1
ATOM 4953 N N . VAL A 1 661 ? 4.401 -0.944 -11.327 1.00 97.94 661 VAL A N 1
ATOM 4954 C CA . VAL A 1 661 ? 5.548 -1.095 -12.229 1.00 97.94 661 VAL A CA 1
ATOM 4955 C C . VAL A 1 661 ? 5.220 -0.594 -13.636 1.00 97.94 661 VAL A C 1
ATOM 4957 O O . VAL A 1 661 ? 6.074 0.016 -14.272 1.00 97.94 661 VAL A O 1
ATOM 4960 N N . LEU A 1 662 ? 3.996 -0.813 -14.127 1.00 96.38 662 LEU A N 1
ATOM 4961 C CA . LEU A 1 662 ? 3.630 -0.497 -15.512 1.00 96.38 662 LEU A CA 1
ATOM 4962 C C . LEU A 1 662 ? 3.058 0.915 -15.719 1.00 96.38 662 LEU A C 1
ATOM 4964 O O . LEU A 1 662 ? 3.147 1.439 -16.830 1.00 96.38 662 LEU A O 1
ATOM 4968 N N . ARG A 1 663 ? 2.403 1.513 -14.711 1.00 93.75 663 ARG A N 1
ATOM 4969 C CA . ARG A 1 663 ? 1.561 2.712 -14.923 1.00 93.75 663 ARG A CA 1
ATOM 4970 C C . ARG A 1 663 ? 1.732 3.826 -13.904 1.00 93.75 663 ARG A C 1
ATOM 4972 O O . ARG A 1 663 ? 1.612 4.990 -14.272 1.00 93.75 663 ARG A O 1
ATOM 4979 N N . GLU A 1 664 ? 1.929 3.486 -12.638 1.00 96.94 664 GLU A N 1
ATOM 4980 C CA . GLU A 1 664 ? 1.648 4.444 -11.572 1.00 96.94 664 GLU A CA 1
ATOM 4981 C C . GLU A 1 664 ? 2.823 5.379 -11.270 1.00 96.94 664 GLU A C 1
ATOM 4983 O O . GLU A 1 664 ? 3.879 4.957 -10.792 1.00 96.94 664 GLU A O 1
ATOM 4988 N N . SER A 1 665 ? 2.583 6.677 -11.449 1.00 96.94 665 SER A N 1
ATOM 4989 C CA . SER A 1 665 ? 3.462 7.768 -11.024 1.00 96.94 665 SER A CA 1
ATOM 4990 C C . SER A 1 665 ? 2.640 9.021 -10.736 1.00 96.94 665 SER A C 1
ATOM 4992 O O . SER A 1 665 ? 1.745 9.361 -11.509 1.00 96.94 665 SER A O 1
ATOM 4994 N N . VAL A 1 666 ? 2.930 9.713 -9.637 1.00 98.25 666 VAL A N 1
ATOM 4995 C CA . VAL A 1 666 ? 2.279 10.981 -9.280 1.00 98.25 666 VAL A CA 1
ATOM 4996 C C . VAL A 1 666 ? 2.894 12.108 -10.105 1.00 98.25 666 VAL A C 1
ATOM 4998 O O . VAL A 1 666 ? 4.111 12.272 -10.107 1.00 98.25 666 VAL A O 1
ATOM 5001 N N . GLY A 1 667 ? 2.056 12.896 -10.775 1.00 96.69 667 GLY A N 1
ATOM 5002 C CA . GLY A 1 667 ? 2.472 14.109 -11.472 1.00 96.69 667 GLY A CA 1
ATOM 5003 C C . GLY A 1 667 ? 2.635 15.300 -10.527 1.00 96.69 667 GLY A C 1
ATOM 5004 O O . GLY A 1 667 ? 1.836 15.483 -9.599 1.00 96.69 667 GLY A O 1
ATOM 5005 N N . PHE A 1 668 ? 3.639 16.134 -10.804 1.00 96.56 668 PHE A N 1
ATOM 5006 C CA . PHE A 1 668 ? 3.931 17.365 -10.065 1.00 96.56 668 PHE A CA 1
ATOM 5007 C C . PHE A 1 668 ? 4.129 18.563 -10.997 1.00 96.56 668 PHE A C 1
ATOM 5009 O O . PHE A 1 668 ? 4.617 18.422 -12.118 1.00 96.56 668 PHE A O 1
ATOM 5016 N N . ASP A 1 669 ? 3.802 19.753 -10.502 1.00 93.38 669 ASP A N 1
ATOM 5017 C CA . ASP A 1 669 ? 4.266 21.033 -11.034 1.00 93.38 669 ASP A CA 1
ATOM 5018 C C . ASP A 1 669 ? 4.952 21.851 -9.924 1.00 93.38 669 ASP A C 1
ATOM 5020 O O . ASP A 1 669 ? 5.140 21.374 -8.803 1.00 93.38 669 ASP A O 1
ATOM 5024 N N . ALA A 1 670 ? 5.325 23.099 -10.218 1.00 90.31 670 ALA A N 1
ATOM 5025 C CA . ALA A 1 670 ? 5.968 23.972 -9.237 1.00 90.31 670 ALA A CA 1
ATOM 5026 C C . ALA A 1 670 ? 5.093 24.240 -7.995 1.00 90.31 670 ALA A C 1
ATOM 5028 O O . ALA A 1 670 ? 5.616 24.639 -6.966 1.00 90.31 670 ALA A O 1
ATOM 5029 N N . THR A 1 671 ? 3.778 24.040 -8.057 1.00 89.69 671 THR A N 1
ATOM 5030 C CA . THR A 1 671 ? 2.838 24.309 -6.958 1.00 89.69 671 THR A CA 1
ATOM 5031 C C . THR A 1 671 ? 2.446 23.069 -6.158 1.00 89.69 671 THR A C 1
ATOM 5033 O O . THR A 1 671 ? 1.888 23.218 -5.072 1.00 89.69 671 THR A O 1
ATOM 5036 N N . GLY A 1 672 ? 2.731 21.860 -6.646 1.00 94.19 672 GLY A N 1
ATOM 5037 C CA . GLY A 1 672 ? 2.419 20.616 -5.945 1.00 94.19 672 GLY A CA 1
ATOM 5038 C C . GLY A 1 672 ? 1.896 19.519 -6.867 1.00 94.19 672 GLY A C 1
ATOM 5039 O O . GLY A 1 672 ? 2.256 19.429 -8.038 1.00 94.19 672 GLY A O 1
ATOM 5040 N N . VAL A 1 673 ? 1.040 18.659 -6.318 1.00 97.31 673 VAL A N 1
ATOM 5041 C CA . VAL A 1 673 ? 0.469 17.496 -7.016 1.00 97.31 673 VAL A CA 1
ATOM 5042 C C . VAL A 1 673 ? -0.538 17.900 -8.110 1.00 97.31 673 VAL A C 1
ATOM 5044 O O . VAL A 1 673 ? -1.493 18.658 -7.868 1.00 97.31 673 VAL A O 1
ATOM 5047 N N . THR A 1 674 ? -0.374 17.317 -9.302 1.00 96.38 674 THR A N 1
ATOM 5048 C CA . THR A 1 674 ? -1.253 17.503 -10.476 1.00 96.38 674 THR A CA 1
ATOM 5049 C C . THR A 1 674 ? -2.119 16.281 -10.791 1.00 96.38 674 THR A C 1
ATOM 5051 O O . THR A 1 674 ? -3.213 16.442 -11.331 1.00 96.38 674 THR A O 1
ATOM 5054 N N . SER A 1 675 ? -1.699 15.077 -10.390 1.00 96.25 675 SER A N 1
ATOM 5055 C CA . SER A 1 675 ? -2.522 13.860 -10.448 1.00 96.25 675 SER A CA 1
ATOM 5056 C C . SER A 1 675 ? -3.660 13.936 -9.430 1.00 96.25 675 SER A C 1
ATOM 5058 O O . SER A 1 675 ? -3.461 13.639 -8.257 1.00 96.25 675 SER A O 1
ATOM 5060 N N . ARG A 1 676 ? -4.849 14.375 -9.858 1.00 94.19 676 ARG A N 1
ATOM 5061 C CA . ARG A 1 676 ? -5.996 14.655 -8.966 1.00 94.19 676 ARG A CA 1
ATOM 5062 C C . ARG A 1 676 ? -7.186 13.724 -9.188 1.00 94.19 676 ARG A C 1
ATOM 5064 O O . ARG A 1 676 ? -8.134 13.740 -8.418 1.00 94.19 676 ARG A O 1
ATOM 5071 N N . GLU A 1 677 ? -7.147 12.870 -10.201 1.00 93.25 677 GLU A N 1
ATOM 5072 C CA . GLU A 1 677 ? -8.195 11.881 -10.473 1.00 93.25 677 GLU A CA 1
ATOM 5073 C C . GLU A 1 677 ? -7.619 10.690 -11.264 1.00 93.25 677 GLU A C 1
ATOM 5075 O O . GLU A 1 677 ? -6.409 10.606 -11.458 1.00 93.25 677 GLU A O 1
ATOM 5080 N N . TRP A 1 678 ? -8.449 9.720 -11.649 1.00 91.69 678 TRP A N 1
ATOM 5081 C CA . TRP A 1 678 ? -7.991 8.446 -12.222 1.00 91.69 678 TRP A CA 1
ATOM 5082 C C . TRP A 1 678 ? -7.441 8.541 -13.655 1.00 91.69 678 TRP A C 1
ATOM 5084 O O . TRP A 1 678 ? -6.629 7.715 -14.057 1.00 91.69 678 TRP A O 1
ATOM 5094 N N . GLY A 1 679 ? -7.854 9.535 -14.437 1.00 87.25 679 GLY A N 1
ATOM 5095 C CA . GLY A 1 679 ? -7.330 9.820 -15.773 1.00 87.25 679 GLY A CA 1
ATOM 5096 C C . GLY A 1 679 ? -5.897 10.362 -15.756 1.00 87.25 679 GLY A C 1
ATOM 5097 O O . GLY A 1 679 ? -5.114 10.057 -16.651 1.00 87.25 679 GLY A O 1
ATOM 5098 N N . SER A 1 680 ? -5.543 11.117 -14.717 1.00 87.62 680 SER A N 1
ATOM 5099 C CA . SER A 1 680 ? -4.213 11.680 -14.440 1.00 87.62 680 SER A CA 1
ATOM 5100 C C . SER A 1 680 ? -3.357 10.804 -13.516 1.00 87.62 680 SER A C 1
ATOM 5102 O O . SER A 1 680 ? -2.185 11.112 -13.294 1.00 87.62 680 SER A O 1
ATOM 5104 N N . TYR A 1 681 ? -3.918 9.711 -12.993 1.00 95.25 681 TYR A N 1
ATOM 5105 C CA . TYR A 1 681 ? -3.211 8.645 -12.281 1.00 95.25 681 TYR A CA 1
ATOM 5106 C C . TYR A 1 681 ? -3.792 7.272 -12.666 1.00 95.25 681 TYR A C 1
ATOM 5108 O O . TYR A 1 681 ? -4.610 6.708 -11.931 1.00 95.25 681 TYR A O 1
ATOM 5116 N N . PRO A 1 682 ? -3.438 6.739 -13.848 1.00 89.06 682 PRO A N 1
ATOM 5117 C CA . PRO A 1 682 ? -3.999 5.484 -14.322 1.00 89.06 682 PRO A CA 1
ATOM 5118 C C . PRO A 1 682 ? -3.463 4.288 -13.527 1.00 89.06 682 PRO A C 1
ATOM 5120 O O . PRO A 1 682 ? -2.259 4.147 -13.320 1.00 89.06 682 PRO A O 1
ATOM 5123 N N . ILE A 1 683 ? -4.367 3.375 -13.175 1.00 93.62 683 ILE A N 1
ATOM 5124 C CA . ILE A 1 683 ? -4.062 2.067 -12.580 1.00 93.62 683 ILE A CA 1
ATOM 5125 C C . ILE A 1 683 ? -4.400 0.935 -13.559 1.00 93.62 683 ILE A C 1
ATOM 5127 O O . ILE A 1 683 ? -5.031 1.149 -14.597 1.00 93.62 683 ILE A O 1
ATOM 5131 N N . LEU A 1 684 ? -3.964 -0.282 -13.245 1.00 91.12 684 LEU A N 1
ATOM 5132 C CA . LEU A 1 684 ? -4.236 -1.480 -14.038 1.00 91.12 684 LEU A CA 1
ATOM 5133 C C . LEU A 1 684 ? -5.745 -1.770 -14.131 1.00 91.12 684 LEU A C 1
ATOM 5135 O O . LEU A 1 684 ? -6.442 -1.831 -13.119 1.00 91.12 684 LEU A O 1
ATOM 5139 N N . ALA A 1 685 ? -6.247 -1.985 -15.349 1.00 85.38 685 ALA A N 1
ATOM 5140 C CA . ALA A 1 685 ? -7.636 -2.382 -15.586 1.00 85.38 685 ALA A CA 1
ATOM 5141 C C . ALA A 1 685 ? -7.802 -3.913 -15.579 1.00 85.38 685 ALA A C 1
ATOM 5143 O O . ALA A 1 685 ? -6.847 -4.642 -15.835 1.00 85.38 685 ALA A O 1
ATOM 5144 N N . PHE A 1 686 ? -9.029 -4.412 -15.375 1.00 87.75 686 PHE A N 1
ATOM 5145 C CA . PHE A 1 686 ? -9.309 -5.858 -15.304 1.00 87.75 686 PHE A CA 1
ATOM 5146 C C . PHE A 1 686 ? -8.730 -6.701 -16.460 1.00 87.75 686 PHE A C 1
ATOM 5148 O O . PHE A 1 686 ? -8.123 -7.723 -16.159 1.00 87.75 686 PHE A O 1
ATOM 5155 N N . PRO A 1 687 ? -8.822 -6.305 -17.750 1.00 86.06 687 PRO A N 1
ATOM 5156 C CA . PRO A 1 687 ? -8.261 -7.103 -18.851 1.00 86.06 687 PRO A CA 1
ATOM 5157 C C . PRO A 1 687 ? -6.729 -7.178 -18.866 1.00 86.06 687 PRO A C 1
ATOM 5159 O O . PRO A 1 687 ? -6.159 -7.891 -19.682 1.00 86.06 687 PRO A O 1
ATOM 5162 N N . GLN A 1 688 ? -6.068 -6.376 -18.033 1.00 85.19 688 GLN A N 1
ATOM 5163 C CA . GLN A 1 688 ? -4.615 -6.267 -17.945 1.00 85.19 688 GLN A CA 1
ATOM 5164 C C . GLN A 1 688 ? -4.068 -6.978 -16.703 1.00 85.19 688 GLN A C 1
ATOM 5166 O O . GLN A 1 688 ? -2.861 -6.965 -16.481 1.00 85.19 688 GLN A O 1
ATOM 5171 N N . VAL A 1 689 ? -4.947 -7.552 -15.876 1.00 92.25 689 VAL A N 1
ATOM 5172 C CA . VAL A 1 689 ? -4.543 -8.389 -14.748 1.00 92.25 689 VAL A CA 1
ATOM 5173 C C . VAL A 1 689 ? -3.896 -9.662 -15.311 1.00 92.25 689 VAL A C 1
ATOM 5175 O O . VAL A 1 689 ? -4.525 -10.317 -16.143 1.00 92.25 689 VAL A O 1
ATOM 5178 N N . PRO A 1 690 ? -2.661 -10.008 -14.898 1.00 95.12 690 PRO A N 1
ATOM 5179 C CA . PRO A 1 690 ? -1.999 -11.227 -15.356 1.00 95.12 690 PRO A CA 1
ATOM 5180 C C . PRO A 1 690 ? -2.745 -12.476 -14.882 1.00 95.12 690 PRO A C 1
ATOM 5182 O O . PRO A 1 690 ? -3.474 -12.429 -13.891 1.00 95.12 690 PRO A O 1
ATOM 5185 N N . ASP A 1 691 ? -2.495 -13.615 -15.526 1.00 96.06 691 ASP A N 1
ATOM 5186 C CA . ASP A 1 691 ? -2.799 -14.907 -14.909 1.00 96.06 691 ASP A CA 1
ATOM 5187 C C . ASP A 1 691 ? -1.896 -15.106 -13.676 1.00 96.06 691 ASP A C 1
ATOM 5189 O O . ASP A 1 691 ? -0.677 -14.947 -13.765 1.00 96.06 691 ASP A O 1
ATOM 5193 N N . ILE A 1 692 ? -2.479 -15.393 -12.508 1.00 98.50 692 ILE A N 1
ATOM 5194 C CA . ILE A 1 692 ? -1.753 -15.451 -11.229 1.00 98.50 692 ILE A CA 1
ATOM 5195 C C . ILE A 1 692 ? -1.751 -16.885 -10.716 1.00 98.50 692 ILE A C 1
ATOM 5197 O O . ILE A 1 692 ? -2.761 -17.402 -10.239 1.00 98.50 692 ILE A O 1
ATOM 5201 N N . ASP A 1 693 ? -0.575 -17.500 -10.739 1.00 98.44 693 ASP A N 1
ATOM 5202 C CA . ASP A 1 693 ? -0.356 -18.865 -10.286 1.00 98.44 693 ASP A CA 1
ATOM 5203 C C . ASP A 1 693 ? 0.371 -18.868 -8.932 1.00 98.44 693 ASP A C 1
ATOM 5205 O O . ASP A 1 693 ? 1.566 -18.584 -8.833 1.00 98.44 693 ASP A O 1
ATOM 5209 N N . VAL A 1 694 ? -0.372 -19.163 -7.863 1.00 98.50 694 VAL A N 1
ATOM 5210 C CA . VAL A 1 694 ? 0.118 -19.055 -6.481 1.00 98.50 694 VAL A CA 1
ATOM 5211 C C . VAL A 1 694 ? 0.659 -20.381 -5.949 1.00 98.50 694 VAL A C 1
ATOM 5213 O O . VAL A 1 694 ? -0.079 -21.364 -5.833 1.00 98.50 694 VAL A O 1
ATOM 5216 N N . LEU A 1 695 ? 1.907 -20.352 -5.480 1.00 98.19 695 LEU A N 1
ATOM 5217 C CA . LEU A 1 695 ? 2.536 -21.369 -4.643 1.00 98.19 695 LEU A CA 1
ATOM 5218 C C . LEU A 1 695 ? 2.647 -20.875 -3.195 1.00 98.19 695 LEU A C 1
ATOM 5220 O O . LEU A 1 695 ? 3.390 -19.947 -2.895 1.00 98.19 695 LEU A O 1
ATOM 5224 N N . MET A 1 696 ? 1.942 -21.519 -2.271 1.00 97.25 696 MET A N 1
ATOM 5225 C CA . MET A 1 696 ? 2.154 -21.301 -0.835 1.00 97.25 696 MET A CA 1
ATOM 5226 C C . MET A 1 696 ? 2.935 -22.487 -0.285 1.00 97.25 696 MET A C 1
ATOM 5228 O O . MET A 1 696 ? 2.473 -23.620 -0.414 1.00 97.25 696 MET A O 1
ATOM 5232 N N . VAL A 1 697 ? 4.105 -22.237 0.304 1.00 94.19 697 VAL A N 1
ATOM 5233 C CA . VAL A 1 697 ? 4.948 -23.300 0.870 1.00 94.19 697 VAL A CA 1
ATOM 5234 C C . VAL A 1 697 ? 4.421 -23.663 2.265 1.00 94.19 697 VAL A C 1
ATOM 5236 O O . VAL A 1 697 ? 4.412 -22.799 3.145 1.00 94.19 697 VAL A O 1
ATOM 5239 N N . PRO A 1 698 ? 3.940 -24.900 2.495 1.00 90.19 698 PRO A N 1
ATOM 5240 C CA . PRO A 1 698 ? 3.417 -25.299 3.795 1.00 90.19 698 PRO A CA 1
ATOM 5241 C C . PRO A 1 698 ? 4.561 -25.495 4.794 1.00 90.19 698 PRO A C 1
ATOM 5243 O O . PRO A 1 698 ? 5.441 -26.322 4.584 1.00 90.19 698 PRO A O 1
ATOM 5246 N N . GLN A 1 699 ? 4.520 -24.749 5.897 1.00 93.31 699 GLN A N 1
ATOM 5247 C CA . GLN A 1 699 ? 5.510 -24.812 6.976 1.00 93.31 699 GLN A CA 1
ATOM 5248 C C . GLN A 1 699 ? 4.805 -24.796 8.348 1.00 93.31 699 GLN A C 1
ATOM 5250 O O . GLN A 1 699 ? 4.959 -23.838 9.106 1.00 93.31 699 GLN A O 1
ATOM 5255 N N . PRO A 1 700 ? 3.968 -25.805 8.665 1.00 92.81 700 PRO A N 1
ATOM 5256 C CA . PRO A 1 700 ? 3.105 -25.784 9.851 1.00 92.81 700 PRO A CA 1
ATOM 5257 C C . PRO A 1 700 ? 3.878 -25.716 11.177 1.00 92.81 700 PRO A C 1
ATOM 5259 O O . PRO A 1 700 ? 3.375 -25.135 12.134 1.00 92.81 700 PRO A O 1
ATOM 5262 N N . ASP A 1 701 ? 5.107 -26.236 11.215 1.00 92.25 701 ASP A N 1
ATOM 5263 C CA . ASP A 1 701 ? 5.962 -26.243 12.411 1.00 92.25 701 ASP A CA 1
ATOM 5264 C C . ASP A 1 701 ? 6.780 -24.951 12.589 1.00 92.25 701 ASP A C 1
ATOM 5266 O O . ASP A 1 701 ? 7.489 -24.783 13.580 1.00 92.25 701 ASP A O 1
ATOM 5270 N N . GLN A 1 702 ? 6.698 -24.022 11.633 1.00 94.56 702 GLN A N 1
ATOM 5271 C CA . GLN A 1 702 ? 7.351 -22.717 11.708 1.00 94.56 702 GLN A CA 1
ATOM 5272 C C . GLN A 1 702 ? 6.384 -21.663 12.264 1.00 94.56 702 GLN A C 1
ATOM 5274 O O . GLN A 1 702 ? 5.178 -21.741 12.015 1.00 94.56 702 GLN A O 1
ATOM 5279 N N . PRO A 1 703 ? 6.879 -20.629 12.971 1.00 93.81 703 PRO A N 1
ATOM 5280 C CA . PRO A 1 703 ? 6.018 -19.565 13.477 1.00 93.81 703 PRO A CA 1
ATOM 5281 C C . PRO A 1 703 ? 5.240 -18.893 12.333 1.00 93.81 703 PRO A C 1
ATOM 5283 O O . PRO A 1 703 ? 5.775 -18.772 11.227 1.00 93.81 703 PRO A O 1
ATOM 5286 N N . PRO A 1 704 ? 3.997 -18.440 12.576 1.00 94.75 704 PRO A N 1
ATOM 5287 C CA . PRO A 1 704 ? 3.215 -17.757 11.562 1.00 94.75 704 PRO A CA 1
ATOM 5288 C C . PRO A 1 704 ? 3.814 -16.378 11.280 1.00 94.75 704 PRO A C 1
ATOM 5290 O O . PRO A 1 704 ? 4.181 -15.632 12.192 1.00 94.75 704 PRO A O 1
ATOM 5293 N N . LEU A 1 705 ? 3.894 -16.030 10.002 1.00 93.31 705 LEU A N 1
ATOM 5294 C CA . LEU A 1 705 ? 4.520 -14.799 9.550 1.00 93.31 705 LEU A CA 1
ATOM 5295 C C . LEU A 1 705 ? 3.550 -13.877 8.808 1.00 93.31 705 LEU A C 1
ATOM 5297 O O . LEU A 1 705 ? 2.448 -14.254 8.409 1.00 93.31 705 LEU A O 1
ATOM 5301 N N . GLY A 1 706 ? 3.977 -12.630 8.624 1.00 89.50 706 GLY A N 1
ATOM 5302 C CA . GLY A 1 706 ? 3.209 -11.609 7.933 1.00 89.50 706 GLY A CA 1
ATOM 5303 C C . GLY A 1 706 ? 3.112 -11.826 6.417 1.00 89.50 706 GLY A C 1
ATOM 5304 O O . GLY A 1 706 ? 4.127 -11.916 5.733 1.00 89.50 706 GLY A O 1
ATOM 5305 N N . ALA A 1 707 ? 1.887 -11.822 5.878 1.00 91.56 707 ALA A N 1
ATOM 5306 C CA . ALA A 1 707 ? 1.596 -11.937 4.439 1.00 91.56 707 ALA A CA 1
ATOM 5307 C C . ALA A 1 707 ? 1.072 -10.629 3.811 1.00 91.56 707 ALA A C 1
ATOM 5309 O O . ALA A 1 707 ? 0.605 -10.608 2.670 1.00 91.56 707 ALA A O 1
ATOM 5310 N N . GLY A 1 708 ? 1.100 -9.529 4.570 1.00 90.00 708 GLY A N 1
ATOM 5311 C CA . GLY A 1 708 ? 0.532 -8.251 4.160 1.00 90.00 708 GLY A CA 1
ATOM 5312 C C . GLY A 1 708 ? 1.168 -7.732 2.877 1.00 90.00 708 GLY A C 1
ATOM 5313 O O . GLY A 1 708 ? 0.449 -7.338 1.971 1.00 90.00 708 GLY A O 1
ATOM 5314 N N . GLU A 1 709 ? 2.491 -7.773 2.760 1.00 92.06 709 GLU A N 1
ATOM 5315 C CA . GLU A 1 709 ? 3.217 -7.009 1.729 1.00 92.06 709 GLU A CA 1
ATOM 5316 C C . GLU A 1 709 ? 4.270 -7.848 0.990 1.00 92.06 709 GLU A C 1
ATOM 5318 O O . GLU A 1 709 ? 4.696 -7.483 -0.103 1.00 92.06 709 GLU A O 1
ATOM 5323 N N . SER A 1 710 ? 4.663 -8.998 1.545 1.00 93.81 710 SER A N 1
ATOM 5324 C CA . SER A 1 710 ? 5.851 -9.748 1.122 1.00 93.81 710 SER A CA 1
ATOM 5325 C C . SER A 1 710 ? 5.826 -10.200 -0.339 1.00 93.81 710 SER A C 1
ATOM 5327 O O . SER A 1 710 ? 6.819 -10.025 -1.039 1.00 93.81 710 SER A O 1
ATOM 5329 N N . ALA A 1 711 ? 4.686 -10.692 -0.842 1.00 96.69 711 ALA A N 1
ATOM 5330 C CA . ALA A 1 711 ? 4.557 -11.081 -2.247 1.00 96.69 711 ALA A CA 1
ATOM 5331 C C . ALA A 1 711 ? 4.708 -9.919 -3.239 1.00 96.69 711 ALA A C 1
ATOM 5333 O O . ALA A 1 711 ? 4.891 -10.194 -4.415 1.00 96.69 711 ALA A O 1
ATOM 5334 N N . SER A 1 712 ? 4.624 -8.650 -2.827 1.00 96.50 712 SER A N 1
ATOM 5335 C CA . SER A 1 712 ? 4.839 -7.528 -3.756 1.00 96.50 712 SER A CA 1
ATOM 5336 C C . SER A 1 712 ? 6.318 -7.234 -3.992 1.00 96.50 712 SER A C 1
ATOM 5338 O O . SER A 1 712 ? 6.684 -6.793 -5.071 1.00 96.50 712 SER A O 1
ATOM 5340 N N . VAL A 1 713 ? 7.178 -7.512 -3.013 1.00 96.50 713 VAL A N 1
ATOM 5341 C CA . VAL A 1 713 ? 8.566 -7.033 -2.970 1.00 96.50 713 VAL A CA 1
ATOM 5342 C C . VAL A 1 713 ? 9.424 -7.420 -4.196 1.00 96.50 713 VAL A C 1
ATOM 5344 O O . VAL A 1 713 ? 10.122 -6.542 -4.700 1.00 96.50 713 VAL A O 1
ATOM 5347 N N . PRO A 1 714 ? 9.371 -8.652 -4.747 1.00 97.94 714 PRO A N 1
ATOM 5348 C CA . PRO A 1 714 ? 10.179 -9.017 -5.921 1.00 97.94 714 PRO A CA 1
ATOM 5349 C C . PRO A 1 714 ? 9.620 -8.510 -7.268 1.00 97.94 714 PRO A C 1
ATOM 5351 O O . PRO A 1 714 ? 10.253 -8.711 -8.305 1.00 97.94 714 PRO A O 1
ATOM 5354 N N . SER A 1 715 ? 8.446 -7.866 -7.296 1.00 98.06 715 SER A N 1
ATOM 5355 C CA . SER A 1 715 ? 7.676 -7.654 -8.531 1.00 98.06 715 SER A CA 1
ATOM 5356 C C . SER A 1 715 ? 8.417 -6.862 -9.607 1.00 98.06 715 SER A C 1
ATOM 5358 O O . SER A 1 715 ? 8.437 -7.262 -10.769 1.00 98.06 715 SER A O 1
ATOM 5360 N N . ALA A 1 716 ? 9.012 -5.729 -9.227 1.00 98.31 716 ALA A N 1
ATOM 5361 C CA . ALA A 1 716 ? 9.612 -4.790 -10.163 1.00 98.31 716 ALA A CA 1
ATOM 5362 C C . ALA A 1 716 ? 10.768 -5.437 -10.917 1.00 98.31 716 ALA A C 1
ATOM 5364 O O . ALA A 1 716 ? 10.776 -5.413 -12.143 1.00 98.31 716 ALA A O 1
ATOM 5365 N N . ALA A 1 717 ? 11.671 -6.092 -10.184 1.00 98.69 717 ALA A N 1
ATOM 5366 C CA . ALA A 1 717 ? 12.802 -6.785 -10.776 1.00 98.69 717 ALA A CA 1
ATOM 5367 C C . ALA A 1 717 ? 12.371 -7.978 -11.637 1.00 98.69 717 ALA A C 1
ATOM 5369 O O . ALA A 1 717 ? 12.899 -8.139 -12.730 1.00 98.69 717 ALA A O 1
ATOM 5370 N N . ALA A 1 718 ? 11.385 -8.780 -11.209 1.00 98.81 718 ALA A N 1
ATOM 5371 C CA . ALA A 1 718 ? 10.891 -9.887 -12.034 1.00 98.81 718 ALA A CA 1
ATOM 5372 C C . ALA A 1 718 ? 10.368 -9.386 -13.391 1.00 98.81 718 ALA A C 1
ATOM 5374 O O . ALA A 1 718 ? 10.716 -9.945 -14.430 1.00 98.81 718 ALA A O 1
ATOM 5375 N N . ILE A 1 719 ? 9.592 -8.296 -13.397 1.00 98.81 719 ILE A N 1
ATOM 5376 C CA . ILE A 1 719 ? 9.035 -7.706 -14.622 1.00 98.81 719 ILE A CA 1
ATOM 5377 C C . ILE A 1 719 ? 10.132 -7.064 -15.486 1.00 98.81 719 ILE A C 1
ATOM 5379 O O . ILE A 1 719 ? 10.149 -7.274 -16.698 1.00 98.81 719 ILE A O 1
ATOM 5383 N N . THR A 1 720 ? 11.072 -6.307 -14.907 1.00 98.62 720 THR A N 1
ATOM 5384 C CA . THR A 1 720 ? 12.162 -5.689 -15.687 1.00 98.62 720 THR A CA 1
ATOM 5385 C C . THR A 1 720 ? 13.154 -6.716 -16.220 1.00 98.62 720 THR A C 1
ATOM 5387 O O . THR A 1 720 ? 13.653 -6.544 -17.331 1.00 98.62 720 THR A O 1
ATOM 5390 N N . ASN A 1 721 ? 13.410 -7.801 -15.483 1.00 98.69 721 ASN A N 1
ATOM 5391 C CA . ASN A 1 721 ? 14.224 -8.924 -15.950 1.00 98.69 721 ASN A CA 1
ATOM 5392 C C . ASN A 1 721 ? 13.522 -9.659 -17.100 1.00 98.69 721 ASN A C 1
ATOM 5394 O O . ASN A 1 721 ? 14.171 -9.985 -18.088 1.00 98.69 721 ASN A O 1
ATOM 5398 N N . ALA A 1 722 ? 12.196 -9.824 -17.036 1.00 98.50 722 ALA A N 1
ATOM 5399 C CA . ALA A 1 722 ? 11.416 -10.411 -18.126 1.00 98.50 722 ALA A CA 1
ATOM 5400 C C . ALA A 1 722 ? 11.435 -9.529 -19.380 1.00 98.50 722 ALA A C 1
ATOM 5402 O O . ALA A 1 722 ? 11.545 -10.020 -20.501 1.00 98.50 722 ALA A O 1
ATOM 5403 N N . LEU A 1 723 ? 11.371 -8.208 -19.199 1.00 97.31 723 LEU A N 1
ATOM 5404 C CA . LEU A 1 723 ? 11.457 -7.261 -20.305 1.00 97.31 723 LEU A CA 1
ATOM 5405 C C . LEU A 1 723 ? 12.866 -7.223 -20.913 1.00 97.31 723 LEU A C 1
ATOM 5407 O O . LEU A 1 723 ? 12.998 -7.105 -22.132 1.00 97.31 723 LEU A O 1
ATOM 5411 N N . PHE A 1 724 ? 13.913 -7.369 -20.096 1.00 98.12 724 PHE A N 1
ATOM 5412 C CA . PHE A 1 724 ? 15.273 -7.565 -20.592 1.00 98.12 724 PHE A CA 1
ATOM 5413 C C . PHE A 1 724 ? 15.395 -8.861 -21.384 1.00 98.12 724 PHE A C 1
ATOM 5415 O O . PHE A 1 724 ? 15.936 -8.834 -22.483 1.00 98.12 724 PHE A O 1
ATOM 5422 N N . ASP A 1 725 ? 14.865 -9.966 -20.871 1.00 97.94 725 ASP A N 1
ATOM 5423 C CA . ASP A 1 725 ? 14.864 -11.225 -21.603 1.00 97.94 725 ASP A CA 1
ATOM 5424 C C . ASP A 1 725 ? 14.109 -11.092 -22.939 1.00 97.94 725 ASP A C 1
ATOM 5426 O O . ASP A 1 725 ? 14.610 -11.530 -23.966 1.00 97.94 725 ASP A O 1
ATOM 5430 N N . ALA A 1 726 ? 12.992 -10.360 -22.994 1.00 96.00 726 ALA A N 1
ATOM 5431 C CA . ALA A 1 726 ? 12.273 -10.124 -24.248 1.00 96.00 726 ALA A CA 1
ATOM 5432 C C . ALA A 1 726 ? 13.039 -9.237 -25.251 1.00 96.00 726 ALA A C 1
ATOM 5434 O O . ALA A 1 726 ? 12.950 -9.444 -26.461 1.00 96.00 726 ALA A O 1
ATOM 5435 N N . THR A 1 727 ? 13.737 -8.201 -24.776 1.00 94.88 727 THR A N 1
ATOM 5436 C CA . THR A 1 727 ? 14.187 -7.075 -25.626 1.00 94.88 727 THR A CA 1
ATOM 5437 C C . THR A 1 727 ? 15.700 -6.907 -25.729 1.00 94.88 727 THR A C 1
ATOM 5439 O O . THR A 1 727 ? 16.180 -6.194 -26.607 1.00 94.88 727 THR A O 1
ATOM 5442 N N . GLY A 1 728 ? 16.458 -7.502 -24.811 1.00 95.12 728 GLY A N 1
ATOM 5443 C CA . GLY A 1 728 ? 17.870 -7.206 -24.573 1.00 95.12 728 GLY A CA 1
ATOM 5444 C C . GLY A 1 728 ? 18.135 -5.847 -23.907 1.00 95.12 728 GLY A C 1
ATOM 5445 O O . GLY A 1 728 ? 19.296 -5.482 -23.724 1.00 95.12 728 GLY A O 1
ATOM 5446 N N . ILE A 1 729 ? 17.102 -5.083 -23.529 1.00 95.81 729 ILE A N 1
ATOM 5447 C CA . ILE A 1 729 ? 17.232 -3.744 -22.934 1.00 95.81 729 ILE A CA 1
ATOM 5448 C C . ILE A 1 729 ? 16.982 -3.803 -21.424 1.00 95.81 729 ILE A C 1
ATOM 5450 O O . ILE A 1 729 ? 15.972 -4.329 -20.963 1.00 95.81 729 ILE A O 1
ATOM 5454 N N . ARG A 1 730 ? 17.898 -3.229 -20.635 1.00 96.56 730 ARG A N 1
ATOM 5455 C CA . ARG A 1 730 ? 17.761 -3.117 -19.174 1.00 96.56 730 ARG A CA 1
ATOM 5456 C C . ARG A 1 730 ? 17.034 -1.826 -18.800 1.00 96.56 730 ARG A C 1
ATOM 5458 O O . ARG A 1 730 ? 17.565 -0.735 -19.006 1.00 96.56 730 ARG A O 1
ATOM 5465 N N . PHE A 1 731 ? 15.854 -1.962 -18.204 1.00 97.44 731 PHE A N 1
ATOM 5466 C CA . PHE A 1 731 ? 15.077 -0.850 -17.658 1.00 97.44 731 PHE A CA 1
ATOM 5467 C C . PHE A 1 731 ? 15.381 -0.679 -16.169 1.00 97.44 731 PHE A C 1
ATOM 5469 O O . PHE A 1 731 ? 15.252 -1.627 -15.400 1.00 97.44 731 PHE A O 1
ATOM 5476 N N . ARG A 1 732 ? 15.801 0.527 -15.773 1.00 98.00 732 ARG A N 1
ATOM 5477 C CA . ARG A 1 732 ? 16.221 0.848 -14.393 1.00 98.00 732 ARG A CA 1
ATOM 5478 C C . ARG A 1 732 ? 15.427 1.993 -13.766 1.00 98.00 732 ARG A C 1
ATOM 5480 O O . ARG A 1 732 ? 15.679 2.370 -12.630 1.00 98.00 732 ARG A O 1
ATOM 5487 N N . GLU A 1 733 ? 14.462 2.525 -14.501 1.00 97.69 733 GLU A N 1
ATOM 5488 C CA . GLU A 1 733 ? 13.569 3.597 -14.074 1.00 97.69 733 GLU A CA 1
ATOM 5489 C C . GLU A 1 733 ? 12.128 3.142 -14.308 1.00 97.69 733 GLU A C 1
ATOM 5491 O O . GLU A 1 733 ? 11.818 2.550 -15.346 1.00 97.69 733 GLU A O 1
ATOM 5496 N N . LEU A 1 734 ? 11.269 3.388 -13.321 1.00 96.88 734 LEU A N 1
ATOM 5497 C CA . LEU A 1 734 ? 9.839 3.091 -13.375 1.00 96.88 734 LEU A CA 1
ATOM 5498 C C . LEU A 1 734 ? 9.025 4.394 -13.450 1.00 96.88 734 LEU A C 1
ATOM 5500 O O . LEU A 1 734 ? 9.471 5.410 -12.913 1.00 96.88 734 LEU A O 1
ATOM 5504 N N . PRO A 1 735 ? 7.811 4.375 -14.037 1.00 96.69 735 PRO A N 1
ATOM 5505 C CA . PRO A 1 735 ? 7.089 3.211 -14.572 1.00 96.69 735 PRO A CA 1
ATOM 5506 C C . PRO A 1 735 ? 7.451 2.822 -16.022 1.00 96.69 735 PRO A C 1
ATOM 5508 O O . PRO A 1 735 ? 7.903 3.634 -16.834 1.00 96.69 735 PRO A O 1
ATOM 5511 N N . LEU A 1 736 ? 7.172 1.564 -16.376 1.00 96.12 736 LEU A N 1
ATOM 5512 C CA . LEU A 1 736 ? 7.328 0.985 -17.719 1.00 96.12 736 LEU A CA 1
ATOM 5513 C C . LEU A 1 736 ? 6.129 1.322 -18.626 1.00 96.12 736 LEU A C 1
ATOM 5515 O O . LEU A 1 736 ? 5.436 0.434 -19.128 1.00 96.12 736 LEU A O 1
ATOM 5519 N N . THR A 1 737 ? 5.856 2.615 -18.813 1.00 91.12 737 THR A N 1
ATOM 5520 C CA . THR A 1 737 ? 4.798 3.076 -19.722 1.00 91.12 737 THR A CA 1
ATOM 5521 C C . THR A 1 737 ? 5.119 2.722 -21.170 1.00 91.12 737 THR A C 1
ATOM 5523 O O . THR A 1 737 ? 6.277 2.553 -21.556 1.00 91.12 737 THR A O 1
ATOM 5526 N N . ALA A 1 738 ? 4.087 2.656 -22.015 1.00 86.56 738 ALA A N 1
ATOM 5527 C CA . ALA A 1 738 ? 4.283 2.377 -23.435 1.00 86.56 738 ALA A CA 1
ATOM 5528 C C . ALA A 1 738 ? 5.226 3.403 -24.085 1.00 86.56 738 ALA A C 1
ATOM 5530 O O . ALA A 1 738 ? 6.075 3.060 -24.904 1.00 86.56 738 ALA A O 1
ATOM 5531 N N . GLU A 1 739 ? 5.123 4.666 -23.678 1.00 85.81 739 GLU A N 1
ATOM 5532 C CA . GLU A 1 739 ? 5.980 5.748 -24.135 1.00 85.81 739 GLU A CA 1
ATOM 5533 C C . GLU A 1 739 ? 7.447 5.547 -23.726 1.00 85.81 739 GLU A C 1
ATOM 5535 O O . GLU A 1 739 ? 8.319 5.701 -24.586 1.00 85.81 739 GLU A O 1
ATOM 5540 N N . SER A 1 740 ? 7.727 5.183 -22.465 1.00 90.56 740 SER A N 1
ATOM 5541 C CA . SER A 1 740 ? 9.101 4.978 -21.979 1.00 90.56 740 SER A CA 1
ATOM 5542 C C . SER A 1 740 ? 9.747 3.744 -22.613 1.00 90.56 740 SER A C 1
ATOM 5544 O O . SER A 1 740 ? 10.873 3.814 -23.110 1.00 90.56 740 SER A O 1
ATOM 5546 N N . VAL A 1 741 ? 8.999 2.644 -22.713 1.00 92.94 741 VAL A N 1
ATOM 5547 C CA . VAL A 1 741 ? 9.452 1.396 -23.338 1.00 92.94 741 VAL A CA 1
ATOM 5548 C C . VAL A 1 741 ? 9.692 1.585 -24.834 1.00 92.94 741 VAL A C 1
ATOM 5550 O O . VAL A 1 741 ? 10.738 1.190 -25.351 1.00 92.94 741 VAL A O 1
ATOM 5553 N N . ARG A 1 742 ? 8.785 2.268 -25.543 1.00 88.88 742 ARG A N 1
ATOM 5554 C CA . ARG A 1 742 ? 8.970 2.581 -26.966 1.00 88.88 742 ARG A CA 1
ATOM 5555 C C . ARG A 1 742 ? 10.182 3.471 -27.202 1.00 88.88 742 ARG A C 1
ATOM 5557 O O . ARG A 1 742 ? 10.887 3.250 -28.181 1.00 88.88 742 ARG A O 1
ATOM 5564 N N . ALA A 1 743 ? 10.406 4.474 -26.352 1.00 88.50 743 ALA A N 1
ATOM 5565 C CA . ALA A 1 743 ? 11.560 5.362 -26.472 1.00 88.50 743 ALA A CA 1
ATOM 5566 C C . ALA A 1 743 ? 12.885 4.603 -26.305 1.00 88.50 743 ALA A C 1
ATOM 5568 O O . ALA A 1 743 ? 13.848 4.915 -26.999 1.00 88.50 743 ALA A O 1
ATOM 5569 N N . ALA A 1 744 ? 12.921 3.584 -25.442 1.00 91.69 744 ALA A N 1
ATOM 5570 C CA . ALA A 1 744 ? 14.088 2.722 -25.284 1.00 91.69 744 ALA A CA 1
ATOM 5571 C C . ALA A 1 744 ? 14.284 1.766 -26.476 1.00 91.69 744 ALA A C 1
ATOM 5573 O O . ALA A 1 744 ? 15.404 1.602 -26.953 1.00 91.69 744 ALA A O 1
ATOM 5574 N N . LEU A 1 745 ? 13.202 1.167 -26.987 1.00 87.94 745 LEU A N 1
ATOM 5575 C CA . LEU A 1 745 ? 13.238 0.239 -28.129 1.00 87.94 745 LEU A CA 1
ATOM 5576 C C . LEU A 1 745 ? 13.547 0.933 -29.460 1.00 87.94 745 LEU A C 1
ATOM 5578 O O . LEU A 1 745 ? 14.225 0.376 -30.318 1.00 87.94 745 LEU A O 1
ATOM 5582 N N . ASN A 1 746 ? 13.039 2.152 -29.631 1.00 84.25 746 ASN A N 1
ATOM 5583 C CA . ASN A 1 746 ? 13.177 2.956 -30.838 1.00 84.25 746 ASN A CA 1
ATOM 5584 C C . ASN A 1 746 ? 13.709 4.341 -30.457 1.00 84.25 746 ASN A C 1
ATOM 5586 O O . ASN A 1 746 ? 12.952 5.320 -30.509 1.00 84.25 746 ASN A O 1
ATOM 5590 N N . PRO A 1 747 ? 14.990 4.450 -30.058 1.00 74.69 747 PRO A N 1
ATOM 5591 C CA . PRO A 1 747 ? 15.554 5.732 -29.676 1.00 74.69 747 PRO A CA 1
ATOM 5592 C C . PRO A 1 747 ? 15.394 6.712 -30.846 1.00 74.69 747 PRO A C 1
ATOM 5594 O O . PRO A 1 747 ? 15.679 6.345 -31.996 1.00 74.69 747 PRO A O 1
ATOM 5597 N N . PRO A 1 748 ? 14.905 7.944 -30.600 1.00 57.44 748 PRO A N 1
ATOM 5598 C CA . PRO A 1 748 ? 14.772 8.932 -31.658 1.00 57.44 748 PRO A CA 1
ATOM 5599 C C . PRO A 1 748 ? 16.125 9.084 -32.350 1.00 57.44 748 PRO A C 1
ATOM 5601 O O . PRO A 1 748 ? 17.158 9.206 -31.689 1.00 57.44 748 PRO A O 1
ATOM 5604 N N . ARG A 1 749 ? 16.132 9.045 -33.688 1.00 51.78 749 ARG A N 1
ATOM 5605 C CA . ARG A 1 749 ? 17.356 9.279 -34.458 1.00 51.78 749 ARG A CA 1
ATOM 5606 C C . ARG A 1 749 ? 17.859 10.673 -34.108 1.00 51.78 749 ARG A C 1
ATOM 5608 O O . ARG A 1 749 ? 17.294 11.662 -34.568 1.00 51.78 749 ARG A O 1
ATOM 5615 N N . ILE A 1 750 ? 18.910 10.744 -33.297 1.00 47.25 750 ILE A N 1
ATOM 5616 C CA . ILE A 1 750 ? 19.664 11.973 -33.098 1.00 47.25 750 ILE A CA 1
ATOM 5617 C C . ILE A 1 750 ? 20.191 12.337 -34.484 1.00 47.25 750 ILE A C 1
ATOM 5619 O O . ILE A 1 750 ? 20.937 11.561 -35.086 1.00 47.25 750 ILE A O 1
ATOM 5623 N N . ALA A 1 751 ? 19.749 13.473 -35.027 1.00 41.16 751 ALA A N 1
ATOM 5624 C CA . ALA A 1 751 ? 20.392 14.045 -36.196 1.00 41.16 751 ALA A CA 1
ATOM 5625 C C . ALA A 1 751 ? 21.862 14.239 -35.813 1.00 41.16 751 ALA A C 1
ATOM 5627 O O . ALA A 1 751 ? 22.174 15.034 -34.926 1.00 41.16 751 ALA A O 1
ATOM 5628 N N . GLY A 1 752 ? 22.751 13.431 -36.395 1.00 36.44 752 GLY A N 1
ATOM 5629 C CA . GLY A 1 752 ? 24.182 13.619 -36.205 1.00 36.44 752 GLY A CA 1
ATOM 5630 C C . GLY A 1 752 ? 24.566 15.049 -36.597 1.00 36.44 752 GLY A C 1
ATOM 5631 O O . GLY A 1 752 ? 23.839 15.670 -37.377 1.00 36.44 752 GLY A O 1
ATOM 5632 N N . PRO A 1 753 ? 25.685 15.583 -36.077 1.00 39.59 753 PRO A N 1
ATOM 5633 C CA . PRO A 1 753 ? 26.192 16.869 -36.538 1.00 39.59 753 PRO A CA 1
ATOM 5634 C C . PRO A 1 753 ? 26.260 16.832 -38.063 1.00 39.59 753 PRO A C 1
ATOM 5636 O O . PRO A 1 753 ? 26.737 15.836 -38.617 1.00 39.59 753 PRO A O 1
ATOM 5639 N N . ASP A 1 754 ? 25.740 17.873 -38.720 1.00 39.88 754 ASP A N 1
ATOM 5640 C CA . ASP A 1 754 ? 25.800 18.012 -40.171 1.00 39.88 754 ASP A CA 1
ATOM 5641 C C . ASP A 1 754 ? 27.209 17.637 -40.632 1.00 39.88 754 ASP A C 1
ATOM 5643 O O . ASP A 1 754 ? 28.193 18.319 -40.327 1.00 39.88 754 ASP A O 1
ATOM 5647 N N . GLY A 1 755 ? 27.323 16.492 -41.312 1.00 35.84 755 GLY A N 1
ATOM 5648 C CA . GLY A 1 755 ? 28.590 16.076 -41.890 1.00 35.84 755 GLY A CA 1
ATOM 5649 C C . GLY A 1 755 ? 29.102 17.214 -42.777 1.00 35.84 755 GLY A C 1
ATOM 5650 O O . GLY A 1 755 ? 28.291 17.882 -43.428 1.00 35.84 755 GLY A O 1
ATOM 5651 N N . PRO A 1 756 ? 30.423 17.466 -42.816 1.00 38.62 756 PRO A N 1
ATOM 5652 C CA . PRO A 1 756 ? 30.972 18.612 -43.527 1.00 38.62 756 PRO A CA 1
ATOM 5653 C C . PRO A 1 756 ? 30.435 18.643 -44.963 1.00 38.62 756 PRO A C 1
ATOM 5655 O O . PRO A 1 756 ? 30.330 17.581 -45.593 1.00 38.62 756 PRO A O 1
ATOM 5658 N N . PRO A 1 757 ? 30.079 19.830 -45.495 1.00 37.56 757 PRO A N 1
ATOM 5659 C CA . PRO A 1 757 ? 29.390 19.950 -46.769 1.00 37.56 757 PRO A CA 1
ATOM 5660 C C . PRO A 1 757 ? 30.179 19.201 -47.839 1.00 37.56 757 PRO A C 1
ATOM 5662 O O . PRO A 1 757 ? 31.314 19.556 -48.171 1.00 37.56 757 PRO A O 1
ATOM 5665 N N . ARG A 1 758 ? 29.585 18.123 -48.367 1.00 38.75 758 ARG A N 1
ATOM 5666 C CA . ARG A 1 758 ? 30.175 17.346 -49.457 1.00 38.75 758 ARG A CA 1
ATOM 5667 C C . ARG A 1 758 ? 30.406 18.294 -50.630 1.00 38.75 758 ARG A C 1
ATOM 5669 O O . ARG A 1 758 ? 29.462 18.711 -51.300 1.00 38.75 758 ARG A O 1
ATOM 5676 N N . ARG A 1 759 ? 31.676 18.634 -50.880 1.00 44.22 759 ARG A N 1
ATOM 5677 C CA . ARG A 1 759 ? 32.113 19.365 -52.076 1.00 44.22 759 ARG A CA 1
ATOM 5678 C C . ARG A 1 759 ? 31.520 18.675 -53.303 1.00 44.22 759 ARG A C 1
ATOM 5680 O O . ARG A 1 759 ? 31.839 17.517 -53.576 1.00 44.22 759 ARG A O 1
ATOM 5687 N N . ARG A 1 760 ? 30.668 19.399 -54.034 1.00 45.88 760 ARG A N 1
ATOM 5688 C CA . ARG A 1 760 ? 30.126 18.990 -55.334 1.00 45.88 760 ARG A CA 1
ATOM 5689 C C . ARG A 1 760 ? 31.289 18.641 -56.264 1.00 45.88 760 ARG A C 1
ATOM 5691 O O . ARG A 1 760 ? 31.970 19.528 -56.772 1.00 45.88 760 ARG A O 1
ATOM 5698 N N . ARG A 1 761 ? 31.528 17.348 -56.477 1.00 41.75 761 ARG A N 1
ATOM 5699 C CA . ARG A 1 761 ? 32.409 16.859 -57.537 1.00 41.75 761 ARG A CA 1
ATOM 5700 C C . ARG A 1 761 ? 31.574 16.598 -58.785 1.00 41.75 761 ARG A C 1
ATOM 5702 O O . ARG A 1 761 ? 30.787 15.663 -58.805 1.00 41.75 761 ARG A O 1
ATOM 5709 N N . GLY A 1 762 ? 31.823 17.421 -59.803 1.00 42.53 762 GLY A N 1
ATOM 5710 C CA . GLY A 1 762 ? 31.795 17.043 -61.216 1.00 42.53 762 GLY A CA 1
ATOM 5711 C C . GLY A 1 762 ? 30.427 16.914 -61.887 1.00 42.53 762 GLY A C 1
ATOM 5712 O O . GLY A 1 762 ? 29.548 16.193 -61.428 1.00 42.53 762 GLY A O 1
ATOM 5713 N N . LEU A 1 763 ? 30.314 17.546 -63.059 1.00 49.44 763 LEU A N 1
ATOM 5714 C CA . LEU A 1 763 ? 29.196 17.522 -64.016 1.00 49.44 763 LEU A CA 1
ATOM 5715 C C . LEU A 1 763 ? 28.611 16.127 -64.359 1.00 49.44 763 LEU A C 1
ATOM 5717 O O . LEU A 1 763 ? 27.552 16.054 -64.972 1.00 49.44 763 LEU A O 1
ATOM 5721 N N . LEU A 1 764 ? 29.241 15.021 -63.953 1.00 50.38 764 LEU A N 1
ATOM 5722 C CA . LEU A 1 764 ? 28.776 13.654 -64.217 1.00 50.38 764 LEU A CA 1
ATOM 5723 C C . LEU A 1 764 ? 27.635 13.187 -63.286 1.00 50.38 764 LEU A C 1
ATOM 5725 O O . LEU A 1 764 ? 26.861 12.315 -63.673 1.00 50.38 764 LEU A O 1
ATOM 5729 N N . ALA A 1 765 ? 27.451 13.801 -62.108 1.00 46.88 765 ALA A N 1
ATOM 5730 C CA . ALA A 1 765 ? 26.316 13.496 -61.221 1.00 46.88 765 ALA A CA 1
ATOM 5731 C C . ALA A 1 765 ? 24.973 14.064 -61.734 1.00 46.88 765 ALA A C 1
ATOM 5733 O O . ALA A 1 765 ? 23.909 13.558 -61.379 1.00 46.88 765 ALA A O 1
ATOM 5734 N N . GLY A 1 766 ? 25.013 15.087 -62.598 1.00 46.19 766 GLY A N 1
ATOM 5735 C CA . GLY A 1 766 ? 23.816 15.705 -63.180 1.00 46.19 766 GLY A CA 1
ATOM 5736 C C . GLY A 1 766 ? 23.097 14.808 -64.192 1.00 46.19 766 GLY A C 1
ATOM 5737 O O . GLY A 1 766 ? 21.872 14.821 -64.256 1.00 46.19 766 GLY A O 1
ATOM 5738 N N . LEU A 1 767 ? 23.838 13.970 -64.923 1.00 49.84 767 LEU A N 1
ATOM 5739 C CA . LEU A 1 767 ? 23.272 13.065 -65.931 1.00 49.84 767 LEU A CA 1
ATOM 5740 C C . LEU A 1 767 ? 22.665 11.796 -65.305 1.00 49.84 767 LEU A C 1
ATOM 5742 O O . LEU A 1 767 ? 21.577 11.386 -65.704 1.00 49.84 767 LEU A O 1
ATOM 5746 N N . PHE A 1 768 ? 23.286 11.232 -64.261 1.00 50.47 768 PHE A N 1
ATOM 5747 C CA . PHE A 1 768 ? 22.688 10.130 -63.488 1.00 50.47 768 PHE A CA 1
ATOM 5748 C C . PHE A 1 768 ? 21.517 10.593 -62.607 1.00 50.47 768 PHE A C 1
ATOM 5750 O O . PHE A 1 768 ? 20.528 9.873 -62.481 1.00 50.47 768 PHE A O 1
ATOM 5757 N N . GLY A 1 769 ? 21.581 11.807 -62.047 1.00 49.44 769 GLY A N 1
ATOM 5758 C CA . GLY A 1 769 ? 20.478 12.408 -61.290 1.00 49.44 769 GLY A CA 1
ATOM 5759 C C . GLY A 1 769 ? 19.253 12.725 -62.153 1.00 49.44 769 GLY A C 1
ATOM 5760 O O . GLY A 1 769 ? 18.128 12.501 -61.714 1.00 49.44 769 GLY A O 1
ATOM 5761 N N . ALA A 1 770 ? 19.453 13.165 -63.401 1.00 52.53 770 ALA A N 1
ATOM 5762 C CA . ALA A 1 770 ? 18.367 13.360 -64.361 1.00 52.53 770 ALA A CA 1
ATOM 5763 C C . ALA A 1 770 ? 17.748 12.026 -64.822 1.00 52.53 770 ALA A C 1
ATOM 5765 O O . ALA A 1 770 ? 16.528 11.929 -64.921 1.00 52.53 770 ALA A O 1
ATOM 5766 N N . GLY A 1 771 ? 18.560 10.980 -65.029 1.00 51.59 771 GLY A N 1
ATOM 5767 C CA . GLY A 1 771 ? 18.075 9.634 -65.363 1.00 51.59 771 GLY A CA 1
ATOM 5768 C C . GLY A 1 771 ? 17.291 8.969 -64.224 1.00 51.59 771 GLY A C 1
ATOM 5769 O O . GLY A 1 771 ? 16.201 8.448 -64.448 1.00 51.59 771 GLY A O 1
ATOM 5770 N N . ALA A 1 772 ? 17.792 9.051 -62.987 1.00 54.69 772 ALA A N 1
ATOM 5771 C CA . ALA A 1 772 ? 17.089 8.563 -61.799 1.00 54.69 772 ALA A CA 1
ATOM 5772 C C . ALA A 1 772 ? 15.830 9.393 -61.486 1.00 54.69 772 ALA A C 1
ATOM 5774 O O . ALA A 1 772 ? 14.808 8.831 -61.102 1.00 54.69 772 ALA A O 1
ATOM 5775 N N . GLY A 1 773 ? 15.872 10.712 -61.709 1.00 53.69 773 GLY A N 1
ATOM 5776 C CA . GLY A 1 773 ? 14.716 11.602 -61.580 1.00 53.69 773 GLY A CA 1
ATOM 5777 C C . GLY A 1 773 ? 13.627 11.322 -62.619 1.00 53.69 773 GLY A C 1
ATOM 5778 O O . GLY A 1 773 ? 12.450 11.287 -62.271 1.00 53.69 773 GLY A O 1
ATOM 5779 N N . ALA A 1 774 ? 14.004 11.039 -63.870 1.00 57.03 774 ALA A N 1
ATOM 5780 C CA . ALA A 1 774 ? 13.073 10.646 -64.927 1.00 57.03 774 ALA A CA 1
ATOM 5781 C C . ALA A 1 774 ? 12.477 9.248 -64.693 1.00 57.03 774 ALA A C 1
ATOM 5783 O O . ALA A 1 774 ? 11.284 9.058 -64.911 1.00 57.03 774 ALA A O 1
ATOM 5784 N N . LEU A 1 775 ? 13.261 8.287 -64.188 1.00 58.22 775 LEU A N 1
ATOM 5785 C CA . LEU A 1 775 ? 12.774 6.960 -63.785 1.00 58.22 775 LEU A CA 1
ATOM 5786 C C . LEU A 1 775 ? 11.848 7.023 -62.564 1.00 58.22 775 LEU A C 1
ATOM 5788 O O . LEU A 1 775 ? 10.837 6.328 -62.538 1.00 58.22 775 LEU A O 1
ATOM 5792 N N . ALA A 1 776 ? 12.142 7.876 -61.580 1.00 55.66 776 ALA A N 1
ATOM 5793 C CA . ALA A 1 776 ? 11.267 8.107 -60.433 1.00 55.66 776 ALA A CA 1
ATOM 5794 C C . ALA A 1 776 ? 9.951 8.790 -60.847 1.00 55.66 776 ALA A C 1
ATOM 5796 O O . ALA A 1 776 ? 8.891 8.393 -60.370 1.00 55.66 776 ALA A O 1
ATOM 5797 N N . LEU A 1 777 ? 9.997 9.750 -61.780 1.00 60.03 777 LEU A N 1
ATOM 5798 C CA . LEU A 1 777 ? 8.806 10.402 -62.338 1.00 60.03 777 LEU A CA 1
ATOM 5799 C C . LEU A 1 777 ? 7.987 9.449 -63.231 1.00 60.03 777 LEU A C 1
ATOM 5801 O O . LEU A 1 777 ? 6.762 9.422 -63.161 1.00 60.03 777 LEU A O 1
ATOM 5805 N N . ALA A 1 778 ? 8.648 8.609 -64.031 1.00 61.88 778 ALA A N 1
ATOM 5806 C CA . ALA A 1 778 ? 7.992 7.551 -64.799 1.00 61.88 778 ALA A CA 1
ATOM 5807 C C . ALA A 1 778 ? 7.357 6.504 -63.871 1.00 61.88 778 ALA A C 1
ATOM 5809 O O . ALA A 1 778 ? 6.247 6.042 -64.127 1.00 61.88 778 ALA A O 1
ATOM 5810 N N . ALA A 1 779 ? 8.017 6.182 -62.754 1.00 62.34 779 ALA A N 1
ATOM 5811 C CA . ALA A 1 779 ? 7.465 5.303 -61.741 1.00 62.34 779 ALA A CA 1
ATOM 5812 C C . ALA A 1 779 ? 6.254 5.931 -61.035 1.00 62.34 779 ALA A C 1
ATOM 5814 O O . ALA A 1 779 ? 5.302 5.211 -60.764 1.00 62.34 779 ALA A O 1
ATOM 5815 N N . THR A 1 780 ? 6.229 7.232 -60.730 1.00 60.84 780 THR A N 1
ATOM 5816 C CA . THR A 1 780 ? 5.056 7.894 -60.117 1.00 60.84 780 THR A CA 1
ATOM 5817 C C . THR A 1 780 ? 3.879 8.066 -61.073 1.00 60.84 780 THR A C 1
ATOM 5819 O O . THR A 1 780 ? 2.737 8.037 -60.619 1.00 60.84 780 THR A O 1
ATOM 5822 N N . LEU A 1 781 ? 4.141 8.152 -62.379 1.00 68.12 781 LEU A N 1
ATOM 5823 C CA . LEU A 1 781 ? 3.126 8.242 -63.432 1.00 68.12 781 LEU A CA 1
ATOM 5824 C C . LEU A 1 781 ? 2.635 6.876 -63.948 1.00 68.12 781 LEU A C 1
ATOM 5826 O O . LEU A 1 781 ? 1.781 6.836 -64.836 1.00 68.12 781 LEU A O 1
ATOM 5830 N N . LEU A 1 782 ? 3.128 5.758 -63.396 1.00 74.06 782 LEU A N 1
ATOM 5831 C CA . LEU A 1 782 ? 2.625 4.426 -63.739 1.00 74.06 782 LEU A CA 1
ATOM 5832 C C . LEU A 1 782 ? 1.126 4.320 -63.397 1.00 74.06 782 LEU A C 1
ATOM 5834 O O . LEU A 1 782 ? 0.728 4.540 -62.246 1.00 74.06 782 LEU A O 1
ATOM 5838 N N . PRO A 1 783 ? 0.282 3.917 -64.364 1.00 70.00 783 PRO A N 1
ATOM 5839 C CA . PRO A 1 783 ? -1.154 3.792 -64.142 1.00 70.00 783 PRO A CA 1
ATOM 5840 C C . PRO A 1 783 ? -1.516 2.624 -63.210 1.00 70.00 783 PRO A C 1
ATOM 5842 O O . PRO A 1 783 ? -2.650 2.564 -62.743 1.00 70.00 783 PRO A O 1
ATOM 5845 N N . TRP A 1 784 ? -0.568 1.716 -62.943 1.00 76.12 784 TRP A N 1
ATOM 5846 C CA . TRP A 1 784 ? -0.721 0.525 -62.105 1.00 76.12 784 TRP A CA 1
ATOM 5847 C C . TRP A 1 784 ? 0.516 0.292 -61.229 1.00 76.12 784 TRP A C 1
ATOM 5849 O O . TRP A 1 784 ? 1.650 0.513 -61.658 1.00 76.12 784 TRP A O 1
ATOM 5859 N N . ARG A 1 785 ? 0.293 -0.182 -60.000 1.00 83.81 785 ARG A N 1
ATOM 5860 C CA . ARG A 1 785 ? 1.332 -0.577 -59.036 1.00 83.81 785 ARG A CA 1
ATOM 5861 C C . ARG A 1 785 ? 1.373 -2.096 -58.852 1.00 83.81 785 ARG A C 1
ATOM 5863 O O . ARG A 1 785 ? 0.368 -2.751 -59.102 1.00 83.81 785 ARG A O 1
ATOM 5870 N N . PRO A 1 786 ? 2.492 -2.672 -58.377 1.00 84.69 786 PRO A N 1
ATOM 5871 C CA . PRO A 1 786 ? 2.526 -4.083 -58.009 1.00 84.69 786 PRO A CA 1
ATOM 5872 C C . PRO A 1 786 ? 1.453 -4.418 -56.965 1.00 84.69 786 PRO A C 1
ATOM 5874 O O . PRO A 1 786 ? 1.289 -3.700 -55.966 1.00 84.69 786 PRO A O 1
ATOM 5877 N N . ALA A 1 787 ? 0.727 -5.510 -57.199 1.00 86.81 787 ALA A N 1
ATOM 5878 C CA . ALA A 1 787 ? -0.253 -6.023 -56.256 1.00 86.81 787 ALA A CA 1
ATOM 5879 C C . ALA A 1 787 ? 0.442 -6.604 -55.014 1.00 86.81 787 ALA A C 1
ATOM 5881 O O . ALA A 1 787 ? 1.480 -7.258 -55.126 1.00 86.81 787 ALA A O 1
ATOM 5882 N N . TYR A 1 788 ? -0.142 -6.397 -53.835 1.00 87.31 788 TYR A N 1
ATOM 5883 C CA . TYR A 1 788 ? 0.252 -7.145 -52.643 1.00 87.31 788 TYR A CA 1
ATOM 5884 C C . TYR A 1 788 ? -0.394 -8.539 -52.661 1.00 87.31 788 TYR A C 1
ATOM 5886 O O . TYR A 1 788 ? -1.572 -8.659 -53.039 1.00 87.31 788 TYR A O 1
ATOM 5894 N N . PRO A 1 789 ? 0.336 -9.589 -52.235 1.00 85.19 789 PRO A N 1
ATOM 5895 C CA . PRO A 1 789 ? -0.232 -10.925 -52.127 1.00 85.19 789 PRO A CA 1
ATOM 5896 C C . PRO A 1 789 ? -1.405 -10.929 -51.140 1.00 85.19 789 PRO A C 1
ATOM 5898 O O . PRO A 1 789 ? -1.444 -10.144 -50.191 1.00 85.19 789 PRO A O 1
ATOM 5901 N N . SER A 1 790 ? -2.375 -11.808 -51.397 1.00 87.38 790 SER A N 1
ATOM 5902 C CA . SER A 1 790 ? -3.446 -12.096 -50.441 1.00 87.38 790 SER A CA 1
ATOM 5903 C C . SER A 1 790 ? -2.850 -12.742 -49.195 1.00 87.38 790 SER A C 1
ATOM 5905 O O . SER A 1 790 ? -1.953 -13.576 -49.318 1.00 87.38 790 SER A O 1
ATOM 5907 N N . ILE A 1 791 ? -3.371 -12.396 -48.022 1.00 88.50 791 ILE A N 1
ATOM 5908 C CA . ILE A 1 791 ? -3.034 -13.068 -46.762 1.00 88.50 791 ILE A CA 1
ATOM 5909 C C . ILE A 1 791 ? -4.265 -13.749 -46.170 1.00 88.50 791 ILE A C 1
ATOM 5911 O O . ILE A 1 791 ? -5.393 -13.453 -46.563 1.00 88.50 791 ILE A O 1
ATOM 5915 N N . GLU A 1 792 ? -4.040 -14.644 -45.216 1.00 87.69 792 GLU A N 1
ATOM 5916 C CA . GLU A 1 792 ? -5.092 -15.064 -44.297 1.00 87.69 792 GLU A CA 1
ATOM 5917 C C . GLU A 1 792 ? -5.406 -13.928 -43.310 1.00 87.69 792 GLU A C 1
ATOM 5919 O O . GLU A 1 792 ? -4.521 -13.147 -42.944 1.00 87.69 792 GLU A O 1
ATOM 5924 N N . ARG A 1 793 ? -6.674 -13.820 -42.895 1.00 85.88 793 ARG A N 1
ATOM 5925 C CA . ARG A 1 793 ? -7.117 -12.812 -41.925 1.00 85.88 793 ARG A CA 1
ATOM 5926 C C . ARG A 1 793 ? -6.307 -12.964 -40.626 1.00 85.88 793 ARG A C 1
ATOM 5928 O O . ARG A 1 793 ? -6.311 -14.052 -40.056 1.00 85.88 793 ARG A O 1
ATOM 5935 N N . PRO A 1 794 ? -5.690 -11.890 -40.102 1.00 81.25 794 PRO A N 1
ATOM 5936 C CA . PRO A 1 794 ? -5.068 -11.921 -38.784 1.00 81.25 794 PRO A CA 1
ATOM 5937 C C . PRO A 1 794 ? -6.088 -12.238 -37.685 1.00 81.25 794 PRO A C 1
ATOM 5939 O O . PRO A 1 794 ? -7.196 -11.693 -37.694 1.00 81.25 794 PRO A O 1
ATOM 5942 N N . ASP A 1 795 ? -5.700 -13.083 -36.730 1.00 79.94 795 ASP A N 1
ATOM 5943 C CA . ASP A 1 795 ? -6.529 -13.426 -35.574 1.00 79.94 795 ASP A CA 1
ATOM 5944 C C . ASP A 1 795 ? -6.870 -12.159 -34.759 1.00 79.94 795 ASP A C 1
ATOM 5946 O O . ASP A 1 795 ? -5.953 -11.467 -34.305 1.00 79.94 795 ASP A O 1
ATOM 5950 N N . PRO A 1 796 ? -8.159 -11.827 -34.542 1.00 73.19 796 PRO A N 1
ATOM 5951 C CA . PRO A 1 796 ? -8.557 -10.714 -33.684 1.00 73.19 796 PRO A CA 1
ATOM 5952 C C . PRO A 1 796 ? -7.968 -10.772 -32.267 1.00 73.19 796 PRO A C 1
ATOM 5954 O O . PRO A 1 796 ? -7.741 -9.716 -31.676 1.00 73.19 796 PRO A O 1
ATOM 5957 N N . ALA A 1 797 ? -7.691 -11.969 -31.734 1.00 73.38 797 ALA A N 1
ATOM 5958 C CA . ALA A 1 797 ? -7.065 -12.151 -30.423 1.00 73.38 797 ALA A CA 1
ATOM 5959 C C . ALA A 1 797 ? -5.589 -11.713 -30.386 1.00 73.38 797 ALA A C 1
ATOM 5961 O O . ALA A 1 797 ? -5.035 -11.510 -29.307 1.00 73.38 797 ALA A O 1
ATOM 5962 N N . ALA A 1 798 ? -4.956 -11.510 -31.547 1.00 75.00 798 ALA A N 1
ATOM 5963 C CA . ALA A 1 798 ? -3.594 -10.992 -31.638 1.00 75.00 798 ALA A CA 1
ATOM 5964 C C . ALA A 1 798 ? -3.492 -9.488 -31.308 1.00 75.00 798 ALA A C 1
ATOM 5966 O O . ALA A 1 798 ? -2.387 -8.971 -31.139 1.00 75.00 798 ALA A O 1
ATOM 5967 N N . TYR A 1 799 ? -4.620 -8.771 -31.216 1.00 82.56 799 TYR A N 1
ATOM 5968 C CA . TYR A 1 799 ? -4.655 -7.342 -30.904 1.00 82.56 799 TYR A CA 1
ATOM 5969 C C . TYR A 1 799 ? -5.148 -7.088 -29.477 1.00 82.56 799 TYR A C 1
ATOM 5971 O O . TYR A 1 799 ? -6.167 -7.629 -29.049 1.00 82.56 799 TYR A O 1
ATOM 5979 N N . SER A 1 800 ? -4.466 -6.200 -28.743 1.00 79.44 800 SER A N 1
ATOM 5980 C CA . SER A 1 800 ? -4.903 -5.805 -27.399 1.00 79.44 800 SER A CA 1
ATOM 5981 C C . SER A 1 800 ? -6.260 -5.093 -27.448 1.00 79.44 800 SER A C 1
ATOM 5983 O O . SER A 1 800 ? -6.564 -4.349 -28.386 1.00 79.44 800 SER A O 1
ATOM 5985 N N . ALA A 1 801 ? -7.073 -5.249 -26.398 1.00 79.00 801 ALA A N 1
ATOM 5986 C CA . ALA A 1 801 ? -8.342 -4.526 -26.280 1.00 79.00 801 ALA A CA 1
ATOM 5987 C C . ALA A 1 801 ? -8.147 -2.998 -26.357 1.00 79.00 801 ALA A C 1
ATOM 5989 O O . ALA A 1 801 ? -8.995 -2.294 -26.903 1.00 79.00 801 ALA A O 1
ATOM 5990 N N . ALA A 1 802 ? -7.008 -2.486 -25.872 1.00 72.56 802 ALA A N 1
ATOM 5991 C CA . ALA A 1 802 ? -6.629 -1.081 -25.989 1.00 72.56 802 ALA A CA 1
ATOM 5992 C C . ALA A 1 802 ? -6.367 -0.670 -27.446 1.00 72.56 802 ALA A C 1
ATOM 5994 O O . ALA A 1 802 ? -6.850 0.376 -27.877 1.00 72.56 802 ALA A O 1
ATOM 5995 N N . THR A 1 803 ? -5.672 -1.503 -28.227 1.00 83.06 803 THR A N 1
ATOM 5996 C CA . THR A 1 803 ? -5.457 -1.272 -29.666 1.00 83.06 803 THR A CA 1
ATOM 5997 C C . THR A 1 803 ? -6.781 -1.270 -30.427 1.00 83.06 803 THR A C 1
ATOM 5999 O O . THR A 1 803 ? -7.032 -0.362 -31.217 1.00 83.06 803 THR A O 1
ATOM 6002 N N . ILE A 1 804 ? -7.671 -2.225 -30.141 1.00 90.25 804 ILE A N 1
ATOM 6003 C CA . ILE A 1 804 ? -9.013 -2.282 -30.741 1.00 90.25 804 ILE A CA 1
ATOM 6004 C C . ILE A 1 804 ? -9.840 -1.049 -30.335 1.00 90.25 804 ILE A C 1
ATOM 6006 O O . ILE A 1 804 ? -10.516 -0.452 -31.173 1.00 90.25 804 ILE A O 1
ATOM 6010 N N . ALA A 1 805 ? -9.768 -0.616 -29.072 1.00 86.44 805 ALA A N 1
ATOM 6011 C CA . ALA A 1 805 ? -10.464 0.576 -28.589 1.00 86.44 805 ALA A CA 1
ATOM 6012 C C . ALA A 1 805 ? -9.918 1.872 -29.212 1.00 86.44 805 ALA A C 1
ATOM 6014 O O . ALA A 1 805 ? -10.707 2.730 -29.608 1.00 86.44 805 ALA A O 1
ATOM 6015 N N . GLN A 1 806 ? -8.596 2.002 -29.352 1.00 90.81 806 GLN A N 1
ATOM 6016 C CA . GLN A 1 806 ? -7.968 3.110 -30.072 1.00 90.81 806 GLN A CA 1
ATOM 6017 C C . GLN A 1 806 ? -8.398 3.098 -31.538 1.00 90.81 806 GLN A C 1
ATOM 6019 O O . GLN A 1 806 ? -8.807 4.127 -32.062 1.00 90.81 806 GLN A O 1
ATOM 6024 N N . GLY A 1 807 ? -8.399 1.932 -32.183 1.00 95.44 807 GLY A N 1
ATOM 6025 C CA . GLY A 1 807 ? -8.865 1.773 -33.555 1.00 95.44 807 GLY A CA 1
ATOM 6026 C C . GLY A 1 807 ? -10.326 2.161 -33.738 1.00 95.44 807 GLY A C 1
ATOM 6027 O O . GLY A 1 807 ? -10.665 2.817 -34.718 1.00 95.44 807 GLY A O 1
ATOM 6028 N N . ARG A 1 808 ? -11.181 1.859 -32.754 1.00 96.00 808 ARG A N 1
ATOM 6029 C CA . ARG A 1 808 ? -12.571 2.331 -32.710 1.00 96.00 808 ARG A CA 1
ATOM 6030 C C . ARG A 1 808 ? -12.649 3.857 -32.652 1.00 96.00 808 ARG A C 1
ATOM 6032 O O . ARG A 1 808 ? -13.471 4.445 -33.350 1.00 96.00 808 ARG A O 1
ATOM 6039 N N . LEU A 1 809 ? -11.817 4.506 -31.831 1.00 94.94 809 LEU A N 1
ATOM 6040 C CA . LEU A 1 809 ? -11.755 5.971 -31.750 1.00 94.94 809 LEU A CA 1
ATOM 6041 C C . LEU A 1 809 ? -11.237 6.586 -33.053 1.00 94.94 809 LEU A C 1
ATOM 6043 O O . LEU A 1 809 ? -11.800 7.570 -33.520 1.00 94.94 809 LEU A O 1
ATOM 6047 N N . VAL A 1 810 ? -10.225 5.977 -33.671 1.00 95.75 810 VAL A N 1
ATOM 6048 C CA . VAL A 1 810 ? -9.688 6.392 -34.972 1.00 95.75 810 VAL A CA 1
ATOM 6049 C C . VAL A 1 810 ? -10.740 6.233 -36.073 1.00 95.75 810 VAL A C 1
ATOM 6051 O O . VAL A 1 810 ? -10.935 7.154 -36.859 1.00 95.75 810 VAL A O 1
ATOM 6054 N N . ALA A 1 811 ? -11.479 5.119 -36.099 1.00 95.38 811 ALA A N 1
ATOM 6055 C CA . ALA A 1 811 ? -12.573 4.889 -37.044 1.00 95.38 811 ALA A CA 1
ATOM 6056 C C . ALA A 1 811 ? -13.717 5.900 -36.868 1.00 95.38 811 ALA A C 1
ATOM 6058 O O . ALA A 1 811 ? -14.318 6.340 -37.850 1.00 95.38 811 ALA A O 1
ATOM 6059 N N . ALA A 1 812 ? -14.014 6.277 -35.620 1.00 93.25 812 ALA A N 1
ATOM 6060 C CA . ALA A 1 812 ? -15.000 7.303 -35.303 1.00 93.25 812 ALA A CA 1
ATOM 6061 C C . ALA A 1 812 ? -14.525 8.698 -35.738 1.00 93.25 812 ALA A C 1
ATOM 6063 O O . ALA A 1 812 ? -15.271 9.404 -36.411 1.00 93.25 812 ALA A O 1
ATOM 6064 N N . ALA A 1 813 ? -13.280 9.067 -35.417 1.00 91.62 813 ALA A N 1
ATOM 6065 C CA . ALA A 1 813 ? -12.679 10.337 -35.821 1.00 91.62 813 ALA A CA 1
ATOM 6066 C C . ALA A 1 813 ? -12.580 10.461 -37.349 1.00 91.62 813 ALA A C 1
ATOM 6068 O O . ALA A 1 813 ? -12.917 11.503 -37.896 1.00 91.62 813 ALA A O 1
ATOM 6069 N N . GLY A 1 814 ? -12.214 9.376 -38.038 1.00 91.31 814 GLY A N 1
ATOM 6070 C CA . GLY A 1 814 ? -12.195 9.278 -39.500 1.00 91.31 814 GLY A CA 1
ATOM 6071 C C . GLY A 1 814 ? -13.569 9.194 -40.160 1.00 91.31 814 GLY A C 1
ATOM 6072 O O . GLY A 1 814 ? -13.645 9.124 -41.387 1.00 91.31 814 GLY A O 1
ATOM 6073 N N . ALA A 1 815 ? -14.649 9.197 -39.372 1.00 90.06 815 ALA A N 1
ATOM 6074 C CA . ALA A 1 815 ? -16.029 9.105 -39.833 1.00 90.06 815 ALA A CA 1
ATOM 6075 C C . ALA A 1 815 ? -16.301 7.887 -40.742 1.00 90.06 815 ALA A C 1
ATOM 6077 O O . ALA A 1 815 ? -17.156 7.940 -41.627 1.00 90.06 815 ALA A O 1
ATOM 6078 N N . CYS A 1 816 ? -15.613 6.757 -40.524 1.00 92.81 816 CYS A N 1
ATOM 6079 C CA . CYS A 1 816 ? -15.674 5.603 -41.429 1.00 92.81 816 CYS A CA 1
ATOM 6080 C C . CYS A 1 816 ? -17.106 5.065 -41.610 1.00 92.81 816 CYS A C 1
ATOM 6082 O O . CYS A 1 816 ? -17.500 4.710 -42.719 1.00 92.81 816 CYS A O 1
ATOM 6084 N N . LEU A 1 817 ? -17.924 5.057 -40.551 1.00 91.44 817 LEU A N 1
ATOM 6085 C CA . LEU A 1 817 ? -19.316 4.589 -40.618 1.00 91.44 817 LEU A CA 1
ATOM 6086 C C . LEU A 1 817 ? -20.256 5.520 -41.393 1.00 91.44 817 LEU A C 1
ATOM 6088 O O . LEU A 1 817 ? -21.304 5.065 -41.841 1.00 91.44 817 LEU A O 1
ATOM 6092 N N . VAL A 1 818 ? -19.892 6.788 -41.606 1.00 87.94 818 VAL A N 1
ATOM 6093 C CA . VAL A 1 818 ? -20.716 7.717 -42.399 1.00 87.94 818 VAL A CA 1
ATOM 6094 C C . VAL A 1 818 ? -20.816 7.235 -43.848 1.00 87.94 818 VAL A C 1
ATOM 6096 O O . VAL A 1 818 ? -21.900 7.245 -44.439 1.00 87.94 818 VAL A O 1
ATOM 6099 N N . CYS A 1 819 ? -19.696 6.758 -44.393 1.00 87.19 819 CYS A N 1
ATOM 6100 C CA . CYS A 1 819 ? -19.603 6.285 -45.771 1.00 87.19 819 CYS A CA 1
ATOM 6101 C C . CYS A 1 819 ? -19.788 4.770 -45.890 1.00 87.19 819 CYS A C 1
ATOM 6103 O O . CYS A 1 819 ? -20.416 4.312 -46.838 1.00 87.19 819 CYS A O 1
ATOM 6105 N N . HIS A 1 820 ? -19.259 3.990 -44.946 1.00 93.94 820 HIS A N 1
ATOM 6106 C CA . HIS A 1 820 ? -19.183 2.535 -45.078 1.00 93.94 820 HIS A CA 1
ATOM 6107 C C . HIS A 1 820 ? -20.329 1.773 -44.399 1.00 93.94 820 HIS A C 1
ATOM 6109 O O . HIS A 1 820 ? -20.298 0.547 -44.384 1.00 93.94 820 HIS A O 1
ATOM 6115 N N . ALA A 1 821 ? -21.346 2.436 -43.842 1.00 89.50 821 ALA A N 1
ATOM 6116 C CA . ALA A 1 821 ? -22.559 1.736 -43.415 1.00 89.50 821 ALA A CA 1
ATOM 6117 C C . ALA A 1 821 ? -23.280 1.111 -44.626 1.00 89.50 821 ALA A C 1
ATOM 6119 O O . ALA A 1 821 ? -23.466 1.771 -45.651 1.00 89.50 821 ALA A O 1
ATOM 6120 N N . GLY A 1 822 ? -23.664 -0.162 -44.500 1.00 82.56 822 GLY A N 1
ATOM 6121 C CA . GLY A 1 822 ? -24.417 -0.887 -45.520 1.00 82.56 822 GLY A CA 1
ATOM 6122 C C . GLY A 1 822 ? -25.801 -0.280 -45.781 1.00 82.56 822 GLY A C 1
ATOM 6123 O O . GLY A 1 822 ? -26.330 0.422 -44.915 1.00 82.56 822 GLY A O 1
ATOM 6124 N N . PRO A 1 823 ? -26.440 -0.575 -46.932 1.00 71.75 823 PRO A N 1
ATOM 6125 C CA . PRO A 1 823 ? -27.803 -0.118 -47.238 1.00 71.75 823 PRO A CA 1
ATOM 6126 C C . PRO A 1 823 ? -28.849 -0.586 -46.213 1.00 71.75 823 PRO A C 1
ATOM 6128 O O . PRO A 1 823 ? -29.895 0.034 -46.058 1.00 71.75 823 PRO A O 1
ATOM 6131 N N . ASP A 1 824 ? -28.548 -1.676 -45.510 1.00 81.50 824 ASP A N 1
ATOM 6132 C CA . ASP A 1 824 ? -29.342 -2.302 -44.452 1.00 81.50 824 ASP A CA 1
ATOM 6133 C C . ASP A 1 824 ? -28.879 -1.918 -43.032 1.00 81.50 824 ASP A C 1
ATOM 6135 O O . ASP A 1 824 ? -29.319 -2.509 -42.048 1.00 81.50 824 ASP A O 1
ATOM 6139 N N . GLY A 1 825 ? -27.974 -0.942 -42.914 1.00 82.56 825 GLY A N 1
ATOM 6140 C CA . GLY A 1 825 ? -27.455 -0.449 -41.640 1.00 82.56 825 GLY A CA 1
ATOM 6141 C C . GLY A 1 825 ? -26.339 -1.294 -41.023 1.00 82.56 825 GLY A C 1
ATOM 6142 O O . GLY A 1 825 ? -25.839 -0.929 -39.958 1.00 82.56 825 GLY A O 1
ATOM 6143 N N . ARG A 1 826 ? -25.893 -2.386 -41.664 1.00 89.75 826 ARG A N 1
ATOM 6144 C CA . ARG A 1 826 ? -24.753 -3.166 -41.156 1.00 89.75 826 ARG A CA 1
ATOM 6145 C C . ARG A 1 826 ? -23.463 -2.348 -41.211 1.00 89.75 826 ARG A C 1
ATOM 6147 O O . ARG A 1 826 ? -23.089 -1.805 -42.252 1.00 89.75 826 ARG A O 1
ATOM 6154 N N . SER A 1 827 ? -22.766 -2.275 -40.081 1.00 92.75 827 SER A N 1
ATOM 6155 C CA . SER A 1 827 ? -21.514 -1.531 -39.939 1.00 92.75 827 SER A CA 1
ATOM 6156 C C . SER A 1 827 ? -20.471 -1.972 -40.968 1.00 92.75 827 SER A C 1
ATOM 6158 O O . SER A 1 827 ? -20.214 -3.162 -41.120 1.00 92.75 827 SER A O 1
ATOM 6160 N N . PHE A 1 828 ? -19.845 -1.002 -41.639 1.00 96.25 828 PHE A N 1
ATOM 6161 C CA . PHE A 1 828 ? -18.687 -1.182 -42.531 1.00 96.25 828 PHE A CA 1
ATOM 6162 C C . PHE A 1 828 ? -18.907 -1.997 -43.821 1.00 96.25 828 PHE A C 1
ATOM 6164 O O . PHE A 1 828 ? -17.967 -2.156 -44.602 1.00 96.25 828 PHE A O 1
ATOM 6171 N N . ALA A 1 829 ? -20.128 -2.472 -44.080 1.00 94.94 829 ALA A N 1
ATOM 6172 C CA . ALA A 1 829 ? -20.452 -3.316 -45.228 1.00 94.94 829 ALA A CA 1
ATOM 6173 C C . ALA A 1 829 ? -20.389 -2.596 -46.593 1.00 94.94 829 ALA A C 1
ATOM 6175 O O . ALA A 1 829 ? -20.403 -3.264 -47.624 1.00 94.94 829 ALA A O 1
ATOM 6176 N N . GLY A 1 830 ? -20.294 -1.263 -46.634 1.00 93.06 830 GLY A N 1
ATOM 6177 C CA . GLY A 1 830 ? -20.165 -0.486 -47.874 1.00 93.06 830 GLY A CA 1
ATOM 6178 C C . GLY A 1 830 ? -21.427 -0.463 -48.745 1.00 93.06 830 GLY A C 1
ATOM 6179 O O . GLY A 1 830 ? -22.491 -0.919 -48.349 1.00 93.06 830 GLY A O 1
ATOM 6180 N N . GLY A 1 831 ? -21.318 0.085 -49.956 1.00 90.00 831 GLY A N 1
ATOM 6181 C CA . GLY A 1 831 ? -22.399 0.139 -50.950 1.00 90.00 831 GLY A CA 1
ATOM 6182 C C . GLY A 1 831 ? -23.177 1.455 -50.986 1.00 90.00 831 GLY A C 1
ATOM 6183 O O . GLY A 1 831 ? -24.004 1.651 -51.873 1.00 90.00 831 GLY A O 1
ATOM 6184 N N . ARG A 1 832 ? -22.890 2.395 -50.078 1.00 89.44 832 ARG A N 1
ATOM 6185 C CA . ARG A 1 832 ? -23.462 3.745 -50.119 1.00 89.44 832 ARG A CA 1
ATOM 6186 C C . ARG A 1 832 ? -22.903 4.535 -51.306 1.00 89.44 832 ARG A C 1
ATOM 6188 O O . ARG A 1 832 ? -21.687 4.672 -51.435 1.00 89.44 832 ARG A O 1
ATOM 6195 N N . GLY A 1 833 ? -23.786 5.074 -52.145 1.00 89.69 833 GLY A N 1
ATOM 6196 C CA . GLY A 1 833 ? -23.428 5.988 -53.231 1.00 89.69 833 GLY A CA 1
ATOM 6197 C C . GLY A 1 833 ? -23.228 7.422 -52.732 1.00 89.69 833 GLY A C 1
ATOM 6198 O O . GLY A 1 833 ? -24.055 7.952 -51.992 1.00 89.69 833 GLY A O 1
ATOM 6199 N N . LEU A 1 834 ? -22.129 8.046 -53.145 1.00 87.31 834 LEU A N 1
ATOM 6200 C CA . LEU A 1 834 ? -21.798 9.450 -52.926 1.00 87.31 834 LEU A CA 1
ATOM 6201 C C . LEU A 1 834 ? -21.953 10.190 -54.255 1.00 87.31 834 LEU A C 1
ATOM 6203 O O . LEU A 1 834 ? -21.179 9.970 -55.191 1.00 87.31 834 LEU A O 1
ATOM 6207 N N . GLU A 1 835 ? -22.963 11.051 -54.347 1.00 87.56 835 GLU A N 1
ATOM 6208 C CA . GLU A 1 835 ? -23.166 11.894 -55.523 1.00 87.56 835 GLU A CA 1
ATOM 6209 C C . GLU A 1 835 ? -22.119 13.008 -55.566 1.00 87.56 835 GLU A C 1
ATOM 6211 O O . GLU A 1 835 ? -21.941 13.769 -54.615 1.00 87.56 835 GLU A O 1
ATOM 6216 N N . THR A 1 836 ? -21.418 13.113 -56.691 1.00 85.75 836 THR A N 1
ATOM 6217 C CA . THR A 1 836 ? -20.434 14.166 -56.944 1.00 85.75 836 THR A CA 1
ATOM 6218 C C . THR A 1 836 ? -20.753 14.868 -58.266 1.00 85.75 836 THR A C 1
ATOM 6220 O O . THR A 1 836 ? -21.396 14.273 -59.139 1.00 85.75 836 THR A O 1
ATOM 6223 N N . PRO A 1 837 ? -20.232 16.087 -58.504 1.00 84.50 837 PRO A N 1
ATOM 6224 C CA . PRO A 1 837 ? -20.330 16.745 -59.812 1.00 84.50 837 PRO A CA 1
ATOM 6225 C C . PRO A 1 837 ? -19.768 15.912 -60.982 1.00 84.50 837 PRO A C 1
ATOM 6227 O O . PRO A 1 837 ? -20.074 16.180 -62.143 1.00 84.50 837 PRO A O 1
ATOM 6230 N N . PHE A 1 838 ? -18.959 14.890 -60.684 1.00 89.25 838 PHE A N 1
ATOM 6231 C CA . PHE A 1 838 ? -18.306 14.017 -61.656 1.00 89.25 838 PHE A CA 1
ATOM 6232 C C . PHE A 1 838 ? -19.041 12.682 -61.875 1.00 89.25 838 PHE A C 1
ATOM 6234 O O . PHE A 1 838 ? -18.648 11.924 -62.759 1.00 89.25 838 PHE A O 1
ATOM 6241 N N . GLY A 1 839 ? -20.100 12.388 -61.113 1.00 91.44 839 GLY A N 1
ATOM 6242 C CA . GLY A 1 839 ? -20.820 11.107 -61.097 1.00 91.44 839 GLY A CA 1
ATOM 6243 C C . GLY A 1 839 ? -20.912 10.503 -59.691 1.00 91.44 839 GLY A C 1
ATOM 6244 O O . GLY A 1 839 ? -20.665 11.196 -58.706 1.00 91.44 839 GLY A O 1
ATOM 6245 N N . ILE A 1 840 ? -21.270 9.222 -59.585 1.00 92.00 840 ILE A N 1
ATOM 6246 C CA . ILE A 1 840 ? -21.516 8.552 -58.295 1.00 92.00 840 ILE A CA 1
ATOM 6247 C C . ILE A 1 840 ? -20.319 7.677 -57.919 1.00 92.00 840 ILE A C 1
ATOM 6249 O O . ILE A 1 840 ? -19.926 6.815 -58.704 1.00 92.00 840 ILE A O 1
ATOM 6253 N N . VAL A 1 841 ? -19.772 7.861 -56.714 1.00 90.88 841 VAL A N 1
ATOM 6254 C CA . VAL A 1 841 ? -18.739 6.988 -56.126 1.00 90.88 841 VAL A CA 1
ATOM 6255 C C . VAL A 1 841 ? -19.371 6.104 -55.060 1.00 90.88 841 VAL A C 1
ATOM 6257 O O . VAL A 1 841 ? -20.004 6.621 -54.148 1.00 90.88 841 VAL A O 1
ATOM 6260 N N . TYR A 1 842 ? -19.190 4.788 -55.137 1.00 92.50 842 TYR A N 1
ATOM 6261 C CA . TYR A 1 842 ? -19.705 3.866 -54.119 1.00 92.50 842 TYR A CA 1
ATOM 6262 C C . TYR A 1 842 ? -18.633 3.537 -53.078 1.00 92.50 842 TYR A C 1
ATOM 6264 O O . TYR A 1 842 ? -17.482 3.268 -53.425 1.00 92.50 842 TYR A O 1
ATOM 6272 N N . ALA A 1 843 ? -19.008 3.558 -51.798 1.00 92.31 843 ALA A N 1
ATOM 6273 C CA . ALA A 1 843 ? -18.123 3.183 -50.700 1.00 92.31 843 ALA A CA 1
ATOM 6274 C C . ALA A 1 843 ? -17.848 1.670 -50.700 1.00 92.31 843 ALA A C 1
ATOM 6276 O O . ALA A 1 843 ? -18.776 0.869 -50.807 1.00 92.31 843 ALA A O 1
ATOM 6277 N N . SER A 1 844 ? -16.588 1.269 -50.534 1.00 94.12 844 SER A N 1
ATOM 6278 C CA . SER A 1 844 ? -16.194 -0.146 -50.476 1.00 94.12 844 SER A CA 1
ATOM 6279 C C . SER A 1 844 ? -16.702 -0.849 -49.216 1.00 94.12 844 SER A C 1
ATOM 6281 O O . SER A 1 844 ? -16.903 -0.213 -48.183 1.00 94.12 844 SER A O 1
ATOM 6283 N N . ASN A 1 845 ? -16.845 -2.170 -49.264 1.00 95.56 845 ASN A N 1
ATOM 6284 C CA . ASN A 1 845 ? -16.942 -2.983 -48.056 1.00 95.56 845 ASN A CA 1
ATOM 6285 C C . ASN A 1 845 ? -15.563 -3.027 -47.374 1.00 95.56 845 ASN A C 1
ATOM 6287 O O . ASN A 1 845 ? -14.572 -3.381 -48.011 1.00 95.56 845 ASN A O 1
ATOM 6291 N N . ILE A 1 846 ? -15.489 -2.627 -46.102 1.00 96.75 846 ILE A N 1
ATOM 6292 C CA . ILE A 1 846 ? -14.238 -2.607 -45.322 1.00 96.75 846 ILE A CA 1
ATOM 6293 C C . ILE A 1 846 ? -14.287 -3.535 -44.098 1.00 96.75 846 ILE A C 1
ATOM 6295 O O . ILE A 1 846 ? -13.471 -3.413 -43.187 1.00 96.75 846 ILE A O 1
ATOM 6299 N N . THR A 1 847 ? -15.240 -4.469 -44.071 1.00 96.25 847 THR A N 1
ATOM 6300 C CA . THR A 1 847 ? -15.274 -5.567 -43.089 1.00 96.25 847 THR A CA 1
ATOM 6301 C C . THR A 1 847 ? -14.163 -6.586 -43.370 1.00 96.25 847 THR A C 1
ATOM 6303 O O . THR A 1 847 ? -13.616 -6.597 -44.473 1.00 96.25 847 THR A O 1
ATOM 6306 N N . PRO A 1 848 ? -13.837 -7.500 -42.439 1.00 96.12 848 PRO A N 1
ATOM 6307 C CA . PRO A 1 848 ? -12.822 -8.528 -42.673 1.00 96.12 848 PRO A CA 1
ATOM 6308 C C . PRO A 1 848 ? -13.323 -9.711 -43.518 1.00 96.12 848 PRO A C 1
ATOM 6310 O O . PRO A 1 848 ? -12.791 -10.815 -43.416 1.00 96.12 848 PRO A O 1
ATOM 6313 N N . ASP A 1 849 ? -14.349 -9.511 -44.348 1.00 96.19 849 ASP A N 1
ATOM 6314 C CA . ASP A 1 849 ? -14.749 -10.493 -45.353 1.00 96.19 849 ASP A CA 1
ATOM 6315 C C . ASP A 1 849 ? -13.626 -10.684 -46.386 1.00 96.19 849 ASP A C 1
ATOM 6317 O O . ASP A 1 849 ? -13.065 -9.712 -46.895 1.00 96.19 849 ASP A O 1
ATOM 6321 N N . ALA A 1 850 ? -13.266 -11.934 -46.680 1.00 93.50 850 ALA A N 1
ATOM 6322 C CA . ALA A 1 850 ? -12.102 -12.244 -47.513 1.00 93.50 850 ALA A CA 1
ATOM 6323 C C . ALA A 1 850 ? -12.342 -12.003 -49.014 1.00 93.50 850 ALA A C 1
ATOM 6325 O O . ALA A 1 850 ? -11.395 -11.700 -49.739 1.00 93.50 850 ALA A O 1
ATOM 6326 N N . ALA A 1 851 ? -13.588 -12.136 -49.480 1.00 92.94 851 ALA A N 1
ATOM 6327 C CA . ALA A 1 851 ? -13.928 -12.049 -50.900 1.00 92.94 851 ALA A CA 1
ATOM 6328 C C . ALA A 1 851 ? -14.280 -10.620 -51.332 1.00 92.94 851 ALA A C 1
ATOM 6330 O O . ALA A 1 851 ? -13.886 -10.175 -52.408 1.00 92.94 851 ALA A O 1
ATOM 6331 N N . THR A 1 852 ? -15.031 -9.909 -50.494 1.00 93.25 852 THR A N 1
ATOM 6332 C CA . THR A 1 852 ? -15.616 -8.603 -50.818 1.00 93.25 852 THR A CA 1
ATOM 6333 C C . THR A 1 852 ? -15.083 -7.464 -49.951 1.00 93.25 852 THR A C 1
ATOM 6335 O O . THR A 1 852 ? -15.314 -6.308 -50.295 1.00 93.25 852 THR A O 1
ATOM 6338 N N . GLY A 1 853 ? -14.355 -7.766 -48.868 1.00 94.19 853 GLY A N 1
ATOM 6339 C CA . GLY A 1 853 ? -13.825 -6.793 -47.911 1.00 94.19 853 GLY A CA 1
ATOM 6340 C C . GLY A 1 853 ? -12.296 -6.793 -47.771 1.00 94.19 853 GLY A C 1
ATOM 6341 O O . GLY A 1 853 ? -11.542 -7.074 -48.708 1.00 94.19 853 GLY A O 1
ATOM 6342 N N . LEU A 1 854 ? -11.828 -6.442 -46.572 1.00 96.31 854 LEU A N 1
ATOM 6343 C CA . LEU A 1 854 ? -10.416 -6.344 -46.199 1.00 96.31 854 LEU A CA 1
ATOM 6344 C C . LEU A 1 854 ? -9.809 -7.661 -45.701 1.00 96.31 854 LEU A C 1
ATOM 6346 O O . LEU A 1 854 ? -8.610 -7.693 -45.452 1.00 96.31 854 LEU A O 1
ATOM 6350 N N . GLY A 1 855 ? -10.572 -8.752 -45.570 1.00 93.94 855 GLY A N 1
ATOM 6351 C CA . GLY A 1 855 ? -10.105 -9.985 -44.914 1.00 93.94 855 GLY A CA 1
ATOM 6352 C C . GLY A 1 855 ? -8.830 -10.593 -45.511 1.00 93.94 855 GLY A C 1
ATOM 6353 O O . GLY A 1 855 ? -8.068 -11.239 -44.802 1.00 93.94 855 GLY A O 1
ATOM 6354 N N . ALA A 1 856 ? -8.585 -10.335 -46.798 1.00 93.31 856 ALA A N 1
ATOM 6355 C CA . ALA A 1 856 ? -7.417 -10.783 -47.557 1.00 93.31 856 ALA A CA 1
ATOM 6356 C C . ALA A 1 856 ? -6.268 -9.751 -47.642 1.00 93.31 856 ALA A C 1
ATOM 6358 O O . ALA A 1 856 ? -5.286 -9.959 -48.362 1.00 93.31 856 ALA A O 1
ATOM 6359 N N . TRP A 1 857 ? -6.400 -8.596 -46.988 1.00 94.44 857 TRP A N 1
ATOM 6360 C CA . TRP A 1 857 ? -5.450 -7.489 -47.075 1.00 94.44 857 TRP A CA 1
ATOM 6361 C C . TRP A 1 857 ? -4.435 -7.571 -45.947 1.00 94.44 857 TRP A C 1
ATOM 6363 O O . TRP A 1 857 ? -4.810 -7.755 -44.800 1.00 94.44 857 TRP A O 1
ATOM 6373 N N . SER A 1 858 ? -3.156 -7.372 -46.260 1.00 92.31 858 SER A N 1
ATOM 6374 C CA . SER A 1 858 ? -2.126 -7.152 -45.248 1.00 92.31 858 SER A CA 1
ATOM 6375 C C . SER A 1 858 ? -2.139 -5.707 -44.756 1.00 92.31 858 SER A C 1
ATOM 6377 O O . SER A 1 858 ? -2.583 -4.802 -45.469 1.00 92.31 858 SER A O 1
ATOM 6379 N N . TYR A 1 859 ? -1.586 -5.459 -43.565 1.00 92.88 859 TYR A N 1
ATOM 6380 C CA . TYR A 1 859 ? -1.448 -4.093 -43.060 1.00 92.88 859 TYR A CA 1
ATOM 6381 C C . TYR A 1 859 ? -0.696 -3.162 -44.041 1.00 92.88 859 TYR A C 1
ATOM 6383 O O . TYR A 1 859 ? -1.211 -2.080 -44.310 1.00 92.88 859 TYR A O 1
ATOM 6391 N N . PRO A 1 860 ? 0.429 -3.555 -44.680 1.00 90.06 860 PRO A N 1
ATOM 6392 C CA . PRO A 1 860 ? 1.063 -2.726 -45.711 1.00 90.06 860 PRO A CA 1
ATOM 6393 C C . PRO A 1 860 ? 0.153 -2.399 -46.905 1.00 90.06 860 PRO A C 1
ATOM 6395 O O . PRO A 1 860 ? 0.208 -1.288 -47.431 1.00 90.06 860 PRO A O 1
ATOM 6398 N N . ALA A 1 861 ? -0.708 -3.333 -47.328 1.00 90.94 861 ALA A N 1
ATOM 6399 C CA . ALA A 1 861 ? -1.680 -3.078 -48.391 1.00 90.94 861 ALA A CA 1
ATOM 6400 C C . ALA A 1 861 ? -2.762 -2.083 -47.946 1.00 90.94 861 ALA A C 1
ATOM 6402 O O . ALA A 1 861 ? -3.113 -1.177 -48.702 1.00 90.94 861 ALA A O 1
ATOM 6403 N N . PHE A 1 862 ? -3.251 -2.224 -46.711 1.00 95.31 862 PHE A N 1
ATOM 6404 C CA . PHE A 1 862 ? -4.198 -1.297 -46.095 1.00 95.31 862 PHE A CA 1
ATOM 6405 C C . PHE A 1 862 ? -3.597 0.106 -45.930 1.00 95.31 862 PHE A C 1
ATOM 6407 O O . PHE A 1 862 ? -4.179 1.083 -46.392 1.00 95.31 862 PHE A O 1
ATOM 6414 N N . ALA A 1 863 ? -2.401 0.213 -45.348 1.00 93.56 863 ALA A N 1
ATOM 6415 C CA . ALA A 1 863 ? -1.700 1.478 -45.148 1.00 93.56 863 ALA A CA 1
ATOM 6416 C C . ALA A 1 863 ? -1.411 2.186 -46.480 1.00 93.56 863 ALA A C 1
ATOM 6418 O O . ALA A 1 863 ? -1.584 3.400 -46.574 1.00 93.56 863 ALA A O 1
ATOM 6419 N N . ARG A 1 864 ? -1.050 1.436 -47.534 1.00 92.62 864 ARG A N 1
ATOM 6420 C CA . ARG A 1 864 ? -0.869 1.980 -48.888 1.00 92.62 864 ARG A CA 1
ATOM 6421 C C . ARG A 1 864 ? -2.172 2.543 -49.460 1.00 92.62 864 ARG A C 1
ATOM 6423 O O . ARG A 1 864 ? -2.159 3.627 -50.036 1.00 92.62 864 ARG A O 1
ATOM 6430 N N . ALA A 1 865 ? -3.298 1.856 -49.289 1.00 94.19 865 ALA A N 1
ATOM 6431 C CA . ALA A 1 865 ? -4.589 2.390 -49.723 1.00 94.19 865 ALA A CA 1
ATOM 6432 C C . ALA A 1 865 ? -4.958 3.664 -48.957 1.00 94.19 865 ALA A C 1
ATOM 6434 O O . ALA A 1 865 ? -5.314 4.661 -49.583 1.00 94.19 865 ALA A O 1
ATOM 6435 N N . MET A 1 866 ? -4.778 3.645 -47.634 1.00 93.62 866 MET A N 1
ATOM 6436 C CA . MET A 1 866 ? -5.085 4.770 -46.755 1.00 93.62 866 MET A CA 1
ATOM 6437 C C . MET A 1 866 ? -4.203 5.986 -47.025 1.00 93.62 866 MET A C 1
ATOM 6439 O O . MET A 1 866 ? -4.704 7.098 -46.989 1.00 93.62 866 MET A O 1
ATOM 6443 N N . ARG A 1 867 ? -2.904 5.820 -47.294 1.00 91.62 867 ARG A N 1
ATOM 6444 C CA . ARG A 1 867 ? -1.986 6.958 -47.460 1.00 91.62 867 ARG A CA 1
ATOM 6445 C C . ARG A 1 867 ? -1.769 7.371 -48.899 1.00 91.62 867 ARG A C 1
ATOM 6447 O O . ARG A 1 867 ? -1.659 8.556 -49.162 1.00 91.62 867 ARG A O 1
ATOM 6454 N N . GLU A 1 868 ? -1.691 6.422 -49.818 1.00 89.88 868 GLU A N 1
ATOM 6455 C CA . GLU A 1 868 ? -1.275 6.687 -51.198 1.00 89.88 868 GLU A CA 1
ATOM 6456 C C . GLU A 1 868 ? -2.435 6.568 -52.192 1.00 89.88 868 GLU A C 1
ATOM 6458 O O . GLU A 1 868 ? -2.268 6.854 -53.377 1.00 89.88 868 GLU A O 1
ATOM 6463 N N . GLY A 1 869 ? -3.613 6.130 -51.734 1.00 91.81 869 GLY A N 1
ATOM 6464 C CA . GLY A 1 869 ? -4.762 5.930 -52.606 1.00 91.81 869 GLY A CA 1
ATOM 6465 C C . GLY A 1 869 ? -4.530 4.816 -53.620 1.00 91.81 869 GLY A C 1
ATOM 6466 O O . GLY A 1 869 ? -4.973 4.932 -54.755 1.00 91.81 869 GLY A O 1
ATOM 6467 N N . ILE A 1 870 ? -3.814 3.750 -53.256 1.00 92.00 870 ILE A N 1
ATOM 6468 C CA . ILE A 1 870 ? -3.553 2.604 -54.139 1.00 92.00 870 ILE A CA 1
ATOM 6469 C C . ILE A 1 870 ? -4.100 1.331 -53.491 1.00 92.00 870 ILE A C 1
ATOM 6471 O O . ILE A 1 870 ? -3.649 0.919 -52.422 1.00 92.00 870 ILE A O 1
ATOM 6475 N N . SER A 1 871 ? -5.043 0.683 -54.172 1.00 92.00 871 SER A N 1
ATOM 6476 C CA . SER A 1 871 ? -5.678 -0.566 -53.743 1.00 92.00 871 SER A CA 1
ATOM 6477 C C . SER A 1 871 ? -4.677 -1.730 -53.657 1.00 92.00 871 SER A C 1
ATOM 6479 O O . SER A 1 871 ? -3.573 -1.671 -54.209 1.00 92.00 871 SER A O 1
ATOM 6481 N N . ARG A 1 872 ? -5.039 -2.825 -52.977 1.00 93.06 872 ARG A N 1
ATOM 6482 C CA . ARG A 1 872 ? -4.203 -4.033 -52.836 1.00 93.06 872 ARG A CA 1
ATOM 6483 C C . ARG A 1 872 ? -3.736 -4.596 -54.178 1.00 93.06 872 ARG A C 1
ATOM 6485 O O . ARG A 1 872 ? -2.567 -4.938 -54.308 1.00 93.06 872 ARG A O 1
ATOM 6492 N N . ASP A 1 873 ? -4.624 -4.657 -55.162 1.00 90.31 873 ASP A N 1
ATOM 6493 C CA . ASP A 1 873 ? -4.384 -5.125 -56.536 1.00 90.31 873 ASP A CA 1
ATOM 6494 C C . ASP A 1 873 ? -3.626 -4.112 -57.415 1.00 90.31 873 ASP A C 1
ATOM 6496 O O . ASP A 1 873 ? -3.257 -4.429 -58.542 1.00 90.31 873 ASP A O 1
ATOM 6500 N N . GLY A 1 874 ? -3.337 -2.918 -56.888 1.00 86.69 874 GLY A N 1
ATOM 6501 C CA . GLY A 1 874 ? -2.434 -1.952 -57.507 1.00 86.69 874 GLY A CA 1
ATOM 6502 C C . GLY A 1 874 ? -3.099 -0.871 -58.354 1.00 86.69 874 GLY A C 1
ATOM 6503 O O . GLY A 1 874 ? -2.385 -0.014 -58.881 1.00 86.69 874 GLY A O 1
ATOM 6504 N N . HIS A 1 875 ? -4.430 -0.857 -58.465 1.00 89.44 875 HIS A N 1
ATOM 6505 C CA . HIS A 1 875 ? -5.142 0.242 -59.118 1.00 89.44 875 HIS A CA 1
ATOM 6506 C C . HIS A 1 875 ? -5.285 1.462 -58.183 1.00 89.44 875 HIS A C 1
ATOM 6508 O O . HIS A 1 875 ? -5.375 1.326 -56.961 1.00 89.44 875 HIS A O 1
ATOM 6514 N N . HIS A 1 876 ? -5.331 2.670 -58.754 1.00 90.69 876 HIS A N 1
ATOM 6515 C CA . HIS A 1 876 ? -5.519 3.918 -57.997 1.00 90.69 876 HIS A CA 1
ATOM 6516 C C . HIS A 1 876 ? -6.971 4.097 -57.536 1.00 90.69 876 HIS A C 1
ATOM 6518 O O . HIS A 1 876 ? -7.901 3.892 -58.312 1.00 90.69 876 HIS A O 1
ATOM 6524 N N . LEU A 1 877 ? -7.169 4.530 -56.297 1.00 91.62 877 LEU A N 1
ATOM 6525 C CA . LEU A 1 877 ? -8.446 4.905 -55.696 1.00 91.62 877 LEU A CA 1
ATOM 6526 C C . LEU A 1 877 ? -8.823 6.345 -56.080 1.00 91.62 877 LEU A C 1
ATOM 6528 O O . LEU A 1 877 ? -7.980 7.144 -56.478 1.00 91.62 877 LEU A O 1
ATOM 6532 N N . TYR A 1 878 ? -10.110 6.687 -55.963 1.00 91.31 878 TYR A N 1
ATOM 6533 C CA . TYR A 1 878 ? -10.569 8.065 -56.158 1.00 91.31 878 TYR A CA 1
ATOM 6534 C C . TYR A 1 878 ? -10.424 8.836 -54.842 1.00 91.31 878 TYR A C 1
ATOM 6536 O O . TYR A 1 878 ? -10.706 8.254 -53.794 1.00 91.31 878 TYR A O 1
ATOM 6544 N N . PRO A 1 879 ? -10.090 10.139 -54.870 1.00 87.56 879 PRO A N 1
ATOM 6545 C CA . PRO A 1 879 ? -9.874 10.959 -53.669 1.00 87.56 879 PRO A CA 1
ATOM 6546 C C . PRO A 1 879 ? -11.142 11.219 -52.836 1.00 87.56 879 PRO A C 1
ATOM 6548 O O . PRO A 1 879 ? -11.083 11.891 -51.812 1.00 87.56 879 PRO A O 1
ATOM 6551 N N . ALA A 1 880 ? -12.291 10.670 -53.251 1.00 87.12 880 ALA A N 1
ATOM 6552 C CA . ALA A 1 880 ? -13.457 10.500 -52.384 1.00 87.12 880 ALA A CA 1
ATOM 6553 C C . ALA A 1 880 ? -13.152 9.578 -51.187 1.00 87.12 880 ALA A C 1
ATOM 6555 O O . ALA A 1 880 ? -13.716 9.755 -50.113 1.00 87.12 880 ALA A O 1
ATOM 6556 N N . HIS A 1 881 ? -12.229 8.624 -51.354 1.00 90.81 881 HIS A N 1
ATOM 6557 C CA . HIS A 1 881 ? -11.474 8.068 -50.239 1.00 90.81 881 HIS A CA 1
ATOM 6558 C C . HIS A 1 881 ? -10.416 9.113 -49.847 1.00 90.81 881 HIS A C 1
ATOM 6560 O O . HIS A 1 881 ? -9.558 9.400 -50.681 1.00 90.81 881 HIS A O 1
ATOM 6566 N N . PRO A 1 882 ? -10.453 9.712 -48.643 1.00 90.25 882 PRO A N 1
ATOM 6567 C CA . PRO A 1 882 ? -9.654 10.895 -48.310 1.00 90.25 882 PRO A CA 1
ATOM 6568 C C . PRO A 1 882 ? -8.181 10.559 -47.997 1.00 90.25 882 PRO A C 1
ATOM 6570 O O . PRO A 1 882 ? -7.604 11.030 -47.017 1.00 90.25 882 PRO A O 1
ATOM 6573 N N . TYR A 1 883 ? -7.533 9.763 -48.855 1.00 90.81 883 TYR A N 1
ATOM 6574 C CA . TYR A 1 883 ? -6.148 9.322 -48.681 1.00 90.81 883 TYR A CA 1
ATOM 6575 C C . TYR A 1 883 ? -5.144 10.481 -48.675 1.00 90.81 883 TYR A C 1
ATOM 6577 O O . TYR A 1 883 ? -4.093 10.402 -48.049 1.00 90.81 883 TYR A O 1
ATOM 6585 N N . THR A 1 884 ? -5.481 11.610 -49.306 1.00 89.12 884 THR A N 1
ATOM 6586 C CA . THR A 1 884 ? -4.675 12.838 -49.248 1.00 89.12 884 THR A CA 1
ATOM 6587 C C . THR A 1 884 ? -4.591 13.441 -47.846 1.00 89.12 884 THR A C 1
ATOM 6589 O O . THR A 1 884 ? -3.603 14.105 -47.547 1.00 89.12 884 THR A O 1
ATOM 6592 N N . SER A 1 885 ? -5.594 13.215 -46.994 1.00 89.44 885 SER A N 1
ATOM 6593 C CA . SER A 1 885 ? -5.586 13.621 -45.581 1.00 89.44 885 SER A CA 1
ATOM 6594 C C . SER A 1 885 ? -4.988 12.528 -44.700 1.00 89.44 885 SER A C 1
ATOM 6596 O O . SER A 1 885 ? -4.129 12.796 -43.859 1.00 89.44 885 SER A O 1
ATOM 6598 N N . PHE A 1 886 ? -5.356 11.270 -44.954 1.00 91.44 886 PHE A N 1
ATOM 6599 C CA . PHE A 1 886 ? -4.826 10.122 -44.218 1.00 91.44 886 PHE A CA 1
ATOM 6600 C C . PHE A 1 886 ? -3.319 9.895 -44.406 1.00 91.44 886 PHE A C 1
ATOM 6602 O O . PHE A 1 886 ? -2.689 9.268 -43.555 1.00 91.44 886 PHE A O 1
ATOM 6609 N N . ALA A 1 887 ? -2.706 10.477 -45.440 1.00 89.25 887 ALA A N 1
ATOM 6610 C CA . ALA A 1 887 ? -1.254 10.543 -45.611 1.00 89.25 887 ALA A CA 1
ATOM 6611 C C . ALA A 1 887 ? -0.506 11.080 -44.375 1.00 89.25 887 ALA A C 1
ATOM 6613 O O . ALA A 1 887 ? 0.629 10.679 -44.124 1.00 89.25 887 ALA A O 1
ATOM 6614 N N . ALA A 1 888 ? -1.149 11.959 -43.598 1.00 86.00 888 ALA A N 1
ATOM 6615 C CA . ALA A 1 888 ? -0.595 12.559 -42.389 1.00 86.00 888 ALA A CA 1
ATOM 6616 C C . ALA A 1 888 ? -0.888 11.760 -41.101 1.00 86.00 888 ALA A C 1
ATOM 6618 O O . ALA A 1 888 ? -0.377 12.113 -40.036 1.00 86.00 888 ALA A O 1
ATOM 6619 N N . VAL A 1 889 ? -1.708 10.703 -41.172 1.00 88.88 889 VAL A N 1
ATOM 6620 C CA . VAL A 1 889 ? -2.112 9.903 -40.006 1.00 88.88 889 VAL A CA 1
ATOM 6621 C C . VAL A 1 889 ? -0.945 9.048 -39.522 1.00 88.88 889 VAL A C 1
ATOM 6623 O O . VAL A 1 889 ? -0.225 8.423 -40.311 1.00 88.88 889 VAL A O 1
ATOM 6626 N N . SER A 1 890 ? -0.760 9.022 -38.201 1.00 88.25 890 SER A N 1
ATOM 6627 C CA . SER A 1 890 ? 0.349 8.318 -37.570 1.00 88.25 890 SER A CA 1
ATOM 6628 C C . SER A 1 890 ? 0.274 6.812 -37.826 1.00 88.25 890 SER A C 1
ATOM 6630 O O . SER A 1 890 ? -0.803 6.239 -37.992 1.00 88.25 890 SER A O 1
ATOM 6632 N N . GLU A 1 891 ? 1.434 6.156 -37.838 1.00 87.81 891 GLU A N 1
ATOM 6633 C CA . GLU A 1 891 ? 1.514 4.700 -38.006 1.00 87.81 891 GLU A CA 1
ATOM 6634 C C . GLU A 1 891 ? 0.691 3.954 -36.953 1.00 87.81 891 GLU A C 1
ATOM 6636 O O . GLU A 1 891 ? -0.074 3.052 -37.280 1.00 87.81 891 GLU A O 1
ATOM 6641 N N . ARG A 1 892 ? 0.789 4.407 -35.698 1.00 87.06 892 ARG A N 1
ATOM 6642 C CA . ARG A 1 892 ? 0.047 3.860 -34.558 1.00 87.06 892 ARG A CA 1
ATOM 6643 C C . ARG A 1 892 ? -1.459 3.858 -34.813 1.00 87.06 892 ARG A C 1
ATOM 6645 O O . ARG A 1 892 ? -2.114 2.850 -34.566 1.00 87.06 892 ARG A O 1
ATOM 6652 N N . ASP A 1 893 ? -2.007 4.972 -35.292 1.00 93.44 893 ASP A N 1
ATOM 6653 C CA . ASP A 1 893 ? -3.452 5.096 -35.487 1.00 93.44 893 ASP A CA 1
ATOM 6654 C C . ASP A 1 893 ? -3.944 4.300 -36.701 1.00 93.44 893 ASP A C 1
ATOM 6656 O O . ASP A 1 893 ? -5.023 3.715 -36.631 1.00 93.44 893 ASP A O 1
ATOM 6660 N N . LEU A 1 894 ? -3.155 4.188 -37.779 1.00 93.44 894 LEU A N 1
ATOM 6661 C CA . LEU A 1 894 ? -3.505 3.312 -38.907 1.00 93.44 894 LEU A CA 1
ATOM 6662 C C . LEU A 1 894 ? -3.453 1.828 -38.533 1.00 93.44 894 LEU A C 1
ATOM 6664 O O . LEU A 1 894 ? -4.341 1.078 -38.939 1.00 93.44 894 LEU A O 1
ATOM 6668 N N . GLN A 1 895 ? -2.459 1.399 -37.752 1.00 92.38 895 GLN A N 1
ATOM 6669 C CA . GLN A 1 895 ? -2.395 0.027 -37.239 1.00 92.38 895 GLN A CA 1
ATOM 6670 C C . GLN A 1 895 ? -3.572 -0.278 -36.313 1.00 92.38 895 GLN A C 1
ATOM 6672 O O . GLN A 1 895 ? -4.204 -1.324 -36.453 1.00 92.38 895 GLN A O 1
ATOM 6677 N N . ALA A 1 896 ? -3.908 0.648 -35.412 1.00 93.88 896 ALA A N 1
ATOM 6678 C CA . ALA A 1 896 ? -5.059 0.505 -34.530 1.00 93.88 896 ALA A CA 1
ATOM 6679 C C . ALA A 1 896 ? -6.370 0.434 -35.328 1.00 93.88 896 ALA A C 1
ATOM 6681 O O . ALA A 1 896 ? -7.197 -0.442 -35.078 1.00 93.88 896 ALA A O 1
ATOM 6682 N N . LEU A 1 897 ? -6.548 1.305 -36.327 1.00 97.06 897 LEU A N 1
ATOM 6683 C CA . LEU A 1 897 ? -7.703 1.277 -37.226 1.00 97.06 897 LEU A CA 1
ATOM 6684 C C . LEU A 1 897 ? -7.813 -0.060 -37.966 1.00 97.06 897 LEU A C 1
ATOM 6686 O O . LEU A 1 897 ? -8.888 -0.654 -37.990 1.00 97.06 897 LEU A O 1
ATOM 6690 N N . TYR A 1 898 ? -6.707 -0.548 -38.529 1.00 96.56 898 TYR A N 1
ATOM 6691 C CA . TYR A 1 898 ? -6.657 -1.846 -39.194 1.00 96.56 898 TYR A CA 1
ATOM 6692 C C . TYR A 1 898 ? -7.034 -2.982 -38.238 1.00 96.56 898 TYR A C 1
ATOM 6694 O O . TYR A 1 898 ? -7.914 -3.772 -38.559 1.00 96.56 898 TYR A O 1
ATOM 6702 N N . ALA A 1 899 ? -6.446 -3.022 -37.040 1.00 93.44 899 ALA A N 1
ATOM 6703 C CA . ALA A 1 899 ? -6.772 -4.008 -36.013 1.00 93.44 899 ALA A CA 1
ATOM 6704 C C . ALA A 1 899 ? -8.264 -3.987 -35.648 1.00 93.44 899 ALA A C 1
ATOM 6706 O O . ALA A 1 899 ? -8.912 -5.030 -35.603 1.00 93.44 899 ALA A O 1
ATOM 6707 N N . TYR A 1 900 ? -8.838 -2.796 -35.451 1.00 97.25 900 TYR A N 1
ATOM 6708 C CA . TYR A 1 900 ? -10.260 -2.642 -35.157 1.00 97.25 900 TYR A CA 1
ATOM 6709 C C . TYR A 1 900 ? -11.151 -3.144 -36.300 1.00 97.25 900 TYR A C 1
ATOM 6711 O O . TYR A 1 900 ? -12.100 -3.881 -36.032 1.00 97.25 900 TYR A O 1
ATOM 6719 N N . LEU A 1 901 ? -10.841 -2.807 -37.558 1.00 96.75 901 LEU A N 1
ATOM 6720 C CA . LEU A 1 901 ? -11.579 -3.299 -38.729 1.00 96.75 901 LEU A CA 1
ATOM 6721 C C . LEU A 1 901 ? -11.451 -4.822 -38.873 1.00 96.75 901 LEU A C 1
ATOM 6723 O O . LEU A 1 901 ? -12.455 -5.505 -39.071 1.00 96.75 901 LEU A O 1
ATOM 6727 N N . MET A 1 902 ? -10.248 -5.369 -38.678 1.00 95.50 902 MET A N 1
ATOM 6728 C CA . MET A 1 902 ? -10.002 -6.812 -38.720 1.00 95.50 902 MET A CA 1
ATOM 6729 C C . MET A 1 902 ? -10.618 -7.566 -37.540 1.00 95.50 902 MET A C 1
ATOM 6731 O O . MET A 1 902 ? -10.805 -8.774 -37.644 1.00 95.50 902 MET A O 1
ATOM 6735 N N . ALA A 1 903 ? -10.996 -6.885 -36.456 1.00 94.25 903 ALA A N 1
ATOM 6736 C CA . ALA A 1 903 ? -11.724 -7.458 -35.324 1.00 94.25 903 ALA A CA 1
ATOM 6737 C C . ALA A 1 903 ? -13.257 -7.454 -35.501 1.00 94.25 903 ALA A C 1
ATOM 6739 O O . ALA A 1 903 ? -13.960 -8.053 -34.689 1.00 94.25 903 ALA A O 1
ATOM 6740 N N . GLN A 1 904 ? -13.801 -6.812 -36.544 1.00 93.94 904 GLN A N 1
ATOM 6741 C CA . GLN A 1 904 ? -15.252 -6.789 -36.774 1.00 93.94 904 GLN A CA 1
ATOM 6742 C C . GLN A 1 904 ? -15.792 -8.141 -37.279 1.00 93.94 904 GLN A C 1
ATOM 6744 O O . GLN A 1 904 ? -15.050 -9.035 -37.701 1.00 93.94 904 GLN A O 1
ATOM 6749 N N . GLY A 1 905 ? -17.118 -8.292 -37.266 1.00 93.19 905 GLY A N 1
ATOM 6750 C CA . GLY A 1 905 ? -17.784 -9.395 -37.959 1.00 93.19 905 GLY A CA 1
ATOM 6751 C C . GLY A 1 905 ? -17.633 -9.253 -39.484 1.00 93.19 905 GLY A C 1
ATOM 6752 O O . GLY A 1 905 ? -17.833 -8.150 -39.999 1.00 93.19 905 GLY A O 1
ATOM 6753 N N . PRO A 1 906 ? -17.275 -10.322 -40.222 1.00 94.38 906 PRO A N 1
ATOM 6754 C CA . PRO A 1 906 ? -17.218 -10.274 -41.679 1.00 94.38 906 PRO A CA 1
ATOM 6755 C C . PRO A 1 906 ? -18.632 -10.146 -42.260 1.00 94.38 906 PRO A C 1
ATOM 6757 O O . PRO A 1 906 ? -19.564 -10.808 -41.797 1.00 94.38 906 PRO A O 1
ATOM 6760 N N . VAL A 1 907 ? -18.796 -9.313 -43.287 1.00 94.94 907 VAL A N 1
ATOM 6761 C CA . VAL A 1 907 ? -20.055 -9.185 -44.030 1.00 94.94 907 VAL A CA 1
ATOM 6762 C C . VAL A 1 907 ? -19.755 -9.355 -45.510 1.00 94.94 907 VAL A C 1
ATOM 6764 O O . VAL A 1 907 ? -19.088 -8.512 -46.099 1.00 94.94 907 VAL A O 1
ATOM 6767 N N . ALA A 1 908 ? -20.264 -10.421 -46.122 1.00 94.06 908 ALA A N 1
ATOM 6768 C CA . ALA A 1 908 ? -20.175 -10.606 -47.565 1.00 94.06 908 ALA A CA 1
ATOM 6769 C C . ALA A 1 908 ? -21.117 -9.618 -48.271 1.00 94.06 908 ALA A C 1
ATOM 6771 O O . ALA A 1 908 ? -22.340 -9.738 -48.175 1.00 94.06 908 ALA A O 1
ATOM 6772 N N . ASN A 1 909 ? -20.547 -8.622 -48.950 1.00 92.94 909 ASN A N 1
ATOM 6773 C CA . ASN A 1 909 ? -21.295 -7.611 -49.691 1.00 92.94 909 ASN A CA 1
ATOM 6774 C C . ASN A 1 909 ? -20.470 -7.075 -50.868 1.00 92.94 909 ASN A C 1
ATOM 6776 O O . ASN A 1 909 ? -19.555 -6.270 -50.683 1.00 92.94 909 ASN A O 1
ATOM 6780 N N . ALA A 1 910 ? -20.797 -7.514 -52.083 1.00 91.69 910 ALA A N 1
ATOM 6781 C CA . ALA A 1 910 ? -20.221 -6.963 -53.305 1.00 91.69 910 ALA A CA 1
ATOM 6782 C C . ALA A 1 910 ? -20.908 -5.629 -53.633 1.00 91.69 910 ALA A C 1
ATOM 6784 O O . ALA A 1 910 ? -22.110 -5.585 -53.890 1.00 91.69 910 ALA A O 1
ATOM 6785 N N . VAL A 1 911 ? -20.147 -4.536 -53.597 1.00 92.06 911 VAL A N 1
ATOM 6786 C CA . VAL A 1 911 ? -20.684 -3.183 -53.795 1.00 92.06 911 VAL A CA 1
ATOM 6787 C C . VAL A 1 911 ? -20.779 -2.825 -55.287 1.00 92.06 911 VAL A C 1
ATOM 6789 O O . VAL A 1 911 ? -19.977 -3.325 -56.078 1.00 92.06 911 VAL A O 1
ATOM 6792 N N . PRO A 1 912 ? -21.715 -1.945 -55.695 1.00 91.62 912 PRO A N 1
ATOM 6793 C CA . PRO A 1 912 ? -21.788 -1.466 -57.074 1.00 91.62 912 PRO A CA 1
ATOM 6794 C C . PRO A 1 912 ? -20.498 -0.768 -57.531 1.00 91.62 912 PRO A C 1
ATOM 6796 O O . PRO A 1 912 ? -19.818 -0.106 -56.743 1.00 91.62 912 PRO A O 1
ATOM 6799 N N . GLU A 1 913 ? -20.180 -0.859 -58.823 1.00 88.56 913 GLU A N 1
ATOM 6800 C CA . GLU A 1 913 ? -19.042 -0.135 -59.392 1.00 88.56 913 GLU A CA 1
ATOM 6801 C C . GLU A 1 913 ? -19.295 1.378 -59.457 1.00 88.56 913 GLU A C 1
ATOM 6803 O O . GLU A 1 913 ? -20.393 1.856 -59.744 1.00 88.56 913 GLU A O 1
ATOM 6808 N N . THR A 1 914 ? -18.240 2.154 -59.211 1.00 90.44 914 THR A N 1
ATOM 6809 C CA . THR A 1 914 ? -18.270 3.621 -59.271 1.00 90.44 914 THR A CA 1
ATOM 6810 C C . THR A 1 914 ? -18.567 4.120 -60.691 1.00 90.44 914 THR A C 1
ATOM 6812 O O . THR A 1 914 ? -17.826 3.838 -61.630 1.00 90.44 914 THR A O 1
ATOM 6815 N N . ALA A 1 915 ? -19.624 4.923 -60.836 1.00 89.88 915 ALA A N 1
ATOM 6816 C CA . ALA A 1 915 ? -20.152 5.409 -62.108 1.00 89.88 915 ALA A CA 1
ATOM 6817 C C . ALA A 1 915 ? -19.831 6.900 -62.317 1.00 89.88 915 ALA A C 1
ATOM 6819 O O . ALA A 1 915 ? -20.669 7.782 -62.108 1.00 89.88 915 ALA A O 1
ATOM 6820 N N . LEU A 1 916 ? -18.597 7.192 -62.742 1.00 90.00 916 LEU A N 1
ATOM 6821 C CA . LEU A 1 916 ? -18.170 8.550 -63.099 1.00 90.00 916 LEU A CA 1
ATOM 6822 C C . LEU A 1 916 ? -18.392 8.867 -64.587 1.00 90.00 916 LEU A C 1
ATOM 6824 O O . LEU A 1 916 ? -18.448 7.989 -65.451 1.00 90.00 916 LEU A O 1
ATOM 6828 N N . ARG A 1 917 ? -18.491 10.158 -64.906 1.00 90.31 917 ARG A N 1
ATOM 6829 C CA . ARG A 1 917 ? -18.574 10.680 -66.276 1.00 90.31 917 ARG A CA 1
ATOM 6830 C C . ARG A 1 917 ? -17.178 10.760 -66.898 1.00 90.31 917 ARG A C 1
ATOM 6832 O O . ARG A 1 917 ? -16.168 10.846 -66.202 1.00 90.31 917 ARG A O 1
ATOM 6839 N N . PHE A 1 918 ? -17.098 10.725 -68.225 1.00 87.06 918 PHE A N 1
ATOM 6840 C CA . PHE A 1 918 ? -15.843 10.996 -68.932 1.00 87.06 918 PHE A CA 1
ATOM 6841 C C . PHE A 1 918 ? -15.415 12.467 -68.721 1.00 87.06 918 PHE A C 1
ATOM 6843 O O . PHE A 1 918 ? -16.291 13.332 -68.750 1.00 87.06 918 PHE A O 1
ATOM 6850 N N . PRO A 1 919 ? -14.113 12.774 -68.524 1.00 85.38 919 PRO A N 1
ATOM 6851 C CA . PRO A 1 919 ? -12.957 11.862 -68.498 1.00 85.38 919 PRO A CA 1
ATOM 6852 C C . PRO A 1 919 ? -12.667 11.193 -67.138 1.00 85.38 919 PRO A C 1
ATOM 6854 O O . PRO A 1 919 ? -11.836 10.291 -67.073 1.00 85.38 919 PRO A O 1
ATOM 6857 N N . PHE A 1 920 ? -13.365 11.562 -66.061 1.00 85.81 920 PHE A N 1
ATOM 6858 C CA . PHE A 1 920 ? -13.098 11.123 -64.678 1.00 85.81 920 PHE A CA 1
ATOM 6859 C C . PHE A 1 920 ? -13.243 9.608 -64.427 1.00 85.81 920 PHE A C 1
ATOM 6861 O O . PHE A 1 920 ? -12.608 9.063 -63.524 1.00 85.81 920 PHE A O 1
ATOM 6868 N N . ARG A 1 921 ? -14.016 8.895 -65.257 1.00 85.94 921 ARG A N 1
ATOM 6869 C CA . ARG A 1 921 ? -14.114 7.419 -65.220 1.00 85.94 921 ARG A CA 1
ATOM 6870 C C . ARG A 1 921 ? -12.836 6.679 -65.618 1.00 85.94 921 ARG A C 1
ATOM 6872 O O . ARG A 1 921 ? -12.706 5.492 -65.342 1.00 85.94 921 ARG A O 1
ATOM 6879 N N . VAL A 1 922 ? -11.894 7.343 -66.290 1.00 87.94 922 VAL A N 1
ATOM 6880 C CA . VAL A 1 922 ? -10.644 6.717 -66.742 1.00 87.94 922 VAL A CA 1
ATOM 6881 C C . VAL A 1 922 ? -9.674 6.640 -65.559 1.00 87.94 922 VAL A C 1
ATOM 6883 O O . VAL A 1 922 ? -8.841 7.522 -65.363 1.00 87.94 922 VAL A O 1
ATOM 6886 N N . ARG A 1 923 ? -9.793 5.574 -64.756 1.00 84.88 923 ARG A N 1
ATOM 6887 C CA . ARG A 1 923 ? -9.023 5.334 -63.516 1.00 84.88 923 ARG A CA 1
ATOM 6888 C C . ARG A 1 923 ? -7.504 5.578 -63.638 1.00 84.88 923 ARG A C 1
ATOM 6890 O O . ARG A 1 923 ? -6.959 6.202 -62.730 1.00 84.88 923 ARG A O 1
ATOM 6897 N N . PRO A 1 924 ? -6.816 5.195 -64.737 1.00 85.81 924 PRO A N 1
ATOM 6898 C CA . PRO A 1 924 ? -5.394 5.503 -64.938 1.00 85.81 924 PRO A CA 1
ATOM 6899 C C . PRO A 1 924 ? -5.007 6.985 -64.815 1.00 85.81 924 PRO A C 1
ATOM 6901 O O . PRO A 1 924 ? -3.886 7.286 -64.411 1.00 85.81 924 PRO A O 1
ATOM 6904 N N . LEU A 1 925 ? -5.920 7.922 -65.108 1.00 87.88 925 LEU A N 1
ATOM 6905 C CA . LEU A 1 925 ? -5.653 9.361 -64.985 1.00 87.88 925 LEU A CA 1
ATOM 6906 C C . LEU A 1 925 ? -5.407 9.803 -63.532 1.00 87.88 925 LEU A C 1
ATOM 6908 O O . LEU A 1 925 ? -4.868 10.886 -63.307 1.00 87.88 925 LEU A O 1
ATOM 6912 N N . MET A 1 926 ? -5.741 8.967 -62.541 1.00 89.56 926 MET A N 1
ATOM 6913 C CA . MET A 1 926 ? -5.450 9.245 -61.133 1.00 89.56 926 MET A CA 1
ATOM 6914 C C . MET A 1 926 ? -3.952 9.257 -60.822 1.00 89.56 926 MET A C 1
ATOM 6916 O O . MET A 1 926 ? -3.550 9.962 -59.904 1.00 89.56 926 MET A O 1
ATOM 6920 N N . ALA A 1 927 ? -3.106 8.587 -61.614 1.00 85.31 927 ALA A N 1
ATOM 6921 C CA . ALA A 1 927 ? -1.653 8.695 -61.459 1.00 85.31 927 ALA A CA 1
ATOM 6922 C C . ALA A 1 927 ? -1.169 10.141 -61.688 1.00 85.31 927 ALA A C 1
ATOM 6924 O O . ALA A 1 927 ? -0.399 10.681 -60.893 1.00 85.31 927 ALA A O 1
ATOM 6925 N N . ALA A 1 928 ? -1.691 10.804 -62.727 1.00 85.50 928 ALA A N 1
ATOM 6926 C CA . ALA A 1 928 ? -1.407 12.212 -63.000 1.00 85.50 928 ALA A CA 1
ATOM 6927 C C . ALA A 1 928 ? -2.036 13.137 -61.944 1.00 85.50 928 ALA A C 1
ATOM 6929 O O . ALA A 1 928 ? -1.403 14.095 -61.508 1.00 85.50 928 ALA A O 1
ATOM 6930 N N . TRP A 1 929 ? -3.257 12.831 -61.491 1.00 90.06 929 TRP A N 1
ATOM 6931 C CA . TRP A 1 929 ? -3.911 13.590 -60.421 1.00 90.06 929 TRP A CA 1
ATOM 6932 C C . TRP A 1 929 ? -3.115 13.527 -59.108 1.00 90.06 929 TRP A C 1
ATOM 6934 O O . TRP A 1 929 ? -2.852 14.562 -58.499 1.00 90.06 929 TRP A O 1
ATOM 6944 N N . ASN A 1 930 ? -2.655 12.338 -58.708 1.00 87.12 930 ASN A N 1
ATOM 6945 C CA . ASN A 1 930 ? -1.830 12.139 -57.517 1.00 87.12 930 ASN A CA 1
ATOM 6946 C C . ASN A 1 930 ? -0.492 12.875 -57.637 1.00 87.12 930 ASN A C 1
ATOM 6948 O O . ASN A 1 930 ? -0.093 13.548 -56.693 1.00 87.12 930 ASN A O 1
ATOM 6952 N N . ALA A 1 931 ? 0.162 12.838 -58.803 1.00 83.94 931 ALA A N 1
ATOM 6953 C CA . ALA A 1 931 ? 1.398 13.590 -59.027 1.00 83.94 931 ALA A CA 1
ATOM 6954 C C . ALA A 1 931 ? 1.225 15.113 -58.839 1.00 83.94 931 ALA A C 1
ATOM 6956 O O . ALA A 1 931 ? 2.164 15.788 -58.422 1.00 83.94 931 ALA A O 1
ATOM 6957 N N . LEU A 1 932 ? 0.035 15.651 -59.128 1.00 85.44 932 LEU A N 1
ATOM 6958 C CA . LEU A 1 932 ? -0.270 17.079 -58.996 1.00 85.44 932 LEU A CA 1
ATOM 6959 C C . LEU A 1 932 ? -0.748 17.476 -57.590 1.00 85.44 932 LEU A C 1
ATOM 6961 O O . LEU A 1 932 ? -0.418 18.569 -57.125 1.00 85.44 932 LEU A O 1
ATOM 6965 N N . PHE A 1 933 ? -1.538 16.628 -56.921 1.00 87.25 933 PHE A N 1
ATOM 6966 C CA . PHE A 1 933 ? -2.313 17.028 -55.737 1.00 87.25 933 PHE A CA 1
ATOM 6967 C C . PHE A 1 933 ? -2.058 16.200 -54.472 1.00 87.25 933 PHE A C 1
ATOM 6969 O O . PHE A 1 933 ? -2.437 16.637 -53.386 1.00 87.25 933 PHE A O 1
ATOM 6976 N N . HIS A 1 934 ? -1.405 15.040 -54.565 1.00 87.88 934 HIS A N 1
ATOM 6977 C CA . HIS A 1 934 ? -1.095 14.215 -53.401 1.00 87.88 934 HIS A CA 1
ATOM 6978 C C . HIS A 1 934 ? 0.284 14.573 -52.827 1.00 87.88 934 HIS A C 1
ATOM 6980 O O . HIS A 1 934 ? 1.293 14.536 -53.531 1.00 87.88 934 HIS A O 1
ATOM 6986 N N . ARG A 1 935 ? 0.340 14.918 -51.534 1.00 80.06 935 ARG A N 1
ATOM 6987 C CA . ARG A 1 935 ? 1.592 15.224 -50.829 1.00 80.06 935 ARG A CA 1
ATOM 6988 C C . ARG A 1 935 ? 1.775 14.295 -49.624 1.00 80.06 935 ARG A C 1
ATOM 6990 O O . ARG A 1 935 ? 1.052 14.459 -48.644 1.00 80.06 935 ARG A O 1
ATOM 6997 N N . PRO A 1 936 ? 2.735 13.358 -49.665 1.00 65.06 936 PRO A N 1
ATOM 6998 C CA . PRO A 1 936 ? 3.031 12.488 -48.536 1.00 65.06 936 PRO A CA 1
ATOM 6999 C C . PRO A 1 936 ? 3.950 13.220 -47.548 1.00 65.06 936 PRO A C 1
ATOM 7001 O O . PRO A 1 936 ? 5.151 13.339 -47.784 1.00 65.06 936 PRO A O 1
ATOM 7004 N N . ALA A 1 937 ? 3.408 13.748 -46.452 1.00 60.75 937 ALA A N 1
ATOM 7005 C CA . ALA A 1 937 ? 4.221 14.262 -45.350 1.00 60.75 937 ALA A CA 1
ATOM 7006 C C . ALA A 1 937 ? 3.492 14.120 -44.008 1.00 60.75 937 ALA A C 1
ATOM 7008 O O . ALA A 1 937 ? 2.293 14.380 -43.913 1.00 60.75 937 ALA A O 1
ATOM 7009 N N . ALA A 1 938 ? 4.239 13.728 -42.972 1.00 57.81 938 ALA A N 1
ATOM 7010 C CA . ALA A 1 938 ? 3.760 13.721 -41.596 1.00 57.81 938 ALA A CA 1
ATOM 7011 C C . ALA A 1 938 ? 3.519 15.160 -41.113 1.00 57.81 938 ALA A C 1
ATOM 7013 O O . ALA A 1 938 ? 4.316 16.058 -41.392 1.00 57.81 938 ALA A O 1
ATOM 7014 N N . PHE A 1 939 ? 2.421 15.378 -40.389 1.00 63.78 939 PHE A N 1
ATOM 7015 C CA . PHE A 1 939 ? 2.074 16.694 -39.859 1.00 63.78 939 PHE A CA 1
ATOM 7016 C C . PHE A 1 939 ? 2.868 16.961 -38.577 1.00 63.78 939 PHE A C 1
ATOM 7018 O O . PHE A 1 939 ? 2.583 16.384 -37.530 1.00 63.78 939 PHE A O 1
ATOM 7025 N N . ALA A 1 940 ? 3.872 17.827 -38.660 1.00 64.75 940 ALA A N 1
ATOM 7026 C CA . ALA A 1 940 ? 4.469 18.476 -37.502 1.00 64.75 940 ALA A CA 1
ATOM 7027 C C . ALA A 1 940 ? 5.063 19.810 -37.957 1.00 64.75 940 ALA A C 1
ATOM 7029 O O . ALA A 1 940 ? 5.989 19.821 -38.766 1.00 64.75 940 ALA A O 1
ATOM 7030 N N . ASP A 1 941 ? 4.519 20.920 -37.458 1.00 73.88 941 ASP A N 1
ATOM 7031 C CA . ASP A 1 941 ? 5.126 22.240 -37.610 1.00 73.88 941 ASP A CA 1
ATOM 7032 C C . ASP A 1 941 ? 6.036 22.491 -36.392 1.00 73.88 941 ASP A C 1
ATOM 7034 O O . ASP A 1 941 ? 5.520 22.680 -35.282 1.00 73.88 941 ASP A O 1
ATOM 7038 N N . PRO A 1 942 ? 7.375 22.482 -36.557 1.00 76.12 942 PRO A N 1
ATOM 7039 C CA . PRO A 1 942 ? 8.313 22.699 -35.455 1.00 76.12 942 PRO A CA 1
ATOM 7040 C C . PRO A 1 942 ? 8.208 24.099 -34.840 1.00 76.12 942 PRO A C 1
ATOM 7042 O O . PRO A 1 942 ? 8.680 24.311 -33.728 1.00 76.12 942 PRO A O 1
ATOM 7045 N N . ALA A 1 943 ? 7.594 25.058 -35.544 1.00 79.94 943 ALA A N 1
ATOM 7046 C CA . ALA A 1 943 ? 7.363 26.410 -35.045 1.00 79.94 943 ALA A CA 1
ATOM 7047 C C . ALA A 1 943 ? 6.102 26.522 -34.165 1.00 79.94 943 ALA A C 1
ATOM 7049 O O . ALA A 1 943 ? 5.787 27.608 -33.671 1.00 79.94 943 ALA A O 1
ATOM 7050 N N . ARG A 1 944 ? 5.351 25.429 -33.972 1.00 84.81 944 ARG A N 1
ATOM 7051 C CA . ARG A 1 944 ? 4.093 25.395 -33.211 1.00 84.81 944 ARG A CA 1
ATOM 7052 C C . ARG A 1 944 ? 4.195 24.472 -31.999 1.00 84.81 944 ARG A C 1
ATOM 7054 O O . ARG A 1 944 ? 4.915 23.479 -32.003 1.00 84.81 944 ARG A O 1
ATOM 7061 N N . GLY A 1 945 ? 3.436 24.800 -30.952 1.00 81.94 945 GLY A N 1
ATOM 7062 C CA . GLY A 1 945 ? 3.379 24.006 -29.723 1.00 81.94 945 GLY A CA 1
ATOM 7063 C C . GLY A 1 945 ? 2.729 22.624 -29.914 1.00 81.94 945 GLY A C 1
ATOM 7064 O O . GLY A 1 945 ? 2.022 22.397 -30.904 1.00 81.94 945 GLY A O 1
ATOM 7065 N N . PRO A 1 946 ? 2.926 21.700 -28.958 1.00 77.50 946 PRO A N 1
ATOM 7066 C CA . PRO A 1 946 ? 2.411 20.331 -29.036 1.00 77.50 946 PRO A CA 1
ATOM 7067 C C . PRO A 1 946 ? 0.879 20.266 -29.138 1.00 77.50 946 PRO A C 1
ATOM 7069 O O . PRO A 1 946 ? 0.360 19.480 -29.930 1.00 77.50 946 PRO A O 1
ATOM 7072 N N . ASP A 1 947 ? 0.151 21.135 -28.430 1.00 79.00 947 ASP A N 1
ATOM 7073 C CA . ASP A 1 947 ? -1.319 21.169 -28.475 1.00 79.00 947 ASP A CA 1
ATOM 7074 C C . ASP A 1 947 ? -1.860 21.591 -29.841 1.00 79.00 947 ASP A C 1
ATOM 7076 O O . ASP A 1 947 ? -2.828 21.015 -30.341 1.00 79.00 947 ASP A O 1
ATOM 7080 N N . TRP A 1 948 ? -1.205 22.563 -30.483 1.00 88.25 948 TRP A N 1
ATOM 7081 C CA . TRP A 1 948 ? -1.579 23.001 -31.825 1.00 88.25 948 TRP A CA 1
ATOM 7082 C C . TRP A 1 948 ? -1.355 21.878 -32.839 1.00 88.25 948 TRP A C 1
ATOM 7084 O O . TRP A 1 948 ? -2.254 21.565 -33.617 1.00 88.25 948 TRP A O 1
ATOM 7094 N N . ASN A 1 949 ? -0.188 21.225 -32.784 1.00 84.06 949 ASN A N 1
ATOM 7095 C CA . ASN A 1 949 ? 0.136 20.102 -33.664 1.00 84.06 949 ASN A CA 1
ATOM 7096 C C . ASN A 1 949 ? -0.831 18.923 -33.459 1.00 84.06 949 ASN A C 1
ATOM 7098 O O . ASN A 1 949 ? -1.275 18.318 -34.435 1.00 84.06 949 ASN A O 1
ATOM 7102 N N . ARG A 1 950 ? -1.241 18.645 -32.213 1.00 85.81 950 ARG A N 1
ATOM 7103 C CA . ARG A 1 950 ? -2.285 17.655 -31.909 1.00 85.81 950 ARG A CA 1
ATOM 7104 C C . ARG A 1 950 ? -3.646 18.051 -32.489 1.00 85.81 950 ARG A C 1
ATOM 7106 O O . ARG A 1 950 ? -4.326 17.204 -33.062 1.00 85.81 950 ARG A O 1
ATOM 7113 N N . GLY A 1 951 ? -4.049 19.315 -32.363 1.00 86.38 951 GLY A N 1
ATOM 7114 C CA . GLY A 1 951 ? -5.292 19.822 -32.952 1.00 86.38 951 GLY A CA 1
ATOM 7115 C C . GLY A 1 951 ? -5.297 19.712 -34.479 1.00 86.38 951 GLY A C 1
ATOM 7116 O O . GLY A 1 951 ? -6.240 19.172 -35.054 1.00 86.38 951 GLY A O 1
ATOM 7117 N N . ALA A 1 952 ? -4.215 20.139 -35.130 1.00 85.19 952 ALA A N 1
ATOM 7118 C CA . ALA A 1 952 ? -4.066 20.053 -36.579 1.00 85.19 952 ALA A CA 1
ATOM 7119 C C . ALA A 1 952 ? -4.066 18.598 -37.077 1.00 85.19 952 ALA A C 1
ATOM 7121 O O . ALA A 1 952 ? -4.731 18.287 -38.060 1.00 85.19 952 ALA A O 1
ATOM 7122 N N . TYR A 1 953 ? -3.413 17.683 -36.355 1.00 89.25 953 TYR A N 1
ATOM 7123 C CA . TYR A 1 953 ? -3.462 16.247 -36.637 1.00 89.25 953 TYR A CA 1
ATOM 7124 C C . TYR A 1 953 ? -4.895 15.688 -36.639 1.00 89.25 953 TYR A C 1
ATOM 7126 O O . TYR A 1 953 ? -5.281 14.947 -37.548 1.00 89.25 953 TYR A O 1
ATOM 7134 N N . LEU A 1 954 ? -5.695 16.063 -35.636 1.00 89.25 954 LEU A N 1
ATOM 7135 C CA . LEU A 1 954 ? -7.083 15.617 -35.515 1.00 89.25 954 LEU A CA 1
ATOM 7136 C C . LEU A 1 954 ? -7.986 16.223 -36.596 1.00 89.25 954 LEU A C 1
ATOM 7138 O O . LEU A 1 954 ? -8.854 15.521 -37.101 1.00 89.25 954 LEU A O 1
ATOM 7142 N N . VAL A 1 955 ? -7.790 17.492 -36.959 1.00 87.69 955 VAL A N 1
ATOM 7143 C CA . VAL A 1 955 ? -8.671 18.221 -37.891 1.00 87.69 955 VAL A CA 1
ATOM 7144 C C . VAL A 1 955 ? -8.302 17.979 -39.358 1.00 87.69 955 VAL A C 1
ATOM 7146 O O . VAL A 1 955 ? -9.174 17.676 -40.170 1.00 87.69 955 VAL A O 1
ATOM 7149 N N . GLU A 1 956 ? -7.021 18.089 -39.709 1.00 84.44 956 GLU A N 1
ATOM 7150 C CA . GLU A 1 956 ? -6.541 18.019 -41.098 1.00 84.44 956 GLU A CA 1
ATOM 7151 C C . GLU A 1 956 ? -6.216 16.586 -41.541 1.00 84.44 956 GLU A C 1
ATOM 7153 O O . GLU A 1 956 ? -6.353 16.251 -42.720 1.00 84.44 956 GLU A O 1
ATOM 7158 N N . GLY A 1 957 ? -5.794 15.740 -40.596 1.00 88.44 957 GLY A N 1
ATOM 7159 C CA . GLY A 1 957 ? -5.449 14.339 -40.829 1.00 88.44 957 GLY A CA 1
ATOM 7160 C C . GLY A 1 957 ? -6.640 13.410 -40.617 1.00 88.44 957 GLY A C 1
ATOM 7161 O O . GLY A 1 957 ? -7.308 13.019 -41.573 1.00 88.44 957 GLY A O 1
ATOM 7162 N N . LEU A 1 958 ? -6.893 13.042 -39.355 1.00 87.94 958 LEU A N 1
ATOM 7163 C CA . LEU A 1 958 ? -7.888 12.024 -38.998 1.00 87.94 958 LEU A CA 1
ATOM 7164 C C . LEU A 1 958 ? -9.319 12.435 -39.345 1.00 87.94 958 LEU A C 1
ATOM 7166 O O . LEU A 1 958 ? -10.011 11.673 -40.005 1.00 87.94 958 LEU A O 1
ATOM 7170 N N . GLY A 1 959 ? -9.750 13.624 -38.929 1.00 88.06 959 GLY A N 1
ATOM 7171 C CA . GLY A 1 959 ? -11.100 14.134 -39.174 1.00 88.06 959 GLY A CA 1
ATOM 7172 C C . GLY A 1 959 ? -11.336 14.636 -40.593 1.00 88.06 959 GLY A C 1
ATOM 7173 O O . GLY A 1 959 ? -12.487 14.862 -40.952 1.00 88.06 959 GLY A O 1
ATOM 7174 N N . HIS A 1 960 ? -10.262 14.818 -41.380 1.00 89.75 960 HIS A N 1
ATOM 7175 C CA . HIS A 1 960 ? -10.278 15.295 -42.770 1.00 89.75 960 HIS A CA 1
ATOM 7176 C C . HIS A 1 960 ? -11.255 16.459 -43.016 1.00 89.75 960 HIS A C 1
ATOM 7178 O O . HIS A 1 960 ? -11.845 16.573 -44.088 1.00 89.75 960 HIS A O 1
ATOM 7184 N N . CYS A 1 961 ? -11.400 17.378 -42.054 1.00 85.81 961 CYS A N 1
ATOM 7185 C CA . CYS A 1 961 ? -12.405 18.445 -42.098 1.00 85.81 961 CYS A CA 1
ATOM 7186 C C . CYS A 1 961 ? -12.257 19.322 -43.353 1.00 85.81 961 CYS A C 1
ATOM 7188 O O . CYS A 1 961 ? -13.252 19.728 -43.964 1.00 85.81 961 CYS A O 1
ATOM 7190 N N . GLY A 1 962 ? -11.013 19.555 -43.787 1.00 81.06 962 GLY A N 1
ATOM 7191 C CA . GLY A 1 962 ? -10.692 20.262 -45.025 1.00 81.06 962 GLY A CA 1
ATOM 7192 C C . GLY A 1 962 ? -11.285 19.612 -46.280 1.00 81.06 962 GLY A C 1
ATOM 7193 O O . GLY A 1 962 ? -11.628 20.332 -47.218 1.00 81.06 962 GLY A O 1
ATOM 7194 N N . ALA A 1 963 ? -11.520 18.297 -46.280 1.00 79.56 963 ALA A N 1
ATOM 7195 C CA . ALA A 1 963 ? -12.096 17.593 -47.417 1.00 79.56 963 ALA A CA 1
ATOM 7196 C C . ALA A 1 963 ? -13.545 18.013 -47.705 1.00 79.56 963 ALA A C 1
ATOM 7198 O O . ALA A 1 963 ? -13.951 18.007 -48.873 1.00 79.56 963 ALA A O 1
ATOM 7199 N N . CYS A 1 964 ? -14.288 18.413 -46.669 1.00 79.50 964 CYS A N 1
ATOM 7200 C CA . CYS A 1 964 ? -15.672 18.878 -46.772 1.00 79.50 964 CYS A CA 1
ATOM 7201 C C . CYS A 1 964 ? -15.791 20.410 -46.750 1.00 79.50 964 CYS A C 1
ATOM 7203 O O . CYS A 1 964 ? -16.679 20.960 -47.397 1.00 79.50 964 CYS A O 1
ATOM 7205 N N . HIS A 1 965 ? -14.901 21.104 -46.033 1.00 84.75 965 HIS A N 1
ATOM 7206 C CA . HIS A 1 965 ? -15.004 22.550 -45.797 1.00 84.75 965 HIS A CA 1
ATOM 7207 C C . HIS A 1 965 ? -14.071 23.418 -46.658 1.00 84.75 965 HIS A C 1
ATOM 7209 O O . HIS A 1 965 ? -14.182 24.643 -46.617 1.00 84.75 965 HIS A O 1
ATOM 7215 N N . THR A 1 966 ? -13.197 22.825 -47.479 1.00 83.81 966 THR A N 1
ATOM 7216 C CA . THR A 1 966 ? -12.340 23.573 -48.416 1.00 83.81 966 THR A CA 1
ATOM 7217 C C . THR A 1 966 ? -12.927 23.560 -49.830 1.00 83.81 966 THR A C 1
ATOM 7219 O O . THR A 1 966 ? -13.231 22.483 -50.356 1.00 83.81 966 THR A O 1
ATOM 7222 N N . PRO A 1 967 ? -13.037 24.719 -50.513 1.00 86.62 967 PRO A N 1
ATOM 7223 C CA . PRO A 1 967 ? -13.467 24.767 -51.907 1.00 86.62 967 PRO A CA 1
ATOM 7224 C C . PRO A 1 967 ? -12.612 23.869 -52.810 1.00 86.62 967 PRO A C 1
ATOM 7226 O O . PRO A 1 967 ? -11.384 23.841 -52.698 1.00 86.62 967 PRO A O 1
ATOM 7229 N N . ARG A 1 968 ? -13.250 23.159 -53.746 1.00 85.81 968 ARG A N 1
ATOM 7230 C CA . ARG A 1 968 ? -12.563 22.295 -54.718 1.00 85.81 968 ARG A CA 1
ATOM 7231 C C . ARG A 1 968 ? -12.258 23.044 -56.021 1.00 85.81 968 ARG A C 1
ATOM 7233 O O . ARG A 1 968 ? -12.992 23.943 -56.430 1.00 85.81 968 ARG A O 1
ATOM 7240 N N . ASN A 1 969 ? -11.158 22.698 -56.685 1.00 87.62 969 ASN A N 1
ATOM 7241 C CA . ASN A 1 969 ? -10.859 23.155 -58.045 1.00 87.62 969 ASN A CA 1
ATOM 7242 C C . ASN A 1 969 ? -11.624 22.323 -59.101 1.00 87.62 969 ASN A C 1
ATOM 7244 O O . ASN A 1 969 ? -12.315 21.362 -58.766 1.00 87.62 969 ASN A O 1
ATOM 7248 N N . ALA A 1 970 ? -11.493 22.678 -60.385 1.00 84.88 970 ALA A N 1
ATOM 7249 C CA . ALA A 1 970 ? -12.197 22.000 -61.483 1.00 84.88 970 ALA A CA 1
ATOM 7250 C C . ALA A 1 970 ? -11.828 20.507 -61.648 1.00 84.88 970 ALA A C 1
ATOM 7252 O O . ALA A 1 970 ? -12.562 19.765 -62.295 1.00 84.88 970 ALA A O 1
ATOM 7253 N N . LEU A 1 971 ? -10.716 20.064 -61.049 1.00 86.00 971 LEU A N 1
ATOM 7254 C CA . LEU A 1 971 ? -10.248 18.674 -61.036 1.00 86.00 971 LEU A CA 1
ATOM 7255 C C . LEU A 1 971 ? -10.565 17.955 -59.709 1.00 86.00 971 LEU A C 1
ATOM 7257 O O . LEU A 1 971 ? -10.071 16.854 -59.477 1.00 86.00 971 LEU A O 1
ATOM 7261 N N . GLY A 1 972 ? -11.357 18.565 -58.820 1.00 84.25 972 GLY A N 1
ATOM 7262 C CA . GLY A 1 972 ? -11.796 17.958 -57.559 1.00 84.25 972 GLY A CA 1
ATOM 7263 C C . GLY A 1 972 ? -10.783 18.004 -56.404 1.00 84.25 972 GLY A C 1
ATOM 7264 O O . GLY A 1 972 ? -11.047 17.424 -55.350 1.00 84.25 972 GLY A O 1
ATOM 7265 N N . ALA A 1 973 ? -9.647 18.696 -56.543 1.00 86.88 973 ALA A N 1
ATOM 7266 C CA . ALA A 1 973 ? -8.665 18.860 -55.463 1.00 86.88 973 ALA A CA 1
ATOM 7267 C C . ALA A 1 973 ? -8.975 20.082 -54.579 1.00 86.88 973 ALA A C 1
ATOM 7269 O O . ALA A 1 973 ? -9.568 21.055 -55.044 1.00 86.88 973 ALA A O 1
ATOM 7270 N N . GLU A 1 974 ? -8.583 20.041 -53.304 1.00 85.44 974 GLU A N 1
ATOM 7271 C CA . GLU A 1 974 ? -8.749 21.155 -52.357 1.00 85.44 974 GLU A CA 1
ATOM 7272 C C . GLU A 1 974 ? -7.930 22.383 -52.774 1.00 85.44 974 GLU A C 1
ATOM 7274 O O . GLU A 1 974 ? -6.751 22.280 -53.118 1.00 85.44 974 GLU A O 1
ATOM 7279 N N . ARG A 1 975 ? -8.535 23.572 -52.696 1.00 81.69 975 ARG A N 1
ATOM 7280 C CA . ARG A 1 975 ? -7.831 24.849 -52.861 1.00 81.69 975 ARG A CA 1
ATOM 7281 C C . ARG A 1 975 ? -7.112 25.214 -51.560 1.00 81.69 975 ARG A C 1
ATOM 7283 O O . ARG A 1 975 ? -7.633 25.977 -50.753 1.00 81.69 975 ARG A O 1
ATOM 7290 N N . ARG A 1 976 ? -5.919 24.658 -51.347 1.00 67.69 976 ARG A N 1
ATOM 7291 C CA . ARG A 1 976 ? -5.054 25.017 -50.210 1.00 67.69 976 ARG A CA 1
ATOM 7292 C C . ARG A 1 976 ? -4.262 26.288 -50.538 1.00 67.69 976 ARG A C 1
ATOM 7294 O O . ARG A 1 976 ? -3.760 26.431 -51.649 1.00 67.69 976 ARG A O 1
ATOM 7301 N N . GLY A 1 977 ? -4.195 27.228 -49.595 1.00 50.34 977 GLY A N 1
ATOM 7302 C CA . GLY A 1 977 ? -3.570 28.538 -49.792 1.00 50.34 977 GLY A CA 1
ATOM 7303 C C . GLY A 1 977 ? -2.079 28.450 -50.137 1.00 50.34 977 GLY A C 1
ATOM 7304 O O . GLY A 1 977 ? -1.269 28.048 -49.309 1.00 50.34 977 GLY A O 1
ATOM 7305 N N . GLY A 1 978 ? -1.747 28.855 -51.362 1.00 39.66 978 GLY A N 1
ATOM 7306 C CA . GLY A 1 978 ? -0.404 29.019 -51.920 1.00 39.66 978 GLY A CA 1
ATOM 7307 C C . GLY A 1 978 ? -0.522 29.110 -53.445 1.00 39.66 978 GLY A C 1
ATOM 7308 O O . GLY A 1 978 ? -0.771 28.090 -54.078 1.00 39.66 978 GLY A O 1
ATOM 7309 N N . ALA A 1 979 ? -0.450 30.329 -54.001 1.00 31.02 979 ALA A N 1
ATOM 7310 C CA . ALA A 1 979 ? -0.714 30.683 -55.413 1.00 31.02 979 ALA A CA 1
ATOM 7311 C C . ALA A 1 979 ? -0.115 29.691 -56.439 1.00 31.02 979 ALA A C 1
ATOM 7313 O O . ALA A 1 979 ? 0.990 29.196 -56.187 1.00 31.02 979 ALA A O 1
ATOM 7314 N N . PRO A 1 980 ? -0.792 29.381 -57.577 1.00 30.42 980 PRO A N 1
ATOM 7315 C CA . PRO A 1 980 ? -0.683 30.222 -58.803 1.00 30.42 980 PRO A CA 1
ATOM 7316 C C . PRO A 1 980 ? -1.867 30.098 -59.824 1.00 30.42 980 PRO A C 1
ATOM 7318 O O . PRO A 1 980 ? -2.664 29.163 -59.702 1.00 30.42 980 PRO A O 1
ATOM 7321 N N . PRO A 1 981 ? -1.955 30.883 -60.925 1.00 34.50 981 PRO A N 1
ATOM 7322 C CA . PRO A 1 981 ? -1.426 32.226 -61.192 1.00 34.50 981 PRO A CA 1
ATOM 7323 C C . PRO A 1 981 ? -2.279 33.350 -60.582 1.00 34.50 981 PRO A C 1
ATOM 7325 O O . PRO A 1 981 ? -3.415 33.069 -60.133 1.00 34.50 981 PRO A O 1
#

Organism: NCBI:txid1187852

Radius of gyration: 34.74 Å; chains: 1; bounding box: 70×79×110 Å

Sequence (981 aa):
MTRDPATERRHWQEAGDVLLVYRETMGRPPRLGDAPGAALAAGPQRALYLAVDREGRVTAFNGHVDLGTGIRTALAQIVAEELDVPLAGVAMELGSTATTPDQGGTIASETIQIAAVPLRQAAATARRHLVEAASRRLNRGTAELIVEAGIVRVAAEPDLGVPYGELVRGARTELTLDADAAVKPVADYRVVGRPVPRVDIPAKATGAWTYIHDVRVPGMVHGRVVRPPSPGVDSALGGMLAAVDEASVAGIPGLVAVVTVGDFVGVVAEREENAAEAARRLRVTWRPWAGLPDLNRPEAALRDNPATARRLLDRGDVERALTHAEARLDRTYVWPYQMHGSIGPSCAVAEFRRGERGDDLVVWSGTQNPHGLQSDLALLLDMPEERIAIERHEAAGCYGRNCADDVAADAALLARAVGRPVRVQLTREQEHAWEPKGAAQVMDVRGGLDAEGGPAAYDFETRYPSNGAPTLALILTGKVAPRPAVYPMGDRTAVPPYAFGNARVTVHDMPPIARASWMRGVSALPNTFAHESYIDELATAAGVDPIAYRLRYLPDPRAADLVRAVAERAAWVPHTGPGTHGGSGDILYGRGFAYAVYVHGPFPGKAAAWAAWVADVAVNRVTGEVAVTRVVVGQDSGLMINPDGVRHQIHGNVIQATSRVLRESVGFDATGVTSREWGSYPILAFPQVPDIDVLMVPQPDQPPLGAGESASVPSAAAITNALFDATGIRFRELPLTAESVRAALNPPRIAGPDGPPRRRRGLLAGLFGAGAGALALAATLLPWRPAYPSIERPDPAAYSAATIAQGRLVAAAGACLVCHAGPDGRSFAGGRGLETPFGIVYASNITPDAATGLGAWSYPAFARAMREGISRDGHHLYPAHPYTSFAAVSERDLQALYAYLMAQGPVANAVPETALRFPFRVRPLMAAWNALFHRPAAFADPARGPDWNRGAYLVEGLGHCGACHTPRNALGAERRGGAPP

pLDDT: mean 90.68, std 11.44, range [30.42, 98.88]

InterPro domains:
  IPR000674 Aldehyde oxidase/xanthine dehydrogenase, a/b hammerhead [SM01008] (206-290)
  IPR008274 Aldehyde oxidase/xanthine dehydrogenase, first molybdopterin binding domain [PF02738] (313-552)
  IPR009056 Cytochrome c-like domain [PS51007] (802-905)
  IPR036856 Aldehyde oxidase/xanthine dehydrogenase, a/b hammerhead superfamily [SSF54665] (207-288)
  IPR036909 Cytochrome c-like domain superfamily [G3DSA:1.10.760.10] (765-912)
  IPR036909 Cytochrome c-like domain superfamily [SSF46626] (789-927)
  IPR036909 Cytochrome c-like domain superfamily [SSF46626] (930-973)
  IPR037165 Aldehyde oxidase/xanthine dehydrogenase, molybdopterin binding domain superfamily [SSF56003] (16-230)
  IPR037165 Aldehyde oxidase/xanthine dehydrogenase, molybdopterin binding domain superfamily [SSF56003] (310-746)
  IPR046867 Aldehyde oxidase/xanthine dehydrogenase, second molybdopterin binding domain [PF20256] (41-181)
  IPR046867 Aldehyde oxidase/xanthine dehydrogenase, second molybdopterin binding domain [PF20256] (604-690)
  IPR052516 Nicotinate and N-heterocyclic Hydroxylase [PTHR47495] (8-742)

Secondary structure (DSSP, 8-state):
-PPPHHHHHHHHHH-SSEEEEEEEEES----TTPPTTHHHHT-EEEEEEEEEETT--EEEEESS--SSS-HHHHHHHHHHHHHT--GGGEEEEES-TTTS-----S-TTHIIIIIHHHHHHHHHHHHHHHHHHHHHHHT--GGGEEEETTEEEETTEEEEEEEHHHHHTT-EEEEE--TTPPPPPGGG-SSTTS----TTHHHHHTT-S-BGGG---TT-EEEEEE--SSTT-GGG-SS-EEEEEGGGGTTSTTEEEEEEETTEEEEEESSHHHHHHHHHH-EEEE---PPPP--SSHHHHHHHS--EEEEEEEES-HHHHHHT-SEE--EEEEE--B----SSPPEEEEEEE--TT--EEEEEE--S-HHHHHHHHHHHHT--GGGEEEEE-B-S--SB--THHHHHHHHHHHHHHHTS-EEEE--HHHHHHHSPBBPPEEEEEEEEE-TTSSEEEEEEEEEEE--BPPPHHHHHTTSS---------TTTT-S-SS--SSEEEEEEEE--SS-BB-BTTTTHHHHHHHHHHHHHHHHHHTT--HHHHHHHH---HHHHHHHHHHHHHTT----SSS-TT-EETTEEEEEEEEEEEEEESSTT-EEEEEEEEEEEEEEETTT--EEEEEEEEEEE-SS-S-HHHHHHHHHHHHHHHHHHHHT----EETTEE---STTTS----GGGPPEEEEEEEP-TTSPP---SSGGGTTHHHHHHHHHHHHHS----BS---HHHHHHHHS----------------THHHHHHHHHHHHHHHHHT-S--PPPPP-PPPPGGGS-HHHHHHHHHHHHHTTHHHHH--TTS-TT----EEEETTEEEEPPP-SS-TTTSSTT--HHHHHHHHHH-B-TTSPBPPTTS-HHHHTTS-HHHHHHHHHHHHTSPP----PPPPEEPTTTT-GGGHHHHHHHH--------TTS-HHHHHHHIIIIIIS-HHHHHSPB-TTS-B--S----